Protein 7JJN (pdb70)

Solvent-accessible surface area: 38138 Å² total; per-residue (Å²): 139,174,54,5,47,2,40,119,41,7,84,120,22,121,106,77,68,58,104,46,26,56,10,2,0,0,2,0,0,0,16,0,1,3,8,44,109,68,87,10,24,0,10,0,85,0,1,20,100,40,0,95,22,0,74,42,1,18,2,16,1,1,2,1,2,1,2,1,26,14,78,27,39,39,3,25,11,0,29,53,10,67,59,8,8,193,69,2,21,76,37,111,34,0,49,32,1,11,67,46,0,71,148,64,89,1,27,1,0,1,2,1,2,4,1,9,0,0,53,83,9,78,29,9,119,41,0,18,104,30,2,142,75,34,98,143,72,25,126,43,64,59,99,121,11,61,67,15,68,11,3,46,29,32,104,84,89,86,50,36,41,55,94,13,109,82,24,117,22,40,9,8,3,53,111,72,74,38,19,0,3,3,23,3,68,8,127,51,0,22,35,30,5,51,116,5,0,38,47,0,20,126,67,28,0,16,0,0,3,0,6,8,0,19,77,4,26,35,125,70,82,109,61,0,27,65,3,0,19,36,0,0,0,11,0,7,5,56,66,53,90,0,2,0,0,0,18,0,96,38,75,18,149,59,1,0,51,4,2,93,0,10,3,21,0,1,2,3,7,31,1,1,54,93,108,6,45,0,0,59,8,6,58,65,64,17,139,102,16,1,8,16,1,0,37,2,3,45,64,2,36,74,22,2,137,142,52,2,78,54,55,18,11,0,0,3,0,2,4,2,36,6,10,1,3,0,27,18,0,94,65,131,48,12,60,35,28,2,4,0,0,2,0,0,1,0,0,0,18,2,0,0,3,0,2,0,0,3,0,0,1,0,38,6,86,70,41,66,39,0,25,11,30,17,1,58,17,26,61,92,97,188,32,158,11,46,8,114,3,10,162,99,31,95,137,41,136,49,77,33,69,11,6,62,95,7,78,119,57,26,77,3,1,9,9,0,0,78,15,0,0,43,2,12,26,11,18,14,4,0,5,34,9,100,27,67,20,35,118,147,45,16,70,88,46,0,0,0,0,6,0,72,67,130,55,94,48,0,0,0,0,0,0,6,16,152,64,114,12,56,15,87,0,61,93,34,33,106,14,65,32,19,0,11,0,1,8,57,83,52,40,11,61,46,159,139,10,47,0,101,0,21,32,8,0,0,2,0,0,33,11,48,99,243,130,174,57,4,45,2,39,110,37,10,83,133,26,122,110,78,66,60,101,46,28,53,8,2,0,0,2,0,0,1,14,0,0,25,7,36,109,67,82,12,33,0,9,0,99,0,1,27,101,46,0,96,22,0,79,42,1,18,3,17,0,2,3,0,1,0,3,3,12,13,77,23,47,38,3,26,9,0,29,56,12,66,58,4,5,151,72,1,22,73,36,112,31,0,47,53,1,11,69,50,0,71,149,69,86,1,29,1,0,1,2,3,2,4,2,8,0,0,54,90,9,80,28,8,119,38,0,10,97,27,5,112,81,109,178,44,64,62,103,130,9,62,67,15,67,9,3,41,32,26,119,103,72,75,56,33,47,51,102,6,100,87,27,106,26,42,8,19,3,46,109,66,72,41,20,0,5,3,23,5,68,8,133,50,0,26,32,33,4,52,115,6,0,38,44,0,20,126,68,27,1,16,0,0,4,1,5,8,0,28,71,5,33,67,144,62,71,110,60,1,20,68,4,0,56,59,0,7,100,18,1,49,88,80,66,90,90,0,1,0,0,0,16,0,91,38,78,18,140,62,1,0,46,13,2,112,7,42,2,22,0,0,4,4,6,32,1,2,65,44,40,7,37,0,0,26,9,6,2,55,2,8,24,45,14,1,9,12,1,0,31,4,4,43,66,2,25,83,22,1,114,140,57,26,148,84,46,20,13,0,0,3,1,3,5,1,40,7,9,2,2,2,23,11,1,52,62,139,49,16,58,32,7,1,4,0,0,2,0,0,1,0,0,1,18,2,0,0,3,1,3,0,0,3,0,0,2,0,42,3,85,66,44,62,40,0,25,10,32,19,0,58,23,24,69,96,110,30,195,14,40,10,115,2,8,164,111,27,93,176,35,130,48,74,36,82,17,5,68,134,7,66,122,60,23,82,3,2,10,9,0,0,79,14,0,0,44,2,12,27,11,16,14,5,0,5,34,11,95,22,62,21,34,124,148,40,16,74,52,42,1,0,0,0,6,1,76,68,127,48,99,47,0,0,0,0,0,0,4,19,141,68,110,14,63,17,84,0,61,93,37,36,102,15,67,33,23,0,10,0,2,7,53,83,51,37,10,61,47,170,143,8,44,0,112,0,20,29,7,0,0,2,0,0,34,12,48,98,237

Secondary structure (DSSP, 8-state):
----HHHHHHTTSPP---SSS--EEEEE-GGGS--SSSSSS--HHHHHHTHHHHHHHT--EEEESP-S--SSSS--S-S-TTS--TTT--HHHHHHHHHHHHHTT-EEEEEE--SB--TTSHHHHHHHHHHHHS-SS----TTT-GGGGTB-EESS--TTEEE-TTSS-EEE-SS-TTSPBB-TT-HHHHHHHHHHHHHHHHTT--EEEETTGGGTTTT-HHHHHHHHHHHHHHHHHH-TT-EEEE---S-HHHHGGGGGG--SEEB-GGG-STTSHHHHHHTT-STTTHHHHHHHHHHHHHHHHTT-SS---B--S--TTS--GGGG--STTHHHHHHHHHHHHHTSSSSEEEETTGGGT----SSTGGGGPPP---S-TT-TT-----TTPPP----S--HHHHHT-TTSHHHHHHHHHHHHHH-HHHHHSEEEE-GGG--SS-EEEEEEETTEEEEEEEE-SSS-EEEE-GGG-EEEEEEEEESSS---EEETTEEEE-SSEEEEEEEE--/----HHHHHHTTSPP---SSS--EEEEE-HHHH--SSSSSS--HHHHHTTHHHHHHHT--EEEESP-S--SSSS--S-S-TTS--GGG--HHHHHHHHHHHHHTT-EEEEEE--SB--TTSHHHHHHHHHHHT----TTT-GGGGTB-EESS--TTEEE-TTSS-EEE-SS-TTSPBB-TT-HHHHHHHHHHHHHHHTTT--EEEETTGGGSSTT-HHHHHHHHHHHHHHHHTT-TT-EEEE---S-HHHHGGGGGGT-SEEB-GGG-STTSHHHHHHTT--TTTHHHHHHHHHHHHHHHTTT-SS---B--S--TTS--GGGG--STTHHHHHHHHHHHHHTSSS-EEEETTGGGT----SSGGGGGPPP-------TT-----TTPPP----S--HHHHHT-TTSHHHHHHHHHHHHHH-THHHHSEEEE-GGG--SS-EEEEEEETTEEEEEEEE-SSS-EEEE-GGG--EEEEEEEESSS---EEETTEEEE-SSEEEEEEE---

Nearest PDB structures (foldseek):
  7jjn-assembly1_A  TM=1.002E+00  e=0.000E+00  Agathobacter rectalis DSM 17629
  7jjn-assembly2_B  TM=1.000E+00  e=0.000E+00  Agathobacter rectalis DSM 17629
  6bs6-assembly2_B  TM=8.488E-01  e=4.162E-40  Bacteroides thetaiotaomicron VPI-5482
  3k8l-assembly2_B  TM=8.358E-01  e=2.243E-39  Bacteroides thetaiotaomicron
  5m99-assembly1_B  TM=8.024E-01  e=2.003E-38  Thermotoga petrophila RKU-1

Sequence (1023 aa):
YKPSAMEQMNAKNDPNVIQDNYRTCYEVFVYSFFDSDGDGIGDLKGLTEKLDYIEGLGCNEIWMMPIMPSPSYHKYDITDYMNIDKQYGTLDDFDALITECHKRNINVIIDFVINHTSNEHPWFKAAADYIKSLPDGAEPDSSECPYVDYYNFSKTNTGGYNQLPGTNWYYESQFVDSMPDLNLQSEAVRGEIDKVTSFWLDRGVDGFRLAAVIYYNNNNQTETIDDLTWLVNNVKSKKADAYMVGEGWTTYREYAKYYKSGIDSMFNFDFSQQDGYIGKVLNGAANHGASTYGNALVDVENEIKKYTDSYIDAPFYTNHDMGRSAGYYNGDNAEEKTKMAQAMNLLMPGNAFLYYGEEIGMRGTANDETKRLAMRWSGDSKAKGMCVGPQNAEETEQTYDTLDKQMEDPYSIYNFVKQTISIRNAFPEIARGTNTFEKDLSNDNVCIFTREYNGEKAVLIFNPSKDEASVDVSSLGVNDAVAMLQTTAAAPSYKDGTAKLPAYSVLVLKENLYYKPSAMEQMNAKNDPNVIQDNYRTCYEVFVYSFFDSDGDGIGDLKGLTEKLDYIEGLGCNEIWMMPIMPSPSYHKYDITDYMNIDKQYGTLDDFDALITECHKRNINVIIDFVINHTSNEHPWFKAAADYIKSLEPDSSECPYVDYYNFSKTNTGGYNQLPGTNWYYESQFVDSMPDLNLQSEAVRGEIDKVTSFWLDRGVDGFRLAAVIYYNNNNQTETIDDLTWLVNNVKSKKADAYMVGEGWTTYREYAKYYKSGIDSMFNFDFSQQDGYIGKVLNGAANHGASTYGNALVDVENEIKKYTDSYIDAPFYTNHDMGRSAGYYNGDNAEEKTKMAQAMNLLMPGNAFLYYGEEIGMRGTANDETKRLAMRWSGDKAKGMCVGPQNAEETEQTYDTLDKQMEDPYSIYNFVKQTISIRNAFPEIARGTNTFEKDLSNDNVCIFTREYNGEKAVLIFNPSKDEASVDVSSLGVNDAVAMLQTTAAAPSYKDGTAKLPAYSVLVLKENLY

B-factor: mean 35.84, std 9.63, range [19.42, 82.48]

Structure (mmCIF, N/CA/C/O backbone):
data_7JJN
#
_entry.id   7JJN
#
_cell.length_a   84.180
_cell.length_b   82.760
_cell.length_c   85.860
_cell.angle_alpha   90.000
_cell.angle_beta   92.860
_cell.angle_gamma   90.000
#
_symmetry.space_group_name_H-M   'P 1 21 1'
#
loop_
_entity.id
_entity.type
_entity.pdbx_description
1 polymer Glycosidases
2 branched alpha-D-glucopyranose-(1-4)-alpha-D-glucopyranose-(1-4)-beta-D-glucopyranose
3 non-polymer 1,2-ETHANEDIOL
4 non-polymer GLYCEROL
5 non-polymer 'CALCIUM ION'
6 non-polymer 'SULFATE ION'
7 water water
#
loop_
_atom_site.group_PDB
_atom_site.id
_atom_site.type_symbol
_atom_site.label_atom_id
_atom_site.label_alt_id
_atom_site.label_comp_id
_atom_site.label_asym_id
_atom_site.label_entity_id
_atom_site.label_seq_id
_atom_site.pdbx_PDB_ins_code
_atom_site.Cartn_x
_atom_site.Cartn_y
_atom_site.Cartn_z
_atom_site.occupancy
_atom_site.B_iso_or_equiv
_atom_site.auth_seq_id
_atom_site.auth_comp_id
_atom_site.auth_asym_id
_atom_site.auth_atom_id
_atom_site.pdbx_PDB_model_num
ATOM 1 N N . TYR A 1 13 ? -11.142 66.862 21.013 1.00 49.42 55 TYR A N 1
ATOM 2 C CA . TYR A 1 13 ? -11.289 65.382 20.829 1.00 48.00 55 TYR A CA 1
ATOM 3 C C . TYR A 1 13 ? -12.315 64.841 21.832 1.00 48.68 55 TYR A C 1
ATOM 4 O O . TYR A 1 13 ? -12.124 64.963 23.041 1.00 48.17 55 TYR A O 1
ATOM 13 N N . LYS A 1 14 ? -13.395 64.252 21.300 1.00 49.92 56 LYS A N 1
ATOM 14 C CA . LYS A 1 14 ? -14.483 63.671 22.088 1.00 50.68 56 LYS A CA 1
ATOM 15 C C . LYS A 1 14 ? -14.411 62.149 21.967 1.00 48.02 56 LYS A C 1
ATOM 16 O O . LYS A 1 14 ? -14.716 61.593 20.911 1.00 47.53 56 LYS A O 1
ATOM 22 N N . PRO A 1 15 ? -13.995 61.423 23.033 1.00 45.77 57 PRO A N 1
ATOM 23 C CA . PRO A 1 15 ? -13.849 59.970 22.953 1.00 43.23 57 PRO A CA 1
ATOM 24 C C . PRO A 1 15 ? -15.186 59.243 22.724 1.00 41.06 57 PRO A C 1
ATOM 25 O O . PRO A 1 15 ? -16.193 59.582 23.323 1.00 41.08 57 PRO A O 1
ATOM 29 N N . SER A 1 16 ? -15.161 58.244 21.841 1.00 38.33 58 SER A N 1
ATOM 30 C CA . SER A 1 16 ? -16.254 57.326 21.661 1.00 36.79 58 SER A CA 1
ATOM 31 C C . SER A 1 16 ? -16.541 56.594 22.979 1.00 35.75 58 SER A C 1
ATOM 32 O O . SER A 1 16 ? -15.693 56.532 23.866 1.00 35.67 58 SER A O 1
ATOM 35 N N . ALA A 1 17 ? -17.743 56.019 23.059 1.00 35.11 59 ALA A N 1
ATOM 36 C CA . ALA A 1 17 ? -18.187 55.180 24.166 1.00 34.59 59 ALA A CA 1
ATOM 37 C C . ALA A 1 17 ? -17.204 54.017 24.387 1.00 33.31 59 ALA A C 1
ATOM 38 O O . ALA A 1 17 ? -16.892 53.682 25.517 1.00 32.62 59 ALA A O 1
ATOM 40 N N . MET A 1 18 ? -16.706 53.401 23.309 1.00 32.76 60 MET A N 1
ATOM 41 C CA . MET A 1 18 ? -15.806 52.248 23.470 1.00 32.71 60 MET A CA 1
ATOM 42 C C . MET A 1 18 ? -14.513 52.697 24.169 1.00 32.99 60 MET A C 1
ATOM 43 O O . MET A 1 18 ? -13.982 51.983 25.029 1.00 32.55 60 MET A O 1
ATOM 48 N N . GLU A 1 19 ? -14.053 53.907 23.846 1.00 34.08 61 GLU A N 1
ATOM 49 C CA . GLU A 1 19 ? -12.809 54.443 24.397 1.00 35.11 61 GLU A CA 1
ATOM 50 C C . GLU A 1 19 ? -12.935 54.613 25.913 1.00 35.10 61 GLU A C 1
ATOM 51 O O . GLU A 1 19 ? -12.006 54.294 26.668 1.00 34.25 61 GLU A O 1
ATOM 57 N N . GLN A 1 20 ? -14.089 55.129 26.344 1.00 35.47 62 GLN A N 1
ATOM 58 C CA . GLN A 1 20 ? -14.330 55.403 27.745 1.00 36.36 62 GLN A CA 1
ATOM 59 C C . GLN A 1 20 ? -14.474 54.084 28.515 1.00 34.88 62 GLN A C 1
ATOM 60 O O . GLN A 1 20 ? -13.981 53.974 29.624 1.00 35.11 62 GLN A O 1
ATOM 66 N N . MET A 1 21 ? -15.138 53.098 27.908 1.00 33.45 63 MET A N 1
ATOM 67 C CA . MET A 1 21 ? -15.406 51.820 28.540 1.00 33.26 63 MET A CA 1
ATOM 68 C C . MET A 1 21 ? -14.100 51.036 28.712 1.00 31.87 63 MET A C 1
ATOM 69 O O . MET A 1 21 ? -13.820 50.511 29.772 1.00 32.08 63 MET A O 1
ATOM 74 N N . ASN A 1 22 ? -13.291 50.991 27.654 1.00 30.78 64 ASN A N 1
ATOM 75 C CA . ASN A 1 22 ? -12.114 50.146 27.608 1.00 29.69 64 ASN A CA 1
ATOM 76 C C . ASN A 1 22 ? -11.028 50.653 28.560 1.00 29.86 64 ASN A C 1
ATOM 77 O O . ASN A 1 22 ? -10.290 49.852 29.115 1.00 29.60 64 ASN A O 1
ATOM 82 N N . ALA A 1 23 ? -10.953 51.976 28.739 1.00 30.68 65 ALA A N 1
ATOM 83 C CA . ALA A 1 23 ? -9.929 52.660 29.546 1.00 31.62 65 ALA A CA 1
ATOM 84 C C . ALA A 1 23 ? -10.030 52.309 31.043 1.00 32.71 65 ALA A C 1
ATOM 85 O O . ALA A 1 23 ? -9.056 52.449 31.778 1.00 33.63 65 ALA A O 1
ATOM 87 N N . LYS A 1 24 ? -11.211 51.880 31.497 1.00 33.14 66 LYS A N 1
ATOM 88 C CA . LYS A 1 24 ? -11.472 51.588 32.916 1.00 34.44 66 LYS A CA 1
ATOM 89 C C . LYS A 1 24 ? -10.896 50.208 33.305 1.00 32.79 66 LYS A C 1
ATOM 90 O O . LYS A 1 24 ? -11.011 49.776 34.455 1.00 33.05 66 LYS A O 1
ATOM 96 N N . ASN A 1 25 ? -10.326 49.495 32.328 1.00 30.77 67 ASN A N 1
ATOM 97 C CA . ASN A 1 25 ? -9.685 48.211 32.527 1.00 30.24 67 ASN A CA 1
ATOM 98 C C . ASN A 1 25 ? -8.168 48.416 32.554 1.00 30.11 67 ASN A C 1
ATOM 99 O O . ASN A 1 25 ? -7.616 48.905 31.563 1.00 29.73 67 ASN A O 1
ATOM 104 N N . ASP A 1 26 ? -7.521 48.024 33.662 1.00 29.79 68 ASP A N 1
ATOM 105 C CA . ASP A 1 26 ? -6.080 48.176 33.816 1.00 30.22 68 ASP A CA 1
ATOM 106 C C . ASP A 1 26 ? -5.340 47.322 32.797 1.00 29.42 68 ASP A C 1
ATOM 107 O O . ASP A 1 26 ? -5.688 46.157 32.584 1.00 28.49 68 ASP A O 1
ATOM 112 N N . PRO A 1 27 ? -4.260 47.867 32.191 1.00 29.58 69 PRO A N 1
ATOM 113 C CA . PRO A 1 27 ? -3.377 47.074 31.343 1.00 29.39 69 PRO A CA 1
ATOM 114 C C . PRO A 1 27 ? -2.767 45.933 32.166 1.00 29.57 69 PRO A C 1
ATOM 115 O O . PRO A 1 27 ? -2.405 46.118 33.332 1.00 30.77 69 PRO A O 1
ATOM 119 N N . ASN A 1 28 ? -2.670 44.764 31.535 1.00 29.52 70 ASN A N 1
ATOM 120 C CA . ASN A 1 28 ? -2.092 43.575 32.127 1.00 30.48 70 ASN A CA 1
ATOM 121 C C . ASN A 1 28 ? -1.176 42.945 31.075 1.00 30.08 70 ASN A C 1
ATOM 122 O O . ASN A 1 28 ? -1.537 41.967 30.424 1.00 29.68 70 ASN A O 1
ATOM 127 N N . VAL A 1 29 ? -0.021 43.574 30.870 1.00 30.62 71 VAL A N 1
ATOM 128 C CA . VAL A 1 29 ? 0.924 43.144 29.861 1.00 30.86 71 VAL A CA 1
ATOM 129 C C . VAL A 1 29 ? 1.930 42.218 30.545 1.00 31.95 71 VAL A C 1
ATOM 130 O O . VAL A 1 29 ? 2.651 42.647 31.432 1.00 33.49 71 VAL A O 1
ATOM 134 N N . ILE A 1 30 ? 1.953 40.949 30.128 1.00 31.84 72 ILE A N 1
ATOM 135 C CA . ILE A 1 30 ? 2.825 39.944 30.718 1.00 32.06 72 ILE A CA 1
ATOM 136 C C . ILE A 1 30 ? 4.090 39.833 29.860 1.00 32.18 72 ILE A C 1
ATOM 137 O O . ILE A 1 30 ? 4.010 39.830 28.639 1.00 31.49 72 ILE A O 1
ATOM 142 N N . GLN A 1 31 ? 5.258 39.776 30.515 1.00 33.18 73 GLN A N 1
ATOM 143 C CA . GLN A 1 31 ? 6.567 39.791 29.819 1.00 32.94 73 GLN A CA 1
ATOM 144 C C . GLN A 1 31 ? 6.947 38.373 29.392 1.00 32.42 73 GLN A C 1
ATOM 145 O O . GLN A 1 31 ? 7.818 37.755 29.971 1.00 33.69 73 GLN A O 1
ATOM 151 N N . ASP A 1 32 ? 6.257 37.865 28.372 1.00 31.56 74 ASP A N 1
ATOM 152 C CA . ASP A 1 32 ? 6.499 36.528 27.832 1.00 30.77 74 ASP A CA 1
ATOM 153 C C . ASP A 1 32 ? 6.424 36.658 26.311 1.00 29.54 74 ASP A C 1
ATOM 154 O O . ASP A 1 32 ? 6.530 37.761 25.817 1.00 30.26 74 ASP A O 1
ATOM 159 N N . ASN A 1 33 ? 6.205 35.555 25.593 1.00 29.09 75 ASN A N 1
ATOM 160 C CA . ASN A 1 33 ? 6.267 35.566 24.137 1.00 28.56 75 ASN A CA 1
ATOM 161 C C . ASN A 1 33 ? 4.867 35.645 23.503 1.00 27.59 75 ASN A C 1
ATOM 162 O O . ASN A 1 33 ? 4.752 35.540 22.284 1.00 27.04 75 ASN A O 1
ATOM 167 N N . TYR A 1 34 ? 3.813 35.862 24.298 1.00 27.31 76 TYR A N 1
ATOM 168 C CA . TYR A 1 34 ? 2.522 36.271 23.738 1.00 27.03 76 TYR A CA 1
ATOM 169 C C . TYR A 1 34 ? 2.479 37.800 23.738 1.00 27.45 76 TYR A C 1
ATOM 170 O O . TYR A 1 34 ? 2.244 38.428 24.765 1.00 27.93 76 TYR A O 1
ATOM 179 N N . ARG A 1 35 ? 2.740 38.393 22.577 1.00 27.09 77 ARG A N 1
ATOM 180 C CA . ARG A 1 35 ? 2.841 39.813 22.469 1.00 27.60 77 ARG A CA 1
ATOM 181 C C . ARG A 1 35 ? 1.928 40.292 21.336 1.00 27.20 77 ARG A C 1
ATOM 182 O O . ARG A 1 35 ? 1.168 39.510 20.755 1.00 27.71 77 ARG A O 1
ATOM 190 N N . THR A 1 36 ? 1.981 41.598 21.078 1.00 27.29 78 THR A N 1
ATOM 191 C CA . THR A 1 36 ? 1.416 42.203 19.878 1.00 27.54 78 THR A CA 1
ATOM 192 C C . THR A 1 36 ? 2.577 42.798 19.063 1.00 27.22 78 THR A C 1
ATOM 193 O O . THR A 1 36 ? 3.251 43.742 19.505 1.00 27.34 78 THR A O 1
ATOM 197 N N . CYS A 1 37 ? 2.812 42.210 17.885 1.00 27.23 79 CYS A N 1
ATOM 198 C CA . CYS A 1 37 ? 3.964 42.487 17.058 1.00 26.71 79 CYS A CA 1
ATOM 199 C C . CYS A 1 37 ? 3.588 43.366 15.860 1.00 26.18 79 CYS A C 1
ATOM 200 O O . CYS A 1 37 ? 2.687 43.043 15.106 1.00 26.57 79 CYS A O 1
ATOM 203 N N . TYR A 1 38 ? 4.330 44.462 15.695 1.00 26.20 80 TYR A N 1
ATOM 204 C CA . TYR A 1 38 ? 4.244 45.385 14.563 1.00 25.96 80 TYR A CA 1
ATOM 205 C C . TYR A 1 38 ? 5.317 45.001 13.536 1.00 25.38 80 TYR A C 1
ATOM 206 O O . TYR A 1 38 ? 6.516 45.035 13.845 1.00 25.11 80 TYR A O 1
ATOM 215 N N . GLU A 1 39 ? 4.891 44.618 12.330 1.00 24.68 81 GLU A N 1
ATOM 216 C CA . GLU A 1 39 ? 5.823 44.253 11.275 1.00 25.16 81 GLU A CA 1
ATOM 217 C C . GLU A 1 39 ? 6.169 45.510 10.468 1.00 25.80 81 GLU A C 1
ATOM 218 O O . GLU A 1 39 ? 5.290 46.063 9.803 1.00 24.81 81 GLU A O 1
ATOM 224 N N . VAL A 1 40 ? 7.449 45.913 10.514 1.00 26.25 82 VAL A N 1
ATOM 225 C CA . VAL A 1 40 ? 7.941 47.119 9.849 1.00 27.30 82 VAL A CA 1
ATOM 226 C C . VAL A 1 40 ? 8.786 46.755 8.625 1.00 26.70 82 VAL A C 1
ATOM 227 O O . VAL A 1 40 ? 9.719 45.953 8.731 1.00 26.21 82 VAL A O 1
ATOM 231 N N . PHE A 1 41 ? 8.503 47.449 7.511 1.00 26.57 83 PHE A N 1
ATOM 232 C CA . PHE A 1 41 ? 9.407 47.566 6.379 1.00 25.79 83 PHE A CA 1
ATOM 233 C C . PHE A 1 41 ? 10.213 48.854 6.570 1.00 26.15 83 PHE A C 1
ATOM 234 O O . PHE A 1 41 ? 9.707 49.953 6.316 1.00 26.07 83 PHE A O 1
ATOM 242 N N . VAL A 1 42 ? 11.454 48.695 7.045 1.00 25.61 84 VAL A N 1
ATOM 243 C CA . VAL A 1 42 ? 12.317 49.800 7.415 1.00 26.10 84 VAL A CA 1
ATOM 244 C C . VAL A 1 42 ? 12.420 50.784 6.240 1.00 26.68 84 VAL A C 1
ATOM 245 O O . VAL A 1 42 ? 12.351 51.999 6.451 1.00 27.56 84 VAL A O 1
ATOM 249 N N . TYR A 1 43 ? 12.530 50.249 5.019 1.00 25.98 85 TYR A N 1
ATOM 250 C CA . TYR A 1 43 ? 12.670 51.022 3.795 1.00 26.73 85 TYR A CA 1
ATOM 251 C C . TYR A 1 43 ? 11.581 52.098 3.683 1.00 27.34 85 TYR A C 1
ATOM 252 O O . TYR A 1 43 ? 11.861 53.199 3.205 1.00 28.26 85 TYR A O 1
ATOM 261 N N . SER A 1 44 ? 10.346 51.775 4.092 1.00 26.88 86 SER A N 1
ATOM 262 C CA . SER A 1 44 ? 9.174 52.621 3.796 1.00 27.43 86 SER A CA 1
ATOM 263 C C . SER A 1 44 ? 8.591 53.281 5.047 1.00 27.46 86 SER A C 1
ATOM 264 O O . SER A 1 44 ? 7.537 53.902 4.975 1.00 27.90 86 SER A O 1
ATOM 267 N N . PHE A 1 45 ? 9.290 53.190 6.178 1.00 27.83 87 PHE A N 1
ATOM 268 C CA . PHE A 1 45 ? 8.699 53.594 7.449 1.00 28.05 87 PHE A CA 1
ATOM 269 C C . PHE A 1 45 ? 9.035 55.058 7.743 1.00 29.06 87 PHE A C 1
ATOM 270 O O . PHE A 1 45 ? 8.219 55.933 7.469 1.00 29.64 87 PHE A O 1
ATOM 278 N N . PHE A 1 46 ? 10.229 55.319 8.283 1.00 29.47 88 PHE A N 1
ATOM 279 C CA . PHE A 1 46 ? 10.569 56.669 8.704 1.00 30.72 88 PHE A CA 1
ATOM 280 C C . PHE A 1 46 ? 12.050 56.950 8.426 1.00 31.45 88 PHE A C 1
ATOM 281 O O . PHE A 1 46 ? 12.926 56.194 8.840 1.00 29.77 88 PHE A O 1
ATOM 289 N N . ASP A 1 47 ? 12.278 58.053 7.701 1.00 33.42 89 ASP A N 1
ATOM 290 C CA . ASP A 1 47 ? 13.580 58.498 7.201 1.00 35.12 89 ASP A CA 1
ATOM 291 C C . ASP A 1 47 ? 14.140 59.556 8.160 1.00 37.00 89 ASP A C 1
ATOM 292 O O . ASP A 1 47 ? 13.529 60.590 8.354 1.00 38.53 89 ASP A O 1
ATOM 297 N N . SER A 1 48 ? 15.324 59.301 8.726 1.00 37.95 90 SER A N 1
ATOM 298 C CA . SER A 1 48 ? 15.931 60.194 9.720 1.00 39.01 90 SER A CA 1
ATOM 299 C C . SER A 1 48 ? 16.899 61.200 9.080 1.00 40.24 90 SER A C 1
ATOM 300 O O . SER A 1 48 ? 17.147 62.230 9.680 1.00 41.29 90 SER A O 1
ATOM 303 N N . ASP A 1 49 ? 17.456 60.907 7.896 1.00 40.71 91 ASP A N 1
ATOM 304 C CA . ASP A 1 49 ? 18.547 61.748 7.348 1.00 43.17 91 ASP A CA 1
ATOM 305 C C . ASP A 1 49 ? 18.156 62.448 6.030 1.00 43.48 91 ASP A C 1
ATOM 306 O O . ASP A 1 49 ? 18.978 63.142 5.440 1.00 44.82 91 ASP A O 1
ATOM 311 N N . GLY A 1 50 ? 16.916 62.276 5.564 1.00 42.29 92 GLY A N 1
ATOM 312 C CA . GLY A 1 50 ? 16.344 63.120 4.508 1.00 43.00 92 GLY A CA 1
ATOM 313 C C . GLY A 1 50 ? 16.634 62.663 3.079 1.00 43.02 92 GLY A C 1
ATOM 314 O O . GLY A 1 50 ? 16.447 63.462 2.157 1.00 43.56 92 GLY A O 1
ATOM 315 N N . ASP A 1 51 ? 17.040 61.397 2.879 1.00 41.27 93 ASP A N 1
ATOM 316 C CA . ASP A 1 51 ? 17.316 60.842 1.538 1.00 41.19 93 ASP A CA 1
ATOM 317 C C . ASP A 1 51 ? 16.065 60.161 0.963 1.00 39.97 93 ASP A C 1
ATOM 318 O O . ASP A 1 51 ? 16.111 59.638 -0.144 1.00 39.81 93 ASP A O 1
ATOM 323 N N . GLY A 1 52 ? 14.971 60.127 1.735 1.00 39.26 94 GLY A N 1
ATOM 324 C CA . GLY A 1 52 ? 13.701 59.527 1.307 1.00 38.40 94 GLY A CA 1
ATOM 325 C C . GLY A 1 52 ? 13.613 58.026 1.564 1.00 36.79 94 GLY A C 1
ATOM 326 O O . GLY A 1 52 ? 12.561 57.421 1.349 1.00 35.96 94 GLY A O 1
ATOM 327 N N . ILE A 1 53 ? 14.708 57.410 2.017 1.00 36.27 95 ILE A N 1
ATOM 328 C CA . ILE A 1 53 ? 14.703 55.992 2.358 1.00 35.67 95 ILE A CA 1
ATOM 329 C C . ILE A 1 53 ? 14.621 55.884 3.882 1.00 34.79 95 ILE A C 1
ATOM 330 O O . ILE A 1 53 ? 15.353 56.547 4.571 1.00 36.40 95 ILE A O 1
ATOM 335 N N . GLY A 1 54 ? 13.711 55.050 4.384 1.00 34.27 96 GLY A N 1
ATOM 336 C CA . GLY A 1 54 ? 13.585 54.775 5.808 1.00 33.30 96 GLY A CA 1
ATOM 337 C C . GLY A 1 54 ? 14.784 54.001 6.327 1.00 33.04 96 GLY A C 1
ATOM 338 O O . GLY A 1 54 ? 15.455 53.279 5.568 1.00 33.07 96 GLY A O 1
ATOM 339 N N . ASP A 1 55 ? 15.043 54.149 7.629 1.00 32.51 97 ASP A N 1
ATOM 340 C CA . ASP A 1 55 ? 16.279 53.680 8.238 1.00 32.72 97 ASP A CA 1
ATOM 341 C C . ASP A 1 55 ? 16.017 53.309 9.704 1.00 32.27 97 ASP A C 1
ATOM 342 O O . ASP A 1 55 ? 14.921 53.541 10.234 1.00 31.31 97 ASP A O 1
ATOM 347 N N . LEU A 1 56 ? 17.032 52.720 10.344 1.00 32.67 98 LEU A N 1
ATOM 348 C CA . LEU A 1 56 ? 16.936 52.267 11.743 1.00 33.27 98 LEU A CA 1
ATOM 349 C C . LEU A 1 56 ? 16.760 53.459 12.697 1.00 34.84 98 LEU A C 1
ATOM 350 O O . LEU A 1 56 ? 16.009 53.372 13.667 1.00 33.13 98 LEU A O 1
ATOM 355 N N . LYS A 1 57 ? 17.491 54.549 12.439 1.00 37.66 99 LYS A N 1
ATOM 356 C CA . LYS A 1 57 ? 17.405 55.747 13.270 1.00 40.46 99 LYS A CA 1
ATOM 357 C C . LYS A 1 57 ? 15.959 56.252 13.233 1.00 38.35 99 LYS A C 1
ATOM 358 O O . LYS A 1 57 ? 15.413 56.622 14.254 1.00 37.62 99 LYS A O 1
ATOM 364 N N . GLY A 1 58 ? 15.355 56.213 12.040 1.00 36.97 100 GLY A N 1
ATOM 365 C CA . GLY A 1 58 ? 13.976 56.610 11.813 1.00 35.98 100 GLY A CA 1
ATOM 366 C C . GLY A 1 58 ? 13.003 55.763 12.614 1.00 34.10 100 GLY A C 1
ATOM 367 O O . GLY A 1 58 ? 12.117 56.289 13.266 1.00 34.32 100 GLY A O 1
ATOM 368 N N . LEU A 1 59 ? 13.186 54.445 12.570 1.00 32.48 101 LEU A N 1
ATOM 369 C CA . LEU A 1 59 ? 12.364 53.517 13.349 1.00 32.04 101 LEU A CA 1
ATOM 370 C C . LEU A 1 59 ? 12.481 53.843 14.846 1.00 32.50 101 LEU A C 1
ATOM 371 O O . LEU A 1 59 ? 11.466 53.878 15.562 1.00 32.53 101 LEU A O 1
ATOM 376 N N . THR A 1 60 ? 13.715 54.086 15.301 1.00 32.67 102 THR A N 1
ATOM 377 C CA . THR A 1 60 ? 14.006 54.420 16.687 1.00 33.70 102 THR A CA 1
ATOM 378 C C . THR A 1 60 ? 13.226 55.678 17.097 1.00 34.69 102 THR A C 1
ATOM 379 O O . THR A 1 60 ? 12.642 55.721 18.187 1.00 35.08 102 THR A O 1
ATOM 383 N N . GLU A 1 61 ? 13.184 56.675 16.206 1.00 35.20 103 GLU A N 1
ATOM 384 C CA . GLU A 1 61 ? 12.527 57.948 16.487 1.00 36.38 103 GLU A CA 1
ATOM 385 C C . GLU A 1 61 ? 11.007 57.758 16.603 1.00 35.17 103 GLU A C 1
ATOM 386 O O . GLU A 1 61 ? 10.340 58.591 17.198 1.00 35.01 103 GLU A O 1
ATOM 392 N N . LYS A 1 62 ? 10.469 56.669 16.047 1.00 34.15 104 LYS A N 1
ATOM 393 C CA . LYS A 1 62 ? 9.019 56.446 16.024 1.00 34.21 104 LYS A CA 1
ATOM 394 C C . LYS A 1 62 ? 8.589 55.347 17.005 1.00 32.82 104 LYS A C 1
ATOM 395 O O . LYS A 1 62 ? 7.479 54.823 16.886 1.00 32.47 104 LYS A O 1
ATOM 401 N N . LEU A 1 63 ? 9.434 55.014 17.984 1.00 33.05 105 LEU A N 1
ATOM 402 C CA . LEU A 1 63 ? 9.101 53.947 18.953 1.00 33.54 105 LEU A CA 1
ATOM 403 C C . LEU A 1 63 ? 7.982 54.390 19.906 1.00 33.68 105 LEU A C 1
ATOM 404 O O . LEU A 1 63 ? 7.262 53.550 20.407 1.00 33.60 105 LEU A O 1
ATOM 409 N N . ASP A 1 64 ? 7.867 55.699 20.167 1.00 34.97 106 ASP A N 1
ATOM 410 C CA . ASP A 1 64 ? 6.776 56.255 20.972 1.00 35.78 106 ASP A CA 1
ATOM 411 C C . ASP A 1 64 ? 5.439 56.012 20.265 1.00 34.76 106 ASP A C 1
ATOM 412 O O . ASP A 1 64 ? 4.437 55.705 20.928 1.00 34.74 106 ASP A O 1
ATOM 417 N N . TYR A 1 65 ? 5.427 56.145 18.932 1.00 33.25 107 TYR A N 1
ATOM 418 C CA . TYR A 1 65 ? 4.229 55.887 18.170 1.00 32.35 107 TYR A CA 1
ATOM 419 C C . TYR A 1 65 ? 3.804 54.419 18.343 1.00 31.70 107 TYR A C 1
ATOM 420 O O . TYR A 1 65 ? 2.638 54.134 18.685 1.00 31.30 107 TYR A O 1
ATOM 429 N N . ILE A 1 66 ? 4.749 53.501 18.102 1.00 30.77 108 ILE A N 1
ATOM 430 C CA . ILE A 1 66 ? 4.470 52.066 18.102 1.00 30.52 108 ILE A CA 1
ATOM 431 C C . ILE A 1 66 ? 4.024 51.625 19.505 1.00 31.13 108 ILE A C 1
ATOM 432 O O . ILE A 1 66 ? 3.092 50.855 19.637 1.00 30.45 108 ILE A O 1
ATOM 437 N N . GLU A 1 67 ? 4.698 52.127 20.543 1.00 32.44 109 GLU A N 1
ATOM 438 C CA . GLU A 1 67 ? 4.382 51.797 21.920 1.00 33.59 109 GLU A CA 1
ATOM 439 C C . GLU A 1 67 ? 2.996 52.359 22.295 1.00 33.37 109 GLU A C 1
ATOM 440 O O . GLU A 1 67 ? 2.227 51.723 23.027 1.00 31.99 109 GLU A O 1
ATOM 446 N N . GLY A 1 68 ? 2.678 53.551 21.779 1.00 33.65 110 GLY A N 1
ATOM 447 C CA . GLY A 1 68 ? 1.390 54.219 22.032 1.00 33.48 110 GLY A CA 1
ATOM 448 C C . GLY A 1 68 ? 0.238 53.510 21.343 1.00 32.50 110 GLY A C 1
ATOM 449 O O . GLY A 1 68 ? -0.901 53.578 21.802 1.00 32.45 110 GLY A O 1
ATOM 450 N N . LEU A 1 69 ? 0.541 52.836 20.226 1.00 31.58 111 LEU A N 1
ATOM 451 C CA . LEU A 1 69 ? -0.419 51.986 19.523 1.00 30.86 111 LEU A CA 1
ATOM 452 C C . LEU A 1 69 ? -0.765 50.762 20.393 1.00 30.27 111 LEU A C 1
ATOM 453 O O . LEU A 1 69 ? -1.883 50.258 20.320 1.00 29.03 111 LEU A O 1
ATOM 458 N N . GLY A 1 70 ? 0.186 50.329 21.245 1.00 30.13 112 GLY A N 1
ATOM 459 C CA . GLY A 1 70 ? 0.000 49.234 22.217 1.00 28.97 112 GLY A CA 1
ATOM 460 C C . GLY A 1 70 ? 0.802 47.984 21.863 1.00 28.36 112 GLY A C 1
ATOM 461 O O . GLY A 1 70 ? 0.713 46.984 22.562 1.00 27.24 112 GLY A O 1
ATOM 462 N N . CYS A 1 71 ? 1.584 48.030 20.776 1.00 28.37 113 CYS A N 1
ATOM 463 C CA . CYS A 1 71 ? 2.454 46.907 20.379 1.00 28.69 113 CYS A CA 1
ATOM 464 C C . CYS A 1 71 ? 3.682 46.843 21.295 1.00 28.33 113 CYS A C 1
ATOM 465 O O . CYS A 1 71 ? 4.281 47.866 21.587 1.00 29.31 113 CYS A O 1
ATOM 468 N N . ASN A 1 72 ? 4.052 45.631 21.719 1.00 27.26 114 ASN A N 1
ATOM 469 C CA . ASN A 1 72 ? 5.207 45.427 22.589 1.00 27.58 114 ASN A CA 1
ATOM 470 C C . ASN A 1 72 ? 6.164 44.400 21.964 1.00 27.28 114 ASN A C 1
ATOM 471 O O . ASN A 1 72 ? 6.922 43.745 22.672 1.00 27.33 114 ASN A O 1
ATOM 476 N N . GLU A 1 73 ? 6.149 44.320 20.630 1.00 27.67 115 GLU A N 1
ATOM 477 C CA . GLU A 1 73 ? 7.133 43.586 19.842 1.00 27.80 115 GLU A CA 1
ATOM 478 C C . GLU A 1 73 ? 7.233 44.240 18.460 1.00 27.30 115 GLU A C 1
ATOM 479 O O . GLU A 1 73 ? 6.233 44.741 17.930 1.00 26.22 115 GLU A O 1
ATOM 485 N N . ILE A 1 74 ? 8.448 44.254 17.897 1.00 27.18 116 ILE A N 1
ATOM 486 C CA . ILE A 1 74 ? 8.662 44.664 16.514 1.00 27.15 116 ILE A CA 1
ATOM 487 C C . ILE A 1 74 ? 9.388 43.547 15.756 1.00 27.12 116 ILE A C 1
ATOM 488 O O . ILE A 1 74 ? 10.408 43.039 16.222 1.00 28.17 116 ILE A O 1
ATOM 493 N N . TRP A 1 75 ? 8.851 43.205 14.579 1.00 26.46 117 TRP A N 1
ATOM 494 C CA . TRP A 1 75 ? 9.529 42.403 13.562 1.00 26.46 117 TRP A CA 1
ATOM 495 C C . TRP A 1 75 ? 9.875 43.299 12.356 1.00 27.25 117 TRP A C 1
ATOM 496 O O . TRP A 1 75 ? 8.994 43.879 11.706 1.00 27.41 117 TRP A O 1
ATOM 507 N N . MET A 1 76 ? 11.178 43.437 12.084 1.00 27.40 118 MET A N 1
ATOM 508 C CA . MET A 1 76 ? 11.659 44.157 10.926 1.00 27.80 118 MET A CA 1
ATOM 509 C C . MET A 1 76 ? 11.907 43.169 9.783 1.00 27.39 118 MET A C 1
ATOM 510 O O . MET A 1 76 ? 12.482 42.084 9.976 1.00 27.21 118 MET A O 1
ATOM 515 N N . MET A 1 77 ? 11.449 43.550 8.593 1.00 26.75 119 MET A N 1
ATOM 516 C CA . MET A 1 77 ? 11.831 42.878 7.391 1.00 27.01 119 MET A CA 1
ATOM 517 C C . MET A 1 77 ? 13.354 42.983 7.263 1.00 26.89 119 MET A C 1
ATOM 518 O O . MET A 1 77 ? 13.984 43.725 8.008 1.00 26.69 119 MET A O 1
ATOM 523 N N . PRO A 1 78 ? 14.012 42.192 6.389 1.00 26.42 120 PRO A N 1
ATOM 524 C CA . PRO A 1 78 ? 15.468 42.015 6.463 1.00 26.43 120 PRO A CA 1
ATOM 525 C C . PRO A 1 78 ? 16.277 43.327 6.471 1.00 26.73 120 PRO A C 1
ATOM 526 O O . PRO A 1 78 ? 16.002 44.249 5.704 1.00 27.04 120 PRO A O 1
ATOM 530 N N . ILE A 1 79 ? 17.282 43.396 7.346 1.00 27.17 121 ILE A N 1
ATOM 531 C CA . ILE A 1 79 ? 18.038 44.626 7.575 1.00 27.88 121 ILE A CA 1
ATOM 532 C C . ILE A 1 79 ? 19.506 44.471 7.146 1.00 28.26 121 ILE A C 1
ATOM 533 O O . ILE A 1 79 ? 20.263 45.421 7.253 1.00 28.27 121 ILE A O 1
ATOM 538 N N . MET A 1 80 ? 19.894 43.305 6.623 1.00 28.59 122 MET A N 1
ATOM 539 C CA . MET A 1 80 ? 21.299 43.032 6.287 1.00 29.72 122 MET A CA 1
ATOM 540 C C . MET A 1 80 ? 21.595 43.431 4.847 1.00 29.62 122 MET A C 1
ATOM 541 O O . MET A 1 80 ? 20.681 43.584 4.047 1.00 29.88 122 MET A O 1
ATOM 546 N N . PRO A 1 81 ? 22.878 43.620 4.464 1.00 29.90 123 PRO A N 1
ATOM 547 C CA . PRO A 1 81 ? 23.229 44.021 3.100 1.00 30.48 123 PRO A CA 1
ATOM 548 C C . PRO A 1 81 ? 22.601 43.158 1.993 1.00 29.87 123 PRO A C 1
ATOM 549 O O . PRO A 1 81 ? 22.608 41.932 2.074 1.00 29.03 123 PRO A O 1
ATOM 553 N N . SER A 1 82 ? 22.085 43.842 0.965 1.00 30.15 124 SER A N 1
ATOM 554 C CA . SER A 1 82 ? 21.343 43.249 -0.141 1.00 30.20 124 SER A CA 1
ATOM 555 C C . SER A 1 82 ? 21.311 44.223 -1.313 1.00 30.99 124 SER A C 1
ATOM 556 O O . SER A 1 82 ? 21.179 45.430 -1.118 1.00 32.09 124 SER A O 1
ATOM 559 N N . PRO A 1 83 ? 21.395 43.734 -2.570 1.00 31.44 125 PRO A N 1
ATOM 560 C CA . PRO A 1 83 ? 21.286 44.615 -3.731 1.00 31.76 125 PRO A CA 1
ATOM 561 C C . PRO A 1 83 ? 19.846 45.068 -4.053 1.00 31.50 125 PRO A C 1
ATOM 562 O O . PRO A 1 83 ? 19.665 45.955 -4.868 1.00 32.30 125 PRO A O 1
ATOM 566 N N . SER A 1 84 ? 18.835 44.459 -3.425 1.00 30.15 126 SER A N 1
ATOM 567 C CA . SER A 1 84 ? 17.429 44.782 -3.695 1.00 30.09 126 SER A CA 1
ATOM 568 C C . SER A 1 84 ? 16.877 45.747 -2.632 1.00 29.47 126 SER A C 1
ATOM 569 O O . SER A 1 84 ? 17.476 45.929 -1.585 1.00 29.20 126 SER A O 1
ATOM 572 N N . TYR A 1 85 ? 15.711 46.339 -2.921 1.00 29.78 127 TYR A N 1
ATOM 573 C CA . TYR A 1 85 ? 15.016 47.254 -2.005 1.00 30.30 127 TYR A CA 1
ATOM 574 C C . TYR A 1 85 ? 14.409 46.473 -0.831 1.00 29.45 127 TYR A C 1
ATOM 575 O O . TYR A 1 85 ? 14.269 47.013 0.268 1.00 30.33 127 TYR A O 1
ATOM 584 N N . HIS A 1 86 ? 14.032 45.214 -1.064 1.00 28.91 128 HIS A N 1
ATOM 585 C CA . HIS A 1 86 ? 13.252 44.447 -0.086 1.00 28.09 128 HIS A CA 1
ATOM 586 C C . HIS A 1 86 ? 14.187 43.700 0.869 1.00 29.06 128 HIS A C 1
ATOM 587 O O . HIS A 1 86 ? 13.845 43.518 2.045 1.00 27.77 128 HIS A O 1
ATOM 594 N N . LYS A 1 87 ? 15.338 43.256 0.335 1.00 30.61 129 LYS A N 1
ATOM 595 C CA . LYS A 1 87 ? 16.530 42.816 1.090 1.00 30.92 129 LYS A CA 1
ATOM 596 C C . LYS A 1 87 ? 16.423 41.358 1.582 1.00 30.36 129 LYS A C 1
ATOM 597 O O . LYS A 1 87 ? 17.183 40.942 2.468 1.00 30.49 129 LYS A O 1
ATOM 603 N N . TYR A 1 88 ? 15.562 40.561 0.941 1.00 29.47 130 TYR A N 1
ATOM 604 C CA . TYR A 1 88 ? 15.448 39.118 1.195 1.00 28.56 130 TYR A CA 1
ATOM 605 C C . TYR A 1 88 ? 16.587 38.315 0.544 1.00 28.55 130 TYR A C 1
ATOM 606 O O . TYR A 1 88 ? 16.772 37.160 0.888 1.00 29.41 130 TYR A O 1
ATOM 615 N N . ASP A 1 89 ? 17.358 38.926 -0.358 1.00 28.55 131 ASP A N 1
ATOM 616 C CA . ASP A 1 89 ? 18.541 38.302 -0.980 1.00 29.22 131 ASP A CA 1
ATOM 617 C C . ASP A 1 89 ? 19.806 38.912 -0.358 1.00 29.14 131 ASP A C 1
ATOM 618 O O . ASP A 1 89 ? 20.181 40.028 -0.706 1.00 29.74 131 ASP A O 1
ATOM 623 N N . ILE A 1 90 ? 20.479 38.150 0.513 1.00 28.49 132 ILE A N 1
ATOM 624 C CA . ILE A 1 90 ? 21.457 38.671 1.461 1.00 28.24 132 ILE A CA 1
ATOM 625 C C . ILE A 1 90 ? 22.882 38.391 0.962 1.00 28.73 132 ILE A C 1
ATOM 626 O O . ILE A 1 90 ? 23.163 37.309 0.431 1.00 28.53 132 ILE A O 1
ATOM 631 N N . THR A 1 91 ? 23.776 39.379 1.149 1.00 29.13 133 THR A N 1
ATOM 632 C CA . THR A 1 91 ? 25.216 39.300 0.767 1.00 29.88 133 THR A CA 1
ATOM 633 C C . THR A 1 91 ? 26.144 39.334 1.990 1.00 30.31 133 THR A C 1
ATOM 634 O O . THR A 1 91 ? 27.360 39.184 1.845 1.00 30.39 133 THR A O 1
ATOM 638 N N . ASP A 1 92 ? 25.589 39.601 3.175 1.00 30.70 134 ASP A N 1
ATOM 639 C CA . ASP A 1 92 ? 26.368 39.692 4.404 1.00 31.91 134 ASP A CA 1
ATOM 640 C C . ASP A 1 92 ? 25.430 39.499 5.599 1.00 31.33 134 ASP A C 1
ATOM 641 O O . ASP A 1 92 ? 24.601 40.353 5.857 1.00 31.21 134 ASP A O 1
ATOM 646 N N . TYR A 1 93 ? 25.616 38.404 6.342 1.00 31.53 135 TYR A N 1
ATOM 647 C CA . TYR A 1 93 ? 24.721 38.034 7.437 1.00 31.75 135 TYR A CA 1
ATOM 648 C C . TYR A 1 93 ? 25.120 38.697 8.768 1.00 33.07 135 TYR A C 1
ATOM 649 O O . TYR A 1 93 ? 24.430 38.480 9.766 1.00 33.84 135 TYR A O 1
ATOM 658 N N . MET A 1 94 ? 26.209 39.478 8.815 1.00 34.11 136 MET A N 1
ATOM 659 C CA . MET A 1 94 ? 26.660 40.063 10.102 1.00 35.09 136 MET A CA 1
ATOM 660 C C . MET A 1 94 ? 26.922 41.568 9.975 1.00 34.40 136 MET A C 1
ATOM 661 O O . MET A 1 94 ? 27.887 42.071 10.521 1.00 35.96 136 MET A O 1
ATOM 666 N N . ASN A 1 95 ? 26.031 42.280 9.279 1.00 32.86 137 ASN A N 1
ATOM 667 C CA . ASN A 1 95 ? 26.076 43.736 9.199 1.00 32.70 137 ASN A CA 1
ATOM 668 C C . ASN A 1 95 ? 24.668 44.258 8.871 1.00 31.85 137 ASN A C 1
ATOM 669 O O . ASN A 1 95 ? 23.725 43.480 8.725 1.00 31.34 137 ASN A O 1
ATOM 674 N N . ILE A 1 96 ? 24.558 45.585 8.768 1.00 31.25 138 ILE A N 1
ATOM 675 C CA . ILE A 1 96 ? 23.360 46.286 8.402 1.00 30.64 138 ILE A CA 1
ATOM 676 C C . ILE A 1 96 ? 23.554 46.832 6.982 1.00 31.03 138 ILE A C 1
ATOM 677 O O . ILE A 1 96 ? 24.651 47.239 6.640 1.00 31.51 138 ILE A O 1
ATOM 682 N N . ASP A 1 97 ? 22.486 46.850 6.174 1.00 30.69 139 ASP A N 1
ATOM 683 C CA . ASP A 1 97 ? 22.528 47.449 4.844 1.00 31.40 139 ASP A CA 1
ATOM 684 C C . ASP A 1 97 ? 22.727 48.954 5.011 1.00 32.68 139 ASP A C 1
ATOM 685 O O . ASP A 1 97 ? 22.082 49.565 5.862 1.00 31.48 139 ASP A O 1
ATOM 690 N N . LYS A 1 98 ? 23.606 49.534 4.180 1.00 34.84 140 LYS A N 1
ATOM 691 C CA . LYS A 1 98 ? 24.031 50.939 4.327 1.00 36.83 140 LYS A CA 1
ATOM 692 C C . LYS A 1 98 ? 22.827 51.893 4.208 1.00 35.44 140 LYS A C 1
ATOM 693 O O . LYS A 1 98 ? 22.836 52.954 4.806 1.00 35.43 140 LYS A O 1
ATOM 699 N N . GLN A 1 99 ? 21.788 51.517 3.454 1.00 34.53 141 GLN A N 1
ATOM 700 C CA . GLN A 1 99 ? 20.564 52.334 3.326 1.00 34.76 141 GLN A CA 1
ATOM 701 C C . GLN A 1 99 ? 19.829 52.456 4.675 1.00 33.56 141 GLN A C 1
ATOM 702 O O . GLN A 1 99 ? 19.075 53.408 4.874 1.00 33.53 141 GLN A O 1
ATOM 708 N N . TYR A 1 100 ? 20.033 51.490 5.581 1.00 32.19 142 TYR A N 1
ATOM 709 C CA . TYR A 1 100 ? 19.328 51.445 6.873 1.00 31.96 142 TYR A CA 1
ATOM 710 C C . TYR A 1 100 ? 20.167 52.045 8.014 1.00 32.12 142 TYR A C 1
ATOM 711 O O . TYR A 1 100 ? 19.613 52.374 9.065 1.00 30.70 142 TYR A O 1
ATOM 720 N N . GLY A 1 101 ? 21.482 52.185 7.800 1.00 32.32 143 GLY A N 1
ATOM 721 C CA . GLY A 1 101 ? 22.396 52.705 8.799 1.00 33.19 143 GLY A CA 1
ATOM 722 C C . GLY A 1 101 ? 23.509 51.718 9.101 1.00 33.41 143 GLY A C 1
ATOM 723 O O . GLY A 1 101 ? 23.990 51.014 8.196 1.00 33.35 143 GLY A O 1
ATOM 724 N N . THR A 1 102 ? 23.905 51.656 10.378 1.00 33.45 144 THR A N 1
ATOM 725 C CA . THR A 1 102 ? 25.089 50.914 10.820 1.00 33.81 144 THR A CA 1
ATOM 726 C C . THR A 1 102 ? 24.711 49.973 11.968 1.00 33.42 144 THR A C 1
ATOM 727 O O . THR A 1 102 ? 23.574 50.005 12.461 1.00 32.34 144 THR A O 1
ATOM 731 N N . LEU A 1 103 ? 25.685 49.163 12.398 1.00 33.77 145 LEU A N 1
ATOM 732 C CA . LEU A 1 103 ? 25.516 48.287 13.551 1.00 34.55 145 LEU A CA 1
ATOM 733 C C . LEU A 1 103 ? 25.294 49.112 14.828 1.00 35.72 145 LEU A C 1
ATOM 734 O O . LEU A 1 103 ? 24.553 48.673 15.705 1.00 34.79 145 LEU A O 1
ATOM 739 N N . ASP A 1 104 ? 25.912 50.299 14.909 1.00 37.35 146 ASP A N 1
ATOM 740 C CA . ASP A 1 104 ? 25.735 51.221 16.048 1.00 38.57 146 ASP A CA 1
ATOM 741 C C . ASP A 1 104 ? 24.277 51.718 16.127 1.00 36.97 146 ASP A C 1
ATOM 742 O O . ASP A 1 104 ? 23.732 51.875 17.229 1.00 36.12 146 ASP A O 1
ATOM 747 N N . ASP A 1 105 ? 23.649 51.965 14.970 1.00 35.82 147 ASP A N 1
ATOM 748 C CA . ASP A 1 105 ? 22.244 52.389 14.919 1.00 35.54 147 ASP A CA 1
ATOM 749 C C . ASP A 1 105 ? 21.338 51.237 15.374 1.00 34.21 147 ASP A C 1
ATOM 750 O O . ASP A 1 105 ? 20.309 51.483 16.002 1.00 34.11 147 ASP A O 1
ATOM 755 N N . PHE A 1 106 ? 21.718 49.998 15.027 1.00 33.16 148 PHE A N 1
ATOM 756 C CA . PHE A 1 106 ? 20.981 48.798 15.429 1.00 32.45 148 PHE A CA 1
ATOM 757 C C . PHE A 1 106 ? 21.051 48.636 16.950 1.00 33.23 148 PHE A C 1
ATOM 758 O O . PHE A 1 106 ? 20.041 48.324 17.581 1.00 32.78 148 PHE A O 1
ATOM 766 N N . ASP A 1 107 ? 22.246 48.845 17.518 1.00 34.11 149 ASP A N 1
ATOM 767 C CA . ASP A 1 107 ? 22.467 48.729 18.960 1.00 35.42 149 ASP A CA 1
ATOM 768 C C . ASP A 1 107 ? 21.593 49.740 19.724 1.00 35.79 149 ASP A C 1
ATOM 769 O O . ASP A 1 107 ? 21.007 49.405 20.754 1.00 35.81 149 ASP A O 1
ATOM 774 N N . ALA A 1 108 ? 21.498 50.969 19.207 1.00 35.70 150 ALA A N 1
ATOM 775 C CA . ALA A 1 108 ? 20.716 52.034 19.822 1.00 35.64 150 ALA A CA 1
ATOM 776 C C . ALA A 1 108 ? 19.214 51.712 19.764 1.00 34.27 150 ALA A C 1
ATOM 777 O O . ALA A 1 108 ? 18.480 52.015 20.699 1.00 34.16 150 ALA A O 1
ATOM 779 N N . LEU A 1 109 ? 18.768 51.127 18.648 1.00 33.02 151 LEU A N 1
ATOM 780 C CA . LEU A 1 109 ? 17.387 50.700 18.462 1.00 32.46 151 LEU A CA 1
ATOM 781 C C . LEU A 1 109 ? 17.006 49.644 19.516 1.00 32.57 151 LEU A C 1
ATOM 782 O O . LEU A 1 109 ? 15.928 49.713 20.102 1.00 32.54 151 LEU A O 1
ATOM 787 N N . ILE A 1 110 ? 17.881 48.655 19.723 1.00 32.95 152 ILE A N 1
ATOM 788 C CA . ILE A 1 110 ? 17.664 47.565 20.685 1.00 33.24 152 ILE A CA 1
ATOM 789 C C . ILE A 1 110 ? 17.512 48.146 22.102 1.00 33.62 152 ILE A C 1
ATOM 790 O O . ILE A 1 110 ? 16.626 47.737 22.860 1.00 33.08 152 ILE A O 1
ATOM 795 N N . THR A 1 111 ? 18.413 49.070 22.453 1.00 34.27 153 THR A N 1
ATOM 796 C CA . THR A 1 111 ? 18.460 49.698 23.774 1.00 35.80 153 THR A CA 1
ATOM 797 C C . THR A 1 111 ? 17.132 50.413 24.046 1.00 35.57 153 THR A C 1
ATOM 798 O O . THR A 1 111 ? 16.576 50.290 25.124 1.00 35.20 153 THR A O 1
ATOM 802 N N . GLU A 1 112 ? 16.653 51.150 23.039 1.00 36.04 154 GLU A N 1
ATOM 803 C CA . GLU A 1 112 ? 15.454 51.965 23.128 1.00 36.41 154 GLU A CA 1
ATOM 804 C C . GLU A 1 112 ? 14.215 51.066 23.147 1.00 35.12 154 GLU A C 1
ATOM 805 O O . GLU A 1 112 ? 13.250 51.367 23.851 1.00 34.42 154 GLU A O 1
ATOM 811 N N . CYS A 1 113 ? 14.270 49.958 22.400 1.00 33.78 155 CYS A N 1
ATOM 812 C CA . CYS A 1 113 ? 13.204 48.981 22.409 1.00 33.04 155 CYS A CA 1
ATOM 813 C C . CYS A 1 113 ? 13.069 48.358 23.806 1.00 33.18 155 CYS A C 1
ATOM 814 O O . CYS A 1 113 ? 11.979 48.351 24.360 1.00 32.91 155 CYS A O 1
ATOM 817 N N . HIS A 1 114 ? 14.178 47.877 24.376 1.00 33.82 156 HIS A N 1
ATOM 818 C CA . HIS A 1 114 ? 14.162 47.174 25.667 1.00 34.38 156 HIS A CA 1
ATOM 819 C C . HIS A 1 114 ? 13.759 48.117 26.812 1.00 35.66 156 HIS A C 1
ATOM 820 O O . HIS A 1 114 ? 13.064 47.670 27.728 1.00 35.34 156 HIS A O 1
ATOM 827 N N . LYS A 1 115 ? 14.181 49.391 26.750 1.00 35.91 157 LYS A N 1
ATOM 828 C CA . LYS A 1 115 ? 13.780 50.420 27.720 1.00 37.72 157 LYS A CA 1
ATOM 829 C C . LYS A 1 115 ? 12.257 50.566 27.760 1.00 36.26 157 LYS A C 1
ATOM 830 O O . LYS A 1 115 ? 11.724 50.970 28.781 1.00 35.96 157 LYS A O 1
ATOM 836 N N . ARG A 1 116 ? 11.593 50.276 26.632 1.00 35.23 158 ARG A N 1
ATOM 837 C CA . ARG A 1 116 ? 10.141 50.383 26.478 1.00 34.41 158 ARG A CA 1
ATOM 838 C C . ARG A 1 116 ? 9.478 49.007 26.611 1.00 33.18 158 ARG A C 1
ATOM 839 O O . ARG A 1 116 ? 8.281 48.881 26.350 1.00 32.57 158 ARG A O 1
ATOM 847 N N . ASN A 1 117 ? 10.249 47.989 27.013 1.00 33.09 159 ASN A N 1
ATOM 848 C CA . ASN A 1 117 ? 9.774 46.595 27.093 1.00 32.73 159 ASN A CA 1
ATOM 849 C C . ASN A 1 117 ? 9.178 46.147 25.756 1.00 31.62 159 ASN A C 1
ATOM 850 O O . ASN A 1 117 ? 8.149 45.467 25.721 1.00 31.25 159 ASN A O 1
ATOM 855 N N . ILE A 1 118 ? 9.838 46.530 24.659 1.00 31.57 160 ILE A N 1
ATOM 856 C CA . ILE A 1 118 ? 9.499 46.052 23.331 1.00 31.23 160 ILE A CA 1
ATOM 857 C C . ILE A 1 118 ? 10.584 45.060 22.922 1.00 30.98 160 ILE A C 1
ATOM 858 O O . ILE A 1 118 ? 11.772 45.373 23.036 1.00 31.68 160 ILE A O 1
ATOM 863 N N . ASN A 1 119 ? 10.161 43.876 22.466 1.00 30.07 161 ASN A N 1
ATOM 864 C CA . ASN A 1 119 ? 11.075 42.842 21.993 1.00 29.66 161 ASN A CA 1
ATOM 865 C C . ASN A 1 119 ? 11.312 43.023 20.490 1.00 29.03 161 ASN A C 1
ATOM 866 O O . ASN A 1 119 ? 10.434 43.502 19.770 1.00 28.70 161 ASN A O 1
ATOM 871 N N . VAL A 1 120 ? 12.492 42.612 20.023 1.00 28.78 162 VAL A N 1
ATOM 872 C CA . VAL A 1 120 ? 12.869 42.809 18.631 1.00 28.90 162 VAL A CA 1
ATOM 873 C C . VAL A 1 120 ? 13.097 41.450 17.961 1.00 28.08 162 VAL A C 1
ATOM 874 O O . VAL A 1 120 ? 13.892 40.646 18.410 1.00 27.57 162 VAL A O 1
ATOM 878 N N . ILE A 1 121 ? 12.382 41.249 16.854 1.00 28.30 163 ILE A N 1
ATOM 879 C CA . ILE A 1 121 ? 12.420 40.056 16.031 1.00 29.05 163 ILE A CA 1
ATOM 880 C C . ILE A 1 121 ? 13.047 40.430 14.680 1.00 29.27 163 ILE A C 1
ATOM 881 O O . ILE A 1 121 ? 12.582 41.370 14.032 1.00 29.47 163 ILE A O 1
ATOM 886 N N . ILE A 1 122 ? 14.093 39.711 14.259 1.00 29.11 164 ILE A N 1
ATOM 887 C CA . ILE A 1 122 ? 14.698 39.989 12.963 1.00 29.93 164 ILE A CA 1
ATOM 888 C C . ILE A 1 122 ? 14.287 38.897 11.973 1.00 29.23 164 ILE A C 1
ATOM 889 O O . ILE A 1 122 ? 14.119 37.746 12.339 1.00 28.13 164 ILE A O 1
ATOM 894 N N . ASP A 1 123 ? 14.118 39.301 10.711 1.00 29.82 165 ASP A N 1
ATOM 895 C CA . ASP A 1 123 ? 13.846 38.386 9.612 1.00 30.99 165 ASP A CA 1
ATOM 896 C C . ASP A 1 123 ? 15.127 37.588 9.344 1.00 31.18 165 ASP A C 1
ATOM 897 O O . ASP A 1 123 ? 16.173 38.162 9.098 1.00 33.36 165 ASP A O 1
ATOM 902 N N . PHE A 1 124 ? 15.023 36.266 9.443 1.00 31.41 166 PHE A N 1
ATOM 903 C CA . PHE A 1 124 ? 16.142 35.337 9.355 1.00 31.82 166 PHE A CA 1
ATOM 904 C C . PHE A 1 124 ? 15.953 34.475 8.097 1.00 30.39 166 PHE A C 1
ATOM 905 O O . PHE A 1 124 ? 15.094 33.593 8.059 1.00 29.12 166 PHE A O 1
ATOM 913 N N . VAL A 1 125 ? 16.742 34.786 7.062 1.00 29.05 167 VAL A N 1
ATOM 914 C CA . VAL A 1 125 ? 16.555 34.266 5.729 1.00 28.96 167 VAL A CA 1
ATOM 915 C C . VAL A 1 125 ? 17.732 33.348 5.407 1.00 29.72 167 VAL A C 1
ATOM 916 O O . VAL A 1 125 ? 18.776 33.839 4.955 1.00 29.22 167 VAL A O 1
ATOM 920 N N . ILE A 1 126 ? 17.561 32.040 5.666 1.00 30.13 168 ILE A N 1
ATOM 921 C CA . ILE A 1 126 ? 18.637 31.060 5.491 1.00 31.08 168 ILE A CA 1
ATOM 922 C C . ILE A 1 126 ? 18.252 29.980 4.476 1.00 31.42 168 ILE A C 1
ATOM 923 O O . ILE A 1 126 ? 19.063 29.093 4.225 1.00 33.64 168 ILE A O 1
ATOM 928 N N . ASN A 1 127 ? 17.075 30.061 3.851 1.00 30.46 169 ASN A N 1
ATOM 929 C CA . ASN A 1 127 ? 16.748 29.101 2.786 1.00 31.17 169 ASN A CA 1
ATOM 930 C C . ASN A 1 127 ? 17.576 29.398 1.523 1.00 31.51 169 ASN A C 1
ATOM 931 O O . ASN A 1 127 ? 17.821 28.485 0.709 1.00 31.99 169 ASN A O 1
ATOM 936 N N . HIS A 1 128 ? 17.967 30.670 1.345 1.00 30.97 170 HIS A N 1
ATOM 937 C CA . HIS A 1 128 ? 18.802 31.095 0.222 1.00 30.82 170 HIS A CA 1
ATOM 938 C C . HIS A 1 128 ? 19.651 32.304 0.616 1.00 29.46 170 HIS A C 1
ATOM 939 O O . HIS A 1 128 ? 19.428 32.924 1.647 1.00 28.87 170 HIS A O 1
ATOM 946 N N . THR A 1 129 ? 20.658 32.586 -0.218 1.00 29.03 171 THR A N 1
ATOM 947 C CA . THR A 1 129 ? 21.422 33.825 -0.197 1.00 27.95 171 THR A CA 1
ATOM 948 C C . THR A 1 129 ? 21.219 34.513 -1.544 1.00 27.96 171 THR A C 1
ATOM 949 O O . THR A 1 129 ? 20.648 33.923 -2.454 1.00 27.27 171 THR A O 1
ATOM 953 N N . SER A 1 130 ? 21.713 35.752 -1.643 1.00 27.74 172 SER A N 1
ATOM 954 C CA . SER A 1 130 ? 21.950 36.404 -2.916 1.00 28.01 172 SER A CA 1
ATOM 955 C C . SER A 1 130 ? 22.983 35.605 -3.722 1.00 28.49 172 SER A C 1
ATOM 956 O O . SER A 1 130 ? 23.840 34.971 -3.148 1.00 29.03 172 SER A O 1
ATOM 959 N N . ASN A 1 131 ? 22.912 35.684 -5.053 1.00 29.10 173 ASN A N 1
ATOM 960 C CA . ASN A 1 131 ? 23.971 35.174 -5.937 1.00 30.11 173 ASN A CA 1
ATOM 961 C C . ASN A 1 131 ? 25.222 36.068 -5.856 1.00 31.12 173 ASN A C 1
ATOM 962 O O . ASN A 1 131 ? 26.260 35.721 -6.418 1.00 31.50 173 ASN A O 1
ATOM 967 N N . GLU A 1 132 ? 25.109 37.220 -5.184 1.00 31.79 174 GLU A N 1
ATOM 968 C CA . GLU A 1 132 ? 26.227 38.121 -4.938 1.00 33.66 174 GLU A CA 1
ATOM 969 C C . GLU A 1 132 ? 26.869 37.884 -3.556 1.00 32.20 174 GLU A C 1
ATOM 970 O O . GLU A 1 132 ? 27.875 38.531 -3.224 1.00 32.23 174 GLU A O 1
ATOM 976 N N . HIS A 1 133 ? 26.320 36.962 -2.754 1.00 30.55 175 HIS A N 1
ATOM 977 C CA . HIS A 1 133 ? 26.962 36.568 -1.506 1.00 29.61 175 HIS A CA 1
ATOM 978 C C . HIS A 1 133 ? 28.323 35.945 -1.824 1.00 29.62 175 HIS A C 1
ATOM 979 O O . HIS A 1 133 ? 28.432 35.119 -2.735 1.00 28.79 175 HIS A O 1
ATOM 986 N N . PRO A 1 134 ? 29.396 36.325 -1.089 1.00 29.47 176 PRO A N 1
ATOM 987 C CA . PRO A 1 134 ? 30.734 35.784 -1.339 1.00 30.08 176 PRO A CA 1
ATOM 988 C C . PRO A 1 134 ? 30.813 34.246 -1.404 1.00 30.17 176 PRO A C 1
ATOM 989 O O . PRO A 1 134 ? 31.583 33.730 -2.201 1.00 30.83 176 PRO A O 1
ATOM 993 N N . TRP A 1 135 ? 30.022 33.531 -0.586 1.00 29.70 177 TRP A N 1
ATOM 994 C CA . TRP A 1 135 ? 29.975 32.050 -0.637 1.00 30.02 177 TRP A CA 1
ATOM 995 C C . TRP A 1 135 ? 29.651 31.572 -2.057 1.00 29.95 177 TRP A C 1
ATOM 996 O O . TRP A 1 135 ? 30.311 30.660 -2.558 1.00 30.48 177 TRP A O 1
ATOM 1007 N N . PHE A 1 136 ? 28.620 32.170 -2.673 1.00 29.23 178 PHE A N 1
ATOM 1008 C CA . PHE A 1 136 ? 28.159 31.755 -3.996 1.00 29.40 178 PHE A CA 1
ATOM 1009 C C . PHE A 1 136 ? 29.142 32.226 -5.069 1.00 30.22 178 PHE A C 1
ATOM 1010 O O . PHE A 1 136 ? 29.410 31.496 -6.012 1.00 30.31 178 PHE A O 1
ATOM 1018 N N . LYS A 1 137 ? 29.664 33.447 -4.935 1.00 31.07 179 LYS A N 1
ATOM 1019 C CA . LYS A 1 137 ? 30.605 33.949 -5.925 1.00 32.66 179 LYS A CA 1
ATOM 1020 C C . LYS A 1 137 ? 31.786 32.972 -6.025 1.00 32.20 179 LYS A C 1
ATOM 1021 O O . LYS A 1 137 ? 32.197 32.580 -7.118 1.00 32.33 179 LYS A O 1
ATOM 1027 N N . ALA A 1 138 ? 32.299 32.565 -4.860 1.00 31.18 180 ALA A N 1
ATOM 1028 C CA . ALA A 1 138 ? 33.446 31.685 -4.765 1.00 31.58 180 ALA A CA 1
ATOM 1029 C C . ALA A 1 138 ? 33.102 30.292 -5.319 1.00 31.46 180 ALA A C 1
ATOM 1030 O O . ALA A 1 138 ? 33.884 29.732 -6.100 1.00 31.92 180 ALA A O 1
ATOM 1032 N N . ALA A 1 139 ? 31.956 29.727 -4.908 1.00 29.98 181 ALA A N 1
ATOM 1033 C CA . ALA A 1 139 ? 31.530 28.422 -5.422 1.00 30.14 181 ALA A CA 1
ATOM 1034 C C . ALA A 1 139 ? 31.416 28.470 -6.947 1.00 30.45 181 ALA A C 1
ATOM 1035 O O . ALA A 1 139 ? 31.875 27.554 -7.637 1.00 30.86 181 ALA A O 1
ATOM 1037 N N . ALA A 1 140 ? 30.81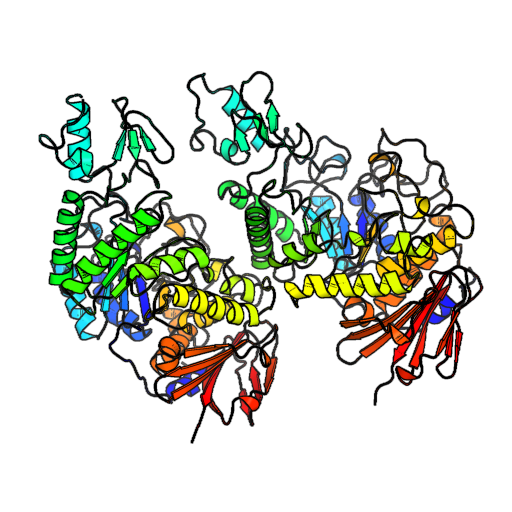3 29.552 -7.455 1.00 30.14 182 ALA A N 1
ATOM 1038 C CA . ALA A 1 140 ? 30.520 29.711 -8.897 1.00 30.81 182 ALA A CA 1
ATOM 1039 C C . ALA A 1 140 ? 31.826 29.797 -9.695 1.00 31.52 182 ALA A C 1
ATOM 1040 O O . ALA A 1 140 ? 31.973 29.154 -10.714 1.00 31.90 182 ALA A O 1
ATOM 1042 N N . ASP A 1 141 ? 32.769 30.598 -9.197 1.00 31.76 183 ASP A N 1
ATOM 1043 C CA . ASP A 1 141 ? 34.070 30.761 -9.825 1.00 32.61 183 ASP A CA 1
ATOM 1044 C C . ASP A 1 141 ? 34.788 29.406 -9.848 1.00 32.80 183 ASP A C 1
ATOM 1045 O O . ASP A 1 141 ? 35.402 29.066 -10.842 1.00 33.05 183 ASP A O 1
ATOM 1050 N N . TYR A 1 142 ? 34.673 28.640 -8.756 1.00 32.41 184 TYR A N 1
ATOM 1051 C CA . TYR A 1 142 ? 35.353 27.353 -8.614 1.00 33.49 184 TYR A CA 1
ATOM 1052 C C . TYR A 1 142 ? 34.779 26.341 -9.617 1.00 34.29 184 TYR A C 1
ATOM 1053 O O . TYR A 1 142 ? 35.524 25.651 -10.314 1.00 34.85 184 TYR A O 1
ATOM 1062 N N . ILE A 1 143 ? 33.449 26.266 -9.666 1.00 34.62 185 ILE A N 1
ATOM 1063 C CA . ILE A 1 143 ? 32.707 25.379 -10.553 1.00 36.15 185 ILE A CA 1
ATOM 1064 C C . ILE A 1 143 ? 33.097 25.675 -12.004 1.00 37.81 185 ILE A C 1
ATOM 1065 O O . ILE A 1 143 ? 33.382 24.769 -12.775 1.00 38.72 185 ILE A O 1
ATOM 1070 N N . LYS A 1 144 ? 33.090 26.957 -12.361 1.00 38.74 186 LYS A N 1
ATOM 1071 C CA . LYS A 1 144 ? 33.444 27.396 -13.695 1.00 41.41 186 LYS A CA 1
ATOM 1072 C C . LYS A 1 144 ? 34.905 27.028 -14.014 1.00 42.07 186 LYS A C 1
ATOM 1073 O O . LYS A 1 144 ? 35.226 26.749 -15.169 1.00 43.23 186 LYS A O 1
ATOM 1079 N N . SER A 1 145 ? 35.777 26.992 -12.998 1.00 41.71 187 SER A N 1
ATOM 1080 C CA . SER A 1 145 ? 37.221 26.718 -13.195 1.00 43.28 187 SER A CA 1
ATOM 1081 C C . SER A 1 145 ? 37.488 25.253 -13.566 1.00 44.60 187 SER A C 1
ATOM 1082 O O . SER A 1 145 ? 38.528 24.962 -14.118 1.00 45.64 187 SER A O 1
ATOM 1085 N N . LEU A 1 146 ? 36.576 24.339 -13.216 1.00 45.57 188 LEU A N 1
ATOM 1086 C CA . LEU A 1 146 ? 36.805 22.896 -13.374 1.00 48.08 188 LEU A CA 1
ATOM 1087 C C . LEU A 1 146 ? 36.887 22.538 -14.854 1.00 51.17 188 LEU A C 1
ATOM 1088 O O . LEU A 1 146 ? 36.063 22.995 -15.640 1.00 51.29 188 LEU A O 1
ATOM 1093 N N . PRO A 1 147 ? 37.849 21.685 -15.278 1.00 54.67 189 PRO A N 1
ATOM 1094 C CA . PRO A 1 147 ? 37.834 21.136 -16.633 1.00 57.97 189 PRO A CA 1
ATOM 1095 C C . PRO A 1 147 ? 36.686 20.132 -16.843 1.00 61.31 189 PRO A C 1
ATOM 1096 O O . PRO A 1 147 ? 35.963 19.804 -15.905 1.00 59.88 189 PRO A O 1
ATOM 1100 N N . ASP A 1 148 ? 36.551 19.650 -18.084 1.00 67.65 190 ASP A N 1
ATOM 1101 C CA . ASP A 1 148 ? 35.467 18.753 -18.522 1.00 71.35 190 ASP A CA 1
ATOM 1102 C C . ASP A 1 148 ? 35.353 17.555 -17.568 1.00 71.53 190 ASP A C 1
ATOM 1103 O O . ASP A 1 148 ? 34.256 17.248 -17.090 1.00 71.14 190 ASP A O 1
ATOM 1108 N N . GLY A 1 149 ? 36.489 16.891 -17.303 1.00 72.47 191 GLY A N 1
ATOM 1109 C CA . GLY A 1 149 ? 36.612 15.852 -16.263 1.00 73.00 191 GLY A CA 1
ATOM 1110 C C . GLY A 1 149 ? 35.743 16.155 -15.048 1.00 72.40 191 GLY A C 1
ATOM 1111 O O . GLY A 1 149 ? 34.819 15.408 -14.742 1.00 73.28 191 GLY A O 1
ATOM 1112 N N . ALA A 1 150 ? 36.058 17.256 -14.351 1.00 70.99 192 ALA A N 1
ATOM 1113 C CA . ALA A 1 150 ? 35.173 17.883 -13.355 1.00 70.10 192 ALA A CA 1
ATOM 1114 C C . ALA A 1 150 ? 35.093 17.032 -12.079 1.00 68.69 192 ALA A C 1
ATOM 1115 O O . ALA A 1 150 ? 36.097 16.488 -11.634 1.00 71.04 192 ALA A O 1
ATOM 1117 N N . GLU A 1 151 ? 33.882 16.926 -11.520 1.00 67.06 193 GLU A N 1
ATOM 1118 C CA . GLU A 1 151 ? 33.590 16.485 -10.151 1.00 65.35 193 GLU A CA 1
ATOM 1119 C C . GLU A 1 151 ? 34.286 17.421 -9.165 1.00 61.66 193 GLU A C 1
ATOM 1120 O O . GLU A 1 151 ? 35.500 17.364 -8.978 1.00 61.53 193 GLU A O 1
ATOM 1126 N N . PRO A 1 152 ? 33.507 18.346 -8.560 1.00 57.10 194 PRO A N 1
ATOM 1127 C CA . PRO A 1 152 ? 33.984 19.221 -7.489 1.00 55.45 194 PRO A CA 1
ATOM 1128 C C . PRO A 1 152 ? 34.575 18.506 -6.267 1.00 54.13 194 PRO A C 1
ATOM 1129 O O . PRO A 1 152 ? 34.202 17.377 -5.975 1.00 53.75 194 PRO A O 1
ATOM 1133 N N . ASP A 1 153 ? 35.454 19.217 -5.555 1.00 52.39 195 ASP A N 1
ATOM 1134 C CA . ASP A 1 153 ? 36.146 18.733 -4.369 1.00 51.70 195 ASP A CA 1
ATOM 1135 C C . ASP A 1 153 ? 35.992 19.792 -3.270 1.00 49.41 195 ASP A C 1
ATOM 1136 O O . ASP A 1 153 ? 36.619 20.851 -3.340 1.00 48.26 195 ASP A O 1
ATOM 1141 N N . SER A 1 154 ? 35.176 19.482 -2.251 1.00 47.59 196 SER A N 1
ATOM 1142 C CA . SER A 1 154 ? 34.819 20.436 -1.199 1.00 46.08 196 SER A CA 1
ATOM 1143 C C . SER A 1 154 ? 36.021 20.764 -0.296 1.00 45.69 196 SER A C 1
ATOM 1144 O O . SER A 1 154 ? 35.978 21.733 0.458 1.00 44.28 196 SER A O 1
ATOM 1147 N N . SER A 1 155 ? 37.098 19.980 -0.386 1.00 46.77 197 SER A N 1
ATOM 1148 C CA . SER A 1 155 ? 38.356 20.330 0.270 1.00 48.04 197 SER A CA 1
ATOM 1149 C C . SER A 1 155 ? 39.090 21.444 -0.506 1.00 47.97 197 SER A C 1
ATOM 1150 O O . SER A 1 155 ? 39.833 22.230 0.086 1.00 48.17 197 SER A O 1
ATOM 1153 N N . GLU A 1 156 ? 38.912 21.502 -1.833 1.00 47.67 198 GLU A N 1
ATOM 1154 C CA . GLU A 1 156 ? 39.454 22.614 -2.641 1.00 46.93 198 GLU A CA 1
ATOM 1155 C C . GLU A 1 156 ? 38.578 23.859 -2.429 1.00 45.00 198 GLU A C 1
ATOM 1156 O O . GLU A 1 156 ? 39.092 24.954 -2.223 1.00 45.22 198 GLU A O 1
ATOM 1162 N N . CYS A 1 157 ? 37.251 23.682 -2.483 1.00 42.95 199 CYS A N 1
ATOM 1163 C CA . CYS A 1 157 ? 36.298 24.786 -2.288 1.00 40.99 199 CYS A CA 1
ATOM 1164 C C . CYS A 1 157 ? 35.112 24.304 -1.453 1.00 39.86 199 CYS A C 1
ATOM 1165 O O . CYS A 1 157 ? 34.159 23.756 -1.991 1.00 38.97 199 CYS A O 1
ATOM 1168 N N . PRO A 1 158 ? 35.113 24.504 -0.118 1.00 40.04 200 PRO A N 1
ATOM 1169 C CA . PRO A 1 158 ? 34.004 24.044 0.725 1.00 39.87 200 PRO A CA 1
ATOM 1170 C C . PRO A 1 158 ? 32.640 24.664 0.379 1.00 39.02 200 PRO A C 1
ATOM 1171 O O . PRO A 1 158 ? 31.604 24.098 0.724 1.00 38.95 200 PRO A O 1
ATOM 1175 N N . TYR A 1 159 ? 32.661 25.815 -0.300 1.00 38.91 201 TYR A N 1
ATOM 1176 C CA . TYR A 1 159 ? 31.463 26.566 -0.623 1.00 38.54 201 TYR A CA 1
ATOM 1177 C C . TYR A 1 159 ? 30.650 25.824 -1.685 1.00 38.54 201 TYR A C 1
ATOM 1178 O O . TYR A 1 159 ? 29.446 26.047 -1.812 1.00 37.10 201 TYR A O 1
ATOM 1187 N N . VAL A 1 160 ? 31.300 24.914 -2.413 1.00 40.14 202 VAL A N 1
ATOM 1188 C CA . VAL A 1 160 ? 30.618 24.133 -3.436 1.00 41.69 202 VAL A CA 1
ATOM 1189 C C . VAL A 1 160 ? 29.495 23.305 -2.790 1.00 41.68 202 VAL A C 1
ATOM 119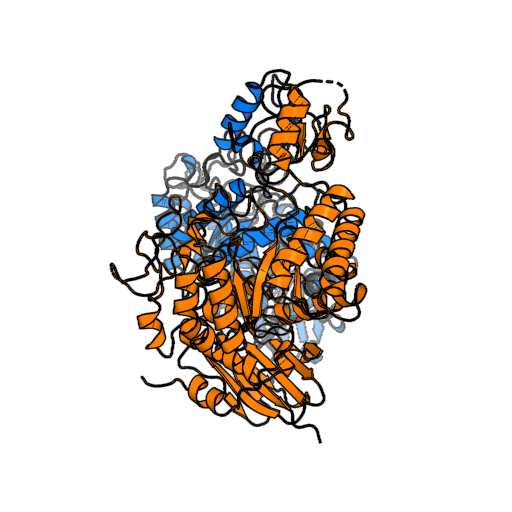0 O O . VAL A 1 160 ? 28.510 22.996 -3.454 1.00 42.92 202 VAL A O 1
ATOM 1194 N N . ASP A 1 161 ? 29.646 22.945 -1.507 1.00 41.62 203 ASP A N 1
ATOM 1195 C CA . ASP A 1 161 ? 28.658 22.130 -0.813 1.00 41.82 203 ASP A CA 1
ATOM 1196 C C . ASP A 1 161 ? 27.735 23.015 0.042 1.00 38.74 203 ASP A C 1
ATOM 1197 O O . ASP A 1 161 ? 26.841 22.484 0.667 1.00 38.41 203 ASP A O 1
ATOM 1202 N N . TYR A 1 162 ? 27.930 24.342 0.041 1.00 35.96 204 TYR A N 1
ATOM 1203 C CA . TYR A 1 162 ? 27.014 25.281 0.703 1.00 34.06 204 TYR A CA 1
ATOM 1204 C C . TYR A 1 162 ? 25.734 25.446 -0.128 1.00 32.50 204 TYR A C 1
ATOM 1205 O O . TYR A 1 162 ? 24.686 25.823 0.393 1.00 31.06 204 TYR A O 1
ATOM 1214 N N . TYR A 1 163 ? 25.853 25.209 -1.436 1.00 32.12 205 TYR A N 1
ATOM 1215 C CA . TYR A 1 163 ? 24.744 25.289 -2.386 1.00 31.22 205 TYR A CA 1
ATOM 1216 C C . TYR A 1 163 ? 24.589 23.931 -3.067 1.00 31.44 205 TYR A C 1
ATOM 1217 O O . TYR A 1 163 ? 25.431 23.061 -2.867 1.00 32.61 205 TYR A O 1
ATOM 1226 N N . ASN A 1 164 ? 23.534 23.772 -3.874 1.00 30.75 206 ASN A N 1
ATOM 1227 C CA . ASN A 1 164 ? 23.292 22.514 -4.575 1.00 31.30 206 ASN A CA 1
ATOM 1228 C C . ASN A 1 164 ? 23.557 22.721 -6.071 1.00 31.54 206 ASN A C 1
ATOM 1229 O O . ASN A 1 164 ? 22.718 23.282 -6.790 1.00 30.39 206 ASN A O 1
ATOM 1234 N N . PHE A 1 165 ? 24.746 22.273 -6.506 1.00 31.86 207 PHE A N 1
ATOM 1235 C CA . PHE A 1 165 ? 25.182 22.314 -7.895 1.00 32.50 207 PHE A CA 1
ATOM 1236 C C . PHE A 1 165 ? 25.033 20.927 -8.525 1.00 33.31 207 PHE A C 1
ATOM 1237 O O . PHE A 1 165 ? 25.316 19.935 -7.884 1.00 33.08 207 PHE A O 1
ATOM 1245 N N . SER A 1 166 ? 24.625 20.886 -9.796 1.00 34.46 208 SER A N 1
ATOM 1246 C CA . SER A 1 166 ? 24.389 19.629 -10.512 1.00 36.51 208 SER A CA 1
ATOM 1247 C C . SER A 1 166 ? 24.526 19.844 -12.024 1.00 38.54 208 SER A C 1
ATOM 1248 O O . SER A 1 166 ? 24.320 20.941 -12.524 1.00 38.00 208 SER A O 1
ATOM 1251 N N . LYS A 1 167 ? 24.840 18.765 -12.745 1.00 41.71 209 LYS A N 1
ATOM 1252 C CA . LYS A 1 167 ? 24.803 18.763 -14.208 1.00 44.60 209 LYS A CA 1
ATOM 1253 C C . LYS A 1 167 ? 23.369 18.474 -14.698 1.00 45.17 209 LYS A C 1
ATOM 1254 O O . LYS A 1 167 ? 23.106 18.512 -15.885 1.00 46.17 209 LYS A O 1
ATOM 1260 N N . THR A 1 168 ? 22.436 18.235 -13.768 1.00 45.54 210 THR A N 1
ATOM 1261 C CA . THR A 1 168 ? 21.036 17.898 -14.063 1.00 46.65 210 THR A CA 1
ATOM 1262 C C . THR A 1 168 ? 20.100 19.041 -13.632 1.00 46.88 210 THR A C 1
ATOM 1263 O O . THR A 1 168 ? 20.145 19.460 -12.482 1.00 45.48 210 THR A O 1
ATOM 1267 N N . ASN A 1 169 ? 19.233 19.505 -14.548 1.00 50.26 211 ASN A N 1
ATOM 1268 C CA . ASN A 1 169 ? 18.163 20.502 -14.245 1.00 51.78 211 ASN A CA 1
ATOM 1269 C C . ASN A 1 169 ? 16.970 19.884 -13.517 1.00 52.44 211 ASN A C 1
ATOM 1270 O O . ASN A 1 169 ? 15.907 19.781 -14.135 1.00 54.38 211 ASN A O 1
ATOM 1275 N N . THR A 1 170 ? 17.099 19.506 -12.240 1.00 52.80 212 THR A N 1
ATOM 1276 C CA . THR A 1 170 ? 15.909 19.018 -11.510 1.00 54.82 212 THR A CA 1
ATOM 1277 C C . THR A 1 170 ? 14.916 20.185 -11.371 1.00 54.67 212 THR A C 1
ATOM 1278 O O . THR A 1 170 ? 14.965 21.164 -12.146 1.00 55.46 212 THR A O 1
ATOM 1282 N N . GLY A 1 171 ? 13.969 20.047 -10.434 1.00 54.10 213 GLY A N 1
ATOM 1283 C CA . GLY A 1 171 ? 12.984 21.073 -10.129 1.00 51.42 213 GLY A CA 1
ATOM 1284 C C . GLY A 1 171 ? 13.604 22.249 -9.395 1.00 49.33 213 GLY A C 1
ATOM 1285 O O . GLY A 1 171 ? 14.117 22.091 -8.271 1.00 48.59 213 GLY A O 1
ATOM 1286 N N . GLY A 1 172 ? 13.557 23.425 -10.041 1.00 47.54 214 GLY A N 1
ATOM 1287 C CA . GLY A 1 172 ? 13.930 24.710 -9.430 1.00 44.36 214 GLY A CA 1
ATOM 1288 C C . GLY A 1 172 ? 15.420 25.007 -9.535 1.00 43.06 214 GLY A C 1
ATOM 1289 O O . GLY A 1 172 ? 15.976 25.690 -8.675 1.00 41.51 214 GLY A O 1
ATOM 1290 N N . TYR A 1 173 ? 16.062 24.488 -10.589 1.00 42.34 215 TYR A N 1
ATOM 1291 C CA . TYR A 1 173 ? 17.472 24.714 -10.864 1.00 42.09 215 TYR A CA 1
ATOM 1292 C C . TYR A 1 173 ? 17.589 25.688 -12.042 1.00 42.75 215 TYR A C 1
ATOM 1293 O O . TYR A 1 173 ? 16.767 25.664 -12.944 1.00 43.37 215 TYR A O 1
ATOM 1302 N N . ASN A 1 174 ? 18.631 26.531 -12.005 1.00 43.01 216 ASN A N 1
ATOM 1303 C CA . ASN A 1 174 ? 18.949 27.509 -13.048 1.00 42.91 216 ASN A CA 1
ATOM 1304 C C . ASN A 1 174 ? 20.405 27.31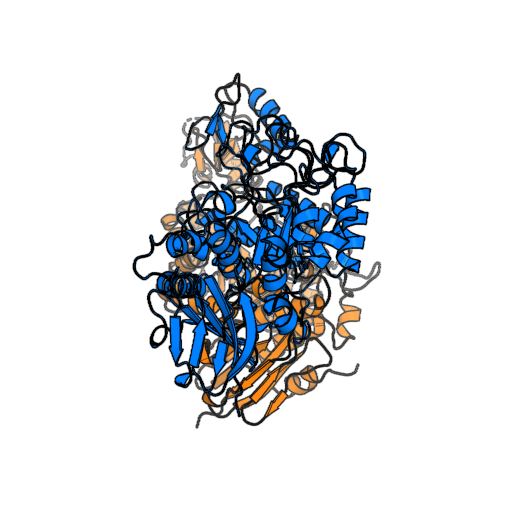4 -13.481 1.00 42.95 216 ASN A C 1
ATOM 1305 O O . ASN A 1 174 ? 21.237 26.861 -12.704 1.00 41.65 216 ASN A O 1
ATOM 1310 N N . GLN A 1 175 ? 20.684 27.662 -14.739 1.00 44.18 217 GLN A N 1
ATOM 1311 C CA . GLN A 1 175 ? 21.984 27.476 -15.333 1.00 45.22 217 GLN A CA 1
ATOM 1312 C C . GLN A 1 175 ? 22.964 28.512 -14.764 1.00 44.82 217 GLN A C 1
ATOM 1313 O O . GLN A 1 175 ? 22.628 29.679 -14.602 1.00 44.07 217 GLN A O 1
ATOM 1319 N N . LEU A 1 176 ? 24.174 28.046 -14.442 1.00 45.23 218 LEU A N 1
ATOM 1320 C CA . LEU A 1 176 ? 25.312 28.902 -14.141 1.00 45.62 218 LEU A CA 1
ATOM 1321 C C . LEU A 1 176 ? 25.894 29.397 -15.464 1.00 46.75 218 LEU A C 1
ATOM 1322 O O . LEU A 1 176 ? 26.505 28.622 -16.195 1.00 47.03 218 LEU A O 1
ATOM 1327 N N . PRO A 1 177 ? 25.688 30.686 -15.830 1.00 48.01 219 PRO A N 1
ATOM 1328 C CA . PRO A 1 177 ? 26.024 31.178 -17.170 1.00 49.25 219 PRO A CA 1
ATOM 1329 C C . PRO A 1 177 ? 27.441 30.813 -17.633 1.00 50.65 219 PRO A C 1
ATOM 1330 O O . PRO A 1 177 ? 28.390 30.899 -16.849 1.00 50.53 219 PRO A O 1
ATOM 1334 N N . GLY A 1 178 ? 27.544 30.386 -18.899 1.00 51.95 220 GLY A N 1
ATOM 1335 C CA . GLY A 1 178 ? 28.795 30.020 -19.541 1.00 52.05 220 GLY A CA 1
ATOM 1336 C C . GLY A 1 178 ? 29.294 28.631 -19.163 1.00 52.42 220 GLY A C 1
ATOM 1337 O O . GLY A 1 178 ? 30.454 28.310 -19.441 1.00 53.77 220 GLY A O 1
ATOM 1338 N N . THR A 1 179 ? 28.446 27.796 -18.540 1.00 51.22 221 THR A N 1
ATOM 1339 C CA . THR A 1 179 ? 28.855 26.437 -18.120 1.00 50.52 221 THR A CA 1
ATOM 1340 C C . THR A 1 179 ? 27.739 25.424 -18.425 1.00 49.68 221 THR A C 1
ATOM 1341 O O . THR A 1 179 ? 26.650 25.792 -18.875 1.00 49.42 221 THR A O 1
ATOM 1345 N N . ASN A 1 180 ? 28.039 24.148 -18.145 1.00 49.71 222 ASN A N 1
ATOM 1346 C CA . ASN A 1 180 ? 27.079 23.035 -18.199 1.00 50.14 222 ASN A CA 1
ATOM 1347 C C . ASN A 1 180 ? 26.454 22.759 -16.817 1.00 47.70 222 ASN A C 1
ATOM 1348 O O . ASN A 1 180 ? 25.653 21.825 -16.677 1.00 48.18 222 ASN A O 1
ATOM 1353 N N . TRP A 1 181 ? 26.801 23.567 -15.808 1.00 44.31 223 TRP A N 1
ATOM 1354 C CA . TRP A 1 181 ? 26.356 23.341 -14.448 1.00 41.96 223 TRP A CA 1
ATOM 1355 C C . TRP A 1 181 ? 25.049 24.092 -14.190 1.00 40.99 223 TRP A C 1
ATOM 1356 O O . TRP A 1 181 ? 24.733 25.045 -14.881 1.00 41.51 223 TRP A O 1
ATOM 1367 N N . TYR A 1 182 ? 24.305 23.619 -13.185 1.00 39.99 224 TYR A N 1
ATOM 1368 C CA . TYR A 1 182 ? 23.085 24.223 -12.701 1.00 38.87 224 TYR A CA 1
ATOM 1369 C C . TYR A 1 182 ? 23.127 24.280 -11.172 1.00 37.39 224 TYR A C 1
ATOM 1370 O O . TYR A 1 182 ? 23.816 23.500 -10.520 1.00 37.19 224 TYR A O 1
ATOM 1379 N N . TYR A 1 183 ? 22.365 25.214 -10.609 1.00 35.87 225 TYR A N 1
ATOM 1380 C CA . TYR A 1 183 ? 22.297 25.362 -9.191 1.00 35.13 225 TYR A CA 1
ATOM 1381 C C . TYR A 1 183 ? 20.841 25.593 -8.780 1.00 34.85 225 TYR A C 1
ATOM 1382 O O . TYR A 1 183 ? 20.070 26.203 -9.496 1.00 34.79 225 TYR A O 1
ATOM 1391 N N . GLU A 1 184 ? 20.495 25.103 -7.595 1.00 35.82 226 GLU A N 1
ATOM 1392 C CA . GLU A 1 184 ? 19.149 25.196 -7.072 1.00 36.66 226 GLU A CA 1
ATOM 1393 C C . GLU A 1 184 ? 18.863 26.645 -6.648 1.00 35.96 226 GLU A C 1
ATOM 1394 O O . GLU A 1 184 ? 19.619 27.254 -5.889 1.00 35.03 226 GLU A O 1
ATOM 1400 N N . SER A 1 185 ? 17.739 27.170 -7.142 1.00 36.62 227 SER A N 1
ATOM 1401 C CA . SER A 1 185 ? 17.320 28.549 -6.936 1.00 36.21 227 SER A CA 1
ATOM 1402 C C . SER A 1 185 ? 15.805 28.654 -7.153 1.00 36.78 227 SER A C 1
ATOM 1403 O O . SER A 1 185 ? 15.350 29.263 -8.097 1.00 37.82 227 SER A O 1
ATOM 1406 N N . GLN A 1 186 ? 15.053 28.028 -6.242 1.00 38.36 228 GLN A N 1
ATOM 1407 C CA . GLN A 1 186 ? 13.573 27.902 -6.258 1.00 39.87 228 GLN A CA 1
ATOM 1408 C C . GLN A 1 186 ? 12.866 29.221 -6.603 1.00 38.48 228 GLN A C 1
ATOM 1409 O O . GLN A 1 186 ? 11.960 29.234 -7.408 1.00 38.11 228 GLN A O 1
ATOM 1415 N N . PHE A 1 187 ? 13.255 30.317 -5.946 1.00 38.47 229 PHE A N 1
ATOM 1416 C CA . PHE A 1 187 ? 12.535 31.596 -6.044 1.00 38.37 229 PHE A CA 1
ATOM 1417 C C . PHE A 1 187 ? 12.888 32.337 -7.341 1.00 38.33 229 PHE A C 1
ATOM 1418 O O . PHE A 1 187 ? 12.004 32.862 -8.006 1.00 38.59 229 PHE A O 1
ATOM 1426 N N . VAL A 1 188 ? 14.181 32.385 -7.684 1.00 38.24 230 VAL A N 1
ATOM 1427 C CA . VAL A 1 188 ? 14.679 33.101 -8.868 1.00 37.99 230 VAL A CA 1
ATOM 1428 C C . VAL A 1 188 ? 16.195 32.866 -8.935 1.00 37.88 230 VAL A C 1
ATOM 1429 O O . VAL A 1 188 ? 16.802 32.495 -7.931 1.00 36.86 230 VAL A O 1
ATOM 1433 N N . ASP A 1 189 ? 16.792 33.073 -10.114 1.00 38.45 231 ASP A N 1
ATOM 1434 C CA . ASP A 1 189 ? 18.207 32.720 -10.382 1.00 38.89 231 ASP A CA 1
ATOM 1435 C C . ASP A 1 189 ? 19.157 33.503 -9.457 1.00 37.19 231 ASP A C 1
ATOM 1436 O O . ASP A 1 189 ? 20.237 33.022 -9.140 1.00 37.14 231 ASP A O 1
ATOM 1441 N N . SER A 1 190 ? 18.742 34.697 -9.020 1.00 36.53 232 SER A N 1
ATOM 1442 C CA . SER A 1 190 ? 19.551 35.586 -8.171 1.00 35.94 232 SER A CA 1
ATOM 1443 C C . SER A 1 190 ? 19.412 35.232 -6.678 1.00 34.67 232 SER A C 1
ATOM 1444 O O . SER A 1 190 ? 19.910 35.970 -5.819 1.00 33.53 232 SER A O 1
ATOM 1447 N N . MET A 1 191 ? 18.763 34.097 -6.374 1.00 34.16 233 MET A N 1
ATOM 1448 C CA . MET A 1 191 ? 18.594 33.615 -4.999 1.00 33.91 233 MET A CA 1
ATOM 1449 C C . MET A 1 191 ? 18.949 32.121 -4.920 1.00 33.19 233 MET A C 1
ATOM 1450 O O . MET A 1 191 ? 18.071 31.259 -4.824 1.00 32.81 233 MET A O 1
ATOM 1455 N N . PRO A 1 192 ? 20.250 31.747 -4.981 1.00 32.41 234 PRO A N 1
ATOM 1456 C CA . PRO A 1 192 ? 20.667 30.353 -4.801 1.00 32.55 234 PRO A CA 1
ATOM 1457 C C . PRO A 1 192 ? 20.361 29.779 -3.405 1.00 31.89 234 PRO A C 1
ATOM 1458 O O . PRO A 1 192 ? 20.655 30.418 -2.391 1.00 30.32 234 PRO A O 1
ATOM 1462 N N . ASP A 1 193 ? 19.818 28.554 -3.391 1.00 32.47 235 ASP A N 1
ATOM 1463 C CA . ASP A 1 193 ? 19.354 27.868 -2.182 1.00 32.60 235 ASP A CA 1
ATOM 1464 C C . ASP A 1 193 ? 20.541 27.265 -1.414 1.00 32.34 235 ASP A C 1
ATOM 1465 O O . ASP A 1 193 ? 21.424 26.598 -1.991 1.00 32.21 235 ASP A O 1
ATOM 1470 N N . LEU A 1 194 ? 20.545 27.500 -0.098 1.00 31.55 236 LEU A N 1
ATOM 1471 C CA . LEU A 1 194 ? 21.539 26.925 0.802 1.00 31.89 236 LEU A CA 1
ATOM 1472 C C . LEU A 1 194 ? 21.209 25.452 1.058 1.00 32.12 236 LEU A C 1
ATOM 1473 O O . LEU A 1 194 ? 20.041 25.079 1.188 1.00 32.72 236 LEU A O 1
ATOM 1478 N N . ASN A 1 195 ? 22.258 24.635 1.146 1.00 32.62 237 ASN A N 1
ATOM 1479 C CA . ASN A 1 195 ? 22.171 23.242 1.554 1.00 33.13 237 ASN A CA 1
ATOM 1480 C C . ASN A 1 195 ? 22.216 23.203 3.086 1.00 33.17 237 ASN A C 1
ATOM 1481 O O . ASN A 1 195 ? 23.287 23.214 3.675 1.00 34.35 237 ASN A O 1
ATOM 1486 N N . LEU A 1 196 ? 21.043 23.160 3.724 1.00 33.05 238 LEU A N 1
ATOM 1487 C CA . LEU A 1 196 ? 20.935 23.217 5.195 1.00 33.11 238 LEU A CA 1
ATOM 1488 C C . LEU A 1 196 ? 21.210 21.847 5.835 1.00 33.66 238 LEU A C 1
ATOM 1489 O O . LEU A 1 196 ? 21.204 21.742 7.052 1.00 34.06 238 LEU A O 1
ATOM 1494 N N . GLN A 1 197 ? 21.485 20.823 5.020 1.00 34.19 239 GLN A N 1
ATOM 1495 C CA . GLN A 1 197 ? 21.989 19.533 5.504 1.00 35.45 239 GLN A CA 1
ATOM 1496 C C . GLN A 1 197 ? 23.513 19.586 5.709 1.00 35.48 239 GLN A C 1
ATOM 1497 O O . GLN A 1 197 ? 24.058 18.729 6.385 1.00 36.14 239 GLN A O 1
ATOM 1503 N N . SER A 1 198 ? 24.190 20.572 5.110 1.00 34.68 240 SER A N 1
ATOM 1504 C CA . SER A 1 198 ? 25.649 20.725 5.248 1.00 35.44 240 SER A CA 1
ATOM 1505 C C . SER A 1 198 ? 26.004 21.152 6.679 1.00 35.36 240 SER A C 1
ATOM 1506 O O . SER A 1 198 ? 25.520 22.164 7.176 1.00 34.68 240 SER A O 1
ATOM 1509 N N . GLU A 1 199 ? 26.890 20.392 7.325 1.00 37.06 241 GLU A N 1
ATOM 1510 C CA . GLU A 1 199 ? 27.402 20.751 8.652 1.00 38.20 241 GLU A CA 1
ATOM 1511 C C . GLU A 1 199 ? 28.214 22.052 8.575 1.00 36.32 241 GLU A C 1
ATOM 1512 O O . GLU A 1 199 ? 28.207 22.839 9.514 1.00 35.89 241 GLU A O 1
ATOM 1518 N N . ALA A 1 200 ? 28.903 22.282 7.455 1.00 35.38 242 ALA A N 1
ATOM 1519 C CA . ALA A 1 200 ? 29.636 23.530 7.253 1.00 34.50 242 ALA A CA 1
ATOM 1520 C C . ALA A 1 200 ? 28.642 24.701 7.250 1.00 32.92 242 ALA A C 1
ATOM 1521 O O . ALA A 1 200 ? 28.857 25.707 7.948 1.00 32.09 242 ALA A O 1
ATOM 1523 N N . VAL A 1 201 ? 27.547 24.549 6.489 1.00 31.94 243 VAL A N 1
ATOM 1524 C CA . VAL A 1 201 ? 26.513 25.578 6.398 1.00 30.86 243 VAL A CA 1
ATOM 1525 C C . VAL A 1 201 ? 25.915 25.824 7.790 1.00 30.00 243 VAL A C 1
ATOM 1526 O O . VAL A 1 201 ? 25.661 26.968 8.147 1.00 29.26 243 VAL A O 1
ATOM 1530 N N . ARG A 1 202 ? 25.700 24.749 8.557 1.00 30.28 244 ARG A N 1
ATOM 1531 C CA . ARG A 1 202 ? 25.095 24.838 9.902 1.00 30.43 244 ARG A CA 1
ATOM 1532 C C . ARG A 1 202 ? 26.067 25.530 10.869 1.00 30.81 244 ARG A C 1
ATOM 1533 O O . ARG A 1 202 ? 25.634 26.282 11.748 1.00 30.12 244 ARG A O 1
ATOM 1541 N N . GLY A 1 203 ? 27.368 25.282 10.673 1.00 31.52 245 GLY A N 1
ATOM 1542 C CA . GLY A 1 203 ? 28.453 25.987 11.352 1.00 32.23 245 GLY A CA 1
ATOM 1543 C C . GLY A 1 203 ? 28.409 27.492 11.129 1.00 32.21 245 GLY A C 1
ATOM 1544 O O . GLY A 1 203 ? 28.619 28.253 12.076 1.00 32.49 245 GLY A O 1
ATOM 1545 N N . GLU A 1 204 ? 28.140 27.912 9.882 1.00 31.86 246 GLU A N 1
ATOM 1546 C CA . GLU A 1 204 ? 28.043 29.319 9.510 1.00 31.62 246 GLU A CA 1
ATOM 1547 C C . GLU A 1 204 ? 26.817 29.965 10.169 1.00 30.55 246 GLU A C 1
ATOM 1548 O O . GLU A 1 204 ? 26.903 31.079 10.682 1.00 29.71 246 GLU A O 1
ATOM 1554 N N . ILE A 1 205 ? 25.670 29.276 10.127 1.00 30.55 247 ILE A N 1
ATOM 1555 C CA . ILE A 1 205 ? 24.412 29.806 10.674 1.00 29.91 247 ILE A CA 1
ATOM 1556 C C . ILE A 1 205 ? 24.521 29.907 12.201 1.00 30.29 247 ILE A C 1
ATOM 1557 O O . ILE A 1 205 ? 23.962 30.817 12.817 1.00 29.99 247 ILE A O 1
ATOM 1562 N N . ASP A 1 206 ? 25.270 28.976 12.798 1.00 30.91 248 ASP A N 1
ATOM 1563 C CA . ASP A 1 206 ? 25.587 28.982 14.227 1.00 31.35 248 ASP A CA 1
ATOM 1564 C C . ASP A 1 206 ? 26.259 30.303 14.625 1.00 31.32 248 ASP A C 1
ATOM 1565 O O . ASP A 1 206 ? 25.871 30.927 15.633 1.00 31.24 248 ASP A O 1
ATOM 1570 N N . LYS A 1 207 ? 27.274 30.707 13.846 1.00 31.01 249 LYS A N 1
ATOM 1571 C CA . LYS A 1 207 ? 28.003 31.951 14.077 1.00 31.28 249 LYS A CA 1
ATOM 1572 C C . LYS A 1 207 ? 27.043 33.132 13.901 1.00 29.79 249 LYS A C 1
ATOM 1573 O O . LYS A 1 207 ? 27.119 34.112 14.630 1.00 29.77 249 LYS A O 1
ATOM 1579 N N . VAL A 1 208 ? 26.123 33.021 12.942 1.00 28.72 250 VAL A N 1
ATOM 1580 C CA . VAL A 1 208 ? 25.206 34.110 12.644 1.00 28.05 250 VAL A CA 1
ATOM 1581 C C . VAL A 1 208 ? 24.195 34.264 13.790 1.00 27.74 250 VAL A C 1
ATOM 1582 O O . VAL A 1 208 ? 23.939 35.386 14.208 1.00 27.17 250 VAL A O 1
ATOM 1586 N N . THR A 1 209 ? 23.652 33.158 14.319 1.00 27.81 251 THR A N 1
ATOM 1587 C CA . THR A 1 209 ? 22.671 33.259 15.429 1.00 27.87 251 THR A CA 1
ATOM 1588 C C . THR A 1 209 ? 23.362 33.801 16.690 1.00 28.79 251 THR A C 1
ATOM 1589 O O . THR A 1 209 ? 22.755 34.535 17.467 1.00 28.59 251 THR A O 1
ATOM 1593 N N . SER A 1 210 ? 24.638 33.446 16.874 1.00 29.77 252 SER A N 1
ATOM 1594 C CA . SER A 1 210 ? 25.433 33.936 17.995 1.00 30.76 252 SER A CA 1
ATOM 1595 C C . SER A 1 210 ? 25.640 35.450 17.883 1.00 31.03 252 SER A C 1
ATOM 1596 O O . SER A 1 210 ? 25.544 36.169 18.886 1.00 31.01 252 SER A O 1
ATOM 1599 N N . PHE A 1 211 ? 25.944 35.906 16.662 1.00 30.55 253 PHE A N 1
ATOM 1600 C CA . PHE A 1 211 ? 26.142 37.318 16.366 1.00 30.46 253 PHE A CA 1
ATOM 1601 C C . PHE A 1 211 ? 24.894 38.129 16.770 1.00 29.96 253 PHE A C 1
ATOM 1602 O O . PHE A 1 211 ? 24.988 39.098 17.531 1.00 30.66 253 PHE A O 1
ATOM 1610 N N . TRP A 1 212 ? 23.718 37.740 16.283 1.00 28.53 254 TRP A N 1
ATOM 1611 C CA . TRP A 1 212 ? 22.535 38.561 16.510 1.00 28.40 254 TRP A CA 1
ATOM 1612 C C . TRP A 1 212 ? 22.026 38.440 17.948 1.00 28.97 254 TRP A C 1
ATOM 1613 O O . TRP A 1 212 ? 21.613 39.437 18.510 1.00 29.17 254 TRP A O 1
ATOM 1624 N N . LEU A 1 213 ? 22.080 37.238 18.531 1.00 29.87 255 LEU A N 1
ATOM 1625 C CA . LEU A 1 213 ? 21.662 37.038 19.908 1.00 31.09 255 LEU A CA 1
ATOM 1626 C C . LEU A 1 213 ? 22.535 37.863 20.865 1.00 32.27 255 LEU A C 1
ATOM 1627 O O . LEU A 1 213 ? 22.009 38.428 21.827 1.00 31.12 255 LEU A O 1
ATOM 1632 N N . ASP A 1 214 ? 23.845 37.943 20.577 1.00 33.29 256 ASP A N 1
ATOM 1633 C CA . ASP A 1 214 ? 24.820 38.666 21.402 1.00 35.49 256 ASP A CA 1
ATOM 1634 C C . ASP A 1 214 ? 24.559 40.183 21.398 1.00 35.77 256 ASP A C 1
ATOM 1635 O O . ASP A 1 214 ? 25.056 40.875 22.280 1.00 36.55 256 ASP A O 1
ATOM 1640 N N . ARG A 1 215 ? 23.796 40.685 20.416 1.00 35.08 257 ARG A N 1
ATOM 1641 C CA . ARG A 1 215 ? 23.401 42.088 20.346 1.00 35.47 257 ARG A CA 1
ATOM 1642 C C . ARG A 1 215 ? 21.967 42.285 20.860 1.00 34.58 257 ARG A C 1
ATOM 1643 O O . ARG A 1 215 ? 21.363 43.322 20.609 1.00 33.87 257 ARG A O 1
ATOM 1651 N N . GLY A 1 216 ? 21.421 41.286 21.559 1.00 34.33 258 GLY A N 1
ATOM 1652 C CA . GLY A 1 216 ? 20.180 41.439 22.326 1.00 34.09 258 GLY A CA 1
ATOM 1653 C C . GLY A 1 216 ? 18.917 41.191 21.511 1.00 33.13 258 GLY A C 1
ATOM 1654 O O . GLY A 1 216 ? 17.844 41.621 21.911 1.00 33.76 258 GLY A O 1
ATOM 1655 N N . VAL A 1 217 ? 19.024 40.479 20.383 1.00 32.51 259 VAL A N 1
ATOM 1656 C CA . VAL A 1 217 ? 17.842 40.098 19.600 1.00 32.31 259 VAL A CA 1
ATOM 1657 C C . VAL A 1 217 ? 17.011 39.087 20.408 1.00 32.00 259 VAL A C 1
ATOM 1658 O O . VAL A 1 217 ? 17.557 38.192 21.049 1.00 32.26 259 VAL A O 1
ATOM 1662 N N . ASP A 1 218 ? 15.684 39.238 20.357 1.00 30.86 260 ASP A N 1
ATOM 1663 C CA . ASP A 1 218 ? 14.763 38.492 21.211 1.00 30.30 260 ASP A CA 1
ATOM 1664 C C . ASP A 1 218 ? 14.197 37.261 20.494 1.00 29.49 260 ASP A C 1
ATOM 1665 O O . ASP A 1 218 ? 13.675 36.354 21.142 1.00 29.00 260 ASP A O 1
ATOM 1670 N N . GLY A 1 219 ? 14.278 37.249 19.165 1.00 29.07 261 GLY A N 1
ATOM 1671 C CA . GLY A 1 219 ? 13.748 36.163 18.380 1.00 28.72 261 GLY A CA 1
ATOM 1672 C C . GLY A 1 219 ? 13.963 36.364 16.890 1.00 28.20 261 GLY A C 1
ATOM 1673 O O . GLY A 1 219 ? 14.572 37.356 16.461 1.00 28.21 261 GLY A O 1
ATOM 1674 N N . PHE A 1 220 ? 13.459 35.401 16.114 1.00 27.55 262 PHE A N 1
ATOM 1675 C CA . PHE A 1 220 ? 13.632 35.350 14.672 1.00 28.08 262 PHE A CA 1
ATOM 1676 C C . PHE A 1 220 ? 12.310 34.996 13.980 1.00 27.67 262 PHE A C 1
ATOM 1677 O O . PHE A 1 220 ? 11.581 34.081 14.416 1.00 27.45 262 PHE A O 1
ATOM 1685 N N . ARG A 1 221 ? 12.013 35.726 12.898 1.00 27.33 263 ARG A N 1
ATOM 1686 C CA . ARG A 1 221 ? 11.049 35.297 11.896 1.00 27.66 263 ARG A CA 1
ATOM 1687 C C . ARG A 1 221 ? 11.812 34.490 10.836 1.00 28.66 263 ARG A C 1
ATOM 1688 O O . ARG A 1 221 ? 12.748 35.012 10.201 1.00 29.22 263 ARG A O 1
ATOM 1696 N N . LEU A 1 222 ? 11.450 33.211 10.682 1.00 28.76 264 LEU A N 1
ATOM 1697 C CA . LEU A 1 222 ? 12.147 32.294 9.778 1.00 29.15 264 LEU A CA 1
ATOM 1698 C C . LEU A 1 222 ? 11.437 32.273 8.422 1.00 28.57 264 LEU A C 1
ATOM 1699 O O . LEU A 1 222 ? 10.345 31.739 8.296 1.00 27.97 264 LEU A O 1
ATOM 1704 N N . ALA A 1 223 ? 12.084 32.867 7.417 1.00 28.13 265 ALA A N 1
ATOM 1705 C CA . ALA A 1 223 ? 11.545 32.958 6.084 1.00 28.65 265 ALA A CA 1
ATOM 1706 C C . ALA A 1 223 ? 11.586 31.577 5.428 1.00 29.75 265 ALA A C 1
ATOM 1707 O O . ALA A 1 223 ? 12.569 30.864 5.563 1.00 29.84 265 ALA A O 1
ATOM 1709 N N . ALA A 1 224 ? 10.477 31.228 4.754 1.00 30.86 266 ALA A N 1
ATOM 1710 C CA . ALA A 1 224 ? 10.390 30.156 3.775 1.00 31.17 266 ALA A CA 1
ATOM 1711 C C . ALA A 1 224 ? 10.746 28.807 4.410 1.00 31.23 266 ALA A C 1
ATOM 1712 O O . ALA A 1 224 ? 11.466 28.009 3.805 1.00 31.91 266 ALA A O 1
ATOM 1714 N N . VAL A 1 225 ? 10.232 28.545 5.617 1.00 31.55 267 VAL A N 1
ATOM 1715 C CA . VAL A 1 225 ? 10.705 27.388 6.400 1.00 32.51 267 VAL A CA 1
ATOM 1716 C C . VAL A 1 225 ? 10.367 26.088 5.675 1.00 34.34 267 VAL A C 1
ATOM 1717 O O . VAL A 1 225 ? 11.090 25.109 5.839 1.00 34.96 267 VAL A O 1
ATOM 1721 N N . ILE A 1 226 ? 9.293 26.090 4.873 1.00 35.53 268 ILE A N 1
ATOM 1722 C CA . ILE A 1 226 ? 8.872 24.888 4.162 1.00 37.91 268 ILE A CA 1
ATOM 1723 C C . ILE A 1 226 ? 9.718 24.670 2.898 1.00 39.54 268 ILE A C 1
ATOM 1724 O O . ILE A 1 226 ? 9.494 23.689 2.192 1.00 40.15 268 ILE A O 1
ATOM 1729 N N . TYR A 1 227 ? 10.682 25.555 2.611 1.00 39.78 269 TYR A N 1
ATOM 1730 C CA . TYR A 1 227 ? 11.539 25.388 1.426 1.00 41.33 269 TYR A CA 1
ATOM 1731 C C . TYR A 1 227 ? 13.000 25.192 1.851 1.00 40.25 269 TYR A C 1
ATOM 1732 O O . TYR A 1 227 ? 13.923 25.367 1.053 1.00 40.49 269 TYR A O 1
ATOM 1741 N N . TYR A 1 228 ? 13.193 24.762 3.101 1.00 38.07 270 TYR A N 1
ATOM 1742 C CA . TYR A 1 228 ? 14.515 24.614 3.672 1.00 37.26 270 TYR A CA 1
ATOM 1743 C C . TYR A 1 228 ? 15.283 23.524 2.913 1.00 38.93 270 TYR A C 1
ATOM 1744 O O . TYR A 1 228 ? 16.481 23.670 2.649 1.00 38.62 270 TYR A O 1
ATOM 1753 N N . ASN A 1 229 ? 14.583 22.456 2.530 1.00 41.18 271 ASN A N 1
ATOM 1754 C CA . ASN A 1 229 ? 15.203 21.355 1.799 1.00 43.54 271 ASN A CA 1
ATOM 1755 C C . ASN A 1 229 ? 14.325 20.997 0.595 1.00 44.96 271 ASN A C 1
ATOM 1756 O O . ASN A 1 229 ? 14.084 19.827 0.310 1.00 43.94 271 ASN A O 1
ATOM 1761 N N . ASN A 1 230 ? 13.874 22.043 -0.107 1.00 46.69 272 ASN A N 1
ATOM 1762 C CA . ASN A 1 230 ? 13.223 21.929 -1.410 1.00 48.96 272 ASN A CA 1
ATOM 1763 C C . ASN A 1 230 ? 11.879 21.218 -1.199 1.00 46.86 272 ASN A C 1
ATOM 1764 O O . ASN A 1 230 ? 10.998 21.790 -0.585 1.00 47.60 272 ASN A O 1
ATOM 1769 N N . ASN A 1 231 ? 11.740 19.979 -1.679 1.00 45.99 273 ASN A N 1
ATOM 1770 C CA . ASN A 1 231 ? 10.453 19.272 -1.667 1.00 45.37 273 ASN A CA 1
ATOM 1771 C C . ASN A 1 231 ? 10.438 18.176 -0.592 1.00 43.64 273 ASN A C 1
ATOM 1772 O O . ASN A 1 231 ? 9.420 17.531 -0.393 1.00 43.30 273 ASN A O 1
ATOM 1777 N N . ASN A 1 232 ? 11.571 17.980 0.090 1.00 42.25 274 ASN A N 1
ATOM 1778 C CA . ASN A 1 232 ? 11.737 16.936 1.083 1.00 41.67 274 ASN A CA 1
ATOM 1779 C C . ASN A 1 232 ? 11.325 17.473 2.462 1.00 39.87 274 ASN A C 1
ATOM 1780 O O . ASN A 1 232 ? 12.113 18.081 3.195 1.00 38.72 274 ASN A O 1
ATOM 1785 N N . GLN A 1 233 ? 10.066 17.226 2.814 1.00 39.52 275 GLN A N 1
ATOM 1786 C CA . GLN A 1 233 ? 9.475 17.780 4.025 1.00 39.10 275 GLN A CA 1
ATOM 1787 C C . GLN A 1 233 ? 10.161 17.188 5.264 1.00 37.95 275 GLN A C 1
ATOM 1788 O O . GLN A 1 233 ? 10.239 17.843 6.282 1.00 37.21 275 GLN A O 1
ATOM 1794 N N . THR A 1 234 ? 10.654 15.953 5.156 1.00 38.84 276 THR A N 1
ATOM 1795 C CA . THR A 1 234 ? 11.383 15.294 6.227 1.00 39.46 276 THR A CA 1
ATOM 1796 C C . THR A 1 234 ? 12.669 16.068 6.546 1.00 38.30 276 THR A C 1
ATOM 1797 O O . THR A 1 234 ? 12.873 16.465 7.690 1.00 37.21 276 THR A O 1
ATOM 1801 N N . GLU A 1 235 ? 13.513 16.298 5.535 1.00 38.20 277 GLU A N 1
ATOM 1802 C CA . GLU A 1 235 ? 14.773 17.010 5.747 1.00 38.25 277 GLU A CA 1
ATOM 1803 C C . GLU A 1 235 ? 14.494 18.450 6.213 1.00 35.82 277 GLU A C 1
ATOM 1804 O O . GLU A 1 235 ? 15.262 18.996 6.983 1.00 35.21 277 GLU A O 1
ATOM 1810 N N . THR A 1 236 ? 13.392 19.045 5.736 1.00 34.53 278 THR A N 1
ATOM 1811 C CA . THR A 1 236 ? 12.968 20.401 6.098 1.00 33.03 278 THR A CA 1
ATOM 1812 C C . THR A 1 236 ? 12.705 20.508 7.603 1.00 32.38 278 THR A C 1
ATOM 1813 O O . THR A 1 236 ? 13.196 21.413 8.264 1.00 31.38 278 THR A O 1
ATOM 1817 N N . ILE A 1 237 ? 11.900 19.585 8.127 1.00 32.54 279 ILE A N 1
ATOM 1818 C CA . ILE A 1 237 ? 11.609 19.541 9.548 1.00 32.23 279 ILE A CA 1
ATOM 1819 C C . ILE A 1 237 ? 12.905 19.225 10.314 1.00 32.16 279 ILE A C 1
ATOM 1820 O O . ILE A 1 237 ? 13.125 19.783 11.369 1.00 31.26 279 ILE A O 1
ATOM 1825 N N . ASP A 1 238 ? 13.777 18.371 9.770 1.00 33.06 280 ASP A N 1
ATOM 1826 C CA . ASP A 1 238 ? 15.077 18.125 10.414 1.00 34.44 280 ASP A CA 1
ATOM 1827 C C . ASP A 1 238 ? 15.851 19.449 10.496 1.00 32.66 280 ASP A C 1
ATOM 1828 O O . ASP A 1 238 ? 16.441 19.747 11.523 1.00 32.50 280 ASP A O 1
ATOM 1833 N N . ASP A 1 239 ? 15.813 20.242 9.420 1.00 31.09 281 ASP A N 1
ATOM 1834 C CA . ASP A 1 239 ? 16.560 21.496 9.324 1.00 30.01 281 ASP A CA 1
ATOM 1835 C C . ASP A 1 239 ? 16.046 22.512 10.350 1.00 28.74 281 ASP A C 1
ATOM 1836 O O . ASP A 1 239 ? 16.827 23.187 11.027 1.00 28.00 281 ASP A O 1
ATOM 1841 N N . LEU A 1 240 ? 14.720 22.631 10.425 1.00 28.02 282 LEU A N 1
ATOM 1842 C CA . LEU A 1 240 ? 14.055 23.540 11.325 1.00 27.34 282 LEU A CA 1
ATOM 1843 C C . LEU A 1 240 ? 14.340 23.135 12.778 1.00 27.49 282 LEU A C 1
ATOM 1844 O O . LEU A 1 240 ? 14.677 23.985 13.591 1.00 27.04 282 LEU A O 1
ATOM 1849 N N . THR A 1 241 ? 14.228 21.831 13.068 1.00 28.02 283 THR A N 1
ATOM 1850 C CA . THR A 1 241 ? 14.528 21.270 14.373 1.00 28.73 283 THR A CA 1
ATOM 1851 C C . THR A 1 241 ? 15.946 21.685 14.767 1.00 28.77 283 THR A C 1
ATOM 1852 O O . THR A 1 241 ? 16.164 22.200 15.871 1.00 28.93 283 THR A O 1
ATOM 1856 N N . TRP A 1 242 ? 16.899 21.488 13.854 1.00 28.55 284 TRP A N 1
ATOM 1857 C CA . TRP A 1 242 ? 18.272 21.840 14.144 1.00 29.01 284 TRP A CA 1
ATOM 1858 C C . TRP A 1 242 ? 18.360 23.325 14.521 1.00 28.35 284 TRP A C 1
ATOM 1859 O O . TRP A 1 242 ? 19.027 23.680 15.484 1.00 28.45 284 TRP A O 1
ATOM 1870 N N . LEU A 1 243 ? 17.685 24.179 13.749 1.00 27.98 285 LEU A N 1
ATOM 1871 C CA . LEU A 1 243 ? 17.774 25.611 13.943 1.00 27.92 285 LEU A CA 1
ATOM 1872 C C . LEU A 1 243 ? 17.108 26.016 15.265 1.00 26.90 285 LEU A C 1
ATOM 1873 O O . LEU A 1 243 ? 17.672 26.787 16.021 1.00 27.04 285 LEU A O 1
ATOM 1878 N N . VAL A 1 244 ? 15.911 25.495 15.531 1.00 26.09 286 VAL A N 1
ATOM 1879 C CA . VAL A 1 244 ? 15.176 25.853 16.740 1.00 25.57 286 VAL A CA 1
ATOM 1880 C C . VAL A 1 244 ? 16.043 25.556 17.973 1.00 26.17 286 VAL A C 1
ATOM 1881 O O . VAL A 1 244 ? 16.153 26.383 18.891 1.00 25.96 286 VAL A O 1
ATOM 1885 N N . ASN A 1 245 ? 16.690 24.386 17.958 1.00 26.85 287 ASN A N 1
ATOM 1886 C CA . ASN A 1 245 ? 17.521 23.935 19.051 1.00 27.71 287 ASN A CA 1
ATOM 1887 C C . ASN A 1 245 ? 18.808 24.765 19.111 1.00 27.95 287 ASN A C 1
ATOM 1888 O O . ASN A 1 245 ? 19.234 25.108 20.188 1.00 29.06 287 ASN A O 1
ATOM 1893 N N . ASN A 1 246 ? 19.383 25.130 17.967 1.00 27.66 288 ASN A N 1
ATOM 1894 C CA . ASN A 1 246 ? 20.579 25.972 17.950 1.00 27.86 288 ASN A CA 1
ATOM 1895 C C . ASN A 1 246 ? 20.286 27.284 18.690 1.00 27.28 288 ASN A C 1
ATOM 1896 O O . ASN A 1 246 ? 21.094 27.764 19.471 1.00 27.48 288 ASN A O 1
ATOM 1901 N N . VAL A 1 247 ? 19.096 27.833 18.465 1.00 26.55 289 VAL A N 1
ATOM 1902 C CA . VAL A 1 247 ? 18.740 29.130 18.993 1.00 27.02 289 VAL A CA 1
ATOM 1903 C C . VAL A 1 247 ? 18.387 28.992 20.481 1.00 28.01 289 VAL A C 1
ATOM 1904 O O . VAL A 1 247 ? 18.992 29.664 21.327 1.00 28.19 289 VAL A O 1
ATOM 1908 N N . LYS A 1 248 ? 17.459 28.087 20.805 1.00 28.98 290 LYS A N 1
ATOM 1909 C CA . LYS A 1 248 ? 16.988 27.921 22.198 1.00 30.44 290 LYS A CA 1
ATOM 1910 C C . LYS A 1 248 ? 18.116 27.402 23.105 1.00 31.44 290 LYS A C 1
ATOM 1911 O O . LYS A 1 248 ? 18.130 27.670 24.289 1.00 31.65 290 LYS A O 1
ATOM 1917 N N . SER A 1 249 ? 19.069 26.671 22.530 1.00 32.12 291 SER A N 1
ATOM 1918 C CA . SER A 1 249 ? 20.286 26.262 23.220 1.00 33.54 291 SER A CA 1
ATOM 1919 C C . SER A 1 249 ? 20.999 27.472 23.853 1.00 33.83 291 SER A C 1
ATOM 1920 O O . SER A 1 249 ? 21.550 27.379 24.956 1.00 34.18 291 SER A O 1
ATOM 1923 N N . LYS A 1 250 ? 20.997 28.602 23.133 1.00 33.06 292 LYS A N 1
ATOM 1924 C CA . LYS A 1 250 ? 21.762 29.789 23.488 1.00 33.17 292 LYS A CA 1
ATOM 1925 C C . LYS A 1 250 ? 20.921 30.744 24.339 1.00 32.75 292 LYS A C 1
ATOM 1926 O O . LYS A 1 250 ? 21.437 31.392 25.218 1.00 33.00 292 LYS A O 1
ATOM 1932 N N . LYS A 1 251 ? 19.626 30.829 24.045 1.00 32.78 293 LYS A N 1
ATOM 1933 C CA . LYS A 1 251 ? 18.714 31.679 24.772 1.00 33.21 293 LYS A CA 1
ATOM 1934 C C . LYS A 1 251 ? 17.351 30.973 24.810 1.00 33.65 293 LYS A C 1
ATOM 1935 O O . LYS A 1 251 ? 16.650 30.905 23.805 1.00 33.00 293 LYS A O 1
ATOM 1941 N N . ALA A 1 252 ? 16.997 30.455 25.988 1.00 34.89 294 ALA A N 1
ATOM 1942 C CA . ALA A 1 252 ? 15.895 29.524 26.168 1.00 35.61 294 ALA A CA 1
ATOM 1943 C C . ALA A 1 252 ? 14.547 30.176 25.834 1.00 34.86 294 ALA A C 1
ATOM 1944 O O . ALA A 1 252 ? 13.649 29.512 25.351 1.00 35.01 294 ALA A O 1
ATOM 1946 N N . ASP A 1 253 ? 14.400 31.472 26.106 1.00 35.20 295 ASP A N 1
ATOM 1947 C CA . ASP A 1 253 ? 13.118 32.150 25.882 1.00 35.30 295 ASP A CA 1
ATOM 1948 C C . ASP A 1 253 ? 13.098 32.851 24.513 1.00 32.92 295 ASP A C 1
ATOM 1949 O O . ASP A 1 253 ? 12.209 33.649 24.266 1.00 32.47 295 ASP A O 1
ATOM 1954 N N . ALA A 1 254 ? 14.057 32.537 23.630 1.00 31.70 296 ALA A N 1
ATOM 1955 C CA . ALA A 1 254 ? 14.110 33.102 22.277 1.00 30.64 296 ALA A CA 1
ATOM 1956 C C . ALA A 1 254 ? 12.866 32.662 21.501 1.00 30.15 296 ALA A C 1
ATOM 1957 O O . ALA A 1 254 ? 12.484 31.495 21.549 1.00 30.52 296 ALA A O 1
ATOM 1959 N N . TYR A 1 255 ? 12.250 33.609 20.784 1.00 28.49 297 TYR A N 1
ATOM 1960 C CA . TYR A 1 255 ? 10.996 33.366 20.108 1.00 27.59 297 TYR A CA 1
ATOM 1961 C C . TYR A 1 255 ? 11.235 33.195 18.606 1.00 27.81 297 TYR A C 1
ATOM 1962 O O . TYR A 1 255 ? 11.953 33.989 17.989 1.00 27.32 297 TYR A O 1
ATOM 1971 N N . MET A 1 256 ? 10.597 32.176 18.021 1.00 27.95 298 MET A N 1
ATOM 1972 C CA . MET A 1 256 ? 10.774 31.889 16.615 1.00 28.37 298 MET A CA 1
ATOM 1973 C C . MET A 1 256 ? 9.422 31.586 15.971 1.00 27.30 298 MET A C 1
ATOM 1974 O O . MET A 1 256 ? 8.656 30.767 16.469 1.00 27.45 298 MET A O 1
ATOM 1979 N N . VAL A 1 257 ? 9.153 32.282 14.864 1.00 26.61 299 VAL A N 1
ATOM 1980 C CA . VAL A 1 257 ? 7.927 32.139 14.121 1.00 26.34 299 VAL A CA 1
ATOM 1981 C C . VAL A 1 257 ? 8.294 31.818 12.669 1.00 27.21 299 VAL A C 1
ATOM 1982 O O . VAL A 1 257 ? 9.082 32.512 12.044 1.00 27.55 299 VAL A O 1
ATOM 1986 N N . GLY A 1 258 ? 7.698 30.739 12.159 1.00 28.11 300 GLY A N 1
ATOM 1987 C CA . GLY A 1 258 ? 7.995 30.229 10.848 1.00 28.20 300 GLY A CA 1
ATOM 1988 C C . GLY A 1 258 ? 6.940 30.657 9.856 1.00 27.42 300 GLY A C 1
ATOM 1989 O O . GLY A 1 258 ? 5.753 30.651 10.175 1.00 26.84 300 GLY A O 1
ATOM 1990 N N . GLU A 1 259 ? 7.395 31.031 8.657 1.00 26.96 301 GLU A N 1
ATOM 1991 C CA . GLU A 1 259 ? 6.535 31.281 7.534 1.00 27.36 301 GLU A CA 1
ATOM 1992 C C . GLU A 1 259 ? 6.389 30.001 6.694 1.00 28.05 301 GLU A C 1
ATOM 1993 O O . GLU A 1 259 ? 7.295 29.616 5.927 1.00 28.00 301 GLU A O 1
ATOM 1999 N N . GLY A 1 260 ? 5.229 29.355 6.835 1.00 27.34 302 GLY A N 1
ATOM 2000 C CA . GLY A 1 260 ? 4.849 28.219 6.018 1.00 28.16 302 GLY A CA 1
ATOM 2001 C C . GLY A 1 260 ? 3.584 28.524 5.245 1.00 28.58 302 GLY A C 1
ATOM 2002 O O . GLY A 1 260 ? 2.457 28.293 5.736 1.00 28.33 302 GLY A O 1
ATOM 2003 N N . TRP A 1 261 ? 3.789 29.090 4.054 1.00 29.04 303 TRP A N 1
ATOM 2004 C CA . TRP A 1 261 ? 2.736 29.541 3.165 1.00 30.15 303 TRP A CA 1
ATOM 2005 C C . TRP A 1 261 ? 2.051 28.322 2.527 1.00 30.62 303 TRP A C 1
ATOM 2006 O O . TRP A 1 261 ? 2.454 27.855 1.470 1.00 30.63 303 TRP A O 1
ATOM 2017 N N . THR A 1 262 ? 1.009 27.818 3.191 1.00 30.51 304 THR A N 1
ATOM 2018 C CA . THR A 1 262 ? 0.307 26.608 2.778 1.00 30.79 304 THR A CA 1
ATOM 2019 C C . THR A 1 262 ? -0.975 26.527 3.615 1.00 30.55 304 THR A C 1
ATOM 2020 O O . THR A 1 262 ? -1.307 27.479 4.312 1.00 30.07 304 THR A O 1
ATOM 2024 N N . THR A 1 263 ? -1.695 25.409 3.508 1.00 31.27 305 THR A N 1
ATOM 2025 C CA . THR A 1 263 ? -2.909 25.142 4.282 1.00 31.85 305 THR A CA 1
ATOM 2026 C C . THR A 1 263 ? -2.522 24.667 5.691 1.00 30.75 305 THR A C 1
ATOM 2027 O O . THR A 1 263 ? -1.360 24.324 5.944 1.00 30.18 305 THR A O 1
ATOM 2031 N N . TYR A 1 264 ? -3.505 24.647 6.598 1.00 29.89 306 TYR A N 1
ATOM 2032 C CA . TYR A 1 264 ? -3.253 24.403 8.013 1.00 29.64 306 TYR A CA 1
ATOM 2033 C C . TYR A 1 264 ? -2.897 22.931 8.259 1.00 30.34 306 TYR A C 1
ATOM 2034 O O . TYR A 1 264 ? -2.102 22.650 9.142 1.00 29.56 306 TYR A O 1
ATOM 2043 N N . ARG A 1 265 ? -3.453 22.011 7.463 1.00 31.97 307 ARG A N 1
ATOM 2044 C CA . ARG A 1 265 ? -3.087 20.603 7.540 1.00 34.44 307 ARG A CA 1
ATOM 2045 C C . ARG A 1 265 ? -1.575 20.464 7.302 1.00 33.80 307 ARG A C 1
ATOM 2046 O O . ARG A 1 265 ? -0.946 19.577 7.869 1.00 33.55 307 ARG A O 1
ATOM 2054 N N . GLU A 1 266 ? -0.995 21.358 6.492 1.00 32.99 308 GLU A N 1
ATOM 2055 C CA . GLU A 1 266 ? 0.440 21.317 6.194 1.00 33.29 308 GLU A CA 1
ATOM 2056 C C . GLU A 1 266 ? 1.239 22.081 7.256 1.00 32.10 308 GLU A C 1
ATOM 2057 O O . GLU A 1 266 ? 2.204 21.545 7.791 1.00 32.81 308 GLU A O 1
ATOM 2063 N N . TYR A 1 267 ? 0.879 23.336 7.541 1.00 30.89 309 TYR A N 1
ATOM 2064 C CA . TYR A 1 267 ? 1.763 24.134 8.384 1.00 29.75 309 TYR A CA 1
ATOM 2065 C C . TYR A 1 267 ? 1.700 23.642 9.837 1.00 29.48 309 TYR A C 1
ATOM 2066 O O . TYR A 1 267 ? 2.668 23.816 10.556 1.00 29.66 309 TYR A O 1
ATOM 2075 N N . ALA A 1 268 ? 0.623 22.955 10.233 1.00 29.55 310 ALA A N 1
ATOM 2076 C CA . ALA A 1 268 ? 0.547 22.329 11.569 1.00 29.75 310 ALA A CA 1
ATOM 2077 C C . ALA A 1 268 ? 1.731 21.374 11.800 1.00 30.23 310 ALA A C 1
ATOM 2078 O O . ALA A 1 268 ? 2.313 21.360 12.874 1.00 29.41 310 ALA A O 1
ATOM 2080 N N . LYS A 1 269 ? 2.084 20.598 10.767 1.00 31.74 311 LYS A N 1
ATOM 2081 C CA . LYS A 1 269 ? 3.140 19.579 10.816 1.00 33.29 311 LYS A CA 1
ATOM 2082 C C . LYS A 1 269 ? 4.474 20.175 11.281 1.00 31.52 311 LYS A C 1
ATOM 2083 O O . LYS A 1 269 ? 5.236 19.498 11.944 1.00 31.93 311 LYS A O 1
ATOM 2089 N N . TYR A 1 270 ? 4.748 21.430 10.936 1.00 30.16 312 TYR A N 1
ATOM 2090 C CA . TYR A 1 270 ? 6.067 22.019 11.162 1.00 30.70 312 TYR A CA 1
ATOM 2091 C C . TYR A 1 270 ? 6.280 22.288 12.656 1.00 29.73 312 TYR A C 1
ATOM 2092 O O . TYR A 1 270 ? 7.428 22.439 13.088 1.00 28.54 312 TYR A O 1
ATOM 2101 N N . TYR A 1 271 ? 5.189 22.287 13.439 1.00 28.64 313 TYR A N 1
ATOM 2102 C CA . TYR A 1 271 ? 5.288 22.388 14.898 1.00 29.02 313 TYR A CA 1
ATOM 2103 C C . TYR A 1 271 ? 6.046 21.189 15.507 1.00 30.16 313 TYR A C 1
ATOM 2104 O O . TYR A 1 271 ? 6.466 21.250 16.650 1.00 29.97 313 TYR A O 1
ATOM 2113 N N . LYS A 1 272 ? 6.218 20.098 14.754 1.00 31.55 314 LYS A N 1
ATOM 2114 C CA . LYS A 1 272 ? 7.021 18.953 15.206 1.00 33.53 314 LYS A CA 1
ATOM 2115 C C . LYS A 1 272 ? 8.473 19.376 15.473 1.00 32.22 314 LYS A C 1
ATOM 2116 O O . LYS A 1 272 ? 9.177 18.708 16.206 1.00 33.57 314 LYS A O 1
ATOM 2122 N N . SER A 1 273 ? 8.906 20.473 14.857 1.00 29.90 315 SER A N 1
ATOM 2123 C CA . SER A 1 273 ? 10.251 20.973 15.018 1.00 29.59 315 SER A CA 1
ATOM 2124 C C . SER A 1 273 ? 10.485 21.536 16.428 1.00 29.38 315 SER A C 1
ATOM 2125 O O . SER A 1 273 ? 11.642 21.729 16.824 1.00 29.54 315 SER A O 1
ATOM 2128 N N . GLY A 1 274 ? 9.398 21.845 17.155 1.00 28.71 316 GLY A N 1
ATOM 2129 C CA . GLY A 1 274 ? 9.463 22.505 18.445 1.00 28.58 316 GLY A CA 1
ATOM 2130 C C . GLY A 1 274 ? 9.494 24.020 18.325 1.00 28.14 316 GLY A C 1
ATOM 2131 O O . GLY A 1 274 ? 9.677 24.712 19.322 1.00 28.64 316 GLY A O 1
ATOM 2132 N N . ILE A 1 275 ? 9.315 24.545 17.108 1.00 27.64 317 ILE A N 1
ATOM 2133 C CA . ILE A 1 275 ? 9.201 25.977 16.887 1.00 27.20 317 ILE A CA 1
ATOM 2134 C C . ILE A 1 275 ? 8.002 26.507 17.691 1.00 27.34 317 ILE A C 1
ATOM 2135 O O . ILE A 1 275 ? 7.031 25.787 17.901 1.00 27.38 317 ILE A O 1
ATOM 2140 N N . ASP A 1 276 ? 8.099 27.762 18.146 1.00 27.36 318 ASP A N 1
ATOM 2141 C CA . ASP A 1 276 ? 7.095 28.375 19.011 1.00 27.57 318 ASP A CA 1
ATOM 2142 C C . ASP A 1 276 ? 5.807 28.596 18.215 1.00 26.66 318 ASP A C 1
ATOM 2143 O O . ASP A 1 276 ? 4.727 28.308 18.722 1.00 26.16 318 ASP A O 1
ATOM 2148 N N . SER A 1 277 ? 5.961 29.109 16.986 1.00 25.66 319 SER A N 1
ATOM 2149 C CA . SER A 1 277 ? 4.873 29.624 16.165 1.00 25.23 319 SER A CA 1
ATOM 2150 C C . SER A 1 277 ? 5.062 29.274 14.685 1.00 24.59 319 SER A C 1
ATOM 2151 O O . SER A 1 277 ? 6.179 29.300 14.144 1.00 24.05 319 SER A O 1
ATOM 2154 N N . MET A 1 278 ? 3.936 28.980 14.035 1.00 24.40 320 MET A N 1
ATOM 2155 C CA . MET A 1 278 ? 3.803 29.053 12.591 1.00 24.68 320 MET A CA 1
ATOM 2156 C C . MET A 1 278 ? 2.726 30.095 12.285 1.00 24.37 320 MET A C 1
ATOM 2157 O O . MET A 1 278 ? 1.691 30.101 12.940 1.00 24.01 320 MET A O 1
ATOM 2162 N N . PHE A 1 279 ? 2.999 30.987 11.320 1.00 24.32 321 PHE A N 1
ATOM 2163 C CA . PHE A 1 279 ? 2.019 31.971 10.872 1.00 24.09 321 PHE A CA 1
ATOM 2164 C C . PHE A 1 279 ? 0.767 31.248 10.379 1.00 25.06 321 PHE A C 1
ATOM 2165 O O . PHE A 1 279 ? 0.863 30.256 9.615 1.00 25.16 321 PHE A O 1
ATOM 2173 N N . ASN A 1 280 ? -0.386 31.740 10.853 1.00 25.71 322 ASN A N 1
ATOM 2174 C CA . ASN A 1 280 ? -1.700 31.088 10.689 1.00 26.37 322 ASN A CA 1
ATOM 2175 C C . ASN A 1 280 ? -2.348 31.560 9.376 1.00 26.81 322 ASN A C 1
ATOM 2176 O O . ASN A 1 280 ? -3.252 32.426 9.358 1.00 26.27 322 ASN A O 1
ATOM 2181 N N . PHE A 1 281 ? -1.875 30.959 8.279 1.00 27.10 323 PHE A N 1
ATOM 2182 C CA . PHE A 1 281 ? -2.058 31.475 6.922 1.00 27.49 323 PHE A CA 1
ATOM 2183 C C . PHE A 1 281 ? -3.502 31.336 6.427 1.00 26.96 323 PHE A C 1
ATOM 2184 O O . PHE A 1 281 ? -3.923 32.107 5.588 1.00 26.64 323 PHE A O 1
ATOM 2192 N N . ASP A 1 282 ? -4.254 30.359 6.932 1.00 26.78 324 ASP A N 1
ATOM 2193 C CA . ASP A 1 282 ? -5.602 30.133 6.419 1.00 27.19 324 ASP A CA 1
ATOM 2194 C C . ASP A 1 282 ? -6.555 31.249 6.880 1.00 26.30 324 ASP A C 1
ATOM 2195 O O . ASP A 1 282 ? -7.669 31.360 6.339 1.00 25.91 324 ASP A O 1
ATOM 2200 N N . PHE A 1 283 ? -6.086 32.088 7.823 1.00 24.90 325 PHE A N 1
ATOM 2201 C CA . PHE A 1 283 ? -6.802 33.244 8.296 1.00 24.62 325 PHE A CA 1
ATOM 2202 C C . PHE A 1 283 ? -6.399 34.502 7.514 1.00 24.31 325 PHE A C 1
ATOM 2203 O O . PHE A 1 283 ? -7.001 35.543 7.702 1.00 23.96 325 PHE A O 1
ATOM 2211 N N . SER A 1 284 ? -5.443 34.372 6.591 1.00 24.47 326 SER A N 1
ATOM 2212 C CA . SER A 1 284 ? -4.876 35.486 5.854 1.00 24.67 326 SER A CA 1
ATOM 2213 C C . SER A 1 284 ? -5.538 35.641 4.477 1.00 26.40 326 SER A C 1
ATOM 2214 O O . SER A 1 284 ? -6.174 34.712 3.965 1.00 26.65 326 SER A O 1
ATOM 2217 N N . GLN A 1 285 ? -5.357 36.839 3.894 1.00 27.41 327 GLN A N 1
ATOM 2218 C CA . GLN A 1 285 ? -5.729 37.164 2.531 1.00 29.70 327 GLN A CA 1
ATOM 2219 C C . GLN A 1 285 ? -7.246 37.348 2.442 1.00 30.98 327 GLN A C 1
ATOM 2220 O O . GLN A 1 285 ? -7.975 37.108 3.416 1.00 30.97 327 GLN A O 1
ATOM 2226 N N . GLN A 1 286 ? -7.695 37.807 1.270 1.00 32.39 328 GLN A N 1
ATOM 2227 C CA . GLN A 1 286 ? -9.091 38.132 1.012 1.00 34.08 328 GLN A CA 1
ATOM 2228 C C . GLN A 1 286 ? -9.933 36.862 1.124 1.00 34.56 328 GLN A C 1
ATOM 2229 O O . GLN A 1 286 ? -11.046 36.905 1.629 1.00 34.82 328 GLN A O 1
ATOM 2235 N N . ASP A 1 287 ? -9.372 35.741 0.662 1.00 35.34 329 ASP A N 1
ATOM 2236 C CA . ASP A 1 287 ? -10.092 34.481 0.565 1.00 37.54 329 ASP A CA 1
ATOM 2237 C C . ASP A 1 287 ? -9.764 33.575 1.767 1.00 35.84 329 ASP A C 1
ATOM 2238 O O . ASP A 1 287 ? -10.100 32.391 1.744 1.00 35.74 329 ASP A O 1
ATOM 2243 N N . GLY A 1 288 ? -9.113 34.130 2.801 1.00 33.71 330 GLY A N 1
ATOM 2244 C CA . GLY A 1 288 ? -8.944 33.469 4.087 1.00 32.54 330 GLY A CA 1
ATOM 2245 C C . GLY A 1 288 ? -10.208 33.572 4.924 1.00 31.79 330 GLY A C 1
ATOM 2246 O O . GLY A 1 288 ? -11.167 34.227 4.532 1.00 31.30 330 GLY A O 1
ATOM 2247 N N . TYR A 1 289 ? -10.193 32.931 6.092 1.00 31.40 331 TYR A N 1
ATOM 2248 C CA . TYR A 1 289 ? -11.386 32.801 6.930 1.00 32.01 331 TYR A CA 1
ATOM 2249 C C . TYR A 1 289 ? -11.940 34.189 7.297 1.00 30.82 331 TYR A C 1
ATOM 2250 O O . TYR A 1 289 ? -13.139 34.410 7.212 1.00 31.59 331 TYR A O 1
ATOM 2259 N N . ILE A 1 290 ? -11.076 35.134 7.683 1.00 28.86 332 ILE A N 1
ATOM 2260 C CA . ILE A 1 290 ? -11.566 36.438 8.116 1.00 28.05 332 ILE A CA 1
ATOM 2261 C C . ILE A 1 290 ? -12.265 37.127 6.924 1.00 28.43 332 ILE A C 1
ATOM 2262 O O . ILE A 1 290 ? -13.433 37.529 7.019 1.00 27.29 332 ILE A O 1
ATOM 2267 N N . GLY A 1 291 ? -11.537 37.239 5.804 1.00 28.53 333 GLY A N 1
ATOM 2268 C CA . GLY A 1 291 ? -12.007 37.848 4.564 1.00 29.29 333 GLY A CA 1
ATOM 2269 C C . GLY A 1 291 ? -13.321 37.266 4.078 1.00 30.61 333 GLY A C 1
ATOM 2270 O O . GLY A 1 291 ? -14.241 38.025 3.756 1.00 31.80 333 GLY A O 1
ATOM 2271 N N . LYS A 1 292 ? -13.414 35.931 4.026 1.00 31.28 334 LYS A N 1
ATOM 2272 C CA . LYS A 1 292 ? -14.619 35.237 3.548 1.00 32.99 334 LYS A CA 1
ATOM 2273 C C . LYS A 1 292 ? -15.830 35.563 4.442 1.00 31.52 334 LYS A C 1
ATOM 2274 O O . LYS A 1 292 ? -16.935 35.747 3.949 1.00 31.41 334 LYS A O 1
ATOM 2280 N N . VAL A 1 293 ? -15.619 35.611 5.759 1.00 29.96 335 VAL A N 1
ATOM 2281 C CA . VAL A 1 293 ? -16.701 35.866 6.715 1.00 29.62 335 VAL A CA 1
ATOM 2282 C C . VAL A 1 293 ? -17.231 37.292 6.514 1.00 29.21 335 VAL A C 1
ATOM 2283 O O . VAL A 1 293 ? -18.434 37.492 6.400 1.00 29.86 335 VAL A O 1
ATOM 2287 N N . LEU A 1 294 ? -16.332 38.272 6.436 1.00 28.48 336 LEU A N 1
ATOM 2288 C CA . LEU A 1 294 ? -16.751 39.669 6.355 1.00 28.39 336 LEU A CA 1
ATOM 2289 C C . LEU A 1 294 ? -17.429 39.959 5.005 1.00 29.12 336 LEU A C 1
ATOM 2290 O O . LEU A 1 294 ? -18.355 40.776 4.963 1.00 29.97 336 LEU A O 1
ATOM 2295 N N . ASN A 1 295 ? -17.014 39.267 3.933 1.00 28.97 337 ASN A N 1
ATOM 2296 C CA . ASN A 1 295 ? -17.569 39.477 2.574 1.00 29.92 337 ASN A CA 1
ATOM 2297 C C . ASN A 1 295 ? -18.704 38.487 2.251 1.00 31.11 337 ASN A C 1
ATOM 2298 O O . ASN A 1 295 ? -19.196 38.454 1.121 1.00 31.33 337 ASN A O 1
ATOM 2303 N N . GLY A 1 296 ? -19.128 37.687 3.238 1.00 32.06 338 GLY A N 1
ATOM 2304 C CA . GLY A 1 296 ? -20.328 36.844 3.116 1.00 33.40 338 GLY A CA 1
ATOM 2305 C C . GLY A 1 296 ? -20.104 35.628 2.231 1.00 34.67 338 GLY A C 1
ATOM 2306 O O . GLY A 1 296 ? -21.044 35.110 1.660 1.00 36.72 338 GLY A O 1
ATOM 2307 N N . ALA A 1 297 ? -18.850 35.176 2.125 1.00 35.04 339 ALA A N 1
ATOM 2308 C CA . ALA A 1 297 ? -18.476 34.043 1.291 1.00 36.55 339 ALA A CA 1
ATOM 2309 C C . ALA A 1 297 ? -18.355 32.771 2.138 1.00 37.32 339 ALA A C 1
ATOM 2310 O O . ALA A 1 297 ? -18.006 31.725 1.604 1.00 39.46 339 ALA A O 1
ATOM 2312 N N . ALA A 1 298 ? -18.627 32.862 3.445 1.00 36.47 340 ALA A N 1
ATOM 2313 C CA . ALA A 1 298 ? -18.483 31.720 4.348 1.00 36.53 340 ALA A CA 1
ATOM 2314 C C . ALA A 1 298 ? -19.788 30.907 4.390 1.00 37.72 340 ALA A C 1
ATOM 2315 O O . ALA A 1 298 ? -20.882 31.467 4.418 1.00 38.98 340 ALA A O 1
ATOM 2317 N N . ASN A 1 299 ? -19.651 29.578 4.443 1.00 38.27 341 ASN A N 1
ATOM 2318 C CA . ASN A 1 299 ? -20.774 28.640 4.463 1.00 39.57 341 ASN A CA 1
ATOM 2319 C C . ASN A 1 299 ? -21.684 28.859 5.678 1.00 37.96 341 ASN A C 1
ATOM 2320 O O . ASN A 1 299 ? -22.851 28.520 5.613 1.00 38.51 341 ASN A O 1
ATOM 2325 N N . HIS A 1 300 ? -21.134 29.364 6.790 1.00 35.73 342 HIS A N 1
ATOM 2326 C CA . HIS A 1 300 ? -21.887 29.521 8.032 1.00 34.92 342 HIS A CA 1
ATOM 2327 C C . HIS A 1 300 ? -21.648 30.897 8.658 1.00 32.91 342 HIS A C 1
ATOM 2328 O O . HIS A 1 300 ? -21.736 31.031 9.866 1.00 32.53 342 HIS A O 1
ATOM 2335 N N . GLY A 1 301 ? -21.400 31.914 7.824 1.00 31.81 343 GLY A N 1
ATOM 2336 C CA . GLY A 1 301 ? -21.256 33.285 8.287 1.00 30.06 343 GLY A CA 1
ATOM 2337 C C . GLY A 1 301 ? -20.229 33.387 9.404 1.00 28.86 343 GLY A C 1
ATOM 2338 O O . GLY A 1 301 ? -19.126 32.843 9.298 1.00 28.86 343 GLY A O 1
ATOM 2339 N N . ALA A 1 302 ? -20.611 34.072 10.484 1.00 27.74 344 ALA A N 1
ATOM 2340 C CA . ALA A 1 302 ? -19.762 34.312 11.661 1.00 27.20 344 ALA A CA 1
ATOM 2341 C C . ALA A 1 302 ? -19.243 32.992 12.259 1.00 27.02 344 ALA A C 1
ATOM 2342 O O . ALA A 1 302 ? -18.097 32.923 12.724 1.00 26.39 344 ALA A O 1
ATOM 2344 N N . SER A 1 303 ? -20.081 31.951 12.244 1.00 27.51 345 SER A N 1
ATOM 2345 C CA . SER A 1 303 ? -19.752 30.673 12.866 1.00 28.00 345 SER A CA 1
ATOM 2346 C C . SER A 1 303 ? -18.623 29.951 12.120 1.00 28.28 345 SER A C 1
ATOM 2347 O O . SER A 1 303 ? -17.993 29.093 12.701 1.00 28.51 345 SER A O 1
ATOM 2350 N N . THR A 1 304 ? -18.387 30.295 10.845 1.00 28.65 346 THR A N 1
ATOM 2351 C CA . THR A 1 304 ? -17.267 29.749 10.075 1.00 28.61 346 THR A CA 1
ATOM 2352 C C . THR A 1 304 ? -15.941 30.162 10.723 1.00 27.70 346 THR A C 1
ATOM 2353 O O . THR A 1 304 ? -14.984 29.401 10.721 1.00 27.58 346 THR A O 1
ATOM 2357 N N . TYR A 1 305 ? -15.895 31.387 11.248 1.00 27.29 347 TYR A N 1
ATOM 2358 C CA . TYR A 1 305 ? -14.729 31.885 11.946 1.00 27.35 347 TYR A CA 1
ATOM 2359 C C . TYR A 1 305 ? -14.476 31.027 13.198 1.00 27.44 347 TYR A C 1
ATOM 2360 O O . TYR A 1 305 ? -13.347 30.671 13.476 1.00 26.70 347 TYR A O 1
ATOM 2369 N N . GLY A 1 306 ? -15.543 30.717 13.944 1.00 28.87 348 GLY A N 1
ATOM 2370 C CA . GLY A 1 306 ? -15.491 29.799 15.095 1.00 28.96 348 GLY A CA 1
ATOM 2371 C C . GLY A 1 306 ? -14.968 28.417 14.717 1.00 29.38 348 GLY A C 1
ATOM 2372 O O . GLY A 1 306 ? -14.009 27.925 15.331 1.00 30.19 348 GLY A O 1
ATOM 2373 N N . ASN A 1 307 ? -15.590 27.801 13.707 1.00 28.55 349 ASN A N 1
ATOM 2374 C CA . ASN A 1 307 ? -15.241 26.469 13.248 1.00 29.51 349 ASN A CA 1
ATOM 2375 C C . ASN A 1 307 ? -13.767 26.412 12.823 1.00 29.56 349 ASN A C 1
ATOM 2376 O O . ASN A 1 307 ? -13.085 25.441 13.119 1.00 31.14 349 ASN A O 1
ATOM 2381 N N . ALA A 1 308 ? -13.299 27.447 12.121 1.00 28.53 350 ALA A N 1
ATOM 2382 C CA . ALA A 1 308 ? -11.942 27.501 11.599 1.00 28.63 350 ALA A CA 1
ATOM 2383 C C . ALA A 1 308 ? -10.916 27.570 12.741 1.00 28.74 350 ALA A C 1
ATOM 2384 O O . ALA A 1 308 ? -9.893 26.887 12.697 1.00 28.75 350 ALA A O 1
ATOM 2386 N N . LEU A 1 309 ? -11.182 28.407 13.750 1.00 29.57 351 LEU A N 1
ATOM 2387 C CA . LEU A 1 309 ? -10.305 28.509 14.926 1.00 30.28 351 LEU A CA 1
ATOM 2388 C C . LEU A 1 309 ? -10.148 27.136 15.581 1.00 30.37 351 LEU A C 1
ATOM 2389 O O . LEU A 1 309 ? -9.050 26.726 15.900 1.00 30.23 351 LEU A O 1
ATOM 2394 N N . VAL A 1 310 ? -11.269 26.438 15.752 1.00 30.60 352 VAL A N 1
ATOM 2395 C CA . VAL A 1 310 ? -11.287 25.161 16.403 1.00 31.30 352 VAL A CA 1
ATOM 2396 C C . VAL A 1 310 ? -10.535 24.141 15.544 1.00 32.23 352 VAL A C 1
ATOM 2397 O O . VAL A 1 310 ? -9.726 23.378 16.074 1.00 33.53 352 VAL A O 1
ATOM 2401 N N . ASP A 1 311 ? -10.803 24.112 14.232 1.00 32.32 353 ASP A N 1
ATOM 2402 C CA . ASP A 1 311 ? -10.208 23.086 13.358 1.00 32.60 353 ASP A CA 1
ATOM 2403 C C . ASP A 1 311 ? -8.674 23.209 13.338 1.00 31.17 353 ASP A C 1
ATOM 2404 O O . ASP A 1 311 ? -7.981 22.188 13.328 1.00 30.96 353 ASP A O 1
ATOM 2409 N N . VAL A 1 312 ? -8.167 24.449 13.322 1.00 29.27 354 VAL A N 1
ATOM 2410 C CA . VAL A 1 312 ? -6.722 24.726 13.224 1.00 29.01 354 VAL A CA 1
ATOM 2411 C C . VAL A 1 312 ? -6.047 24.401 14.565 1.00 28.94 354 VAL A C 1
ATOM 2412 O O . VAL A 1 312 ? -4.999 23.764 14.576 1.00 28.94 354 VAL A O 1
ATOM 2416 N N . GLU A 1 313 ? -6.648 24.858 15.670 1.00 28.77 355 GLU A N 1
ATOM 2417 C CA . GLU A 1 313 ? -6.241 24.487 17.041 1.00 29.23 355 GLU A CA 1
ATOM 2418 C C . GLU A 1 313 ? -6.178 22.956 17.209 1.00 29.49 355 GLU A C 1
ATOM 2419 O O . GLU A 1 313 ? -5.197 22.430 17.743 1.00 29.65 355 GLU A O 1
ATOM 2425 N N . ASN A 1 314 ? -7.221 22.251 16.762 1.00 29.72 356 ASN A N 1
ATOM 2426 C CA . ASN A 1 314 ? -7.290 20.788 16.855 1.00 31.07 356 ASN A CA 1
ATOM 2427 C C . ASN A 1 314 ? -6.197 20.136 15.992 1.00 30.91 356 ASN A C 1
ATOM 2428 O O . ASN A 1 314 ? -5.664 19.105 16.364 1.00 32.37 356 ASN A O 1
ATOM 2433 N N . GLU A 1 315 ? -5.867 20.730 14.846 1.00 29.71 357 GLU A N 1
ATOM 2434 C CA . GLU A 1 315 ? -4.825 20.188 13.975 1.00 29.98 357 GLU A CA 1
ATOM 2435 C C . GLU A 1 315 ? -3.448 20.331 14.638 1.00 29.36 357 GLU A C 1
ATOM 2436 O O . GLU A 1 315 ? -2.675 19.391 14.663 1.00 29.40 357 GLU A O 1
ATOM 2442 N N . ILE A 1 316 ? -3.155 21.512 15.182 1.00 28.83 358 ILE A N 1
ATOM 2443 C CA . ILE A 1 316 ? -1.858 21.763 15.800 1.00 29.38 358 ILE A CA 1
ATOM 2444 C C . ILE A 1 316 ? -1.670 20.820 17.003 1.00 30.89 358 ILE A C 1
ATOM 2445 O O . ILE A 1 316 ? -0.567 20.330 17.230 1.00 29.87 358 ILE A O 1
ATOM 2450 N N . LYS A 1 317 ? -2.769 20.550 17.728 1.00 32.44 359 LYS A N 1
ATOM 2451 C CA . LYS A 1 317 ? -2.809 19.692 18.919 1.00 34.59 359 LYS A CA 1
ATOM 2452 C C . LYS A 1 317 ? -2.380 18.252 18.589 1.00 35.13 359 LYS A C 1
ATOM 2453 O O . LYS A 1 317 ? -1.929 17.518 19.456 1.00 34.90 359 LYS A O 1
ATOM 2459 N N . LYS A 1 318 ? -2.520 17.839 17.330 1.00 35.90 360 LYS A N 1
ATOM 2460 C CA . LYS A 1 318 ? -1.997 16.542 16.881 1.00 37.56 360 LYS A CA 1
ATOM 2461 C C . LYS A 1 318 ? -0.466 16.484 17.034 1.00 36.14 360 LYS A C 1
ATOM 2462 O O . LYS A 1 318 ? 0.086 15.401 17.101 1.00 36.89 360 LYS A O 1
ATOM 2468 N N . TYR A 1 319 ? 0.207 17.638 17.102 1.00 33.91 361 TYR A N 1
ATOM 2469 C CA . TYR A 1 319 ? 1.663 17.689 17.070 1.00 33.96 361 TYR A CA 1
ATOM 2470 C C . TYR A 1 319 ? 2.268 18.251 18.363 1.00 34.17 361 TYR A C 1
ATOM 2471 O O . TYR A 1 319 ? 3.383 17.867 18.719 1.00 35.41 361 TYR A O 1
ATOM 2480 N N . THR A 1 320 ? 1.568 19.165 19.043 1.00 33.16 362 THR A N 1
ATOM 2481 C CA . THR A 1 320 ? 2.132 19.862 20.206 1.00 33.17 362 THR A CA 1
ATOM 2482 C C . THR A 1 320 ? 1.001 20.375 21.105 1.00 33.03 362 THR A C 1
ATOM 2483 O O . THR A 1 320 ? -0.019 20.785 20.602 1.00 31.82 362 THR A O 1
ATOM 2487 N N . ASP A 1 321 ? 1.229 20.371 22.425 1.00 34.20 363 ASP A N 1
ATOM 2488 C CA . ASP A 1 321 ? 0.297 20.963 23.413 1.00 35.24 363 ASP A CA 1
ATOM 2489 C C . ASP A 1 321 ? 0.919 22.245 23.981 1.00 35.54 363 ASP A C 1
ATOM 2490 O O . ASP A 1 321 ? 0.423 22.802 24.949 1.00 36.04 363 ASP A O 1
ATOM 2495 N N . SER A 1 322 ? 1.994 22.701 23.330 1.00 36.71 364 SER A N 1
ATOM 2496 C CA . SER A 1 322 ? 2.957 23.651 23.858 1.00 37.22 364 SER A CA 1
ATOM 2497 C C . SER A 1 322 ? 3.464 24.543 22.718 1.00 35.01 364 SER A C 1
ATOM 2498 O O . SER A 1 322 ? 4.566 24.331 22.193 1.00 35.74 364 SER A O 1
ATOM 2501 N N . TYR A 1 323 ? 2.646 25.534 22.343 1.00 33.17 365 TYR A N 1
ATOM 2502 C CA . TYR A 1 323 ? 2.902 26.395 21.185 1.00 31.81 365 TYR A CA 1
ATOM 2503 C C . TYR A 1 323 ? 2.210 27.752 21.347 1.00 30.72 365 TYR A C 1
ATOM 2504 O O . TYR A 1 323 ? 1.327 27.937 22.209 1.00 30.65 365 TYR A O 1
ATOM 2513 N N . ILE A 1 324 ? 2.606 28.678 20.466 1.00 29.90 366 ILE A N 1
ATOM 2514 C CA . ILE A 1 324 ? 2.044 30.004 20.377 1.00 29.42 366 ILE A CA 1
ATOM 2515 C C . ILE A 1 324 ? 1.622 30.236 18.923 1.00 29.13 366 ILE A C 1
ATOM 2516 O O . ILE A 1 324 ? 2.478 30.327 18.037 1.00 29.44 366 ILE A O 1
ATOM 2521 N N . ASP A 1 325 ? 0.308 30.332 18.677 1.00 28.17 367 ASP A N 1
ATOM 2522 C CA . ASP A 1 325 ? -0.178 30.634 17.337 1.00 28.03 367 ASP A CA 1
ATOM 2523 C C . ASP A 1 325 ? 0.323 32.021 16.921 1.00 26.73 367 ASP A C 1
ATOM 2524 O O . ASP A 1 325 ? 0.495 32.895 17.754 1.00 26.24 367 ASP A O 1
ATOM 2529 N N . ALA A 1 326 ? 0.533 32.211 15.615 1.00 26.31 368 ALA A N 1
ATOM 2530 C CA . ALA A 1 326 ? 0.927 33.513 15.056 1.00 26.07 368 ALA A CA 1
ATOM 2531 C C . ALA A 1 326 ? -0.148 33.980 14.080 1.00 25.47 368 ALA A C 1
ATOM 2532 O O . ALA A 1 326 ? 0.011 33.845 12.870 1.00 25.34 368 ALA A O 1
ATOM 2534 N N . PRO A 1 327 ? -1.289 34.505 14.583 1.00 25.18 369 PRO A N 1
ATOM 2535 C CA . PRO A 1 327 ? -2.256 35.198 13.733 1.00 25.09 369 PRO A CA 1
ATOM 2536 C C . PRO A 1 327 ? -1.655 36.509 13.202 1.00 23.87 369 PRO A C 1
ATOM 2537 O O . PRO A 1 327 ? -1.023 37.254 13.954 1.00 23.74 369 PRO A O 1
ATOM 2541 N N . PHE A 1 328 ? -1.857 36.776 11.912 1.00 23.23 370 PHE A N 1
ATOM 2542 C CA . PHE A 1 328 ? -1.257 37.953 11.268 1.00 22.68 370 PHE A CA 1
ATOM 2543 C C . PHE A 1 328 ? -2.222 38.574 10.255 1.00 22.20 370 PHE A C 1
ATOM 2544 O O . PHE A 1 328 ? -2.218 39.776 10.101 1.00 22.69 370 PHE A O 1
ATOM 2552 N N . TYR A 1 329 ? -3.003 37.748 9.549 1.00 22.47 371 TYR A N 1
ATOM 2553 C CA . TYR A 1 329 ? -4.084 38.185 8.632 1.00 22.99 371 TYR A CA 1
ATOM 2554 C C . TYR A 1 329 ? -3.531 38.830 7.338 1.00 23.66 371 TYR A C 1
ATOM 2555 O O . TYR A 1 329 ? -3.939 38.437 6.241 1.00 23.82 371 TYR A O 1
ATOM 2564 N N . THR A 1 330 ? -2.649 39.837 7.431 1.00 23.83 372 THR A N 1
ATOM 2565 C CA . THR A 1 330 ? -1.973 40.369 6.225 1.00 24.45 372 THR A CA 1
ATOM 2566 C C . THR A 1 330 ? -0.498 40.645 6.524 1.00 23.84 372 THR A C 1
ATOM 2567 O O . THR A 1 330 ? -0.117 40.840 7.661 1.00 24.30 372 THR A O 1
ATOM 2571 N N . ASN A 1 331 ? 0.301 40.720 5.457 1.00 23.96 373 ASN A N 1
ATOM 2572 C CA . ASN A 1 331 ? 1.735 41.015 5.549 1.00 23.68 373 ASN A CA 1
ATOM 2573 C C . ASN A 1 331 ? 2.236 41.617 4.227 1.00 23.48 373 ASN A C 1
ATOM 2574 O O . ASN A 1 331 ? 1.459 41.872 3.309 1.00 23.68 373 ASN A O 1
ATOM 2579 N N . HIS A 1 332 ? 3.554 41.816 4.155 1.00 23.47 374 HIS A N 1
ATOM 2580 C CA . HIS A 1 332 ? 4.248 42.498 3.051 1.00 24.22 374 HIS A CA 1
ATOM 2581 C C . HIS A 1 332 ? 4.173 41.733 1.724 1.00 24.95 374 HIS A C 1
ATOM 2582 O O . HIS A 1 332 ? 4.611 42.269 0.706 1.00 26.46 374 HIS A O 1
ATOM 2589 N N . ASP A 1 333 ? 3.669 40.492 1.742 1.00 24.88 375 ASP A N 1
ATOM 2590 C CA . ASP A 1 333 ? 3.541 39.655 0.549 1.00 25.94 375 ASP A CA 1
ATOM 2591 C C . ASP A 1 333 ? 2.100 39.645 0.012 1.00 26.33 375 ASP A C 1
ATOM 2592 O O . ASP A 1 333 ? 1.852 39.057 -1.036 1.00 25.86 375 ASP A O 1
ATOM 2597 N N . MET A 1 334 ? 1.156 40.294 0.706 1.00 26.67 376 MET A N 1
ATOM 2598 C CA . MET A 1 334 ? -0.248 40.244 0.277 1.00 27.64 376 MET A CA 1
ATOM 2599 C C . MET A 1 334 ? -0.833 41.651 0.130 1.00 27.50 376 MET A C 1
ATOM 2600 O O . MET A 1 334 ? -0.368 42.626 0.714 1.00 28.19 376 MET A O 1
ATOM 2605 N N . GLY A 1 335 ? -1.891 41.726 -0.667 1.00 27.57 377 GLY A N 1
ATOM 2606 C CA . GLY A 1 335 ? -2.716 42.904 -0.737 1.00 27.98 377 GLY A CA 1
ATOM 2607 C C . GLY A 1 335 ? -3.175 43.331 0.644 1.00 26.59 377 GLY A C 1
ATOM 2608 O O . GLY A 1 335 ? -3.529 42.507 1.484 1.00 24.96 377 GLY A O 1
ATOM 2609 N N . ARG A 1 336 ? -3.131 44.644 0.866 1.00 26.59 378 ARG A N 1
ATOM 2610 C CA . ARG A 1 336 ? -3.488 45.243 2.128 1.00 26.16 378 ARG A CA 1
ATOM 2611 C C . ARG A 1 336 ? -4.988 45.022 2.381 1.00 25.75 378 ARG A C 1
ATOM 2612 O O . ARG A 1 336 ? -5.799 45.028 1.445 1.00 25.43 378 ARG A O 1
ATOM 2620 N N . SER A 1 337 ? -5.332 44.828 3.660 1.00 25.47 379 SER A N 1
ATOM 2621 C CA . SER A 1 337 ? -6.696 44.509 4.129 1.00 25.35 379 SER A CA 1
ATOM 2622 C C . SER A 1 337 ? -7.748 45.468 3.547 1.00 26.01 379 SER A C 1
ATOM 2623 O O . SER A 1 337 ? -8.816 45.035 3.123 1.00 26.61 379 SER A O 1
ATOM 2626 N N . ALA A 1 338 ? -7.439 46.765 3.526 1.00 26.17 380 ALA A N 1
ATOM 2627 C CA . ALA A 1 338 ? -8.400 47.807 3.121 1.00 27.30 380 ALA A CA 1
ATOM 2628 C C . ALA A 1 338 ? -8.916 47.567 1.692 1.00 28.46 380 ALA A C 1
ATOM 2629 O O . ALA A 1 338 ? -10.074 47.890 1.381 1.00 29.48 380 ALA A O 1
ATOM 2631 N N . GLY A 1 339 ? -8.068 46.976 0.836 1.00 27.97 381 GLY A N 1
ATOM 2632 C CA . GLY A 1 339 ? -8.415 46.650 -0.534 1.00 28.51 381 GLY A CA 1
ATOM 2633 C C . GLY A 1 339 ? -9.346 45.452 -0.678 1.00 28.39 381 GLY A C 1
ATOM 2634 O O . GLY A 1 339 ? -9.867 45.211 -1.763 1.00 29.37 381 GLY A O 1
ATOM 2635 N N . TYR A 1 340 ? -9.563 44.698 0.403 1.00 27.85 382 TYR A N 1
ATOM 2636 C CA . TYR A 1 340 ? -10.438 43.516 0.379 1.00 28.11 382 TYR A CA 1
ATOM 2637 C C . TYR A 1 340 ? -11.922 43.906 0.433 1.00 28.91 382 TYR A C 1
ATOM 2638 O O . TYR A 1 340 ? -12.776 43.102 0.102 1.00 29.09 382 TYR A O 1
ATOM 2647 N N . TYR A 1 341 ? -12.218 45.118 0.907 1.00 29.58 383 TYR A N 1
ATOM 2648 C CA . TYR A 1 341 ? -13.580 45.522 1.224 1.00 30.64 383 TYR A CA 1
ATOM 2649 C C . TYR A 1 341 ? -13.897 46.789 0.425 1.00 32.71 383 TYR A C 1
ATOM 2650 O O . TYR A 1 341 ? -13.187 47.788 0.535 1.00 32.40 383 TYR A O 1
ATOM 2659 N N . ASN A 1 342 ? -14.936 46.710 -0.415 1.00 34.95 384 ASN A N 1
ATOM 2660 C CA . ASN A 1 342 ? -15.336 47.818 -1.254 1.00 37.64 384 ASN A CA 1
ATOM 2661 C C . ASN A 1 342 ? -16.851 47.982 -1.146 1.00 39.77 384 ASN A C 1
ATOM 2662 O O . ASN A 1 342 ? -17.578 47.042 -0.809 1.00 40.47 384 ASN A O 1
ATOM 2667 N N . GLY A 1 343 ? -17.308 49.211 -1.384 1.00 41.43 385 GLY A N 1
ATOM 2668 C CA . GLY A 1 343 ? -18.712 49.524 -1.324 1.00 43.03 385 GLY A CA 1
ATOM 2669 C C . GLY A 1 343 ? -19.178 49.721 0.104 1.00 43.45 385 GLY A C 1
ATOM 2670 O O . GLY A 1 343 ? -18.440 50.262 0.943 1.00 41.11 385 GLY A O 1
ATOM 2671 N N . ASP A 1 344 ? -20.424 49.297 0.353 1.00 45.96 386 ASP A N 1
ATOM 2672 C CA . ASP A 1 344 ? -21.125 49.499 1.614 1.00 46.60 386 ASP A CA 1
ATOM 2673 C C . ASP A 1 344 ? -20.331 48.858 2.761 1.00 44.22 386 ASP A C 1
ATOM 2674 O O . ASP A 1 344 ? -19.901 47.691 2.669 1.00 42.32 386 ASP A O 1
ATOM 2679 N N . ASN A 1 345 ? -20.190 49.674 3.818 1.00 41.78 387 ASN A N 1
ATOM 2680 C CA . ASN A 1 345 ? -19.480 49.476 5.084 1.00 40.19 387 ASN A CA 1
ATOM 2681 C C . ASN A 1 345 ? -18.139 48.749 4.894 1.00 37.37 387 ASN A C 1
ATOM 2682 O O . ASN A 1 345 ? -17.783 47.871 5.662 1.00 35.04 387 ASN A O 1
ATOM 2687 N N . ALA A 1 346 ? -17.356 49.231 3.920 1.00 35.67 388 ALA A N 1
ATOM 2688 C CA . ALA A 1 346 ? -15.990 48.774 3.688 1.00 34.39 388 ALA A CA 1
ATOM 2689 C C . ALA A 1 346 ? -15.124 49.116 4.903 1.00 32.57 388 ALA A C 1
ATOM 2690 O O . ALA A 1 346 ? -14.302 48.314 5.319 1.00 30.97 388 ALA A O 1
ATOM 2692 N N . GLU A 1 347 ? -15.332 50.313 5.462 1.00 32.59 389 GLU A N 1
ATOM 2693 C CA . GLU A 1 347 ? -14.568 50.772 6.612 1.00 32.07 389 GLU A CA 1
ATOM 2694 C C . GLU A 1 347 ? -14.884 49.896 7.831 1.00 30.43 389 GLU A C 1
ATOM 2695 O O . GLU A 1 347 ? -13.980 49.521 8.560 1.00 29.04 389 GLU A O 1
ATOM 2701 N N . GLU A 1 348 ? -16.169 49.602 8.053 1.00 30.32 390 GLU A N 1
ATOM 2702 C CA . GLU A 1 348 ? -16.605 48.730 9.152 1.00 30.14 390 GLU A CA 1
ATOM 2703 C C . GLU A 1 348 ? -15.892 47.372 9.056 1.00 28.71 390 GLU A C 1
ATOM 2704 O O . GLU A 1 348 ? -15.355 46.893 10.048 1.00 28.19 390 GLU A O 1
ATOM 2710 N N . LYS A 1 349 ? -15.886 46.784 7.854 1.00 27.65 391 LYS A N 1
ATOM 2711 C CA . LYS A 1 349 ? -15.243 45.511 7.598 1.00 27.05 391 LYS A CA 1
ATOM 2712 C C . LYS A 1 349 ? -13.736 45.605 7.845 1.00 25.88 391 LYS A C 1
ATOM 2713 O O . LYS A 1 349 ? -13.159 44.695 8.416 1.00 24.94 391 LYS A O 1
ATOM 2719 N N . THR A 1 350 ? -13.116 46.695 7.387 1.00 26.21 392 THR A N 1
ATOM 2720 C CA . THR A 1 350 ? -11.664 46.889 7.499 1.00 25.94 392 THR A CA 1
ATOM 2721 C C . THR A 1 350 ? -11.259 46.876 8.980 1.00 25.30 392 THR A C 1
ATOM 2722 O O . THR A 1 350 ? -10.227 46.318 9.351 1.00 24.51 392 THR A O 1
ATOM 2726 N N . LYS A 1 351 ? -12.091 47.500 9.816 1.00 25.49 393 LYS A N 1
ATOM 2727 C CA . LYS A 1 351 ? -11.863 47.562 11.248 1.00 25.44 393 LYS A CA 1
ATOM 2728 C C . LYS A 1 351 ? -12.033 46.165 11.864 1.00 25.08 393 LYS A C 1
ATOM 2729 O O . LYS A 1 351 ? -11.162 45.669 12.563 1.00 25.36 393 LYS A O 1
ATOM 2735 N N . MET A 1 352 ? -13.163 45.524 11.572 1.00 25.56 394 MET A N 1
ATOM 2736 C CA . MET A 1 352 ? -13.527 44.270 12.207 1.00 25.57 394 MET A CA 1
ATOM 2737 C C . MET A 1 352 ? -12.532 43.175 11.814 1.00 24.66 394 MET A C 1
ATOM 2738 O O . MET A 1 352 ? -12.258 42.316 12.625 1.00 24.01 394 MET A O 1
ATOM 2743 N N . ALA A 1 353 ? -11.989 43.228 10.590 1.00 24.78 395 ALA A N 1
ATOM 2744 C CA . ALA A 1 353 ? -10.950 42.273 10.155 1.00 24.55 395 ALA A CA 1
ATOM 2745 C C . ALA A 1 353 ? -9.791 42.262 11.158 1.00 24.36 395 ALA A C 1
ATOM 2746 O O . ALA A 1 353 ? -9.298 41.194 11.508 1.00 23.89 395 ALA A O 1
ATOM 2748 N N . GLN A 1 354 ? -9.390 43.444 11.651 1.00 24.84 396 GLN A N 1
ATOM 2749 C CA . GLN A 1 354 ? -8.265 43.526 12.588 1.00 24.84 396 GLN A CA 1
ATOM 2750 C C . GLN A 1 354 ? -8.683 43.097 14.004 1.00 24.79 396 GLN A C 1
ATOM 2751 O O . GLN A 1 354 ? -7.830 42.704 14.783 1.00 24.30 396 GLN A O 1
ATOM 2757 N N . ALA A 1 355 ? -9.971 43.232 14.355 1.00 24.97 397 ALA A N 1
ATOM 2758 C CA . ALA A 1 355 ? -10.471 42.690 15.609 1.00 25.30 397 ALA A CA 1
ATOM 2759 C C . ALA A 1 355 ? -10.359 41.171 15.546 1.00 25.13 397 ALA A C 1
ATOM 2760 O O . ALA A 1 355 ? -9.928 40.529 16.474 1.00 25.31 397 ALA A O 1
ATOM 2762 N N . MET A 1 356 ? -10.720 40.621 14.391 1.00 25.41 398 MET A N 1
ATOM 2763 C CA . MET A 1 356 ? -10.739 39.193 14.193 1.00 25.38 398 MET A CA 1
ATOM 2764 C C . MET A 1 356 ? -9.313 38.630 14.082 1.00 25.09 398 MET A C 1
ATOM 2765 O O . MET A 1 356 ? -9.094 37.479 14.435 1.00 25.72 398 MET A O 1
ATOM 2770 N N . ASN A 1 357 ? -8.351 39.464 13.672 1.00 24.81 399 ASN A N 1
ATOM 2771 C CA . ASN A 1 357 ? -6.939 39.107 13.644 1.00 23.99 399 ASN A CA 1
ATOM 2772 C C . ASN A 1 357 ? -6.368 39.175 15.066 1.00 23.42 399 ASN A C 1
ATOM 2773 O O . ASN A 1 357 ? -5.896 38.165 15.583 1.00 22.57 399 ASN A O 1
ATOM 2778 N N . LEU A 1 358 ? -6.455 40.357 15.699 1.00 22.99 400 LEU A N 1
ATOM 2779 C CA . LEU A 1 358 ? -5.654 40.672 16.874 1.00 22.81 400 LEU A CA 1
ATOM 2780 C C . LEU A 1 358 ? -6.229 40.069 18.167 1.00 23.22 400 LEU A C 1
ATOM 2781 O O . LEU A 1 358 ? -5.480 39.940 19.164 1.00 22.49 400 LEU A O 1
ATOM 2786 N N . LEU A 1 359 ? -7.512 39.684 18.163 1.00 23.03 401 LEU A N 1
ATOM 2787 C CA . LEU A 1 359 ? -8.141 39.060 19.345 1.00 23.96 401 LEU A CA 1
ATOM 2788 C C . LEU A 1 359 ? -8.124 37.525 19.255 1.00 24.46 401 LEU A C 1
ATOM 2789 O O . LEU A 1 359 ? -8.825 36.844 20.029 1.00 24.96 401 LEU A O 1
ATOM 2794 N N . MET A 1 360 ? -7.306 36.983 18.342 1.00 24.57 402 MET A N 1
ATOM 2795 C CA . MET A 1 360 ? -7.069 35.546 18.232 1.00 25.01 402 MET A CA 1
ATOM 2796 C C . MET A 1 360 ? -6.014 35.126 19.254 1.00 24.59 402 MET A C 1
ATOM 2797 O O . MET A 1 360 ? -5.197 35.935 19.678 1.00 24.03 402 MET A O 1
ATOM 2802 N N . PRO A 1 361 ? -6.015 33.853 19.711 1.00 25.12 403 PRO A N 1
ATOM 2803 C CA . PRO A 1 361 ? -4.977 33.356 20.622 1.00 25.22 403 PRO A CA 1
ATOM 2804 C C . PRO A 1 361 ? -3.553 33.500 20.071 1.00 25.20 403 PRO A C 1
ATOM 2805 O O . PRO A 1 361 ? -3.376 33.518 18.870 1.00 24.76 403 PRO A O 1
ATOM 2809 N N . GLY A 1 362 ? -2.569 33.585 20.974 1.00 25.75 404 GLY A N 1
ATOM 2810 C CA . GLY A 1 362 ? -1.151 33.517 20.641 1.00 25.82 404 GLY A CA 1
ATOM 2811 C C . GLY A 1 362 ? -0.509 34.892 20.561 1.00 26.00 404 GLY A C 1
ATOM 2812 O O . GLY A 1 362 ? -0.889 35.806 21.298 1.00 25.74 404 GLY A O 1
ATOM 2813 N N . ASN A 1 363 ? 0.474 35.007 19.660 1.00 26.14 405 ASN A N 1
ATOM 2814 C CA . ASN A 1 363 ? 1.290 36.198 19.427 1.00 26.29 405 ASN A CA 1
ATOM 2815 C C . ASN A 1 363 ? 0.783 36.852 18.139 1.00 25.13 405 ASN A C 1
ATOM 2816 O O . ASN A 1 363 ? 1.004 36.319 17.064 1.00 24.44 405 ASN A O 1
ATOM 2821 N N . ALA A 1 364 ? 0.087 37.989 18.268 1.00 23.94 406 ALA A N 1
ATOM 2822 C CA . ALA A 1 364 ? -0.636 38.589 17.151 1.00 23.64 406 ALA A CA 1
ATOM 2823 C C . ALA A 1 364 ? 0.255 39.591 16.397 1.00 22.67 406 ALA A C 1
ATOM 2824 O O . ALA A 1 364 ? 1.041 40.329 17.003 1.00 21.86 406 ALA A O 1
ATOM 2826 N N . PHE A 1 365 ? 0.083 39.641 15.072 1.00 22.47 407 PHE A N 1
ATOM 2827 C CA . PHE A 1 365 ? 0.931 40.472 14.206 1.00 23.20 407 PHE A CA 1
ATOM 2828 C C . PHE A 1 365 ? 0.077 41.495 13.450 1.00 23.09 407 PHE A C 1
ATOM 2829 O O . PHE A 1 365 ? -0.997 41.180 12.951 1.00 23.62 407 PHE A O 1
ATOM 2837 N N . LEU A 1 366 ? 0.605 42.720 13.365 1.00 23.48 408 LEU A N 1
ATOM 2838 C CA . LEU A 1 366 ? 0.011 43.860 12.655 1.00 23.55 408 LEU A CA 1
ATOM 2839 C C . LEU A 1 366 ? 1.045 44.421 11.680 1.00 23.20 408 LEU A C 1
ATOM 2840 O O . LEU A 1 366 ? 2.106 44.829 12.093 1.00 23.21 408 LEU A O 1
ATOM 2845 N N . TYR A 1 367 ? 0.701 44.451 10.394 1.00 23.60 409 TYR A N 1
ATOM 2846 C CA . TYR A 1 367 ? 1.600 44.928 9.344 1.00 23.46 409 TYR A CA 1
ATOM 2847 C C . TYR A 1 367 ? 1.474 46.457 9.281 1.00 23.70 409 TYR A C 1
ATOM 2848 O O . TYR A 1 367 ? 0.358 47.002 9.254 1.00 23.79 409 TYR A O 1
ATOM 2857 N N . TYR A 1 368 ? 2.619 47.146 9.301 1.00 23.35 410 TYR A N 1
ATOM 2858 C CA . TYR A 1 368 ? 2.647 48.604 9.383 1.00 23.67 410 TYR A CA 1
ATOM 2859 C C . TYR A 1 368 ? 1.727 49.165 8.288 1.00 24.25 410 TYR A C 1
ATOM 2860 O O . TYR A 1 368 ? 1.711 48.665 7.149 1.00 24.05 410 TYR A O 1
ATOM 2869 N N . GLY A 1 369 ? 0.947 50.187 8.643 1.00 24.99 411 GLY A N 1
ATOM 2870 C CA . GLY A 1 369 ? 0.046 50.834 7.700 1.00 26.45 411 GLY A CA 1
ATOM 2871 C C . GLY A 1 369 ? -1.367 50.260 7.733 1.00 26.17 411 GLY A C 1
ATOM 2872 O O . GLY A 1 369 ? -2.309 50.943 7.368 1.00 26.13 411 GLY A O 1
ATOM 2873 N N . GLU A 1 370 ? -1.519 49.014 8.182 1.00 25.67 412 GLU A N 1
ATOM 2874 C CA . GLU A 1 370 ? -2.840 48.402 8.291 1.00 26.80 412 GLU A CA 1
ATOM 2875 C C . GLU A 1 370 ? -3.704 49.160 9.303 1.00 26.44 412 GLU A C 1
ATOM 2876 O O . GLU A 1 370 ? -4.933 49.154 9.175 1.00 26.75 412 GLU A O 1
ATOM 2882 N N . GLU A 1 371 ? -3.069 49.835 10.269 1.00 26.62 413 GLU A N 1
ATOM 2883 C CA . GLU A 1 371 ? -3.792 50.537 11.356 1.00 26.92 413 GLU A CA 1
ATOM 2884 C C . GLU A 1 371 ? -4.411 51.834 10.828 1.00 27.75 413 GLU A C 1
ATOM 2885 O O . GLU A 1 371 ? -5.225 52.435 11.530 1.00 28.82 413 GLU A O 1
ATOM 2891 N N . ILE A 1 372 ? -4.045 52.251 9.607 1.00 27.52 414 ILE A N 1
ATOM 2892 C CA . ILE A 1 372 ? -4.656 53.422 8.970 1.00 28.06 414 ILE A CA 1
ATOM 2893 C C . ILE A 1 372 ? -5.308 53.027 7.638 1.00 27.63 414 ILE A C 1
ATOM 2894 O O . ILE A 1 372 ? -5.698 53.893 6.866 1.00 28.08 414 ILE A O 1
ATOM 2899 N N . GLY A 1 373 ? -5.464 51.721 7.401 1.00 27.06 415 GLY A N 1
ATOM 2900 C CA . GLY A 1 373 ? -6.135 51.204 6.220 1.00 27.47 415 GLY A CA 1
ATOM 2901 C C . GLY A 1 373 ? -5.465 51.642 4.927 1.00 28.34 415 GLY A C 1
ATOM 2902 O O . GLY A 1 373 ? -6.134 52.068 3.983 1.00 28.50 415 GLY A O 1
ATOM 2903 N N . MET A 1 374 ? -4.136 51.536 4.873 1.00 28.27 416 MET A N 1
ATOM 2904 C CA . MET A 1 374 ? -3.425 51.809 3.627 1.00 29.75 416 MET A CA 1
ATOM 2905 C C . MET A 1 374 ? -3.857 50.758 2.594 1.00 30.06 416 MET A C 1
ATOM 2906 O O . MET A 1 374 ? -4.110 49.593 2.951 1.00 29.57 416 MET A O 1
ATOM 2911 N N . ARG A 1 375 ? -3.981 51.187 1.336 1.00 30.30 417 ARG A N 1
ATOM 2912 C CA . ARG A 1 375 ? -4.293 50.301 0.236 1.00 31.06 417 ARG A CA 1
ATOM 2913 C C . ARG A 1 375 ? -3.039 50.067 -0.618 1.00 31.79 417 ARG A C 1
ATOM 2914 O O . ARG A 1 375 ? -2.081 50.843 -0.562 1.00 32.48 417 ARG A O 1
ATOM 2922 N N . GLY A 1 376 ? -3.075 48.994 -1.412 1.00 31.81 418 GLY A N 1
ATOM 2923 C CA . GLY A 1 376 ? -2.007 48.643 -2.342 1.00 32.74 418 GLY A CA 1
ATOM 2924 C C . GLY A 1 376 ? -1.883 47.140 -2.518 1.00 32.44 418 GLY A C 1
ATOM 2925 O O . GLY A 1 376 ? -1.669 46.426 -1.527 1.00 31.75 418 GLY A O 1
ATOM 2926 N N . THR A 1 377 ? -1.988 46.672 -3.774 1.00 33.78 419 THR A N 1
ATOM 2927 C CA . THR A 1 377 ? -1.992 45.223 -4.084 1.00 33.97 419 THR A CA 1
ATOM 2928 C C . THR A 1 377 ? -1.412 44.862 -5.469 1.00 34.41 419 THR A C 1
ATOM 2929 O O . THR A 1 377 ? -1.055 43.697 -5.673 1.00 33.98 419 THR A O 1
ATOM 2933 N N . ALA A 1 378 ? -1.334 45.815 -6.409 1.00 34.29 420 ALA A N 1
ATOM 2934 C CA . ALA A 1 378 ? -1.075 45.529 -7.844 1.00 35.51 420 ALA A CA 1
ATOM 2935 C C . ALA A 1 378 ? 0.207 44.696 -8.043 1.00 34.77 420 ALA A C 1
ATOM 2936 O O . ALA A 1 378 ? 0.240 43.831 -8.915 1.00 34.57 420 ALA A O 1
ATOM 2938 N N . ASN A 1 379 ? 1.245 44.961 -7.240 1.00 33.24 421 ASN A N 1
ATOM 2939 C CA . ASN A 1 379 ? 2.462 44.144 -7.222 1.00 33.02 421 ASN A CA 1
ATOM 2940 C C . ASN A 1 379 ? 3.077 44.231 -5.821 1.00 31.62 421 ASN A C 1
ATOM 2941 O O . ASN A 1 379 ? 2.560 44.933 -4.969 1.00 31.73 421 ASN A O 1
ATOM 2946 N N . ASP A 1 380 ? 4.179 43.516 -5.593 1.00 31.05 422 ASP A N 1
ATOM 2947 C CA . ASP A 1 380 ? 4.777 43.411 -4.258 1.00 30.09 422 ASP A CA 1
ATOM 2948 C C . ASP A 1 380 ? 5.214 44.801 -3.778 1.00 30.28 422 ASP A C 1
ATOM 2949 O O . ASP A 1 380 ? 4.910 45.176 -2.661 1.00 29.93 422 ASP A O 1
ATOM 2954 N N . GLU A 1 381 ? 5.881 45.573 -4.645 1.00 30.85 423 GLU A N 1
ATOM 2955 C CA . GLU A 1 381 ? 6.325 46.939 -4.334 1.00 31.23 423 GLU A CA 1
ATOM 2956 C C . GLU A 1 381 ? 5.155 47.773 -3.784 1.00 30.89 423 GLU A C 1
ATOM 2957 O O . GLU A 1 381 ? 5.312 48.547 -2.844 1.00 29.89 423 GLU A O 1
ATOM 2963 N N . THR A 1 382 ? 3.974 47.596 -4.385 1.00 31.07 424 THR A N 1
ATOM 2964 C CA . THR A 1 382 ? 2.801 48.408 -4.111 1.00 31.36 424 THR A CA 1
ATOM 2965 C C . THR A 1 382 ? 2.173 48.018 -2.764 1.00 29.94 424 THR A C 1
ATOM 2966 O O . THR A 1 382 ? 1.368 48.761 -2.217 1.00 29.83 424 THR A O 1
ATOM 2970 N N . LYS A 1 383 ? 2.549 46.850 -2.230 1.00 29.29 425 LYS A N 1
ATOM 2971 C CA . LYS A 1 383 ? 2.103 46.395 -0.920 1.00 28.17 425 LYS A CA 1
ATOM 2972 C C . LYS A 1 383 ? 2.955 47.018 0.196 1.00 27.65 425 LYS A C 1
ATOM 2973 O O . LYS A 1 383 ? 2.635 46.862 1.389 1.00 26.80 425 LYS A O 1
ATOM 2979 N N . ARG A 1 384 ? 4.042 47.703 -0.194 1.00 27.54 426 ARG A N 1
ATOM 2980 C CA . ARG A 1 384 ? 5.086 48.171 0.716 1.00 27.11 426 ARG A CA 1
ATOM 2981 C C . ARG A 1 384 ? 5.324 49.682 0.545 1.00 27.78 426 ARG A C 1
ATOM 2982 O O . ARG A 1 384 ? 6.458 50.164 0.620 1.00 28.73 426 ARG A O 1
ATOM 2990 N N . LEU A 1 385 ? 4.246 50.435 0.317 1.00 27.67 427 LEU A N 1
ATOM 2991 C CA . LEU A 1 385 ? 4.331 51.869 0.121 1.00 28.63 427 LEU A CA 1
ATOM 2992 C C . LEU A 1 385 ? 4.705 52.566 1.438 1.00 28.37 427 LEU A C 1
ATOM 2993 O O . LEU A 1 385 ? 4.672 51.973 2.528 1.00 27.49 427 LEU A O 1
ATOM 2998 N N . ALA A 1 386 ? 5.085 53.836 1.299 1.00 28.82 428 ALA A N 1
ATOM 2999 C CA . ALA A 1 386 ? 5.502 54.685 2.391 1.00 29.66 428 ALA A CA 1
ATOM 3000 C C . ALA A 1 386 ? 4.371 54.819 3.419 1.00 29.83 428 ALA A C 1
ATOM 3001 O O . ALA A 1 386 ? 3.222 55.124 3.076 1.00 30.11 428 ALA A O 1
ATOM 3003 N N . MET A 1 387 ? 4.715 54.600 4.690 1.00 29.80 429 MET A N 1
ATOM 3004 C CA . MET A 1 387 ? 3.833 54.930 5.799 1.00 29.95 429 MET A CA 1
ATOM 3005 C C . MET A 1 387 ? 3.297 56.368 5.632 1.00 30.84 429 MET A C 1
ATOM 3006 O O . MET A 1 387 ? 4.045 57.336 5.373 1.00 30.73 429 MET A O 1
ATOM 3011 N N . ARG A 1 388 ? 1.973 56.502 5.748 1.00 30.76 430 ARG A N 1
ATOM 3012 C CA . ARG A 1 388 ? 1.281 57.753 5.481 1.00 31.98 430 ARG A CA 1
ATOM 3013 C C . ARG A 1 388 ? 1.118 58.546 6.786 1.00 32.17 430 ARG A C 1
ATOM 3014 O O . ARG A 1 388 ? 0.022 58.684 7.299 1.00 31.14 430 ARG A O 1
ATOM 3022 N N . TRP A 1 389 ? 2.239 59.078 7.289 1.00 33.45 431 TRP A N 1
ATOM 3023 C CA . TRP A 1 389 ? 2.317 59.847 8.544 1.00 34.37 431 TRP A CA 1
ATOM 3024 C C . TRP A 1 389 ? 1.385 61.061 8.492 1.00 36.58 431 TRP A C 1
ATOM 3025 O O . TRP A 1 389 ? 0.674 61.343 9.467 1.00 35.94 431 TRP A O 1
ATOM 3036 N N . SER A 1 390 ? 1.409 61.757 7.350 1.00 38.48 432 SER A N 1
ATOM 3037 C CA . SER A 1 390 ? 0.883 63.097 7.227 1.00 42.39 432 SER A CA 1
ATOM 3038 C C . SER A 1 390 ? 0.536 63.400 5.762 1.00 45.12 432 SER A C 1
ATOM 3039 O O . SER A 1 390 ? 1.123 62.831 4.859 1.00 46.09 432 SER A O 1
ATOM 3042 N N . GLY A 1 391 ? -0.417 64.310 5.545 1.00 48.86 433 GLY A N 1
ATOM 3043 C CA . GLY A 1 391 ? -0.785 64.791 4.208 1.00 53.25 433 GLY A CA 1
ATOM 3044 C C . GLY A 1 391 ? 0.181 65.843 3.669 1.00 58.30 433 GLY A C 1
ATO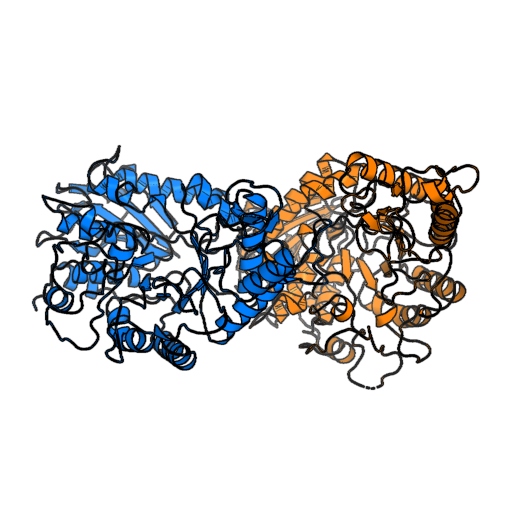M 3045 O O . GLY A 1 391 ? 0.325 65.975 2.452 1.00 60.02 433 GLY A O 1
ATOM 3046 N N . ASP A 1 392 ? 0.823 66.600 4.574 1.00 62.74 434 ASP A N 1
ATOM 3047 C CA . ASP A 1 392 ? 1.858 67.609 4.253 1.00 66.11 434 ASP A CA 1
ATOM 3048 C C . ASP A 1 392 ? 2.871 67.028 3.256 1.00 68.45 434 ASP A C 1
ATOM 3049 O O . ASP A 1 392 ? 3.416 65.936 3.470 1.00 67.66 434 ASP A O 1
ATOM 3054 N N . SER A 1 393 ? 3.114 67.790 2.178 1.00 72.80 435 SER A N 1
ATOM 3055 C CA . SER A 1 393 ? 4.093 67.477 1.128 1.00 74.61 435 SER A CA 1
ATOM 3056 C C . SER A 1 393 ? 5.450 67.114 1.757 1.00 75.44 435 SER A C 1
ATOM 3057 O O . SER A 1 393 ? 5.941 65.982 1.590 1.00 73.49 435 SER A O 1
ATOM 3060 N N . LYS A 1 394 ? 6.025 68.079 2.496 1.00 76.65 436 LYS A N 1
ATOM 3061 C CA . LYS A 1 394 ? 7.440 68.072 2.915 1.00 76.44 436 LYS A CA 1
ATOM 3062 C C . LYS A 1 394 ? 7.585 67.828 4.424 1.00 74.59 436 LYS A C 1
ATOM 3063 O O . LYS A 1 394 ? 8.456 68.426 5.053 1.00 78.47 436 LYS A O 1
ATOM 3069 N N . ALA A 1 395 ? 6.752 66.957 5.004 1.00 71.25 437 ALA A N 1
ATOM 3070 C CA . ALA A 1 395 ? 6.885 66.594 6.417 1.00 68.02 437 ALA A CA 1
ATOM 3071 C C . ALA A 1 395 ? 8.213 65.851 6.613 1.00 65.53 437 ALA A C 1
ATOM 3072 O O . ALA A 1 395 ? 8.591 65.036 5.773 1.00 65.02 437 ALA A O 1
ATOM 3074 N N . LYS A 1 396 ? 8.923 66.165 7.703 1.00 64.20 438 LYS A N 1
ATOM 3075 C CA . LYS A 1 396 ? 10.195 65.501 8.043 1.00 62.89 438 LYS A CA 1
ATOM 3076 C C . LYS A 1 396 ? 9.971 63.988 8.144 1.00 56.76 438 LYS A C 1
ATOM 3077 O O . LYS A 1 396 ? 9.141 63.534 8.906 1.00 53.73 438 LYS A O 1
ATOM 3083 N N . GLY A 1 397 ? 10.710 63.231 7.327 1.00 53.46 439 GLY A N 1
ATOM 3084 C CA . GLY A 1 397 ? 10.897 61.802 7.514 1.00 50.17 439 GLY A CA 1
ATOM 3085 C C . GLY A 1 397 ? 9.994 60.952 6.641 1.00 47.59 439 GLY A C 1
ATOM 3086 O O . GLY A 1 397 ? 10.076 59.721 6.686 1.00 46.44 439 GLY A O 1
ATOM 3087 N N . MET A 1 398 ? 9.142 61.597 5.841 1.00 46.25 440 MET A N 1
ATOM 3088 C CA . MET A 1 398 ? 8.304 60.882 4.909 1.00 44.78 440 MET A CA 1
ATOM 3089 C C . MET A 1 398 ? 9.219 60.165 3.911 1.00 42.69 440 MET A C 1
ATOM 3090 O O . MET A 1 398 ? 10.224 60.728 3.473 1.00 44.47 440 MET A O 1
ATOM 3095 N N . CYS A 1 399 ? 8.861 58.919 3.589 1.00 39.60 441 CYS A N 1
ATOM 3096 C CA . CYS A 1 399 ? 9.607 58.054 2.686 1.00 37.99 441 CYS A CA 1
ATOM 3097 C C . CYS A 1 399 ? 8.968 58.118 1.291 1.00 37.39 441 CYS A C 1
ATOM 3098 O O . CYS A 1 399 ? 7.783 58.377 1.163 1.00 36.51 441 CYS A O 1
ATOM 3101 N N . VAL A 1 400 ? 9.777 57.911 0.251 1.00 37.61 442 VAL A N 1
ATOM 3102 C CA . VAL A 1 400 ? 9.303 57.922 -1.146 1.00 38.59 442 VAL A CA 1
ATOM 3103 C C . VAL A 1 400 ? 8.703 56.551 -1.495 1.00 37.39 442 VAL A C 1
ATOM 3104 O O . VAL A 1 400 ? 7.827 56.448 -2.350 1.00 36.98 442 VAL A O 1
ATOM 3108 N N . GLY A 1 401 ? 9.203 55.498 -0.844 1.00 36.74 443 GLY A N 1
ATOM 3109 C CA . GLY A 1 401 ? 8.715 54.143 -1.056 1.00 36.42 443 GLY A CA 1
ATOM 3110 C C . GLY A 1 401 ? 9.402 53.487 -2.252 1.00 36.96 443 GLY A C 1
ATOM 3111 O O . GLY A 1 401 ? 10.224 54.114 -2.915 1.00 37.02 443 GLY A O 1
ATOM 3112 N N . PRO A 1 402 ? 9.107 52.201 -2.544 1.00 37.36 444 PRO A N 1
ATOM 3113 C CA . PRO A 1 402 ? 9.692 51.510 -3.696 1.00 38.31 444 PRO A CA 1
ATOM 3114 C C . PRO A 1 402 ? 9.443 52.224 -5.035 1.00 39.61 444 PRO A C 1
ATOM 3115 O O . PRO A 1 402 ? 8.352 52.753 -5.276 1.00 38.69 444 PRO A O 1
ATOM 3119 N N . GLN A 1 403 ? 10.457 52.192 -5.899 1.00 41.44 445 GLN A N 1
ATOM 3120 C CA . GLN A 1 403 ? 10.470 52.965 -7.140 1.00 45.59 445 GLN A CA 1
ATOM 3121 C C . GLN A 1 403 ? 9.571 52.320 -8.218 1.00 45.68 445 GLN A C 1
ATOM 3122 O O . GLN A 1 403 ? 9.110 53.017 -9.125 1.00 48.40 445 GLN A O 1
ATOM 3128 N N . ASN A 1 404 ? 9.317 51.008 -8.143 1.00 44.65 446 ASN A N 1
ATOM 3129 C CA . ASN A 1 404 ? 8.560 50.305 -9.196 1.00 45.67 446 ASN A CA 1
ATOM 3130 C C . ASN A 1 404 ? 7.130 49.987 -8.731 1.00 46.05 446 ASN A C 1
ATOM 3131 O O . ASN A 1 404 ? 6.517 49.047 -9.231 1.00 45.44 446 ASN A O 1
ATOM 3136 N N . ALA A 1 405 ? 6.601 50.767 -7.780 1.00 46.85 447 ALA A N 1
ATOM 3137 C CA . ALA A 1 405 ? 5.248 50.564 -7.266 1.00 47.82 447 ALA A CA 1
ATOM 3138 C C . ALA A 1 405 ? 4.249 51.139 -8.272 1.00 49.72 447 ALA A C 1
ATOM 3139 O O . ALA A 1 405 ? 4.547 52.127 -8.917 1.00 50.25 447 ALA A O 1
ATOM 3141 N N . GLU A 1 406 ? 3.084 50.492 -8.402 1.00 51.80 448 GLU A N 1
ATOM 3142 C CA . GLU A 1 406 ? 2.022 50.949 -9.299 1.00 55.36 448 GLU A CA 1
ATOM 3143 C C . GLU A 1 406 ? 1.254 52.087 -8.620 1.00 55.89 448 GLU A C 1
ATOM 3144 O O . GLU A 1 406 ? 1.437 52.356 -7.430 1.00 54.10 448 GLU A O 1
ATOM 3150 N N . GLU A 1 407 ? 0.416 52.761 -9.417 1.00 58.38 449 GLU A N 1
ATOM 3151 C CA . GLU A 1 407 ? -0.490 53.801 -8.951 1.00 58.90 449 GLU A CA 1
ATOM 3152 C C . GLU A 1 407 ? -1.517 53.152 -8.017 1.00 56.03 449 GLU A C 1
ATOM 3153 O O . GLU A 1 407 ? -1.974 52.041 -8.305 1.00 54.35 449 GLU A O 1
ATOM 3159 N N . THR A 1 408 ? -1.846 53.840 -6.908 1.00 53.11 450 THR A N 1
ATOM 3160 C CA . THR A 1 408 ? -2.826 53.348 -5.935 1.00 51.14 450 THR A CA 1
ATOM 3161 C C . THR A 1 408 ? -3.633 54.486 -5.311 1.00 48.49 450 THR A C 1
ATOM 3162 O O . THR A 1 408 ? -3.088 55.342 -4.621 1.00 50.05 450 THR A O 1
ATOM 3166 N N . GLU A 1 409 ? -4.950 54.406 -5.479 1.00 45.54 451 GLU A N 1
ATOM 3167 C CA . GLU A 1 409 ? -5.885 55.323 -4.877 1.00 44.09 451 GLU A CA 1
ATOM 3168 C C . GLU A 1 409 ? -6.139 54.874 -3.429 1.00 40.15 451 GLU A C 1
ATOM 3169 O O . GLU A 1 409 ? -6.606 53.759 -3.181 1.00 38.79 451 GLU A O 1
ATOM 3175 N N . GLN A 1 410 ? -5.781 55.739 -2.473 1.00 37.42 452 GLN A N 1
ATOM 3176 C CA . GLN A 1 410 ? -6.053 55.504 -1.061 1.00 35.06 452 GLN A CA 1
ATOM 3177 C C . GLN A 1 410 ? -7.523 55.865 -0.805 1.00 34.83 452 GLN A C 1
ATOM 3178 O O . GLN A 1 410 ? -8.116 56.603 -1.597 1.00 35.57 452 GLN A O 1
ATOM 3184 N N . THR A 1 411 ? -8.111 55.297 0.259 1.00 33.65 453 THR A N 1
ATOM 3185 C CA . THR A 1 411 ? -9.518 55.550 0.613 1.00 34.02 453 THR A CA 1
ATOM 3186 C C . THR A 1 411 ? -9.674 56.054 2.050 1.00 33.07 453 THR A C 1
ATOM 3187 O O . THR A 1 411 ? -10.775 56.448 2.438 1.00 33.38 453 THR A O 1
ATOM 3191 N N . TYR A 1 412 ? -8.593 56.049 2.832 1.00 32.23 454 TYR A N 1
ATOM 3192 C CA . TYR A 1 412 ? -8.646 56.535 4.209 1.00 31.54 454 TYR A CA 1
ATOM 3193 C C . TYR A 1 412 ? -7.612 57.653 4.368 1.00 31.59 454 TYR A C 1
ATOM 3194 O O . TYR A 1 412 ? -6.785 57.882 3.479 1.00 32.10 454 TYR A O 1
ATOM 3203 N N . ASP A 1 413 ? -7.708 58.371 5.486 1.00 31.22 455 ASP A N 1
ATOM 3204 C CA . ASP A 1 413 ? -6.914 59.570 5.736 1.00 32.01 455 ASP A CA 1
ATOM 3205 C C . ASP A 1 413 ? -5.532 59.174 6.273 1.00 30.73 455 ASP A C 1
ATOM 3206 O O . ASP A 1 413 ? -5.311 58.037 6.661 1.00 29.00 455 ASP A O 1
ATOM 3211 N N . THR A 1 414 ? -4.614 60.148 6.313 1.00 31.88 456 THR A N 1
ATOM 3212 C CA . THR A 1 414 ? -3.276 59.951 6.886 1.00 31.60 456 THR A CA 1
ATOM 3213 C C . THR A 1 414 ? -3.383 59.843 8.408 1.00 31.41 456 THR A C 1
ATOM 3214 O O . THR A 1 414 ? -4.407 60.189 8.991 1.00 30.81 456 THR A O 1
ATOM 3218 N N . LEU A 1 415 ? -2.304 59.351 9.027 1.00 31.66 457 LEU A N 1
ATOM 3219 C CA . LEU A 1 415 ? -2.293 58.970 10.441 1.00 31.60 457 LEU A CA 1
ATOM 3220 C C . LEU A 1 415 ? -2.576 60.177 11.350 1.00 33.16 457 LEU A C 1
ATOM 3221 O O . LEU A 1 415 ? -3.286 60.046 12.336 1.00 33.11 457 LEU A O 1
ATOM 3226 N N . ASP A 1 416 ? -1.985 61.336 11.051 1.00 34.74 458 ASP A N 1
ATOM 3227 C CA . ASP A 1 416 ? -2.149 62.499 11.917 1.00 36.24 458 ASP A CA 1
ATOM 3228 C C . ASP A 1 416 ? -3.648 62.820 12.043 1.00 36.79 458 ASP A C 1
ATOM 3229 O O . ASP A 1 416 ? -4.126 63.140 13.124 1.00 37.00 458 ASP A O 1
ATOM 3234 N N . LYS A 1 417 ? -4.378 62.696 10.931 1.00 37.20 459 LYS A N 1
ATOM 3235 C CA . LYS A 1 417 ? -5.805 62.992 10.858 1.00 38.20 459 LYS A CA 1
ATOM 3236 C C . LYS A 1 417 ? -6.612 61.895 11.570 1.00 36.21 459 LYS A C 1
ATOM 3237 O O . LYS A 1 417 ? -7.580 62.198 12.258 1.00 36.24 459 LYS A O 1
ATOM 3243 N N . GLN A 1 418 ? -6.200 60.630 11.419 1.00 34.07 460 GLN A N 1
ATOM 3244 C CA . GLN A 1 418 ? -6.915 59.505 12.019 1.00 33.19 460 GLN A CA 1
ATOM 3245 C C . GLN A 1 418 ? -6.832 59.557 13.552 1.00 33.26 460 GLN A C 1
ATOM 3246 O O . GLN A 1 418 ? -7.789 59.168 14.220 1.00 32.41 460 GLN A O 1
ATOM 3252 N N . MET A 1 419 ? -5.712 60.046 14.098 1.00 34.23 461 MET A N 1
ATOM 3253 C CA . MET A 1 419 ? -5.530 60.185 15.551 1.00 34.84 461 MET A CA 1
ATOM 3254 C C . MET A 1 419 ? -6.598 61.107 16.136 1.00 35.29 461 MET A C 1
ATOM 3255 O O . MET A 1 419 ? -7.067 60.865 17.237 1.00 34.39 461 MET A O 1
ATOM 3260 N N . GLU A 1 420 ? -6.968 62.137 15.365 1.00 36.89 462 GLU A N 1
ATOM 3261 C CA . GLU A 1 420 ? -7.912 63.180 15.762 1.00 38.61 462 GLU A CA 1
ATOM 3262 C C . GLU A 1 420 ? -9.363 62.727 15.551 1.00 37.07 462 GLU A C 1
ATOM 3263 O O . GLU A 1 420 ? -10.276 63.410 15.996 1.00 38.11 462 GLU A O 1
ATOM 3269 N N . ASP A 1 421 ? -9.559 61.603 14.856 1.00 34.87 463 ASP A N 1
ATOM 3270 C CA . ASP A 1 421 ? -10.870 61.071 14.522 1.00 33.84 463 ASP A CA 1
ATOM 3271 C C . ASP A 1 421 ? -11.169 59.885 15.438 1.00 32.00 463 ASP A C 1
ATOM 3272 O O . ASP A 1 421 ? -10.554 58.827 15.329 1.00 29.72 463 ASP A O 1
ATOM 3277 N N . PRO A 1 422 ? -12.132 60.030 16.378 1.00 32.13 464 PRO A N 1
ATOM 3278 C CA . PRO A 1 422 ? -12.431 58.966 17.336 1.00 31.12 464 PRO A CA 1
ATOM 3279 C C . PRO A 1 422 ? -12.959 57.677 16.689 1.00 30.10 464 PRO A C 1
ATOM 3280 O O . PRO A 1 422 ? -12.841 56.609 17.301 1.00 29.66 464 PRO A O 1
ATOM 3284 N N . TYR A 1 423 ? -13.501 57.783 15.467 1.00 30.16 465 TYR A N 1
ATOM 3285 C CA . TYR A 1 423 ? -14.027 56.639 14.713 1.00 29.62 465 TYR A CA 1
ATOM 3286 C C . TYR A 1 423 ? -13.119 56.264 13.523 1.00 28.98 465 TYR A C 1
ATOM 3287 O O . TYR A 1 423 ? -13.592 55.671 12.537 1.00 27.47 465 TYR A O 1
ATOM 3296 N N . SER A 1 424 ? -11.814 56.550 13.626 1.00 28.64 466 SER A N 1
ATOM 3297 C CA . SER A 1 424 ? -10.850 56.142 12.570 1.00 28.68 466 SER A CA 1
ATOM 3298 C C . SER A 1 424 ? -10.433 54.681 12.770 1.00 27.49 466 SER A C 1
ATOM 3299 O O . SER A 1 424 ? -10.611 54.103 13.841 1.00 27.00 466 SER A O 1
ATOM 3302 N N . ILE A 1 425 ? -9.890 54.086 11.706 1.00 27.65 467 ILE A N 1
ATOM 3303 C CA . ILE A 1 425 ? -9.362 52.736 11.752 1.00 26.76 467 ILE A CA 1
ATOM 3304 C C . ILE A 1 425 ? -8.258 52.686 12.810 1.00 26.51 467 ILE A C 1
ATOM 3305 O O . ILE A 1 425 ? -8.196 51.725 13.581 1.00 26.51 467 ILE A O 1
ATOM 3310 N N . TYR A 1 426 ? -7.418 53.729 12.856 1.00 26.58 468 TYR A N 1
ATOM 3311 C CA . TYR A 1 426 ? -6.319 53.805 13.822 1.00 26.30 468 TYR A CA 1
ATOM 3312 C C . TYR A 1 426 ? -6.845 53.698 15.260 1.00 26.05 468 TYR A C 1
ATOM 3313 O O . TYR A 1 426 ? -6.292 52.943 16.066 1.00 25.09 468 TYR A O 1
ATOM 3322 N N . ASN A 1 427 ? -7.877 54.483 15.594 1.00 26.48 469 ASN A N 1
ATOM 3323 C CA . ASN A 1 427 ? -8.376 54.497 16.963 1.00 26.44 469 ASN A CA 1
ATOM 3324 C C . ASN A 1 427 ? -9.098 53.170 17.273 1.00 25.92 469 ASN A C 1
ATOM 3325 O O . ASN A 1 427 ? -9.055 52.705 18.391 1.00 25.32 469 ASN A O 1
ATOM 3330 N N . PHE A 1 428 ? -9.700 52.531 16.265 1.00 25.68 470 PHE A N 1
ATOM 3331 C CA . PHE A 1 428 ? -10.320 51.216 16.437 1.00 25.10 470 PHE A CA 1
ATOM 3332 C C . PHE A 1 428 ? -9.267 50.145 16.765 1.00 24.58 470 PHE A C 1
ATOM 3333 O O . PHE A 1 428 ? -9.463 49.315 17.667 1.00 23.80 470 PHE A O 1
ATOM 3341 N N . VAL A 1 429 ? -8.178 50.127 15.988 1.00 24.38 471 VAL A N 1
ATOM 3342 C CA . VAL A 1 429 ? -7.114 49.148 16.156 1.00 23.91 471 VAL A CA 1
ATOM 3343 C C . VAL A 1 429 ? -6.459 49.372 17.516 1.00 24.14 471 VAL A C 1
ATOM 3344 O O . VAL A 1 429 ? -6.161 48.433 18.224 1.00 23.92 471 VAL A O 1
ATOM 3348 N N . LYS A 1 430 ? -6.238 50.641 17.856 1.00 24.96 472 LYS A N 1
ATOM 3349 C CA . LYS A 1 430 ? -5.677 51.019 19.122 1.00 25.67 472 LYS A CA 1
ATOM 3350 C C . LYS A 1 430 ? -6.548 50.498 20.269 1.00 25.67 472 LYS A C 1
ATOM 3351 O O . LYS A 1 430 ? -6.021 50.006 21.280 1.00 25.79 472 LYS A O 1
ATOM 3357 N N . GLN A 1 431 ? -7.871 50.628 20.113 1.00 25.33 473 GLN A N 1
ATOM 3358 C CA . GLN A 1 431 ? -8.819 50.120 21.095 1.00 25.67 473 GLN A CA 1
ATOM 3359 C C . GLN A 1 431 ? -8.749 48.584 21.139 1.00 25.07 473 GLN A C 1
ATOM 3360 O O . GLN A 1 431 ? -8.724 47.985 22.226 1.00 24.93 473 GLN A O 1
ATOM 3366 N N . THR A 1 432 ? -8.661 47.953 19.964 1.00 24.93 474 THR A N 1
ATOM 3367 C CA . THR A 1 432 ? -8.539 46.509 19.895 1.00 24.85 474 THR A CA 1
ATOM 3368 C C . THR A 1 432 ? -7.326 46.061 20.720 1.00 24.53 474 THR A C 1
ATOM 3369 O O . THR A 1 432 ? -7.414 45.151 21.535 1.00 24.59 474 THR A O 1
ATOM 3373 N N . ILE A 1 433 ? -6.184 46.714 20.522 1.00 25.23 475 ILE A N 1
ATOM 3374 C CA . ILE A 1 433 ? -4.956 46.241 21.145 1.00 25.13 475 ILE A CA 1
ATOM 3375 C C . ILE A 1 433 ? -5.040 46.471 22.653 1.00 25.50 475 ILE A C 1
ATOM 3376 O O . ILE A 1 433 ? -4.501 45.668 23.398 1.00 25.60 475 ILE A O 1
ATOM 3381 N N . SER A 1 434 ? -5.727 47.538 23.089 1.00 26.47 476 SER A N 1
ATOM 3382 C CA . SER A 1 434 ? -5.881 47.811 24.523 1.00 27.51 476 SER A CA 1
ATOM 3383 C C . SER A 1 434 ? -6.659 46.683 25.225 1.00 27.64 476 SER A C 1
ATOM 3384 O O . SER A 1 434 ? -6.339 46.318 26.371 1.00 28.16 476 SER A O 1
ATOM 3387 N N . ILE A 1 435 ? -7.694 46.157 24.559 1.00 27.56 477 ILE A N 1
ATOM 3388 C CA . ILE A 1 435 ? -8.515 45.057 25.098 1.00 27.52 477 ILE A CA 1
ATOM 3389 C C . ILE A 1 435 ? -7.610 43.840 25.287 1.00 26.84 477 ILE A C 1
ATOM 3390 O O . ILE A 1 435 ? -7.645 43.177 26.313 1.00 26.83 477 ILE A O 1
ATOM 3395 N N . ARG A 1 436 ? -6.788 43.576 24.273 1.00 26.01 478 ARG A N 1
ATOM 3396 C CA . ARG A 1 436 ? -5.870 42.458 24.290 1.00 25.90 478 ARG A CA 1
ATOM 3397 C C . ARG A 1 436 ? -4.880 42.648 25.448 1.00 25.70 478 ARG A C 1
ATOM 3398 O O . ARG A 1 436 ? -4.620 41.713 26.189 1.00 26.54 478 ARG A O 1
ATOM 3406 N N . ASN A 1 437 ? -4.360 43.864 25.627 1.00 25.40 479 ASN A N 1
ATOM 3407 C CA . ASN A 1 437 ? -3.374 44.131 26.695 1.00 26.32 479 ASN A CA 1
ATOM 3408 C C . ASN A 1 437 ? -4.027 44.110 28.087 1.00 26.44 479 ASN A C 1
ATOM 3409 O O . ASN A 1 437 ? -3.327 44.022 29.069 1.00 27.15 479 ASN A O 1
ATOM 3414 N N . ALA A 1 438 ? -5.357 44.191 28.172 1.00 26.29 480 ALA A N 1
ATOM 3415 C CA . ALA A 1 438 ? -6.054 44.215 29.453 1.00 27.54 480 ALA A CA 1
ATOM 3416 C C . ALA A 1 438 ? -6.433 42.803 29.931 1.00 27.92 480 ALA A C 1
ATOM 3417 O O . ALA A 1 438 ? -6.646 42.613 31.123 1.00 28.96 480 ALA A O 1
ATOM 3419 N N . PHE A 1 439 ? -6.552 41.838 29.012 1.00 27.77 481 PHE A N 1
ATOM 3420 C CA . PHE A 1 439 ? -7.116 40.517 29.318 1.00 28.49 481 PHE A CA 1
ATOM 3421 C C . PHE A 1 439 ? -6.204 39.423 28.767 1.00 28.43 481 PHE A C 1
ATOM 3422 O O . PHE A 1 439 ? -6.389 38.945 27.649 1.00 27.12 481 PHE A O 1
ATOM 3430 N N . PRO A 1 440 ? -5.204 38.988 29.566 1.00 29.38 482 PRO A N 1
ATOM 3431 C CA . PRO A 1 440 ? -4.211 38.003 29.128 1.00 29.60 482 PRO A CA 1
ATOM 3432 C C . PRO A 1 440 ? -4.784 36.664 28.635 1.00 29.52 482 PRO A C 1
ATOM 3433 O O . PRO A 1 440 ? -4.110 35.960 27.883 1.00 29.29 482 PRO A O 1
ATOM 3437 N N . GLU A 1 441 ? -6.011 36.339 29.059 1.00 29.33 483 GLU A N 1
ATOM 3438 C CA . GLU A 1 441 ? -6.701 35.127 28.633 1.00 29.16 483 GLU A CA 1
ATOM 3439 C C . GLU A 1 441 ? -7.043 35.163 27.137 1.00 27.57 483 GLU A C 1
ATOM 3440 O O . GLU A 1 441 ? -7.201 34.121 26.517 1.00 26.64 483 GLU A O 1
ATOM 3446 N N . ILE A 1 442 ? -7.194 36.350 26.555 1.00 27.32 484 ILE A N 1
ATOM 3447 C CA . ILE A 1 442 ? -7.517 36.414 25.136 1.00 27.54 484 ILE A CA 1
ATOM 3448 C C . ILE A 1 442 ? -6.395 35.745 24.320 1.00 27.02 484 ILE A C 1
ATOM 3449 O O . ILE A 1 442 ? -6.679 34.922 23.450 1.00 26.63 484 ILE A O 1
ATOM 3454 N N . ALA A 1 443 ? -5.132 36.069 24.631 1.00 26.30 485 ALA A N 1
ATOM 3455 C CA . ALA A 1 443 ? -3.986 35.537 23.898 1.00 25.57 485 ALA A CA 1
ATOM 3456 C C . ALA A 1 443 ? -3.584 34.155 24.432 1.00 26.51 485 ALA A C 1
ATOM 3457 O O . ALA A 1 443 ? -3.175 33.305 23.646 1.00 25.70 485 ALA A O 1
ATOM 3459 N N . ARG A 1 444 ? -3.726 33.923 25.746 1.00 26.96 486 ARG A N 1
ATOM 3460 C CA . ARG A 1 444 ? -3.103 32.762 26.401 1.00 27.64 486 ARG A CA 1
ATOM 3461 C C . ARG A 1 444 ? -4.119 31.689 26.823 1.00 27.93 486 ARG A C 1
ATOM 3462 O O . ARG A 1 444 ? -3.715 30.587 27.198 1.00 28.22 486 ARG A O 1
ATOM 3470 N N . GLY A 1 445 ? -5.420 31.988 26.791 1.00 27.83 487 GLY A N 1
ATOM 3471 C CA . GLY A 1 445 ? -6.417 31.063 27.350 1.00 28.66 487 GLY A CA 1
ATOM 3472 C C . GLY A 1 445 ? -6.675 29.894 26.417 1.00 29.18 487 GLY A C 1
ATOM 3473 O O . GLY A 1 445 ? -6.383 29.985 25.224 1.00 28.69 487 GLY A O 1
ATOM 3474 N N . THR A 1 446 ? -7.210 28.792 26.950 1.00 30.22 488 THR A N 1
ATOM 3475 C CA . THR A 1 446 ? -7.798 27.772 26.082 1.00 31.42 488 THR A CA 1
ATOM 3476 C C . THR A 1 446 ? -9.045 28.380 25.425 1.00 30.54 488 THR A C 1
ATOM 3477 O O . THR A 1 446 ? -9.774 29.134 26.054 1.00 30.96 488 THR A O 1
ATOM 3481 N N . ASN A 1 447 ? -9.246 28.056 24.147 1.00 29.51 489 ASN A N 1
ATOM 3482 C CA . ASN A 1 447 ? -10.285 28.614 23.312 1.00 28.83 489 ASN A CA 1
ATOM 3483 C C . ASN A 1 447 ? -11.412 27.576 23.175 1.00 29.35 489 ASN A C 1
ATOM 3484 O O . ASN A 1 447 ? -11.154 26.403 22.891 1.00 28.84 489 ASN A O 1
ATOM 3489 N N . THR A 1 448 ? -12.649 28.026 23.419 1.00 29.27 490 THR A N 1
ATOM 3490 C CA . THR A 1 448 ? -13.867 27.231 23.274 1.00 29.87 490 THR A CA 1
ATOM 3491 C C . THR A 1 448 ? -14.832 28.035 22.404 1.00 29.64 490 THR A C 1
ATOM 3492 O O . THR A 1 448 ? -15.235 29.128 22.776 1.00 29.19 490 THR A O 1
ATOM 3496 N N . PHE A 1 449 ? -15.168 27.486 21.238 1.00 29.76 491 PHE A N 1
ATOM 3497 C CA . PHE A 1 449 ? -16.173 28.058 20.373 1.00 29.61 491 PHE A CA 1
ATOM 3498 C C . PHE A 1 449 ? -17.550 27.642 20.887 1.00 30.22 491 PHE A C 1
ATOM 3499 O O . PHE A 1 449 ? -17.866 26.464 20.864 1.00 30.99 491 PHE A O 1
ATOM 3507 N N . GLU A 1 450 ? -18.347 28.607 21.350 1.00 30.42 492 GLU A N 1
ATOM 3508 C CA . GLU A 1 450 ? -19.654 28.298 21.929 1.00 32.39 492 GLU A CA 1
ATOM 3509 C C . GLU A 1 450 ? -20.660 28.165 20.781 1.00 32.73 492 GLU A C 1
ATOM 3510 O O . GLU A 1 450 ? -21.451 29.071 20.524 1.00 32.12 492 GLU A O 1
ATOM 3516 N N . LYS A 1 451 ? -20.599 27.016 20.104 1.00 33.31 493 LYS A N 1
ATOM 3517 C CA . LYS A 1 451 ? -21.242 26.800 18.831 1.00 34.43 493 LYS A CA 1
ATOM 3518 C C . LYS A 1 451 ? -22.772 26.855 18.965 1.00 35.34 493 LYS A C 1
ATOM 3519 O O . LYS A 1 451 ? -23.449 27.370 18.087 1.00 35.11 493 LYS A O 1
ATOM 3525 N N . ASP A 1 452 ? -23.310 26.340 20.072 1.00 36.45 494 ASP A N 1
ATOM 3526 C CA . ASP A 1 452 ? -24.753 26.286 20.291 1.00 37.99 494 ASP A CA 1
ATOM 3527 C C . ASP A 1 452 ? -25.343 27.705 20.396 1.00 36.34 494 ASP A C 1
ATOM 3528 O O . ASP A 1 452 ? -26.523 27.887 20.128 1.00 36.67 494 ASP A O 1
ATOM 3533 N N . LEU A 1 453 ? -24.534 28.708 20.769 1.00 34.05 495 LEU A N 1
ATOM 3534 C CA . LEU A 1 453 ? -25.024 30.091 20.970 1.00 33.12 495 LEU A CA 1
ATOM 3535 C C . LEU A 1 453 ? -24.689 30.997 19.776 1.00 31.96 495 LEU A C 1
ATOM 3536 O O . LEU A 1 453 ? -25.144 32.134 19.733 1.00 31.87 495 LEU A O 1
ATOM 3541 N N . SER A 1 454 ? -23.899 30.483 18.831 1.00 31.03 496 SER A N 1
ATOM 3542 C CA . SER A 1 454 ? -23.427 31.215 17.659 1.00 30.48 496 SER A CA 1
ATOM 3543 C C . SER A 1 454 ? -24.332 30.905 16.461 1.00 31.54 496 SER A C 1
ATOM 3544 O O . SER A 1 454 ? -25.009 29.890 16.441 1.00 32.18 496 SER A O 1
ATOM 3547 N N . ASN A 1 455 ? -24.350 31.807 15.478 1.00 32.22 497 ASN A N 1
ATOM 3548 C CA . ASN A 1 455 ? -25.129 31.623 14.252 1.00 33.40 497 ASN A CA 1
ATOM 3549 C C . ASN A 1 455 ? -24.357 32.287 13.099 1.00 34.39 497 ASN A C 1
ATOM 3550 O O . ASN A 1 455 ? -23.112 32.450 13.182 1.00 33.67 497 ASN A O 1
ATOM 3555 N N . ASP A 1 456 ? -25.072 32.686 12.039 1.00 35.86 498 ASP A N 1
ATOM 3556 C CA . ASP A 1 456 ? -24.459 33.289 10.859 1.00 37.02 498 ASP A CA 1
ATOM 3557 C C . ASP A 1 456 ? -24.047 34.741 11.139 1.00 36.33 498 ASP A C 1
ATOM 3558 O O . ASP A 1 456 ? -23.198 35.284 10.417 1.00 35.70 498 ASP A O 1
ATOM 3563 N N . ASN A 1 457 ? -24.611 35.348 12.190 1.00 36.45 499 ASN A N 1
ATOM 3564 C CA . ASN A 1 457 ? -24.422 36.782 12.495 1.00 36.64 499 ASN A CA 1
ATOM 3565 C C . ASN A 1 457 ? -23.429 36.991 13.645 1.00 35.10 499 ASN A C 1
ATOM 3566 O O . ASN A 1 457 ? -22.660 37.943 13.595 1.00 34.31 499 ASN A O 1
ATOM 3571 N N . VAL A 1 458 ? -23.481 36.147 14.688 1.00 34.79 500 VAL A N 1
ATOM 3572 C CA . VAL A 1 458 ? -22.610 36.304 15.864 1.00 34.33 500 VAL A CA 1
ATOM 3573 C C . VAL A 1 458 ? -21.824 35.020 16.123 1.00 33.94 500 VAL A C 1
ATOM 3574 O O . VAL A 1 458 ? -22.307 33.906 15.950 1.00 33.77 500 VAL A O 1
ATOM 3578 N N . CYS A 1 459 ? -20.615 35.251 16.625 1.00 34.15 501 CYS A N 1
ATOM 3579 C CA . CYS A 1 459 ? -19.635 34.260 16.934 1.00 35.45 501 CYS A CA 1
ATOM 3580 C C . CYS A 1 459 ? -19.170 34.475 18.382 1.00 31.82 501 CYS A C 1
ATOM 3581 O O . CYS A 1 459 ? -18.756 35.563 18.702 1.00 29.47 501 CYS A O 1
ATOM 3584 N N . ILE A 1 460 ? -19.243 33.431 19.219 1.00 31.09 502 ILE A N 1
ATOM 3585 C CA . ILE A 1 460 ? -18.975 33.510 20.674 1.00 30.91 502 ILE A CA 1
ATOM 3586 C C . ILE A 1 460 ? -17.870 32.521 21.071 1.00 30.22 502 ILE A C 1
ATOM 3587 O O . ILE A 1 460 ? -17.924 31.350 20.719 1.00 29.97 502 ILE A O 1
ATOM 3592 N N . PHE A 1 461 ? -16.887 33.019 21.826 1.00 29.83 503 PHE A N 1
ATOM 3593 C CA . PHE A 1 461 ? -15.809 32.207 22.392 1.00 30.92 503 PHE A CA 1
ATOM 3594 C C . PHE A 1 461 ? -15.662 32.471 23.887 1.00 31.01 503 PHE A C 1
ATOM 3595 O O . PHE A 1 461 ? -15.881 33.583 24.354 1.00 30.73 503 PHE A O 1
ATOM 3603 N N . THR A 1 462 ? -15.249 31.435 24.619 1.00 31.97 504 THR A N 1
ATOM 3604 C CA . THR A 1 462 ? -14.771 31.619 25.971 1.00 32.37 504 THR A CA 1
ATOM 3605 C C . THR A 1 462 ? -13.263 31.355 25.949 1.00 31.68 504 THR A C 1
ATOM 3606 O O . THR A 1 462 ? -12.803 30.434 25.269 1.00 31.62 504 THR A O 1
ATOM 3610 N N . ARG A 1 463 ? -12.527 32.207 26.667 1.00 30.55 505 ARG A N 1
ATOM 3611 C CA . ARG A 1 463 ? -11.092 32.132 26.825 1.00 30.26 505 ARG A CA 1
ATOM 3612 C C . ARG A 1 463 ? -10.803 31.957 28.314 1.00 31.19 505 ARG A C 1
ATOM 3613 O O . ARG A 1 463 ? -11.219 32.798 29.104 1.00 31.37 505 ARG A O 1
ATOM 3621 N N . GLU A 1 464 ? -10.113 30.871 28.680 1.00 32.02 506 GLU A N 1
ATOM 3622 C CA . GLU A 1 464 ? -9.839 30.550 30.078 1.00 33.96 506 GLU A CA 1
ATOM 3623 C C . GLU A 1 464 ? -8.326 30.416 30.301 1.00 33.23 506 GLU A C 1
ATOM 3624 O O . GLU A 1 464 ? -7.682 29.549 29.729 1.00 32.25 506 GLU A O 1
ATOM 3630 N N . TYR A 1 465 ? -7.784 31.268 31.172 1.00 33.42 507 TYR A N 1
ATOM 3631 C CA . TYR A 1 465 ? -6.373 31.230 31.537 1.00 34.53 507 TYR A CA 1
ATOM 3632 C C . TYR A 1 465 ? -6.226 31.374 33.055 1.00 35.73 507 TYR A C 1
ATOM 3633 O O . TYR A 1 465 ? -6.601 32.404 33.621 1.00 35.31 507 TYR A O 1
ATOM 3642 N N . ASN A 1 466 ? -5.680 30.326 33.685 1.00 37.73 508 ASN A N 1
ATOM 3643 C CA . ASN A 1 466 ? -5.337 30.302 35.113 1.00 40.23 508 ASN A CA 1
ATOM 3644 C C . ASN A 1 466 ? -6.534 30.751 35.968 1.00 41.14 508 ASN A C 1
ATOM 3645 O O . ASN A 1 466 ? -6.378 31.561 36.890 1.00 41.58 508 ASN A O 1
ATOM 3650 N N . GLY A 1 467 ? -7.726 30.232 35.655 1.00 41.50 509 GLY A N 1
ATOM 3651 C CA . GLY A 1 467 ? -8.925 30.480 36.471 1.00 43.05 509 GLY A CA 1
ATOM 3652 C C . GLY A 1 467 ? -9.646 31.790 36.156 1.00 42.82 509 GLY A C 1
ATOM 3653 O O . GLY A 1 467 ? -10.663 32.088 36.783 1.00 43.91 509 GLY A O 1
ATOM 3654 N N . GLU A 1 468 ? -9.138 32.573 35.194 1.00 42.02 510 GLU A N 1
ATOM 3655 C CA . GLU A 1 468 ? -9.855 33.740 34.650 1.00 41.84 510 GLU A CA 1
ATOM 3656 C C . GLU A 1 468 ? -10.503 33.354 33.310 1.00 39.75 510 GLU A C 1
ATOM 3657 O O . GLU A 1 468 ? -9.843 32.768 32.453 1.00 38.48 510 GLU A O 1
ATOM 3663 N N . LYS A 1 469 ? -11.793 33.682 33.151 1.00 38.91 511 LYS A N 1
ATOM 3664 C CA . LYS A 1 469 ? -12.553 33.427 31.918 1.00 38.09 511 LYS A CA 1
ATOM 3665 C C . LYS A 1 469 ? -13.163 34.726 31.377 1.00 35.12 511 LYS A C 1
ATOM 3666 O O . LYS A 1 469 ? -13.753 35.502 32.125 1.00 34.98 511 LYS A O 1
ATOM 3672 N N . ALA A 1 470 ? -13.012 34.928 30.062 1.00 32.11 512 ALA A N 1
ATOM 3673 C CA . ALA A 1 470 ? -13.649 35.999 29.304 1.00 30.65 512 ALA A CA 1
ATOM 3674 C C . ALA A 1 470 ? -14.522 35.395 28.200 1.00 29.66 512 ALA A C 1
ATOM 3675 O O . ALA A 1 470 ? -14.303 34.285 27.773 1.00 30.14 512 ALA A O 1
ATOM 3677 N N . VAL A 1 471 ? -15.522 36.153 27.759 1.00 28.96 513 VAL A N 1
ATOM 3678 C CA . VAL A 1 471 ? -16.348 35.785 26.627 1.00 28.77 513 VAL A CA 1
ATOM 3679 C C . VAL A 1 471 ? -16.121 36.846 25.552 1.00 28.11 513 VAL A C 1
ATOM 3680 O O . VAL A 1 471 ? -16.226 38.043 25.832 1.00 28.10 513 VAL A O 1
ATOM 3684 N N . LEU A 1 472 ? -15.784 36.400 24.343 1.00 27.85 514 LEU A N 1
ATOM 3685 C CA . LEU A 1 472 ? -15.671 37.276 23.210 1.00 27.69 514 LEU A CA 1
ATOM 3686 C C . LEU A 1 472 ? -16.870 37.024 22.302 1.00 27.18 514 LEU A C 1
ATOM 3687 O O . LEU A 1 472 ? -17.087 35.893 21.882 1.00 28.00 514 LEU A O 1
ATOM 3692 N N . ILE A 1 473 ? -17.617 38.095 22.016 1.00 26.25 515 ILE A N 1
ATOM 3693 C CA . ILE A 1 473 ? -18.742 38.073 21.098 1.00 26.52 515 ILE A CA 1
ATOM 3694 C C . ILE A 1 473 ? -18.426 39.001 19.917 1.00 25.76 515 ILE A C 1
ATOM 3695 O O . ILE A 1 473 ? -18.315 40.205 20.069 1.00 25.46 515 ILE A O 1
ATOM 3700 N N . PHE A 1 474 ? -18.308 38.420 18.729 1.00 25.77 516 PHE A N 1
ATOM 3701 C CA . PHE A 1 474 ? -18.122 39.190 17.497 1.00 25.60 516 PHE A CA 1
ATOM 3702 C C . PHE A 1 474 ? -19.428 39.212 16.706 1.00 25.40 516 PHE A C 1
ATOM 3703 O O . PHE A 1 474 ? -20.097 38.183 16.591 1.00 24.55 516 PHE A O 1
ATOM 3711 N N . ASN A 1 475 ? -19.748 40.388 16.151 1.00 25.52 517 ASN A N 1
ATOM 3712 C CA . ASN A 1 475 ? -20.770 40.535 15.146 1.00 26.20 517 ASN A CA 1
ATOM 3713 C C . ASN A 1 475 ? -20.116 41.040 13.863 1.00 26.76 517 ASN A C 1
ATOM 3714 O O . ASN A 1 475 ? -19.981 42.244 13.670 1.00 27.22 517 ASN A O 1
ATOM 3719 N N . PRO A 1 476 ? -19.665 40.143 12.956 1.00 27.11 518 PRO A N 1
ATOM 3720 C CA . PRO A 1 476 ? -19.082 40.553 11.679 1.00 27.19 518 PRO A CA 1
ATOM 3721 C C . PRO A 1 476 ? -20.114 40.615 10.544 1.00 28.11 518 PRO A C 1
ATOM 3722 O O . PRO A 1 476 ? -19.754 40.483 9.384 1.00 28.60 518 PRO A O 1
ATOM 3726 N N . SER A 1 477 ? -21.385 40.835 10.896 1.00 29.00 519 SER A N 1
ATOM 3727 C CA . SER A 1 477 ? -22.459 40.896 9.934 1.00 30.24 519 SER A CA 1
ATOM 3728 C C . SER A 1 477 ? -22.915 42.351 9.785 1.00 31.70 519 SER A C 1
ATOM 3729 O O . SER A 1 477 ? -22.564 43.211 10.602 1.00 30.89 519 SER A O 1
ATOM 3732 N N . LYS A 1 478 ? -23.719 42.598 8.748 1.00 34.50 520 LYS A N 1
ATOM 3733 C CA . LYS A 1 478 ? -24.369 43.889 8.524 1.00 37.09 520 LYS A CA 1
ATOM 3734 C C . LYS A 1 478 ? -25.656 44.002 9.358 1.00 38.10 520 LYS A C 1
ATOM 3735 O O . LYS A 1 478 ? -26.314 45.031 9.324 1.00 38.51 520 LYS A O 1
ATOM 3741 N N . ASP A 1 479 ? -25.995 42.963 10.131 1.00 39.37 521 ASP A N 1
ATOM 3742 C CA . ASP A 1 479 ? -27.215 42.952 10.935 1.00 40.93 521 ASP A CA 1
ATOM 3743 C C . ASP A 1 479 ? -26.900 43.060 12.427 1.00 39.97 521 ASP A C 1
ATOM 3744 O O . ASP A 1 479 ? -25.952 42.445 12.924 1.00 39.11 521 ASP A O 1
ATOM 3749 N N . GLU A 1 480 ? -27.728 43.856 13.116 1.00 41.40 522 GLU A N 1
ATOM 3750 C CA . GLU A 1 480 ? -27.872 43.841 14.569 1.00 42.06 522 GLU A CA 1
ATOM 3751 C C . GLU A 1 480 ? -28.207 42.405 14.983 1.00 39.92 522 GLU A C 1
ATOM 3752 O O . GLU A 1 480 ? -28.902 41.710 14.261 1.00 40.17 522 GLU A O 1
ATOM 3758 N N . ALA A 1 481 ? -27.681 41.965 16.125 1.00 38.09 523 ALA A N 1
ATOM 3759 C CA . ALA A 1 481 ? -27.941 40.626 16.636 1.00 37.50 523 ALA A CA 1
ATOM 3760 C C . ALA A 1 481 ? -27.968 40.641 18.166 1.00 37.35 523 ALA A C 1
ATOM 3761 O O . ALA A 1 481 ? -27.217 41.374 18.795 1.00 38.04 523 ALA A O 1
ATOM 3763 N N . SER A 1 482 ? -28.854 39.818 18.733 1.00 37.16 524 SER A N 1
ATOM 3764 C CA . SER A 1 482 ? -28.975 39.592 20.150 1.00 36.93 524 SER A CA 1
ATOM 3765 C C . SER A 1 482 ? -28.657 38.129 20.452 1.00 36.61 524 SER A C 1
ATOM 3766 O O . SER A 1 482 ? -28.950 37.259 19.650 1.00 37.19 524 SER A O 1
ATOM 3769 N N . VAL A 1 483 ? -28.052 37.879 21.615 1.00 36.40 525 VAL A N 1
ATOM 3770 C CA . VAL A 1 483 ? -27.740 36.528 22.050 1.00 36.50 525 VAL A CA 1
ATOM 3771 C C . VAL A 1 483 ? -27.877 36.450 23.569 1.00 36.10 525 VAL A C 1
ATOM 3772 O O . VAL A 1 483 ? -27.370 37.293 24.286 1.00 35.83 525 VAL A O 1
ATOM 3776 N N . ASP A 1 484 ? -28.562 35.401 24.017 1.00 36.27 526 ASP A N 1
ATOM 3777 C CA . ASP A 1 484 ? -28.690 35.025 25.403 1.00 36.50 526 ASP A CA 1
ATOM 3778 C C . ASP A 1 484 ? -27.461 34.185 25.779 1.00 35.36 526 ASP A C 1
ATOM 3779 O O . ASP A 1 484 ? -27.316 33.068 25.310 1.00 36.04 526 ASP A O 1
ATOM 3784 N N . VAL A 1 485 ? -26.566 34.740 26.602 1.00 33.35 527 VAL A N 1
ATOM 3785 C CA . VAL A 1 485 ? -25.357 34.033 27.003 1.00 32.34 527 VAL A CA 1
ATOM 3786 C C . VAL A 1 485 ? -25.455 33.625 28.481 1.00 32.36 527 VAL A C 1
ATOM 3787 O O . VAL A 1 485 ? -24.454 33.296 29.078 1.00 31.47 527 VAL A O 1
ATOM 3791 N N . SER A 1 486 ? -26.670 33.573 29.042 1.00 33.11 528 SER A N 1
ATOM 3792 C CA . SER A 1 486 ? -26.841 33.312 30.470 1.00 34.14 528 SER A CA 1
ATOM 3793 C C . SER A 1 486 ? -26.408 31.878 30.825 1.00 34.97 528 SER A C 1
ATOM 3794 O O . SER A 1 486 ? -25.967 31.630 31.959 1.00 36.11 528 SER A O 1
ATOM 3797 N N . SER A 1 487 ? -26.490 30.955 29.857 1.00 34.82 529 SER A N 1
ATOM 3798 C CA . SER A 1 487 ? -26.053 29.562 30.040 1.00 35.55 529 SER A CA 1
ATOM 3799 C C . SER A 1 487 ? -24.546 29.470 30.336 1.00 35.57 529 SER A C 1
ATOM 3800 O O . SER A 1 487 ? -24.083 28.462 30.874 1.00 36.32 529 SER A O 1
ATOM 3803 N N . LEU A 1 488 ? -23.777 30.504 29.969 1.00 34.99 530 LEU A N 1
ATOM 3804 C CA . LEU A 1 488 ? -22.335 30.530 30.213 1.00 35.07 530 LEU A CA 1
ATOM 3805 C C . LEU A 1 488 ? -22.037 30.914 31.669 1.00 36.05 530 LEU A C 1
ATOM 3806 O O . LEU A 1 488 ? -20.934 30.662 32.153 1.00 37.38 530 LEU A O 1
ATOM 3811 N N . GLY A 1 489 ? -23.005 31.540 32.344 1.00 36.46 531 GLY A N 1
ATOM 3812 C CA . GLY A 1 489 ? -22.885 31.902 33.754 1.00 37.13 531 GLY A CA 1
ATOM 3813 C C . GLY A 1 489 ? -23.214 33.366 33.986 1.00 36.76 531 GLY A C 1
ATOM 3814 O O . GLY A 1 489 ? -23.891 34.002 33.172 1.00 37.78 531 GLY A O 1
ATOM 3815 N N . VAL A 1 490 ? -22.739 33.898 35.112 1.00 36.30 532 VAL A N 1
ATOM 3816 C CA . VAL A 1 490 ? -22.943 35.284 35.460 1.00 35.96 532 VAL A CA 1
ATOM 3817 C C . VAL A 1 490 ? -21.772 36.098 34.900 1.00 34.30 532 VAL A C 1
ATOM 3818 O O . VAL A 1 490 ? -20.607 35.816 35.206 1.00 34.42 532 VAL A O 1
ATOM 3822 N N . ASN A 1 491 ? -22.095 37.098 34.069 1.00 33.21 533 ASN A N 1
ATOM 3823 C CA . ASN A 1 491 ? -21.082 37.868 33.339 1.00 32.62 533 ASN A CA 1
ATOM 3824 C C . ASN A 1 491 ? -21.226 39.368 33.624 1.00 32.20 533 ASN A C 1
ATOM 3825 O O . ASN A 1 491 ? -22.322 39.869 33.924 1.00 32.56 533 ASN A O 1
ATOM 3830 N N . ASP A 1 492 ? -20.091 40.062 33.492 1.00 30.70 534 ASP A N 1
ATOM 3831 C CA . ASP A 1 492 ? -19.993 41.502 33.525 1.00 30.34 534 ASP A CA 1
ATOM 3832 C C . ASP A 1 492 ? -19.347 41.984 32.222 1.00 29.21 534 ASP A C 1
ATOM 3833 O O . ASP A 1 492 ? -18.295 41.482 31.811 1.00 28.67 534 ASP A O 1
ATOM 3838 N N . ALA A 1 493 ? -19.972 42.961 31.568 1.00 29.25 535 ALA A N 1
ATOM 3839 C CA . ALA A 1 493 ? -19.395 43.533 30.339 1.00 28.98 535 ALA A CA 1
ATOM 3840 C C . ALA A 1 493 ? -18.289 44.525 30.736 1.00 28.89 535 ALA A C 1
ATOM 3841 O O . ALA A 1 493 ? -18.515 45.420 31.566 1.00 28.88 535 ALA A O 1
ATOM 3843 N N . VAL A 1 494 ? -17.098 44.330 30.158 1.00 27.84 536 VAL A N 1
ATOM 3844 C CA . VAL A 1 494 ? -15.903 45.056 30.548 1.00 27.78 536 VAL A CA 1
ATOM 3845 C C . VAL A 1 494 ? -15.327 45.844 29.365 1.00 27.21 536 VAL A C 1
ATOM 3846 O O . VAL A 1 494 ? -14.723 46.877 29.593 1.00 26.90 536 VAL A O 1
ATOM 3850 N N . ALA A 1 495 ? -15.472 45.354 28.123 1.00 26.48 537 ALA A N 1
ATOM 3851 C CA . ALA A 1 495 ? -14.913 46.045 26.957 1.00 26.18 537 ALA A CA 1
ATOM 3852 C C . ALA A 1 495 ? -15.815 45.869 25.724 1.00 26.46 537 ALA A C 1
ATOM 3853 O O . ALA A 1 495 ? -16.626 44.937 25.657 1.00 27.12 537 ALA A O 1
ATOM 3855 N N . MET A 1 496 ? -15.669 46.784 24.755 1.00 26.17 538 MET A N 1
ATOM 3856 C CA . MET A 1 496 ? -16.345 46.653 23.481 1.00 26.71 538 MET A CA 1
ATOM 3857 C C . MET A 1 496 ? -15.537 47.341 22.377 1.00 25.73 538 MET A C 1
ATOM 3858 O O . MET A 1 496 ? -14.616 48.092 22.632 1.00 25.55 538 MET A O 1
ATOM 3863 N N . LEU A 1 497 ? -15.885 47.000 21.142 1.00 25.12 539 LEU A N 1
ATOM 3864 C CA . LEU A 1 497 ? -15.417 47.687 19.968 1.00 25.54 539 LEU A CA 1
ATOM 3865 C C . LEU A 1 497 ? -16.636 48.034 19.112 1.00 25.89 539 LEU A C 1
ATOM 3866 O O . LEU A 1 497 ? -17.494 47.187 18.888 1.00 25.73 539 LEU A O 1
ATOM 3871 N N . GLN A 1 498 ? -16.705 49.296 18.675 1.00 26.81 540 GLN A N 1
ATOM 3872 C CA . GLN A 1 498 ? -17.785 49.775 17.814 1.00 27.51 540 GLN A CA 1
ATOM 3873 C C . GLN A 1 498 ? -17.149 50.362 16.558 1.00 27.27 540 GLN A C 1
ATOM 3874 O O . GLN A 1 498 ? -16.089 50.959 16.631 1.00 26.93 540 GLN A O 1
ATOM 3880 N N . THR A 1 499 ? -17.821 50.177 15.424 1.00 27.73 541 THR A N 1
ATOM 3881 C CA . THR A 1 499 ? -17.357 50.696 14.148 1.00 28.48 541 THR A CA 1
ATOM 3882 C C . THR A 1 499 ? -18.113 51.972 13.771 1.00 29.58 541 THR A C 1
ATOM 3883 O O . THR A 1 499 ? -17.697 52.644 12.850 1.00 30.52 541 THR A O 1
ATOM 3887 N N . THR A 1 500 ? -19.223 52.265 14.460 1.00 30.07 542 THR A N 1
ATOM 3888 C CA . THR A 1 500 ? -20.011 53.491 14.273 1.00 31.52 542 THR A CA 1
ATOM 3889 C C . THR A 1 500 ? -20.459 53.963 15.661 1.00 31.54 542 THR A C 1
ATOM 3890 O O . THR A 1 500 ? -20.021 53.412 16.642 1.00 31.18 542 THR A O 1
ATOM 3894 N N . ALA A 1 501 ? -21.340 54.969 15.726 1.00 32.62 543 ALA A N 1
ATOM 3895 C CA . ALA A 1 501 ? -21.877 55.464 16.993 1.00 33.06 543 ALA A CA 1
ATOM 3896 C C . ALA A 1 501 ? -22.689 54.376 17.702 1.00 32.96 543 ALA A C 1
ATOM 3897 O O . ALA A 1 501 ? -22.854 54.440 18.922 1.00 32.94 543 ALA A O 1
ATOM 3899 N N . ALA A 1 502 ? -23.221 53.410 16.940 1.00 33.23 544 ALA A N 1
ATOM 3900 C CA . ALA A 1 502 ? -24.023 52.318 17.522 1.00 33.40 544 ALA A CA 1
ATOM 3901 C C . ALA A 1 502 ? -23.093 51.409 18.335 1.00 32.63 544 ALA A C 1
ATOM 3902 O O . ALA A 1 502 ? -22.098 50.896 17.805 1.00 32.74 544 ALA A O 1
ATOM 3904 N N . ALA A 1 503 ? -23.410 51.240 19.623 1.00 31.95 545 ALA A N 1
ATOM 3905 C CA . ALA A 1 503 ? -22.539 50.533 20.556 1.00 31.17 545 ALA A CA 1
ATOM 3906 C C . ALA A 1 503 ? -23.215 49.258 21.064 1.00 30.61 545 ALA A C 1
ATOM 3907 O O . ALA A 1 503 ? -24.416 49.225 21.323 1.00 30.51 545 ALA A O 1
ATOM 3909 N N . PRO A 1 504 ? -22.457 48.156 21.225 1.00 29.79 546 PRO A N 1
ATOM 3910 C CA . PRO A 1 504 ? -22.956 46.992 21.952 1.00 29.74 546 PRO A CA 1
ATOM 3911 C C . PRO A 1 504 ? -23.513 47.352 23.338 1.00 30.31 546 PRO A C 1
ATOM 3912 O O . PRO A 1 504 ? -23.016 48.280 23.968 1.00 30.97 546 PRO A O 1
ATOM 3916 N N . SER A 1 505 ? -24.540 46.609 23.768 1.00 30.10 547 SER A N 1
ATOM 3917 C CA . SER A 1 505 ? -25.094 46.684 25.108 1.00 30.80 547 SER A CA 1
ATOM 3918 C C . SER A 1 505 ? -25.178 45.275 25.716 1.00 30.63 547 SER A C 1
ATOM 3919 O O . SER A 1 505 ? -25.179 44.265 25.001 1.00 29.88 547 SER A O 1
ATOM 3922 N N . TYR A 1 506 ? -25.262 45.218 27.046 1.00 31.23 548 TYR A N 1
ATOM 3923 C CA . TYR A 1 506 ? -25.378 43.964 27.769 1.00 31.70 548 TYR A CA 1
ATOM 3924 C C . TYR A 1 506 ? -26.241 44.164 29.016 1.00 33.57 548 TYR A C 1
ATOM 3925 O O . TYR A 1 506 ? -25.960 45.056 29.800 1.00 34.00 548 TYR A O 1
ATOM 3934 N N . LYS A 1 507 ? -27.280 43.334 29.180 1.00 35.48 549 LYS A N 1
ATOM 3935 C CA . LYS A 1 507 ? -28.101 43.348 30.385 1.00 37.70 549 LYS A CA 1
ATOM 3936 C C . LYS A 1 507 ? -28.704 41.960 30.652 1.00 37.24 549 LYS A C 1
ATOM 3937 O O . LYS A 1 507 ? -29.245 41.327 29.749 1.00 36.08 549 LYS A O 1
ATOM 3943 N N . ASP A 1 508 ? -28.633 41.530 31.921 1.00 37.44 550 ASP A N 1
ATOM 3944 C CA . ASP A 1 508 ? -29.278 40.302 32.452 1.00 37.91 550 ASP A CA 1
ATOM 3945 C C . ASP A 1 508 ? -29.090 39.120 31.490 1.00 35.94 550 ASP A C 1
ATOM 3946 O O . ASP A 1 508 ? -30.034 38.434 31.154 1.00 35.89 550 ASP A O 1
ATOM 3951 N N . GLY A 1 509 ? -27.847 38.908 31.060 1.00 34.66 551 GLY A N 1
ATOM 3952 C CA . GLY A 1 509 ? -27.457 37.750 30.292 1.00 34.15 551 GLY A CA 1
ATOM 3953 C C . GLY A 1 509 ? -27.681 37.910 28.799 1.00 33.37 551 GLY A C 1
ATOM 3954 O O . GLY A 1 509 ? -27.361 36.999 28.052 1.00 34.03 551 GLY A O 1
ATOM 3955 N N . THR A 1 510 ? -28.240 39.046 28.364 1.00 33.01 552 THR A N 1
ATOM 3956 C CA . THR A 1 510 ? -28.554 39.287 26.950 1.00 32.70 552 THR A CA 1
ATOM 3957 C C . THR A 1 510 ? -27.602 40.355 26.397 1.00 31.87 552 THR A C 1
ATOM 3958 O O . THR A 1 510 ? -27.541 41.458 26.913 1.00 31.65 552 THR A O 1
ATOM 3962 N N . ALA A 1 511 ? -26.876 39.992 25.336 1.00 31.55 553 ALA A N 1
ATOM 3963 C CA . ALA A 1 511 ? -25.984 40.871 24.616 1.00 31.22 553 ALA A CA 1
ATOM 3964 C C . ALA A 1 511 ? -26.668 41.341 23.331 1.00 32.03 553 ALA A C 1
ATOM 3965 O O . ALA A 1 511 ? -27.245 40.533 22.600 1.00 31.92 553 ALA A O 1
ATOM 3967 N N . LYS A 1 512 ? -26.587 42.649 23.063 1.00 33.06 554 LYS A N 1
ATOM 3968 C CA . LYS A 1 512 ? -27.068 43.236 21.809 1.00 34.00 554 LYS A CA 1
ATOM 3969 C C . LYS A 1 512 ? -25.896 43.914 21.101 1.00 32.04 554 LYS A C 1
ATOM 3970 O O . LYS A 1 512 ? -25.352 44.889 21.595 1.00 31.45 554 LYS A O 1
ATOM 3976 N N . LEU A 1 513 ? -25.529 43.380 19.940 1.00 31.02 555 LEU A N 1
ATOM 3977 C CA . LEU A 1 513 ? -24.435 43.924 19.163 1.00 30.41 555 LEU A CA 1
ATOM 3978 C C . LEU A 1 513 ? -24.982 44.497 17.860 1.00 30.51 555 LEU A C 1
ATOM 3979 O O . LEU A 1 513 ? -25.584 43.781 17.064 1.00 29.55 555 LEU A O 1
ATOM 3984 N N . PRO A 1 514 ? -24.756 45.799 17.588 1.00 31.20 556 PRO A N 1
ATOM 3985 C CA . PRO A 1 514 ? -25.014 46.345 16.261 1.00 31.58 556 PRO A CA 1
ATOM 3986 C C . PRO A 1 514 ? -24.061 45.682 15.259 1.00 30.45 556 PRO A C 1
ATOM 3987 O O . PRO A 1 514 ? -23.132 44.973 15.661 1.00 29.35 556 PRO A O 1
ATOM 3991 N N . ALA A 1 515 ? -24.362 45.878 13.971 1.00 30.66 557 ALA A N 1
ATOM 3992 C CA . ALA A 1 515 ? -23.496 45.511 12.851 1.00 30.11 557 ALA A CA 1
ATOM 3993 C C . ALA A 1 515 ? -22.041 45.878 13.173 1.00 28.20 557 ALA A C 1
ATOM 3994 O O . ALA A 1 515 ? -21.776 46.965 13.640 1.00 27.35 557 ALA A O 1
ATOM 3996 N N . TYR A 1 516 ? -21.122 44.940 12.936 1.00 27.47 558 TYR A N 1
ATOM 3997 C CA . TYR A 1 516 ? -19.684 45.223 12.939 1.00 27.13 558 TYR A CA 1
ATOM 3998 C C . TYR A 1 516 ? -19.259 45.812 14.294 1.00 27.00 558 TYR A C 1
ATOM 3999 O O . TYR A 1 516 ? -18.908 46.993 14.402 1.00 26.97 558 TYR A O 1
ATOM 4008 N N . SER A 1 517 ? -19.296 44.961 15.327 1.00 26.55 559 SER A N 1
ATOM 4009 C CA . SER A 1 517 ? -18.978 45.349 16.673 1.00 26.14 559 SER A CA 1
ATOM 4010 C C . SER A 1 517 ? -18.512 44.116 17.435 1.00 25.84 559 SER A C 1
ATOM 4011 O O . SER A 1 517 ? -18.702 43.017 16.972 1.00 26.56 559 SER A O 1
ATOM 4014 N N . VAL A 1 518 ? -17.883 44.346 18.590 1.00 25.88 560 VAL A N 1
ATOM 4015 C CA . VAL A 1 518 ? -17.391 43.297 19.460 1.00 25.32 560 VAL A CA 1
ATOM 4016 C C . VAL A 1 518 ? -17.748 43.661 20.904 1.00 25.46 560 VAL A C 1
ATOM 4017 O O . VAL A 1 518 ? -17.746 44.844 21.269 1.00 25.28 560 VAL A O 1
ATOM 4021 N N . LEU A 1 519 ? -18.052 42.632 21.704 1.00 25.26 561 LEU A N 1
ATOM 4022 C CA . LEU A 1 519 ? -18.338 42.786 23.118 1.00 25.85 561 LEU A CA 1
ATOM 4023 C C . LEU A 1 519 ? -17.530 41.745 23.896 1.00 26.02 561 LEU A C 1
ATOM 4024 O O . LEU A 1 519 ? -17.498 40.581 23.509 1.00 26.85 561 LEU A O 1
ATOM 4029 N N . VAL A 1 520 ? -16.893 42.184 24.985 1.00 26.11 562 VAL A N 1
ATOM 4030 C CA . VAL A 1 520 ? -16.088 41.331 25.860 1.00 26.57 562 VAL A CA 1
ATOM 4031 C C . VAL A 1 520 ? -16.721 41.308 27.253 1.00 27.27 562 VAL A C 1
ATOM 4032 O O . VAL A 1 520 ? -16.991 42.364 27.829 1.00 27.24 562 VAL A O 1
ATOM 4036 N N . LEU A 1 521 ? -16.923 40.102 27.790 1.00 28.10 563 LEU A N 1
ATOM 4037 C CA . LEU A 1 521 ? -17.419 39.933 29.160 1.00 29.80 563 LEU A CA 1
ATOM 4038 C C . LEU A 1 521 ? -16.370 39.196 30.000 1.00 30.54 563 LEU A C 1
ATOM 4039 O O . LEU A 1 521 ? -15.590 38.419 29.472 1.00 30.01 563 LEU A O 1
ATOM 4044 N N . LYS A 1 522 ? -16.387 39.444 31.314 1.00 32.65 564 LYS A N 1
ATOM 4045 C CA . LYS A 1 522 ? -15.727 38.586 32.296 1.00 34.83 564 LYS A CA 1
ATOM 4046 C C . LYS A 1 522 ? -16.784 37.704 32.958 1.00 35.64 564 LYS A C 1
ATOM 4047 O O . LYS A 1 522 ? -17.843 38.191 33.299 1.00 36.96 564 LYS A O 1
ATOM 4053 N N . GLU A 1 523 ? -16.483 36.413 33.108 1.00 37.54 565 GLU A N 1
ATOM 4054 C CA . GLU A 1 523 ? -17.319 35.495 33.873 1.00 40.59 565 GLU A CA 1
ATOM 4055 C C . GLU A 1 523 ? -16.914 35.598 35.345 1.00 41.72 565 GLU A C 1
ATOM 4056 O O . GLU A 1 523 ? -15.728 35.731 35.645 1.00 40.78 565 GLU A O 1
ATOM 4062 N N . ASN A 1 524 ? -17.907 35.544 36.239 1.00 43.57 566 ASN A N 1
ATOM 4063 C CA . ASN A 1 524 ? -17.674 35.472 37.688 1.00 46.65 566 ASN A CA 1
ATOM 4064 C C . ASN A 1 524 ? -17.977 34.048 38.179 1.00 48.59 566 ASN A C 1
ATOM 4065 O O . ASN A 1 524 ? -19.122 33.605 38.134 1.00 47.74 566 ASN A O 1
ATOM 4070 N N . LEU A 1 525 ? -16.943 33.356 38.672 1.00 51.47 567 LEU A N 1
ATOM 4071 C CA . LEU A 1 525 ? -17.036 31.945 39.074 1.00 54.08 567 LEU A CA 1
ATOM 4072 C C . LEU A 1 525 ? -16.772 31.819 40.580 1.00 55.85 567 LEU A C 1
ATOM 4073 O O . LEU A 1 525 ? -15.702 32.201 41.059 1.00 56.72 567 LEU A O 1
ATOM 4078 N N . TYR A 1 526 ? -17.753 31.266 41.304 1.00 58.01 568 TYR A N 1
ATOM 4079 C CA . TYR A 1 526 ? -17.709 31.127 42.772 1.00 59.18 568 TYR A CA 1
ATOM 4080 C C . TYR A 1 526 ? -17.816 29.646 43.159 1.00 60.55 568 TYR A C 1
ATOM 4081 O O . TYR A 1 526 ? -16.797 28.978 43.373 1.00 61.40 568 TYR A O 1
ATOM 4090 N N . TYR B 1 13 ? 32.857 18.349 54.889 1.00 56.40 55 TYR B N 1
ATOM 4091 C CA . TYR B 1 13 ? 31.928 17.968 53.781 1.00 54.92 55 TYR B CA 1
ATOM 4092 C C . TYR B 1 13 ? 30.507 17.740 54.325 1.00 55.84 55 TYR B C 1
ATOM 4093 O O . TYR B 1 13 ? 30.246 16.715 54.955 1.00 55.42 55 TYR B O 1
ATOM 4102 N N . LYS B 1 14 ? 29.597 18.687 54.046 1.00 56.85 56 LYS B N 1
ATOM 4103 C CA . LYS B 1 14 ? 28.173 18.594 54.417 1.00 56.57 56 LYS B CA 1
ATOM 4104 C C . LYS B 1 14 ? 27.383 17.895 53.310 1.00 52.53 56 LYS B C 1
ATOM 4105 O O . LYS B 1 14 ? 27.142 18.477 52.254 1.00 51.01 56 LYS B O 1
ATOM 4111 N N . PRO B 1 15 ? 26.911 16.645 53.513 1.00 49.75 57 PRO B N 1
ATOM 4112 C CA . PRO B 1 15 ? 26.122 15.963 52.488 1.00 47.12 57 PRO B CA 1
ATOM 4113 C C . PRO B 1 15 ? 24.748 16.624 52.277 1.00 44.93 57 PRO B C 1
ATOM 4114 O O . PRO B 1 15 ? 24.101 17.066 53.236 1.00 44.70 57 PRO B O 1
ATOM 4118 N N . SER B 1 16 ? 24.327 16.678 51.009 1.00 41.80 58 SER B N 1
ATOM 4119 C CA . SER B 1 16 ? 23.024 17.174 50.605 1.00 39.30 58 SER B CA 1
ATOM 4120 C C . SER B 1 16 ? 21.924 16.236 51.115 1.00 37.26 58 SER B C 1
ATOM 4121 O O . SER B 1 16 ? 22.183 15.083 51.439 1.00 35.69 58 SER B O 1
ATOM 4124 N N . ALA B 1 17 ? 20.693 16.754 51.140 1.00 36.16 59 ALA B N 1
ATOM 4125 C CA . ALA B 1 17 ? 19.500 15.980 51.461 1.00 35.29 59 ALA B CA 1
ATOM 4126 C C . ALA B 1 17 ? 19.426 14.725 50.574 1.00 33.99 59 ALA B C 1
ATOM 4127 O O . ALA B 1 17 ? 19.122 13.645 51.067 1.00 33.39 59 ALA B O 1
ATOM 4129 N N . MET B 1 18 ? 19.714 14.857 49.271 1.00 33.12 60 MET B N 1
ATOM 4130 C CA . MET B 1 18 ? 19.572 13.710 48.372 1.00 32.63 60 MET B CA 1
ATOM 4131 C C . MET B 1 18 ? 20.554 12.603 48.782 1.00 32.78 60 MET B C 1
ATOM 4132 O O . MET B 1 18 ? 20.195 11.439 48.818 1.00 32.14 60 MET B O 1
ATOM 4137 N N . GLU B 1 19 ? 21.778 12.979 49.141 1.00 34.24 61 GLU B N 1
ATOM 4138 C CA . GLU B 1 19 ? 22.803 12.030 49.547 1.00 35.42 61 GLU B CA 1
ATOM 4139 C C . GLU B 1 19 ? 22.376 11.300 50.829 1.00 36.13 61 GLU B C 1
ATOM 4140 O O . GLU B 1 19 ? 22.630 10.116 50.988 1.00 35.57 61 GLU B O 1
ATOM 4146 N N . GLN B 1 20 ? 21.740 12.019 51.755 1.00 37.46 62 GLN B N 1
ATOM 4147 C CA . GLN B 1 20 ? 21.319 11.426 53.023 1.00 38.77 62 GLN B CA 1
ATOM 4148 C C . GLN B 1 20 ? 20.186 10.425 52.767 1.00 37.18 62 GLN B C 1
ATOM 4149 O O . GLN B 1 20 ? 20.126 9.375 53.404 1.00 36.56 62 GLN B O 1
ATOM 4155 N N . MET B 1 21 ? 19.305 10.767 51.820 1.00 35.50 63 MET B N 1
ATOM 4156 C CA . MET B 1 21 ? 18.104 10.007 51.535 1.00 34.47 63 MET B CA 1
ATOM 4157 C C . MET B 1 21 ? 18.478 8.755 50.722 1.00 32.25 63 MET B C 1
ATOM 4158 O O . MET B 1 21 ? 18.000 7.646 50.986 1.00 31.63 63 MET B O 1
ATOM 4163 N N . ASN B 1 22 ? 19.372 8.939 49.752 1.00 29.99 64 ASN B N 1
ATOM 4164 C CA . ASN B 1 22 ? 19.743 7.899 48.806 1.00 28.95 64 ASN B CA 1
ATOM 4165 C C . ASN B 1 22 ? 20.535 6.784 49.514 1.00 29.21 64 ASN B C 1
ATOM 4166 O O . ASN B 1 22 ? 20.424 5.613 49.150 1.00 28.39 64 ASN B O 1
ATOM 4171 N N . ALA B 1 23 ? 21.310 7.150 50.544 1.00 30.31 65 ALA B N 1
ATOM 4172 C CA . ALA B 1 23 ? 22.275 6.246 51.181 1.00 30.93 65 ALA B CA 1
ATOM 4173 C C . ALA B 1 23 ? 21.579 5.164 52.028 1.00 32.03 65 ALA B C 1
ATOM 4174 O O . ALA B 1 23 ? 22.189 4.121 52.308 1.00 32.72 65 ALA B O 1
ATOM 4176 N N . LYS B 1 24 ? 20.311 5.377 52.417 1.00 32.00 66 LYS B N 1
ATOM 4177 C CA . LYS B 1 24 ? 19.593 4.397 53.257 1.00 33.18 66 LYS B CA 1
ATOM 4178 C C . LYS B 1 24 ? 18.985 3.273 52.391 1.00 31.90 66 LYS B C 1
ATOM 4179 O O . LYS B 1 24 ? 18.278 2.399 52.915 1.00 32.26 66 LYS B O 1
ATOM 4185 N N . ASN B 1 25 ? 19.288 3.273 51.085 1.00 30.35 67 ASN B N 1
ATOM 4186 C CA . ASN B 1 25 ? 18.903 2.209 50.139 1.00 29.77 67 ASN B CA 1
ATOM 4187 C C . ASN B 1 25 ? 20.119 1.321 49.831 1.00 29.33 67 ASN B C 1
ATOM 4188 O O . ASN B 1 25 ? 21.091 1.766 49.234 1.00 28.35 67 ASN B O 1
ATOM 4193 N N . ASP B 1 26 ? 20.025 0.045 50.206 1.00 29.64 68 ASP B N 1
ATOM 4194 C CA . ASP B 1 26 ? 21.096 -0.923 49.976 1.00 30.35 68 ASP B CA 1
ATOM 4195 C C . ASP B 1 26 ? 21.386 -1.054 48.487 1.00 29.46 68 ASP B C 1
ATOM 4196 O O . ASP B 1 26 ? 20.473 -1.111 47.665 1.00 28.35 68 ASP B O 1
ATOM 4201 N N . PRO B 1 27 ? 22.679 -1.112 48.100 1.00 30.40 69 PRO B N 1
ATOM 4202 C CA . PRO B 1 27 ? 23.053 -1.440 46.724 1.00 29.84 69 PRO B CA 1
ATOM 4203 C C . PRO B 1 27 ? 22.579 -2.855 46.373 1.00 29.98 69 PRO B C 1
ATOM 4204 O O . PRO B 1 27 ? 22.585 -3.767 47.219 1.00 30.17 69 PRO B O 1
ATOM 4208 N N . ASN B 1 28 ? 22.181 -3.010 45.114 1.00 29.98 70 ASN B N 1
ATOM 4209 C CA . ASN B 1 28 ? 21.616 -4.235 44.614 1.00 30.67 70 ASN B CA 1
ATOM 4210 C C . ASN B 1 28 ? 22.114 -4.435 43.183 1.00 30.01 70 ASN B C 1
ATOM 4211 O O . ASN B 1 28 ? 21.347 -4.334 42.244 1.00 30.46 70 ASN B O 1
ATOM 4216 N N . VAL B 1 29 ? 23.422 -4.661 43.042 1.00 30.33 71 VAL B N 1
ATOM 4217 C CA . VAL B 1 29 ? 24.071 -4.744 41.739 1.00 29.79 71 VAL B CA 1
ATOM 4218 C C . VAL B 1 29 ? 23.981 -6.196 41.261 1.00 30.25 71 VAL B C 1
ATOM 4219 O O . VAL B 1 29 ? 24.504 -7.081 41.898 1.00 31.30 71 VAL B O 1
ATOM 4223 N N . ILE B 1 30 ? 23.302 -6.425 40.138 1.00 30.27 72 ILE B N 1
ATOM 4224 C CA . ILE B 1 30 ? 23.179 -7.767 39.579 1.00 31.63 72 ILE B CA 1
ATOM 4225 C C . ILE B 1 30 ? 24.246 -7.945 38.488 1.00 31.14 72 ILE B C 1
ATOM 4226 O O . ILE B 1 30 ? 24.412 -7.077 37.640 1.00 29.83 72 ILE B O 1
ATOM 4231 N N . GLN B 1 31 ? 24.971 -9.071 38.542 1.00 32.30 73 GLN B N 1
ATOM 4232 C CA . GLN B 1 31 ? 26.031 -9.400 37.578 1.00 32.81 73 GLN B CA 1
ATOM 4233 C C . GLN B 1 31 ? 25.400 -10.021 36.327 1.00 32.34 73 GLN B C 1
ATOM 4234 O O . GLN B 1 31 ? 25.421 -11.244 36.133 1.00 33.78 73 GLN B O 1
ATOM 4240 N N . ASP B 1 32 ? 24.837 -9.156 35.482 1.00 31.28 74 ASP B N 1
ATOM 4241 C CA . ASP B 1 32 ? 24.286 -9.517 34.185 1.00 30.35 74 ASP B CA 1
ATOM 4242 C C . ASP B 1 32 ? 24.750 -8.446 33.188 1.00 28.97 74 ASP B C 1
ATOM 4243 O O . ASP B 1 32 ? 25.661 -7.687 33.487 1.00 28.71 74 ASP B O 1
ATOM 4248 N N . ASN B 1 33 ? 24.109 -8.355 32.019 1.00 28.54 75 ASN B N 1
ATOM 4249 C CA . ASN B 1 33 ? 24.556 -7.434 30.978 1.00 27.47 75 ASN B CA 1
ATOM 4250 C C . ASN B 1 33 ? 23.810 -6.092 31.041 1.00 27.00 75 ASN B C 1
ATOM 4251 O O . ASN B 1 33 ? 23.995 -5.269 30.168 1.00 27.81 75 ASN B O 1
ATOM 4256 N N . TYR B 1 34 ? 23.002 -5.861 32.083 1.00 27.06 76 TYR B N 1
ATOM 4257 C CA . TYR B 1 34 ? 22.497 -4.533 32.427 1.00 26.59 76 TYR B CA 1
ATOM 4258 C C . TYR B 1 34 ? 23.459 -3.905 33.443 1.00 27.03 76 TYR B C 1
ATOM 4259 O O . TYR B 1 34 ? 23.501 -4.295 34.615 1.00 27.63 76 TYR B O 1
ATOM 4268 N N . ARG B 1 35 ? 24.250 -2.942 32.972 1.00 27.04 77 ARG B N 1
ATOM 4269 C CA . ARG B 1 35 ? 25.372 -2.392 33.720 1.00 27.46 77 ARG B CA 1
ATOM 4270 C C . ARG B 1 35 ? 25.390 -0.872 33.511 1.00 27.09 77 ARG B C 1
ATOM 4271 O O . ARG B 1 35 ? 24.538 -0.313 32.808 1.00 27.27 77 ARG B O 1
ATOM 4279 N N . THR B 1 36 ? 26.330 -0.200 34.173 1.00 27.17 78 THR B N 1
ATOM 4280 C CA . THR B 1 36 ? 26.578 1.207 33.947 1.00 26.70 78 THR B CA 1
ATOM 4281 C C . THR B 1 36 ? 28.004 1.306 33.411 1.00 26.70 78 THR B C 1
ATOM 4282 O O . THR B 1 36 ? 28.960 0.962 34.124 1.00 26.68 78 THR B O 1
ATOM 4286 N N . CYS B 1 37 ? 28.125 1.773 32.165 1.00 26.88 79 CYS B N 1
ATOM 4287 C CA . CYS B 1 37 ? 29.364 1.691 31.411 1.00 27.89 79 CYS B CA 1
ATOM 4288 C C . CYS B 1 37 ? 30.018 3.072 31.280 1.00 27.92 79 CYS B C 1
ATOM 4289 O O . CYS B 1 37 ? 29.394 4.033 30.815 1.00 29.09 79 CYS B O 1
ATOM 4292 N N . TYR B 1 38 ? 31.299 3.130 31.656 1.00 27.30 80 TYR B N 1
ATOM 4293 C CA . TYR B 1 38 ? 32.164 4.288 31.474 1.00 27.56 80 TYR B CA 1
ATOM 4294 C C . TYR B 1 38 ? 32.903 4.132 30.133 1.00 27.47 80 TYR B C 1
ATOM 4295 O O . TYR B 1 38 ? 33.648 3.166 29.940 1.00 27.45 80 TYR B O 1
ATOM 4304 N N . GLU B 1 39 ? 32.660 5.053 29.197 1.00 26.51 81 GLU B N 1
ATOM 4305 C CA . GLU B 1 39 ? 33.367 5.071 27.934 1.00 27.13 81 GLU B CA 1
ATOM 4306 C C . GLU B 1 39 ? 34.632 5.920 28.089 1.00 27.92 81 GLU B C 1
ATOM 4307 O O . GLU B 1 39 ? 34.533 7.106 28.400 1.00 28.91 81 GLU B O 1
ATOM 4313 N N . VAL B 1 40 ? 35.802 5.321 27.843 1.00 27.86 82 VAL B N 1
ATOM 4314 C CA . VAL B 1 40 ? 37.070 5.996 28.085 1.00 28.91 82 VAL B CA 1
ATOM 4315 C C . VAL B 1 40 ? 37.904 6.029 26.802 1.00 28.61 82 VAL B C 1
ATOM 4316 O O . VAL B 1 40 ? 38.106 5.012 26.133 1.00 28.10 82 VAL B O 1
ATOM 4320 N N . PHE B 1 41 ? 38.407 7.232 26.508 1.00 28.65 83 PHE B N 1
ATOM 4321 C CA . PHE B 1 41 ? 39.461 7.458 25.548 1.00 28.87 83 PHE B CA 1
ATOM 4322 C C . PHE B 1 41 ? 40.805 7.347 26.277 1.00 29.33 83 PHE B C 1
ATOM 4323 O O . PHE B 1 41 ? 41.224 8.249 26.966 1.00 29.96 83 PHE B O 1
ATOM 4331 N N . VAL B 1 42 ? 41.464 6.203 26.114 1.00 29.02 84 VAL B N 1
ATOM 4332 C CA . VAL B 1 42 ? 42.677 5.883 26.838 1.00 29.87 84 VAL B CA 1
ATOM 4333 C C . VAL B 1 42 ? 43.715 7.000 26.648 1.00 30.80 84 VAL B C 1
ATOM 4334 O O . VAL B 1 42 ? 44.382 7.383 27.600 1.00 31.01 84 VAL B O 1
ATOM 4338 N N . TYR B 1 43 ? 43.809 7.518 25.420 1.00 30.88 85 TYR B N 1
ATOM 4339 C CA . TYR B 1 43 ? 44.718 8.589 25.020 1.00 32.39 85 TYR B CA 1
ATOM 4340 C C . TYR B 1 43 ? 44.647 9.801 25.969 1.00 33.04 85 TYR B C 1
ATOM 4341 O O . TYR B 1 43 ? 45.689 10.417 26.290 1.00 33.53 85 TYR B O 1
ATOM 4350 N N . SER B 1 44 ? 43.433 10.147 26.414 1.00 32.41 86 SER B N 1
ATOM 4351 C CA . SER B 1 44 ? 43.185 11.404 27.133 1.00 33.43 86 SER B CA 1
ATOM 4352 C C . SER B 1 44 ? 42.883 11.187 28.626 1.00 33.40 86 SER B C 1
ATOM 4353 O O . SER B 1 44 ? 42.669 12.162 29.354 1.00 34.29 86 SER B O 1
ATOM 4356 N N . PHE B 1 45 ? 42.896 9.935 29.097 1.00 32.93 87 PHE B N 1
ATOM 4357 C CA . PHE B 1 45 ? 42.417 9.636 30.445 1.00 32.87 87 PHE B CA 1
ATOM 4358 C C . PHE B 1 45 ? 43.545 9.808 31.469 1.00 33.80 87 PHE B C 1
ATOM 4359 O O . PHE B 1 45 ? 43.559 10.814 32.168 1.00 35.12 87 PHE B O 1
ATOM 4367 N N . PHE B 1 46 ? 44.466 8.843 31.579 1.00 33.50 88 PHE B N 1
ATOM 4368 C CA . PHE B 1 46 ? 45.487 8.918 32.632 1.00 34.43 88 PHE B CA 1
ATOM 4369 C C . PHE B 1 46 ? 46.807 8.289 32.159 1.00 34.62 88 PHE B C 1
ATOM 4370 O O . PHE B 1 46 ? 46.851 7.160 31.702 1.00 33.52 88 PHE B O 1
ATOM 4378 N N . ASP B 1 47 ? 47.894 9.038 32.353 1.00 36.41 89 ASP B N 1
ATOM 4379 C CA . ASP B 1 47 ? 49.244 8.722 31.864 1.00 37.77 89 ASP B CA 1
ATOM 4380 C C . ASP B 1 47 ? 50.064 8.128 33.017 1.00 39.05 89 ASP B C 1
ATOM 4381 O O . ASP B 1 47 ? 50.198 8.752 34.039 1.00 40.60 89 ASP B O 1
ATOM 4386 N N . SER B 1 48 ? 50.621 6.928 32.835 1.00 39.98 90 SER B N 1
ATOM 4387 C CA . SER B 1 48 ? 51.331 6.211 33.904 1.00 41.70 90 SER B CA 1
ATOM 4388 C C . SER B 1 48 ? 52.860 6.384 33.819 1.00 44.06 90 SER B C 1
ATOM 4389 O O . SER B 1 48 ? 53.553 6.132 34.806 1.00 45.49 90 SER B O 1
ATOM 4392 N N . ASP B 1 49 ? 53.395 6.782 32.659 1.00 44.83 91 ASP B N 1
ATOM 4393 C CA . ASP B 1 49 ? 54.854 6.798 32.460 1.00 46.91 91 ASP B CA 1
ATOM 4394 C C . ASP B 1 49 ? 55.374 8.207 32.139 1.00 47.96 91 ASP B C 1
ATOM 4395 O O . ASP B 1 49 ? 56.566 8.393 32.050 1.00 49.88 91 ASP B O 1
ATOM 4400 N N . GLY B 1 50 ? 54.489 9.194 31.986 1.00 47.87 92 GLY B N 1
ATOM 4401 C CA . GLY B 1 50 ? 54.898 10.605 31.930 1.00 48.85 92 GLY B CA 1
ATOM 4402 C C . GLY B 1 50 ? 55.336 11.067 30.546 1.00 49.13 92 GLY B C 1
ATOM 4403 O O . GLY B 1 50 ? 56.228 11.886 30.444 1.00 50.58 92 GLY B O 1
ATOM 4404 N N . ASP B 1 51 ? 54.689 10.579 29.481 1.00 47.70 93 ASP B N 1
ATOM 4405 C CA . ASP B 1 51 ? 54.969 11.072 28.124 1.00 48.00 93 ASP B CA 1
ATOM 4406 C C . ASP B 1 51 ? 53.809 11.961 27.639 1.00 47.08 93 ASP B C 1
ATOM 4407 O O . ASP B 1 51 ? 53.823 12.446 26.501 1.00 47.55 93 ASP B O 1
ATOM 4412 N N . GLY B 1 52 ? 52.806 12.163 28.501 1.00 45.30 94 GLY B N 1
ATOM 4413 C CA . GLY B 1 52 ? 51.672 13.025 28.217 1.00 44.18 94 GLY B CA 1
ATOM 4414 C C . GLY B 1 52 ? 50.503 12.279 27.595 1.00 42.04 94 GLY B C 1
ATOM 4415 O O . GLY B 1 52 ? 49.415 12.828 27.523 1.00 41.52 94 GLY B O 1
ATOM 4416 N N . ILE B 1 53 ? 50.726 11.041 27.133 1.00 41.45 95 ILE B N 1
ATOM 4417 C CA . ILE B 1 53 ? 49.669 10.228 26.516 1.00 40.02 95 ILE B CA 1
ATOM 4418 C C . ILE B 1 53 ? 49.161 9.213 27.547 1.00 38.89 95 ILE B C 1
ATOM 4419 O O . ILE B 1 53 ? 49.948 8.554 28.233 1.00 39.43 95 ILE B O 1
ATOM 4424 N N . GLY B 1 54 ? 47.835 9.104 27.647 1.00 37.32 96 GLY B N 1
ATOM 4425 C CA . GLY B 1 54 ? 47.212 8.152 28.530 1.00 36.56 96 GLY B CA 1
ATOM 4426 C C . GLY B 1 54 ? 47.375 6.749 27.980 1.00 36.27 96 GLY B C 1
ATOM 4427 O O . GLY B 1 54 ? 47.505 6.574 26.763 1.00 36.09 96 GLY B O 1
ATOM 4428 N N . ASP B 1 55 ? 47.356 5.757 28.877 1.00 35.74 97 ASP B N 1
ATOM 4429 C CA . ASP B 1 55 ? 47.746 4.396 28.545 1.00 35.87 97 ASP B CA 1
ATOM 4430 C C . ASP B 1 55 ? 46.986 3.410 29.437 1.00 35.25 97 ASP B C 1
ATOM 4431 O O . ASP B 1 55 ? 46.297 3.820 30.374 1.00 34.91 97 ASP B O 1
ATOM 4436 N N . LEU B 1 56 ? 47.127 2.115 29.121 1.00 35.28 98 LEU B N 1
ATOM 4437 C CA . LEU B 1 56 ? 46.343 1.032 29.736 1.00 35.14 98 LEU B CA 1
ATOM 4438 C C . LEU B 1 56 ? 46.673 0.902 31.226 1.00 36.68 98 LEU B C 1
ATOM 4439 O O . LEU B 1 56 ? 45.766 0.717 32.033 1.00 36.09 98 LEU B O 1
ATOM 4444 N N . LYS B 1 57 ? 47.963 0.998 31.572 1.00 38.85 99 LYS B N 1
ATOM 4445 C CA . LYS B 1 57 ? 48.407 0.913 32.961 1.00 40.94 99 LYS B CA 1
ATOM 4446 C C . LYS B 1 57 ? 47.794 2.066 33.766 1.00 39.85 99 LYS B C 1
ATOM 4447 O O . LYS B 1 57 ? 47.397 1.881 34.914 1.00 40.02 99 LYS B O 1
ATOM 4453 N N . GLY B 1 58 ? 47.727 3.251 33.151 1.00 38.57 100 GLY B N 1
ATOM 4454 C CA . GLY B 1 58 ? 47.158 4.434 33.775 1.00 38.08 100 GLY B CA 1
ATOM 4455 C C . GLY B 1 58 ? 45.661 4.290 34.031 1.00 36.57 100 GLY B C 1
ATOM 4456 O O . GLY B 1 58 ? 45.154 4.784 35.051 1.00 36.09 100 GLY B O 1
ATOM 4457 N N . LEU B 1 59 ? 44.953 3.631 33.102 1.00 34.92 101 LEU B N 1
ATOM 4458 C CA . LEU B 1 59 ? 43.534 3.349 33.265 1.00 33.83 101 LEU B CA 1
ATOM 4459 C C . LEU B 1 59 ? 43.372 2.402 34.455 1.00 34.22 101 LEU B C 1
ATOM 4460 O O . LEU B 1 59 ? 42.440 2.558 35.236 1.00 33.08 101 LEU B O 1
ATOM 4465 N N . THR B 1 60 ? 44.314 1.457 34.590 1.00 34.86 102 THR B N 1
ATOM 4466 C CA . THR B 1 60 ? 44.287 0.458 35.650 1.00 35.65 102 THR B CA 1
ATOM 4467 C C . THR B 1 60 ? 44.447 1.139 37.013 1.00 36.68 102 THR B C 1
ATOM 4468 O O . THR B 1 60 ? 43.842 0.714 37.995 1.00 37.78 102 THR B O 1
ATOM 4472 N N . GLU B 1 61 ? 45.256 2.203 37.053 1.00 37.49 103 GLU B N 1
ATOM 4473 C CA . GLU B 1 61 ? 45.529 2.957 38.276 1.00 38.27 103 GLU B CA 1
ATOM 4474 C C . GLU B 1 61 ? 44.301 3.766 38.710 1.00 36.86 103 GLU B C 1
ATOM 4475 O O . GLU B 1 61 ? 44.271 4.244 39.831 1.00 37.90 103 GLU B O 1
ATOM 4481 N N . LYS B 1 62 ? 43.315 3.921 37.819 1.00 35.54 104 LYS B N 1
ATOM 4482 C CA . LYS B 1 62 ? 42.136 4.765 38.035 1.00 35.18 104 LYS B CA 1
ATOM 4483 C C . LYS B 1 62 ? 40.853 3.930 38.111 1.00 33.82 104 LYS B C 1
ATOM 4484 O O . LYS B 1 62 ? 39.757 4.496 38.125 1.00 32.99 104 LYS B O 1
ATOM 4490 N N . LEU B 1 63 ? 40.985 2.605 38.224 1.00 34.21 105 LEU B N 1
ATOM 4491 C CA . LEU B 1 63 ? 39.813 1.726 38.386 1.00 34.11 105 LEU B CA 1
ATOM 4492 C C . LEU B 1 63 ? 39.059 2.034 39.688 1.00 33.93 105 LEU B C 1
ATOM 4493 O O . LEU B 1 63 ? 37.843 1.940 39.689 1.00 33.29 105 LEU B O 1
ATOM 4498 N N . ASP B 1 64 ? 39.770 2.383 40.774 1.00 35.01 106 ASP B N 1
ATOM 4499 C CA . ASP B 1 64 ? 39.130 2.775 42.053 1.00 36.22 106 ASP B CA 1
ATOM 4500 C C . ASP B 1 64 ? 38.215 3.988 41.845 1.00 34.84 106 ASP B C 1
ATOM 4501 O O . ASP B 1 64 ? 37.141 4.070 42.456 1.00 34.34 106 ASP B O 1
ATOM 4506 N N . TYR B 1 65 ? 38.647 4.934 41.004 1.00 33.63 107 TYR B N 1
ATOM 4507 C CA . TYR B 1 65 ? 37.828 6.095 40.708 1.00 32.76 107 TYR B CA 1
ATOM 4508 C C . TYR B 1 65 ? 36.551 5.668 39.962 1.00 31.23 107 TYR B C 1
ATOM 4509 O O . TYR B 1 65 ? 35.463 6.100 40.312 1.00 30.64 107 TYR B O 1
ATOM 4518 N N . ILE B 1 66 ? 36.691 4.833 38.927 1.00 31.12 108 ILE B N 1
ATOM 4519 C CA . ILE B 1 66 ? 35.553 4.411 38.090 1.00 30.43 108 ILE B CA 1
ATOM 4520 C C . ILE B 1 66 ? 34.573 3.550 38.909 1.00 30.41 108 ILE B C 1
ATOM 4521 O O . ILE B 1 66 ? 33.347 3.724 38.775 1.00 28.44 108 ILE B O 1
ATOM 4526 N N . GLU B 1 67 ? 35.115 2.641 39.737 1.00 31.12 109 GLU B N 1
ATOM 4527 C CA . GLU B 1 67 ? 34.342 1.855 40.710 1.00 32.40 109 GLU B CA 1
ATOM 4528 C C . GLU B 1 67 ? 33.627 2.798 41.694 1.00 32.88 109 GLU B C 1
ATOM 4529 O O . GLU B 1 67 ? 32.436 2.627 41.967 1.00 32.28 109 GLU B O 1
ATOM 4535 N N . GLY B 1 68 ? 34.354 3.807 42.196 1.00 33.72 110 GLY B N 1
ATOM 4536 C CA . GLY B 1 68 ? 33.846 4.781 43.181 1.00 34.51 110 GLY B CA 1
ATOM 4537 C C . GLY B 1 68 ? 32.692 5.626 42.652 1.00 34.01 110 GLY B C 1
ATOM 4538 O O . GLY B 1 68 ? 31.824 6.053 43.408 1.00 34.80 110 GLY B O 1
ATOM 4539 N N . LEU B 1 69 ? 32.685 5.869 41.342 1.00 33.15 111 LEU B N 1
ATOM 4540 C CA . LEU B 1 69 ? 31.645 6.619 40.694 1.00 32.59 111 LEU B CA 1
ATOM 4541 C C . LEU B 1 69 ? 30.378 5.765 40.586 1.00 31.89 111 LEU B C 1
ATOM 4542 O O . LEU B 1 69 ? 29.287 6.308 40.616 1.00 31.81 111 LEU B O 1
ATOM 4547 N N . GLY B 1 70 ? 30.545 4.442 40.455 1.00 31.82 112 GLY B N 1
ATOM 4548 C CA . GLY B 1 70 ? 29.431 3.472 40.467 1.00 31.08 112 GLY B CA 1
ATOM 4549 C C . GLY B 1 70 ? 29.355 2.590 39.222 1.00 30.63 112 GLY B C 1
ATOM 4550 O O . GLY B 1 70 ? 28.461 1.730 39.117 1.00 30.12 112 GLY B O 1
ATOM 4551 N N . CYS B 1 71 ? 30.276 2.792 38.272 1.00 30.07 113 CYS B N 1
ATOM 4552 C CA . CYS B 1 71 ? 30.270 2.059 37.018 1.00 29.90 113 CYS B CA 1
ATOM 4553 C C . CYS B 1 71 ? 30.828 0.648 37.235 1.00 29.16 113 CYS B C 1
ATOM 4554 O O . CYS B 1 71 ? 31.788 0.469 37.981 1.00 29.94 113 CYS B O 1
ATOM 4557 N N . ASN B 1 72 ? 30.216 -0.341 36.576 1.00 27.79 114 ASN B N 1
ATOM 4558 C CA . ASN B 1 72 ? 30.668 -1.720 36.655 1.00 28.28 114 ASN B CA 1
ATOM 4559 C C . ASN B 1 72 ? 30.891 -2.277 35.241 1.00 28.42 114 ASN B C 1
ATOM 4560 O O . ASN B 1 72 ? 30.882 -3.502 35.024 1.00 27.86 114 ASN B O 1
ATOM 4565 N N . GLU B 1 73 ? 31.121 -1.366 34.291 1.00 29.05 115 GLU B N 1
ATOM 4566 C CA . GLU B 1 73 ? 31.562 -1.704 32.951 1.00 30.06 115 GLU B CA 1
ATOM 4567 C C . GLU B 1 73 ? 32.426 -0.559 32.414 1.00 29.95 115 GLU B C 1
ATOM 4568 O O . GLU B 1 73 ? 32.230 0.593 32.787 1.00 29.93 115 GLU B O 1
ATOM 4574 N N . ILE B 1 74 ? 33.380 -0.903 31.544 1.00 30.39 116 ILE B N 1
ATOM 4575 C CA . ILE B 1 74 ? 34.225 0.054 30.838 1.00 30.74 116 ILE B CA 1
ATOM 4576 C C . ILE B 1 74 ? 34.221 -0.323 29.354 1.00 29.83 116 ILE B C 1
ATOM 4577 O O . ILE B 1 74 ? 34.405 -1.478 28.996 1.00 29.32 116 ILE B O 1
ATOM 4582 N N . TRP B 1 75 ? 33.963 0.673 28.505 1.00 29.97 117 TRP B N 1
ATOM 4583 C CA . TRP B 1 75 ? 34.166 0.575 27.068 1.00 29.80 117 TRP B CA 1
ATOM 4584 C C . TRP B 1 75 ? 35.313 1.518 26.685 1.00 29.83 117 TRP B C 1
ATOM 4585 O O . TRP B 1 75 ? 35.245 2.721 26.894 1.00 29.83 117 TRP B O 1
ATOM 4596 N N . MET B 1 76 ? 36.389 0.942 26.148 1.00 30.39 118 MET B N 1
ATOM 4597 C CA . MET B 1 76 ? 37.521 1.713 25.671 1.00 30.58 118 MET B CA 1
ATOM 4598 C C . MET B 1 76 ? 37.349 1.974 24.177 1.00 29.56 118 MET B C 1
ATOM 4599 O O . MET B 1 76 ? 36.959 1.093 23.433 1.00 29.42 118 MET B O 1
ATOM 4604 N N . MET B 1 77 ? 37.657 3.198 23.758 1.00 29.86 119 MET B N 1
ATOM 4605 C CA . MET B 1 77 ? 37.859 3.508 22.347 1.00 29.78 119 MET B CA 1
ATOM 4606 C C . MET B 1 77 ? 39.039 2.679 21.837 1.00 29.49 119 MET B C 1
ATOM 4607 O O . MET B 1 77 ? 39.810 2.156 22.641 1.00 29.20 119 MET B O 1
ATOM 4612 N N . PRO B 1 78 ? 39.174 2.471 20.506 1.00 29.53 120 PRO B N 1
ATOM 4613 C CA . PRO B 1 78 ? 40.079 1.450 19.963 1.00 29.69 120 PRO B CA 1
ATOM 4614 C C . PRO B 1 78 ? 41.498 1.500 20.550 1.00 30.14 120 PRO B C 1
ATOM 4615 O O . PRO B 1 78 ? 42.046 2.585 20.754 1.00 30.97 120 PRO B O 1
ATOM 4619 N N . ILE B 1 79 ? 42.050 0.317 20.848 1.00 29.85 121 ILE B N 1
ATOM 4620 C CA . ILE B 1 79 ? 43.312 0.181 21.572 1.00 30.69 121 ILE B CA 1
ATOM 4621 C C . ILE B 1 79 ? 44.365 -0.553 20.725 1.00 31.44 121 ILE B C 1
ATOM 4622 O O . ILE B 1 79 ? 45.469 -0.836 21.224 1.00 31.38 121 ILE B O 1
ATOM 4627 N N . MET B 1 80 ? 44.035 -0.832 19.458 1.00 31.62 122 MET B N 1
ATOM 4628 C CA . MET B 1 80 ? 44.911 -1.573 18.557 1.00 33.06 122 MET B CA 1
ATOM 4629 C C . MET B 1 80 ? 45.803 -0.608 17.779 1.00 32.27 122 MET B C 1
ATOM 4630 O O . MET B 1 80 ? 45.544 0.591 17.739 1.00 31.27 122 MET B O 1
ATOM 4635 N N . PRO B 1 81 ? 46.928 -1.093 17.211 1.00 32.71 123 PRO B N 1
ATOM 4636 C CA . PRO B 1 81 ? 47.827 -0.247 16.422 1.00 33.45 123 PRO B CA 1
ATOM 4637 C C . PRO B 1 81 ? 47.117 0.506 15.289 1.00 33.03 123 PRO B C 1
ATOM 4638 O O . PRO B 1 81 ? 46.320 -0.079 14.522 1.00 32.08 123 PRO B O 1
ATOM 4642 N N . SER B 1 82 ? 47.429 1.802 15.216 1.00 33.60 124 SER B N 1
ATOM 4643 C CA . SER B 1 82 ? 46.795 2.738 14.330 1.00 34.14 124 SER B CA 1
ATOM 4644 C C . SER B 1 82 ? 47.713 3.939 14.151 1.00 35.35 124 SER B C 1
ATOM 4645 O O . SER B 1 82 ? 48.328 4.383 15.114 1.00 36.28 124 SER B O 1
ATOM 4648 N N . PRO B 1 83 ? 47.832 4.502 12.925 1.00 36.15 125 PRO B N 1
ATOM 4649 C CA . PRO B 1 83 ? 48.609 5.723 12.719 1.00 36.70 125 PRO B CA 1
ATOM 4650 C C . PRO B 1 83 ? 47.947 6.977 13.318 1.00 36.37 125 PRO B C 1
ATOM 4651 O O . PRO B 1 83 ? 48.618 7.984 13.473 1.00 36.74 125 PRO B O 1
ATOM 4655 N N . SER B 1 84 ? 46.654 6.905 13.666 1.00 35.09 126 SER B N 1
ATOM 4656 C CA . SER B 1 84 ? 45.929 8.056 14.186 1.00 35.52 126 SER B CA 1
ATOM 4657 C C . SER B 1 84 ? 45.949 8.055 15.723 1.00 35.45 126 SER B C 1
ATOM 4658 O O . SER B 1 84 ? 46.228 7.034 16.343 1.00 35.28 126 SER B O 1
ATOM 4661 N N . TYR B 1 85 ? 45.678 9.229 16.312 1.00 35.92 127 TYR B N 1
ATOM 4662 C CA . TYR B 1 85 ? 45.503 9.418 17.768 1.00 35.93 127 TYR B CA 1
ATOM 4663 C C . TYR B 1 85 ? 44.190 8.777 18.265 1.00 34.43 127 TYR B C 1
ATOM 4664 O O . TYR B 1 85 ? 44.115 8.359 19.416 1.00 34.29 127 TYR B O 1
ATOM 4673 N N . HIS B 1 86 ? 43.155 8.721 17.410 1.00 33.56 128 HIS B N 1
ATOM 4674 C CA . HIS B 1 86 ? 41.818 8.209 17.802 1.00 32.73 128 HIS B CA 1
ATOM 4675 C C . HIS B 1 86 ? 41.753 6.679 17.679 1.00 31.89 128 HIS B C 1
ATOM 4676 O O . HIS B 1 86 ? 41.112 6.006 18.511 1.00 30.18 128 HIS B O 1
ATOM 4683 N N . LYS B 1 87 ? 42.397 6.168 16.621 1.00 32.51 129 LYS B N 1
ATOM 4684 C CA . LYS B 1 87 ? 42.796 4.770 16.439 1.00 32.65 129 LYS B CA 1
ATOM 4685 C C . LYS B 1 87 ? 41.654 3.916 15.863 1.00 32.51 129 LYS B C 1
ATOM 4686 O O . LYS B 1 87 ? 41.699 2.689 15.997 1.00 32.33 129 LYS B O 1
ATOM 4692 N N . TYR B 1 88 ? 40.678 4.541 15.183 1.00 32.00 130 TYR B N 1
ATOM 4693 C CA . TYR B 1 88 ? 39.625 3.808 14.471 1.00 31.69 130 TYR B CA 1
ATOM 4694 C C . TYR B 1 88 ? 40.117 3.253 13.125 1.00 32.62 130 TYR B C 1
ATOM 4695 O O . TYR B 1 88 ? 39.452 2.398 12.555 1.00 33.06 130 TYR B O 1
ATOM 4704 N N . ASP B 1 89 ? 41.260 3.733 12.614 1.00 33.88 131 ASP B N 1
ATOM 4705 C CA . ASP B 1 89 ? 41.892 3.145 11.417 1.00 34.61 131 ASP B CA 1
ATOM 4706 C C . ASP B 1 89 ? 43.017 2.181 11.846 1.00 34.00 131 ASP B C 1
ATOM 4707 O O . ASP B 1 89 ? 44.118 2.607 12.191 1.00 34.13 131 ASP B O 1
ATOM 4712 N N . ILE B 1 90 ? 42.728 0.872 11.774 1.00 32.72 132 ILE B N 1
ATOM 4713 C CA . ILE B 1 90 ? 43.521 -0.178 12.422 1.00 31.97 132 ILE B CA 1
ATOM 4714 C C . ILE B 1 90 ? 44.434 -0.883 11.399 1.00 32.69 132 ILE B C 1
ATOM 4715 O O . ILE B 1 90 ? 44.016 -1.187 10.276 1.00 31.63 132 ILE B O 1
ATOM 4720 N N . THR B 1 91 ? 45.674 -1.154 11.837 1.00 32.66 133 THR B N 1
ATOM 4721 C CA . THR B 1 91 ? 46.717 -1.817 11.044 1.00 33.78 133 THR B CA 1
ATOM 4722 C C . THR B 1 91 ? 47.029 -3.232 11.562 1.00 34.22 133 THR B C 1
ATOM 4723 O O . THR B 1 91 ? 47.751 -3.970 10.889 1.00 35.87 133 THR B O 1
ATOM 4727 N N . ASP B 1 92 ? 46.505 -3.598 12.741 1.00 33.66 134 ASP B N 1
ATOM 4728 C CA . ASP B 1 92 ? 46.788 -4.882 13.400 1.00 33.87 134 ASP B CA 1
ATOM 4729 C C . ASP B 1 92 ? 45.690 -5.156 14.441 1.00 33.62 134 ASP B C 1
ATOM 4730 O O . ASP B 1 92 ? 45.591 -4.454 15.449 1.00 32.62 134 ASP B O 1
ATOM 4735 N N . TYR B 1 93 ? 44.897 -6.209 14.203 1.00 33.55 135 TYR B N 1
ATOM 4736 C CA . TYR B 1 93 ? 43.721 -6.531 15.013 1.00 33.36 135 TYR B CA 1
ATOM 4737 C C . TYR B 1 93 ? 44.070 -7.410 16.222 1.00 33.37 135 TYR B C 1
ATOM 4738 O O . TYR B 1 93 ? 43.170 -7.785 16.969 1.00 31.84 135 TYR B O 1
ATOM 4747 N N . MET B 1 94 ? 45.354 -7.738 16.419 1.00 34.53 136 MET B N 1
ATOM 4748 C CA . MET B 1 94 ? 45.725 -8.691 17.460 1.00 35.53 136 MET B CA 1
ATOM 4749 C C . MET B 1 94 ? 46.928 -8.191 18.265 1.00 35.82 136 MET B C 1
ATOM 4750 O O . MET B 1 94 ? 47.829 -8.966 18.566 1.00 37.40 136 MET B O 1
ATOM 4755 N N . ASN B 1 95 ? 46.899 -6.912 18.656 1.00 35.18 137 ASN B N 1
ATOM 4756 C CA . ASN B 1 95 ? 47.903 -6.343 19.554 1.00 35.45 137 ASN B CA 1
ATOM 4757 C C . ASN B 1 95 ? 47.394 -5.011 20.122 1.00 34.86 137 ASN B C 1
ATOM 4758 O O . ASN B 1 95 ? 46.246 -4.636 19.917 1.00 33.41 137 ASN B O 1
ATOM 4763 N N . ILE B 1 96 ? 48.280 -4.313 20.840 1.00 35.83 138 ILE B N 1
ATOM 4764 C CA . ILE B 1 96 ? 48.015 -3.029 21.465 1.00 35.59 138 ILE B CA 1
ATOM 4765 C C . ILE B 1 96 ? 48.894 -1.967 20.793 1.00 36.49 138 ILE B C 1
ATOM 4766 O O . ILE B 1 96 ? 50.074 -2.190 20.546 1.00 36.86 138 ILE B O 1
ATOM 4771 N N . ASP B 1 97 ? 48.296 -0.812 20.491 1.00 36.49 139 ASP B N 1
ATOM 4772 C CA . ASP B 1 97 ? 49.057 0.339 20.042 1.00 37.34 139 ASP B CA 1
ATOM 4773 C C . ASP B 1 97 ? 50.131 0.672 21.085 1.00 37.81 139 ASP B C 1
ATOM 4774 O O . ASP B 1 97 ? 49.842 0.695 22.284 1.00 36.37 139 ASP B O 1
ATOM 4779 N N . LYS B 1 98 ? 51.338 0.991 20.594 1.00 39.82 140 LYS B N 1
ATOM 4780 C CA . LYS B 1 98 ? 52.546 1.232 21.393 1.00 41.56 140 LYS B CA 1
ATOM 4781 C C . LYS B 1 98 ? 52.299 2.361 22.395 1.00 40.50 140 LYS B C 1
ATOM 4782 O O . LYS B 1 98 ? 52.809 2.317 23.490 1.00 40.74 140 LYS B O 1
ATOM 4788 N N . GLN B 1 99 ? 51.552 3.387 21.982 1.00 39.80 141 GLN B N 1
ATOM 4789 C CA . GLN B 1 99 ? 51.285 4.555 22.843 1.00 40.12 141 GLN B CA 1
ATOM 4790 C C . GLN B 1 99 ? 50.539 4.113 24.112 1.00 38.22 141 GLN B C 1
ATOM 4791 O O . GLN B 1 99 ? 50.635 4.781 25.137 1.00 38.86 141 GLN B O 1
ATOM 4797 N N . TYR B 1 100 ? 49.823 2.984 24.033 1.00 36.43 142 TYR B N 1
ATOM 4798 C CA . TYR B 1 100 ? 48.920 2.526 25.100 1.00 35.70 142 TYR B CA 1
ATOM 4799 C C . TYR B 1 100 ? 49.573 1.462 25.990 1.00 35.92 142 TYR B C 1
ATOM 4800 O O . TYR B 1 100 ? 49.080 1.219 27.080 1.00 35.26 142 TYR B O 1
ATOM 4809 N N . GLY B 1 101 ? 50.657 0.834 25.512 1.00 37.10 143 GLY B N 1
ATOM 4810 C CA . GLY B 1 101 ? 51.348 -0.245 26.225 1.00 37.55 143 GLY B CA 1
ATOM 4811 C C . GLY B 1 101 ? 51.390 -1.544 25.422 1.00 37.35 143 GLY B C 1
ATOM 4812 O O . GLY B 1 101 ? 51.555 -1.522 24.207 1.00 37.51 143 GLY B O 1
ATOM 4813 N N . THR B 1 102 ? 51.246 -2.676 26.128 1.00 36.94 144 THR B N 1
ATOM 4814 C CA . THR B 1 102 ? 51.461 -4.026 25.611 1.00 36.93 144 THR B CA 1
ATOM 4815 C C . THR B 1 102 ? 50.269 -4.925 25.958 1.00 36.08 144 THR B C 1
ATOM 4816 O O . THR B 1 102 ? 49.437 -4.590 26.816 1.00 35.04 144 THR B O 1
ATOM 4820 N N . LEU B 1 103 ? 50.228 -6.104 25.331 1.00 36.31 145 LEU B N 1
ATOM 4821 C CA . LEU B 1 103 ? 49.211 -7.108 25.647 1.00 36.00 145 LEU B CA 1
ATOM 4822 C C . LEU B 1 103 ? 49.306 -7.510 27.128 1.00 36.91 145 LEU B C 1
ATOM 4823 O O . LEU B 1 103 ? 48.302 -7.873 27.717 1.00 35.98 145 LEU B O 1
ATOM 4828 N N . ASP B 1 104 ? 50.511 -7.433 27.714 1.00 38.92 146 ASP B N 1
ATOM 4829 C CA . ASP B 1 104 ? 50.727 -7.670 29.147 1.00 39.98 146 ASP B CA 1
ATOM 4830 C C . ASP B 1 104 ? 49.950 -6.655 29.996 1.00 38.60 146 ASP B C 1
ATOM 4831 O O . ASP B 1 104 ? 49.307 -7.042 30.960 1.00 38.30 146 ASP B O 1
ATOM 4836 N N . ASP B 1 105 ? 50.060 -5.367 29.653 1.00 38.12 147 ASP B N 1
ATOM 4837 C CA . ASP B 1 105 ? 49.329 -4.299 30.325 1.00 37.76 147 ASP B CA 1
ATOM 4838 C C . ASP B 1 105 ? 47.821 -4.545 30.183 1.00 36.04 147 ASP B C 1
ATOM 4839 O O . ASP B 1 105 ? 47.073 -4.338 31.133 1.00 35.96 147 ASP B O 1
ATOM 4844 N N . PHE B 1 106 ? 47.390 -4.978 28.993 1.00 34.80 148 PHE B N 1
ATOM 4845 C CA . PHE B 1 106 ? 45.978 -5.228 28.713 1.00 33.55 148 PHE B CA 1
ATOM 4846 C C . PHE B 1 106 ? 45.460 -6.364 29.612 1.00 33.64 148 PHE B C 1
ATOM 4847 O O . PHE B 1 106 ? 44.353 -6.274 30.155 1.00 31.79 148 PHE B O 1
ATOM 4855 N N . ASP B 1 107 ? 46.269 -7.421 29.764 1.00 34.37 149 ASP B N 1
ATOM 4856 C CA . ASP B 1 107 ? 45.902 -8.585 30.581 1.00 35.56 149 ASP B CA 1
ATOM 4857 C C . ASP B 1 107 ? 45.804 -8.176 32.062 1.00 35.17 149 ASP B C 1
ATOM 4858 O O . ASP B 1 107 ? 44.918 -8.635 32.775 1.00 34.02 149 ASP B O 1
ATOM 4863 N N . ALA B 1 108 ? 46.707 -7.303 32.515 1.00 35.61 150 ALA B N 1
ATOM 4864 C CA . ALA B 1 108 ? 46.680 -6.813 33.890 1.00 36.65 150 ALA B CA 1
ATOM 4865 C C . ALA B 1 108 ? 45.408 -5.977 34.116 1.00 35.78 150 ALA B C 1
ATOM 4866 O O . ALA B 1 108 ? 44.773 -6.088 35.150 1.00 36.56 150 ALA B O 1
ATOM 4868 N N . LEU B 1 109 ? 45.017 -5.179 33.118 1.00 35.48 151 LEU B N 1
ATOM 4869 C CA . LEU B 1 109 ? 43.786 -4.392 33.177 1.00 34.55 151 LEU B CA 1
ATOM 4870 C C . LEU B 1 109 ? 42.558 -5.307 33.321 1.00 34.32 151 LEU B C 1
ATOM 4871 O O . LEU B 1 109 ? 41.645 -4.982 34.074 1.00 35.47 151 LEU B O 1
ATOM 4876 N N . ILE B 1 110 ? 42.517 -6.413 32.571 1.00 33.89 152 ILE B N 1
ATOM 4877 C CA . ILE B 1 110 ? 41.373 -7.342 32.582 1.00 33.91 152 ILE B CA 1
ATOM 4878 C C . ILE B 1 110 ? 41.250 -7.981 33.968 1.00 34.52 152 ILE B C 1
ATOM 4879 O O . ILE B 1 110 ? 40.139 -8.114 34.492 1.00 33.26 152 ILE B O 1
ATOM 4884 N N . THR B 1 111 ? 42.403 -8.387 34.517 1.00 35.34 153 THR B N 1
ATOM 4885 C CA . THR B 1 111 ? 42.511 -9.010 35.831 1.00 36.43 153 THR B CA 1
ATOM 4886 C C . THR B 1 111 ? 41.949 -8.065 36.900 1.00 36.31 153 THR B C 1
ATOM 4887 O O . THR B 1 111 ? 41.099 -8.469 37.687 1.00 36.82 153 THR B O 1
ATOM 4891 N N . GLU B 1 112 ? 42.424 -6.815 36.906 1.00 36.28 154 GLU B N 1
ATOM 4892 C CA . GLU B 1 112 ? 42.032 -5.823 37.900 1.00 36.35 154 GLU B CA 1
ATOM 4893 C C . GLU B 1 112 ? 40.556 -5.447 37.735 1.00 35.35 154 GLU B C 1
ATOM 4894 O O . GLU B 1 112 ? 39.859 -5.249 38.716 1.00 35.25 154 GLU B O 1
ATOM 4900 N N . CYS B 1 113 ? 40.083 -5.346 36.492 1.00 34.98 155 CYS B N 1
ATOM 4901 C CA . CYS B 1 113 ? 38.668 -5.066 36.242 1.00 34.00 155 CYS B CA 1
ATOM 4902 C C . CYS B 1 113 ? 37.807 -6.182 36.855 1.00 34.37 155 CYS B C 1
ATOM 4903 O O . CYS B 1 113 ? 36.904 -5.905 37.655 1.00 33.49 155 CYS B O 1
ATOM 4906 N N . HIS B 1 114 ? 38.123 -7.438 36.517 1.00 34.80 156 HIS B N 1
ATOM 4907 C CA . HIS B 1 114 ? 37.314 -8.572 36.953 1.00 35.90 156 HIS B CA 1
ATOM 4908 C C . HIS B 1 114 ? 37.338 -8.708 38.484 1.00 37.24 156 HIS B C 1
ATOM 4909 O O . HIS B 1 114 ? 36.328 -9.076 39.066 1.00 38.50 156 HIS B O 1
ATOM 4916 N N . LYS B 1 115 ? 38.463 -8.367 39.126 1.00 38.14 157 LYS B N 1
ATOM 4917 C CA . LYS B 1 115 ? 38.577 -8.395 40.580 1.00 39.69 157 LYS B CA 1
ATOM 4918 C C . LYS B 1 115 ? 37.523 -7.484 41.218 1.00 38.35 157 LYS B C 1
ATOM 4919 O O . LYS B 1 115 ? 37.063 -7.753 42.314 1.00 38.51 157 LYS B O 1
ATOM 4925 N N . ARG B 1 116 ? 37.157 -6.411 40.513 1.00 37.31 158 ARG B N 1
ATOM 4926 C CA . ARG B 1 116 ? 36.212 -5.408 40.984 1.00 36.88 158 ARG B CA 1
ATOM 4927 C C . ARG B 1 116 ? 34.805 -5.629 40.404 1.00 35.52 158 ARG B C 1
ATOM 4928 O O . ARG B 1 116 ? 33.929 -4.761 40.558 1.00 34.62 158 ARG B O 1
ATOM 4936 N N . ASN B 1 117 ? 34.588 -6.765 39.722 1.00 35.14 159 ASN B N 1
ATOM 4937 C CA . ASN B 1 117 ? 33.316 -7.062 39.025 1.00 34.03 159 ASN B CA 1
ATOM 4938 C C . ASN B 1 117 ? 33.014 -5.968 37.982 1.00 32.25 159 ASN B C 1
ATOM 4939 O O . ASN B 1 117 ? 31.863 -5.542 37.833 1.00 31.05 159 ASN B O 1
ATOM 4944 N N . ILE B 1 118 ? 34.057 -5.513 37.273 1.00 31.92 160 ILE B N 1
ATOM 4945 C CA . ILE B 1 118 ? 33.918 -4.576 36.168 1.00 31.21 160 ILE B CA 1
ATOM 4946 C C . ILE B 1 118 ? 34.137 -5.359 34.877 1.00 31.30 160 ILE B C 1
ATOM 4947 O O . ILE B 1 118 ? 35.167 -6.014 34.737 1.00 32.18 160 ILE B O 1
ATOM 4952 N N . ASN B 1 119 ? 33.158 -5.282 33.967 1.00 30.79 161 ASN B N 1
ATOM 4953 C CA . ASN B 1 119 ? 33.212 -5.940 32.665 1.00 31.09 161 ASN B CA 1
ATOM 4954 C C . ASN B 1 119 ? 33.922 -5.004 31.669 1.00 30.75 161 ASN B C 1
ATOM 4955 O O . ASN B 1 119 ? 33.895 -3.771 31.829 1.00 30.17 161 ASN B O 1
ATOM 4960 N N . VAL B 1 120 ? 34.573 -5.597 30.659 1.00 30.34 162 VAL B N 1
ATOM 4961 C CA . VAL B 1 120 ? 35.378 -4.858 29.675 1.00 30.71 162 VAL B CA 1
ATOM 4962 C C . VAL B 1 120 ? 34.828 -5.113 28.267 1.00 30.38 162 VAL B C 1
ATOM 4963 O O . VAL B 1 120 ? 34.735 -6.250 27.821 1.00 30.56 162 VAL B O 1
ATOM 4967 N N . ILE B 1 121 ? 34.474 -4.014 27.599 1.00 30.36 163 ILE B N 1
ATOM 4968 C CA . ILE B 1 121 ? 34.012 -3.957 26.242 1.00 30.42 163 ILE B CA 1
ATOM 4969 C C . ILE B 1 121 ? 35.132 -3.322 25.413 1.00 31.20 163 ILE B C 1
ATOM 4970 O O . ILE B 1 121 ? 35.635 -2.253 25.780 1.00 30.11 163 ILE B O 1
ATOM 4975 N N . ILE B 1 122 ? 35.509 -3.959 24.299 1.00 31.49 164 ILE B N 1
ATOM 4976 C CA . ILE B 1 122 ? 36.473 -3.333 23.416 1.00 32.31 164 ILE B CA 1
ATOM 4977 C C . ILE B 1 122 ? 35.766 -2.881 22.132 1.00 31.69 164 ILE B C 1
ATOM 4978 O O . ILE B 1 122 ? 34.811 -3.509 21.663 1.00 30.41 164 ILE B O 1
ATOM 4983 N N . ASP B 1 123 ? 36.247 -1.751 21.599 1.00 32.06 165 ASP B N 1
ATOM 4984 C CA . ASP B 1 123 ? 35.779 -1.186 20.343 1.00 31.75 165 ASP B CA 1
ATOM 4985 C C . ASP B 1 123 ? 36.247 -2.116 19.217 1.00 31.50 165 ASP B C 1
ATOM 4986 O O . ASP B 1 123 ? 37.432 -2.448 19.129 1.00 31.70 165 ASP B O 1
ATOM 4991 N N . PHE B 1 124 ? 35.287 -2.552 18.400 1.00 31.07 166 PHE B N 1
ATOM 4992 C CA . PHE B 1 124 ? 35.461 -3.578 17.387 1.00 31.92 166 PHE B CA 1
ATOM 4993 C C . PHE B 1 124 ? 35.106 -2.970 16.019 1.00 30.98 166 PHE B C 1
ATOM 4994 O O . PHE B 1 124 ? 33.946 -2.674 15.729 1.00 30.33 166 PHE B O 1
ATOM 5002 N N . VAL B 1 125 ? 36.124 -2.765 15.184 1.00 30.14 167 VAL B N 1
ATOM 5003 C CA . VAL B 1 125 ? 35.994 -1.917 14.014 1.00 29.98 167 VAL B CA 1
ATOM 5004 C C . VAL B 1 125 ? 36.312 -2.740 12.760 1.00 30.59 167 VAL B C 1
ATOM 5005 O O . VAL B 1 125 ? 37.497 -2.931 12.406 1.00 30.73 167 VAL B O 1
ATOM 5009 N N . ILE B 1 126 ? 35.261 -3.221 12.090 1.00 29.50 168 ILE B N 1
ATOM 5010 C CA . ILE B 1 126 ? 35.440 -4.148 10.972 1.00 30.70 168 ILE B CA 1
ATOM 5011 C C . ILE B 1 126 ? 34.704 -3.673 9.711 1.00 30.92 168 ILE B C 1
ATOM 5012 O O . ILE B 1 126 ? 34.728 -4.376 8.716 1.00 32.18 168 ILE B O 1
ATOM 5017 N N . ASN B 1 127 ? 34.088 -2.484 9.751 1.00 30.78 169 ASN B N 1
ATOM 5018 C CA . ASN B 1 127 ? 33.530 -1.821 8.564 1.00 31.62 169 ASN B CA 1
ATOM 5019 C C . ASN B 1 127 ? 34.667 -1.398 7.614 1.00 31.83 169 ASN B C 1
ATOM 5020 O O . ASN B 1 127 ? 34.473 -1.411 6.411 1.00 32.29 169 ASN B O 1
ATOM 5025 N N . HIS B 1 128 ? 35.832 -1.027 8.169 1.00 31.57 170 HIS B N 1
ATOM 5026 C CA . HIS B 1 128 ? 37.026 -0.631 7.394 1.00 32.73 170 HIS B CA 1
ATOM 5027 C C . HIS B 1 128 ? 38.314 -0.958 8.166 1.00 31.50 170 HIS B C 1
ATOM 5028 O O . HIS B 1 128 ? 38.286 -1.248 9.352 1.00 30.59 170 HIS B O 1
ATOM 5035 N N . THR B 1 129 ? 39.452 -0.878 7.473 1.00 31.51 171 THR B N 1
ATOM 5036 C CA . THR B 1 129 ? 40.778 -0.928 8.093 1.00 30.94 171 THR B CA 1
ATOM 5037 C C . THR B 1 129 ? 41.515 0.369 7.767 1.00 31.09 171 THR B C 1
ATOM 5038 O O . THR B 1 129 ? 41.034 1.175 7.000 1.00 31.22 171 THR B O 1
ATOM 5042 N N . SER B 1 130 ? 42.709 0.528 8.327 1.00 31.27 172 SER B N 1
ATOM 5043 C CA . SER B 1 130 ? 43.665 1.489 7.792 1.00 32.58 172 SER B CA 1
ATOM 5044 C C . SER B 1 130 ? 44.041 1.108 6.356 1.00 33.71 172 SER B C 1
ATOM 5045 O O . SER B 1 130 ? 43.997 -0.069 5.983 1.00 33.51 172 SER B O 1
ATOM 5048 N N . ASN B 1 131 ? 44.431 2.116 5.566 1.00 35.20 173 ASN B N 1
ATOM 5049 C CA . ASN B 1 131 ? 45.056 1.906 4.261 1.00 36.78 173 ASN B CA 1
ATOM 5050 C C . ASN B 1 131 ? 46.492 1.404 4.452 1.00 37.93 173 ASN B C 1
ATOM 5051 O O . ASN B 1 131 ? 47.124 1.000 3.481 1.00 38.87 173 ASN B O 1
ATOM 5056 N N . GLU B 1 132 ? 46.992 1.456 5.695 1.00 38.25 174 GLU B N 1
ATOM 5057 C CA . GLU B 1 132 ? 48.307 0.943 6.062 1.00 39.63 174 GLU B CA 1
ATOM 5058 C C . GLU B 1 132 ? 48.196 -0.500 6.584 1.00 37.98 174 GLU B C 1
ATOM 5059 O O . GLU B 1 132 ? 49.205 -1.096 6.973 1.00 38.16 174 GLU B O 1
ATOM 5065 N N . HIS B 1 133 ? 46.983 -1.067 6.597 1.00 35.92 175 HIS B N 1
ATOM 5066 C CA . HIS B 1 133 ? 46.804 -2.461 7.006 1.00 34.79 175 HIS B CA 1
ATOM 5067 C C . HIS B 1 133 ? 47.412 -3.392 5.952 1.00 35.69 175 HIS B C 1
ATOM 5068 O O . HIS B 1 133 ? 47.283 -3.149 4.750 1.00 35.88 175 HIS B O 1
ATOM 5075 N N . PRO B 1 134 ? 48.151 -4.448 6.371 1.00 35.87 176 PRO B N 1
ATOM 5076 C CA . PRO B 1 134 ? 48.789 -5.373 5.429 1.00 36.64 176 PRO B CA 1
ATOM 5077 C C . PRO B 1 134 ? 47.877 -5.974 4.347 1.00 36.09 176 PRO B C 1
ATOM 5078 O O . PRO B 1 134 ? 48.325 -6.147 3.212 1.00 36.43 176 PRO B O 1
ATOM 5082 N N . TRP B 1 135 ? 46.619 -6.277 4.698 1.00 35.27 177 TRP B N 1
ATOM 5083 C CA . TRP B 1 135 ? 45.632 -6.763 3.722 1.00 35.37 177 TRP B CA 1
ATOM 5084 C C . TRP B 1 135 ? 45.494 -5.756 2.576 1.00 35.88 177 TRP B C 1
ATOM 5085 O O . TRP B 1 135 ? 45.565 -6.130 1.424 1.00 35.91 177 TRP B O 1
ATOM 5096 N N . PHE B 1 136 ? 45.270 -4.483 2.921 1.00 36.23 178 PHE B N 1
ATOM 5097 C CA . PHE B 1 136 ? 45.042 -3.442 1.926 1.00 37.79 178 PHE B CA 1
ATOM 5098 C C . PHE B 1 136 ? 46.333 -3.169 1.147 1.00 39.11 178 PHE B C 1
ATOM 5099 O O . PHE B 1 136 ? 46.304 -3.074 -0.083 1.00 39.75 178 PHE B O 1
ATOM 5107 N N . LYS B 1 137 ? 47.456 -3.055 1.866 1.00 39.46 179 LYS B N 1
ATOM 5108 C CA . LYS B 1 137 ? 48.754 -2.772 1.243 1.00 41.00 179 LYS B CA 1
ATOM 5109 C C . LYS B 1 137 ? 49.115 -3.877 0.238 1.00 40.95 179 LYS B C 1
ATOM 5110 O O . LYS B 1 137 ? 49.689 -3.580 -0.795 1.00 41.44 179 LYS B O 1
ATOM 5116 N N . ALA B 1 138 ? 48.770 -5.132 0.549 1.00 40.03 180 ALA B N 1
ATOM 5117 C CA . ALA B 1 138 ? 49.006 -6.270 -0.350 1.00 40.82 180 ALA B CA 1
ATOM 5118 C C . ALA B 1 138 ? 48.070 -6.195 -1.564 1.00 41.21 180 ALA B C 1
ATOM 5119 O O . ALA B 1 138 ? 48.480 -6.470 -2.698 1.00 41.63 180 ALA B O 1
ATOM 5121 N N . ALA B 1 139 ? 46.805 -5.848 -1.310 1.00 40.60 181 ALA B N 1
ATOM 5122 C CA . ALA B 1 139 ? 45.809 -5.738 -2.356 1.00 41.66 181 ALA B CA 1
ATOM 5123 C C . ALA B 1 139 ? 46.254 -4.659 -3.345 1.00 43.53 181 ALA B C 1
ATOM 5124 O O . ALA B 1 139 ? 46.337 -4.912 -4.535 1.00 44.92 181 ALA B O 1
ATOM 5126 N N . ALA B 1 140 ? 46.570 -3.472 -2.817 1.00 44.29 182 ALA B N 1
ATOM 5127 C CA . ALA B 1 140 ? 47.123 -2.346 -3.599 1.00 46.24 182 ALA B CA 1
ATOM 5128 C C . ALA B 1 140 ? 48.336 -2.781 -4.445 1.00 47.74 182 ALA B C 1
ATOM 5129 O O . ALA B 1 140 ? 48.326 -2.603 -5.653 1.00 49.16 182 ALA B O 1
ATOM 5131 N N . ASP B 1 141 ? 49.376 -3.353 -3.825 1.00 48.39 183 ASP B N 1
ATOM 5132 C CA . ASP B 1 141 ? 50.589 -3.770 -4.570 1.00 50.52 183 ASP B CA 1
ATOM 5133 C C . ASP B 1 141 ? 50.228 -4.759 -5.693 1.00 51.97 183 ASP B C 1
ATOM 5134 O O . ASP B 1 141 ? 50.849 -4.733 -6.771 1.00 52.79 183 ASP B O 1
ATOM 5139 N N . TYR B 1 142 ? 49.270 -5.654 -5.418 1.00 52.11 184 TYR B N 1
ATOM 5140 C CA . TYR B 1 142 ? 48.865 -6.678 -6.376 1.00 54.02 184 TYR B CA 1
ATOM 5141 C C . TYR B 1 142 ? 48.133 -6.024 -7.556 1.00 55.75 184 TYR B C 1
ATOM 5142 O O . TYR B 1 142 ? 48.415 -6.347 -8.720 1.00 57.52 184 TYR B O 1
ATOM 5151 N N . ILE B 1 143 ? 47.201 -5.116 -7.249 1.00 55.90 185 ILE B N 1
ATOM 5152 C CA . ILE B 1 143 ? 46.426 -4.421 -8.260 1.00 58.14 185 ILE B CA 1
ATOM 5153 C C . ILE B 1 143 ? 47.378 -3.719 -9.235 1.00 61.06 185 ILE B C 1
ATOM 5154 O O . ILE B 1 143 ? 47.200 -3.813 -10.451 1.00 63.84 185 ILE B O 1
ATOM 5159 N N . LYS B 1 144 ? 48.391 -3.037 -8.692 1.00 62.62 186 LYS B N 1
ATOM 5160 C CA . LYS B 1 144 ? 49.311 -2.221 -9.485 1.00 65.54 186 LYS B CA 1
ATOM 5161 C C . LYS B 1 144 ? 50.224 -3.097 -10.357 1.00 66.51 186 LYS B C 1
ATOM 5162 O O . LYS B 1 144 ? 50.698 -2.620 -11.378 1.00 68.02 186 LYS B O 1
ATOM 5168 N N . SER B 1 145 ? 50.436 -4.367 -9.974 1.00 65.83 187 SER B N 1
ATOM 5169 C CA . SER B 1 145 ? 51.460 -5.238 -10.591 1.00 67.58 187 SER B CA 1
ATOM 5170 C C . SER B 1 145 ? 50.939 -5.974 -11.838 1.00 68.64 187 SER B C 1
ATOM 5171 O O . SER B 1 145 ? 51.710 -6.662 -12.504 1.00 69.00 187 SER B O 1
ATOM 5174 N N . LEU B 1 146 ? 49.649 -5.826 -12.158 1.00 68.48 188 LEU B N 1
ATOM 5175 C CA . LEU B 1 146 ? 49.019 -6.571 -13.253 1.00 69.66 188 LEU B CA 1
ATOM 5176 C C . LEU B 1 146 ? 49.641 -6.168 -14.596 1.00 71.04 188 LEU B C 1
ATOM 5177 O O . LEU B 1 146 ? 49.011 -5.512 -15.416 1.00 72.43 188 LEU B O 1
ATOM 5182 N N . GLU B 1 151 ? 42.825 -8.507 -15.409 1.00 70.93 193 GLU B N 1
ATOM 5183 C CA . GLU B 1 151 ? 41.828 -8.587 -14.343 1.00 70.12 193 GLU B CA 1
ATOM 5184 C C . GLU B 1 151 ? 42.443 -9.238 -13.107 1.00 67.69 193 GLU B C 1
ATOM 5185 O O . GLU B 1 151 ? 43.242 -10.163 -13.229 1.00 68.54 193 GLU B O 1
ATOM 5191 N N . PRO B 1 152 ? 42.086 -8.784 -11.882 1.00 64.62 194 PRO B N 1
ATOM 5192 C CA . PRO B 1 152 ? 42.612 -9.383 -10.654 1.00 62.71 194 PRO B CA 1
ATOM 5193 C C . PRO B 1 152 ? 42.071 -10.799 -10.393 1.00 61.65 194 PRO B C 1
ATOM 5194 O O . PRO B 1 152 ? 40.913 -11.076 -10.681 1.00 62.03 194 PRO B O 1
ATOM 5198 N N . ASP B 1 153 ? 42.928 -11.659 -9.831 1.00 60.56 195 ASP B N 1
ATOM 5199 C CA . ASP B 1 153 ? 42.654 -13.070 -9.552 1.00 60.03 195 ASP B CA 1
ATOM 5200 C C . ASP B 1 153 ? 42.765 -13.291 -8.035 1.00 57.92 195 ASP B C 1
ATOM 5201 O O . ASP B 1 153 ? 43.834 -13.095 -7.459 1.00 57.37 195 ASP B O 1
ATOM 5206 N N . SER B 1 154 ? 41.658 -13.693 -7.395 1.00 56.55 196 SER B N 1
ATOM 5207 C CA . SER B 1 154 ? 41.599 -13.939 -5.946 1.00 55.06 196 SER B CA 1
ATOM 5208 C C . SER B 1 154 ? 42.523 -15.092 -5.550 1.00 54.92 196 SER B C 1
ATOM 5209 O O . SER B 1 154 ? 42.902 -15.207 -4.389 1.00 52.77 196 SER B O 1
ATOM 5212 N N . SER B 1 155 ? 42.830 -15.963 -6.516 1.00 56.44 197 SER B N 1
ATOM 5213 C CA . SER B 1 155 ? 43.674 -17.130 -6.301 1.00 57.44 197 SER B CA 1
ATOM 5214 C C . SER B 1 155 ? 45.135 -16.711 -6.063 1.00 57.23 197 SER B C 1
ATOM 5215 O O . SER B 1 155 ? 45.787 -17.239 -5.167 1.00 57.52 197 SER B O 1
ATOM 5218 N N . GLU B 1 156 ? 45.633 -15.754 -6.857 1.00 56.83 198 GLU B N 1
ATOM 5219 C CA . GLU B 1 156 ? 46.987 -15.198 -6.706 1.00 56.16 198 GLU B CA 1
ATOM 5220 C C . GLU B 1 156 ? 47.070 -14.250 -5.502 1.00 54.06 198 GLU B C 1
ATOM 5221 O O . GLU B 1 156 ? 48.093 -14.200 -4.815 1.00 53.73 198 GLU B O 1
ATOM 5227 N N . CYS B 1 157 ? 46.007 -13.467 -5.282 1.00 52.32 199 CYS B N 1
ATOM 5228 C CA . CYS B 1 157 ? 45.959 -12.492 -4.195 1.00 50.38 199 CYS B CA 1
ATOM 5229 C C . CYS B 1 157 ? 44.559 -12.461 -3.588 1.00 48.69 199 CYS B C 1
ATOM 5230 O O . CYS B 1 157 ? 43.678 -11.752 -4.069 1.00 48.18 199 CYS B O 1
ATOM 5233 N N . PRO B 1 158 ? 44.313 -13.217 -2.498 1.00 47.69 200 PRO B N 1
ATOM 5234 C CA . PRO B 1 158 ? 43.008 -13.208 -1.838 1.00 46.66 200 PRO B CA 1
ATOM 5235 C C . PRO B 1 158 ? 42.505 -11.804 -1.466 1.00 45.89 200 PRO B C 1
ATOM 5236 O O . PRO B 1 158 ? 41.290 -11.598 -1.360 1.00 45.17 200 PRO B O 1
ATOM 5240 N N . TYR B 1 159 ? 43.438 -10.861 -1.274 1.00 45.65 201 TYR B N 1
ATOM 5241 C CA . TYR B 1 159 ? 43.168 -9.617 -0.553 1.00 44.95 201 TYR B CA 1
ATOM 5242 C C . TYR B 1 159 ? 42.347 -8.641 -1.406 1.00 45.14 201 TYR B C 1
ATOM 5243 O O . TYR B 1 159 ? 41.693 -7.761 -0.851 1.00 43.76 201 TYR B O 1
ATOM 5252 N N . VAL B 1 160 ? 42.346 -8.826 -2.733 1.00 46.25 202 VAL B N 1
ATOM 5253 C CA . VAL B 1 160 ? 41.551 -7.979 -3.642 1.00 46.86 202 VAL B CA 1
ATOM 5254 C C . VAL B 1 160 ? 40.044 -8.156 -3.381 1.00 45.87 202 VAL B C 1
ATOM 5255 O O . VAL B 1 160 ? 39.266 -7.293 -3.754 1.00 46.31 202 VAL B O 1
ATOM 5259 N N . ASP B 1 161 ? 39.633 -9.270 -2.764 1.00 45.19 203 ASP B N 1
ATOM 5260 C CA . ASP B 1 161 ? 38.230 -9.501 -2.414 1.00 44.58 203 ASP B CA 1
ATOM 5261 C C . ASP B 1 161 ? 37.973 -9.143 -0.937 1.00 41.69 203 ASP B C 1
ATOM 5262 O O . ASP B 1 161 ? 36.828 -9.195 -0.480 1.00 40.75 203 ASP B O 1
ATOM 5267 N N . TYR B 1 162 ? 39.021 -8.769 -0.190 1.00 39.53 204 TYR B N 1
ATOM 5268 C CA . TYR B 1 162 ? 38.851 -8.265 1.178 1.00 37.65 204 TYR B CA 1
ATOM 5269 C C . TYR B 1 162 ? 38.270 -6.848 1.145 1.00 37.15 204 TYR B C 1
ATOM 5270 O O . TYR B 1 162 ? 37.641 -6.410 2.106 1.00 34.92 204 TYR B O 1
ATOM 5279 N N . TYR B 1 163 ? 38.541 -6.139 0.047 1.00 38.17 205 TYR B N 1
ATOM 5280 C CA . TYR B 1 163 ? 38.050 -4.796 -0.182 1.00 38.73 205 TYR B CA 1
ATOM 5281 C C . TYR B 1 163 ? 37.278 -4.783 -1.504 1.00 40.47 205 TYR B C 1
ATOM 5282 O O . TYR B 1 163 ? 37.334 -5.734 -2.275 1.00 42.24 205 TYR B O 1
ATOM 5291 N N . ASN B 1 164 ? 36.567 -3.687 -1.757 1.00 41.54 206 ASN B N 1
ATOM 5292 C CA . ASN B 1 164 ? 35.811 -3.525 -2.992 1.00 43.81 206 ASN B CA 1
ATOM 5293 C C . ASN B 1 164 ? 36.600 -2.611 -3.934 1.00 45.62 206 ASN B C 1
ATOM 5294 O O . ASN B 1 164 ? 36.623 -1.396 -3.747 1.00 45.44 206 ASN B O 1
ATOM 5299 N N . PHE B 1 165 ? 37.265 -3.220 -4.919 1.00 47.77 207 PHE B N 1
ATOM 5300 C CA . PHE B 1 165 ? 37.961 -2.486 -5.966 1.00 50.70 207 PHE B CA 1
ATOM 5301 C C . PHE B 1 165 ? 37.080 -2.450 -7.216 1.00 54.01 207 PHE B C 1
ATOM 5302 O O . PHE B 1 165 ? 36.332 -3.387 -7.475 1.00 54.75 207 PHE B O 1
ATOM 5310 N N . SER B 1 166 ? 37.203 -1.365 -7.986 1.00 57.25 208 SER B N 1
ATOM 5311 C CA . SER B 1 166 ? 36.446 -1.166 -9.203 1.00 59.69 208 SER B CA 1
ATOM 5312 C C . SER B 1 166 ? 37.199 -0.228 -10.154 1.00 63.00 208 SER B C 1
ATOM 5313 O O . SER B 1 166 ? 37.883 0.708 -9.727 1.00 62.15 208 SER B O 1
ATOM 5316 N N . LYS B 1 167 ? 37.035 -0.491 -11.454 1.00 67.13 209 LYS B N 1
ATOM 5317 C CA . LYS B 1 167 ? 37.485 0.394 -12.517 1.00 70.00 209 LYS B CA 1
ATOM 5318 C C . LYS B 1 167 ? 36.417 1.464 -12.783 1.00 72.04 209 LYS B C 1
ATOM 5319 O O . LYS B 1 167 ? 36.693 2.442 -13.472 1.00 73.33 209 LYS B O 1
ATOM 5325 N N . THR B 1 168 ? 35.210 1.270 -12.232 1.00 73.34 210 THR B N 1
ATOM 5326 C CA . THR B 1 168 ? 34.075 2.181 -12.443 1.00 76.20 210 THR B CA 1
ATOM 5327 C C . THR B 1 168 ? 34.408 3.549 -11.835 1.00 76.39 210 THR B C 1
ATOM 5328 O O . THR B 1 168 ? 34.653 4.512 -12.570 1.00 80.08 210 THR B O 1
ATOM 5332 N N . ASN B 1 169 ? 34.460 3.592 -10.498 1.00 73.30 211 ASN B N 1
ATOM 5333 C CA . ASN B 1 169 ? 34.375 4.815 -9.693 1.00 72.77 211 ASN B CA 1
ATOM 5334 C C . ASN B 1 169 ? 32.899 5.170 -9.508 1.00 73.41 211 ASN B C 1
ATOM 5335 O O . ASN B 1 169 ? 32.178 5.379 -10.478 1.00 76.75 211 ASN B O 1
ATOM 5340 N N . THR B 1 170 ? 32.482 5.245 -8.244 1.00 71.74 212 THR B N 1
ATOM 5341 C CA . THR B 1 170 ? 31.106 5.478 -7.864 1.00 71.83 212 THR B CA 1
ATOM 5342 C C . THR B 1 170 ? 31.125 6.230 -6.523 1.00 70.00 212 THR B C 1
ATOM 5343 O O . THR B 1 170 ? 32.187 6.681 -6.083 1.00 70.43 212 THR B O 1
ATOM 5347 N N . GLY B 1 171 ? 29.956 6.385 -5.894 1.00 68.29 213 GLY B N 1
ATOM 5348 C CA . GLY B 1 171 ? 29.820 7.154 -4.659 1.00 66.72 213 GLY B CA 1
ATOM 5349 C C . GLY B 1 171 ? 30.413 6.413 -3.472 1.00 65.85 213 GLY B C 1
ATOM 5350 O O . GLY B 1 171 ? 30.124 5.230 -3.262 1.00 66.17 213 GLY B O 1
ATOM 5351 N N . GLY B 1 172 ? 31.247 7.115 -2.696 1.00 64.06 214 GLY B N 1
ATOM 5352 C CA . GLY B 1 172 ? 31.923 6.552 -1.533 1.00 60.90 214 GLY B CA 1
ATOM 5353 C C . GLY B 1 172 ? 33.289 5.960 -1.872 1.00 59.80 214 GLY B C 1
ATOM 5354 O O . GLY B 1 172 ? 34.006 5.506 -0.975 1.00 59.15 214 GLY B O 1
ATOM 5355 N N . TYR B 1 173 ? 33.655 5.965 -3.159 1.00 58.19 215 TYR B N 1
ATOM 5356 C CA . TYR B 1 173 ? 34.916 5.391 -3.624 1.00 57.79 215 TYR B CA 1
ATOM 5357 C C . TYR B 1 173 ? 35.992 6.491 -3.643 1.00 58.01 215 TYR B C 1
ATOM 5358 O O . TYR B 1 173 ? 35.674 7.678 -3.562 1.00 59.24 215 TYR B O 1
ATOM 5367 N N . ASN B 1 174 ? 37.264 6.076 -3.704 1.00 56.35 216 ASN B N 1
ATOM 5368 C CA . ASN B 1 174 ? 38.415 6.974 -3.774 1.00 56.03 216 ASN B CA 1
ATOM 5369 C C . ASN B 1 174 ? 39.461 6.360 -4.705 1.00 57.41 216 ASN B C 1
ATOM 5370 O O . ASN B 1 174 ? 39.605 5.136 -4.772 1.00 57.02 216 ASN B O 1
ATOM 5375 N N . GLN B 1 175 ? 40.192 7.233 -5.405 1.00 58.19 217 GLN B N 1
ATOM 5376 C CA . GLN B 1 175 ? 41.175 6.819 -6.369 1.00 59.12 217 GLN B CA 1
ATOM 5377 C C . GLN B 1 175 ? 42.359 6.180 -5.636 1.00 57.50 217 GLN B C 1
ATOM 5378 O O . GLN B 1 175 ? 42.870 6.738 -4.671 1.00 56.48 217 GLN B O 1
ATOM 5384 N N . LEU B 1 176 ? 42.758 4.989 -6.093 1.00 57.17 218 LEU B N 1
ATOM 5385 C CA . LEU B 1 176 ? 44.014 4.374 -5.686 1.00 57.51 218 LEU B CA 1
ATOM 5386 C C . LEU B 1 176 ? 45.141 5.080 -6.432 1.00 59.49 218 LEU B C 1
ATOM 5387 O O . LEU B 1 176 ? 45.346 4.801 -7.611 1.00 60.25 218 LEU B O 1
ATOM 5392 N N . PRO B 1 177 ? 45.894 6.006 -5.787 1.00 60.66 219 PRO B N 1
ATOM 5393 C CA . PRO B 1 177 ? 46.842 6.859 -6.510 1.00 63.11 219 PRO B CA 1
ATOM 5394 C C . PRO B 1 177 ? 47.885 6.038 -7.293 1.00 64.11 219 PRO B C 1
ATOM 5395 O O . PRO B 1 177 ? 48.380 5.026 -6.794 1.00 62.72 219 PRO B O 1
ATOM 5399 N N . GLY B 1 178 ? 48.164 6.468 -8.532 1.00 66.79 220 GLY B N 1
ATOM 5400 C CA . GLY B 1 178 ? 49.120 5.806 -9.434 1.00 68.27 220 GLY B CA 1
ATOM 5401 C C . GLY B 1 178 ? 48.434 4.963 -10.501 1.00 68.79 220 GLY B C 1
ATOM 5402 O O . GLY B 1 178 ? 48.992 4.765 -11.568 1.00 70.79 220 GLY B O 1
ATOM 5403 N N . THR B 1 179 ? 47.229 4.455 -10.196 1.00 67.98 221 THR B N 1
ATOM 5404 C CA . THR B 1 179 ? 46.444 3.578 -11.090 1.00 68.07 221 THR B CA 1
ATOM 5405 C C . THR B 1 179 ? 45.158 4.288 -11.532 1.00 67.83 221 THR B C 1
ATOM 5406 O O . THR B 1 179 ? 44.870 5.410 -11.098 1.00 67.48 221 THR B O 1
ATOM 5410 N N . ASN B 1 180 ? 44.385 3.604 -12.385 1.00 67.69 222 ASN B N 1
ATOM 5411 C CA . ASN B 1 180 ? 43.033 4.019 -12.758 1.00 68.04 222 ASN B CA 1
ATOM 5412 C C . ASN B 1 180 ? 42.015 3.105 -12.051 1.00 65.11 222 ASN B C 1
ATOM 5413 O O . ASN B 1 180 ? 40.948 2.812 -12.597 1.00 65.63 222 ASN B O 1
ATOM 5418 N N . TRP B 1 181 ? 42.345 2.670 -10.827 1.00 61.80 223 TRP B N 1
ATOM 5419 C CA . TRP B 1 181 ? 41.455 1.850 -9.998 1.00 58.79 223 TRP B CA 1
ATOM 5420 C C . TRP B 1 181 ? 40.876 2.695 -8.860 1.00 56.96 223 TRP B C 1
ATOM 5421 O O . TRP B 1 181 ? 41.439 3.717 -8.478 1.00 56.70 223 TRP B O 1
ATOM 5432 N N . TYR B 1 182 ? 39.747 2.228 -8.321 1.00 55.92 224 TYR B N 1
ATOM 5433 C CA . TYR B 1 182 ? 39.048 2.868 -7.212 1.00 54.72 224 TYR B CA 1
ATOM 5434 C C . TYR B 1 182 ? 38.690 1.802 -6.171 1.00 52.24 224 TYR B C 1
ATOM 5435 O O . TYR B 1 182 ? 38.489 0.637 -6.497 1.00 51.76 224 TYR B O 1
ATOM 5444 N N . TYR B 1 183 ? 38.635 2.216 -4.906 1.00 50.46 225 TYR B N 1
ATOM 5445 C CA . TYR B 1 183 ? 38.286 1.335 -3.820 1.00 48.46 225 TYR B CA 1
ATOM 5446 C C . TYR B 1 183 ? 37.282 2.054 -2.926 1.00 46.96 225 TYR B C 1
ATOM 5447 O O . TYR B 1 183 ? 37.342 3.273 -2.800 1.00 46.45 225 TYR B O 1
ATOM 5456 N N . GLU B 1 184 ? 36.378 1.276 -2.321 1.00 46.35 226 GLU B N 1
ATOM 5457 C CA . GLU B 1 184 ? 35.334 1.808 -1.449 1.00 45.93 226 GLU B CA 1
ATOM 5458 C C . GLU B 1 184 ? 35.987 2.299 -0.151 1.00 44.54 226 GLU B C 1
ATOM 5459 O O . GLU B 1 184 ? 36.794 1.579 0.436 1.00 42.97 226 GLU B O 1
ATOM 5465 N N . SER B 1 185 ? 35.625 3.522 0.269 1.00 44.71 227 SER B N 1
ATOM 5466 C CA . SER B 1 185 ? 36.222 4.194 1.431 1.00 44.48 227 SER B CA 1
ATOM 5467 C C . SER B 1 185 ? 35.314 5.333 1.909 1.00 44.42 227 SER B C 1
ATOM 5468 O O . SER B 1 185 ? 35.661 6.495 1.799 1.00 46.01 227 SER B O 1
ATOM 5471 N N . GLN B 1 186 ? 34.169 4.958 2.479 1.00 44.78 228 GLN B N 1
ATOM 5472 C CA . GLN B 1 186 ? 33.031 5.846 2.752 1.00 46.23 228 GLN B CA 1
ATOM 5473 C C . GLN B 1 186 ? 33.382 7.002 3.698 1.00 45.30 228 GLN B C 1
ATOM 5474 O O . GLN B 1 186 ? 32.870 8.103 3.529 1.00 45.35 228 GLN B O 1
ATOM 5480 N N . PHE B 1 187 ? 34.187 6.735 4.731 1.00 44.53 229 PHE B N 1
ATOM 5481 C CA . PHE B 1 187 ? 34.512 7.749 5.733 1.00 43.91 229 PHE B CA 1
ATOM 5482 C C . PHE B 1 187 ? 35.640 8.654 5.225 1.00 44.43 229 PHE B C 1
ATOM 5483 O O . PHE B 1 187 ? 35.550 9.852 5.393 1.00 45.70 229 PHE B O 1
ATOM 5491 N N . VAL B 1 188 ? 36.692 8.069 4.631 1.00 43.97 230 VAL B N 1
ATOM 5492 C CA . VAL B 1 188 ? 37.895 8.813 4.168 1.00 44.50 230 VAL B CA 1
ATOM 5493 C C . VAL B 1 188 ? 38.793 7.855 3.365 1.00 44.24 230 VAL B C 1
ATOM 5494 O O . VAL B 1 188 ? 38.704 6.636 3.520 1.00 42.47 230 VAL B O 1
ATOM 5498 N N . ASP B 1 189 ? 39.653 8.412 2.504 1.00 45.18 231 ASP B N 1
ATOM 5499 C CA . ASP B 1 189 ? 40.561 7.621 1.639 1.00 46.28 231 ASP B CA 1
ATOM 5500 C C . ASP B 1 189 ? 41.499 6.731 2.479 1.00 45.54 231 ASP B C 1
ATOM 5501 O O . ASP B 1 189 ? 41.930 5.675 2.001 1.00 45.00 231 ASP B O 1
ATOM 5506 N N . SER B 1 190 ? 41.798 7.177 3.712 1.00 44.98 232 SER B N 1
ATOM 5507 C CA . SER B 1 190 ? 42.632 6.499 4.737 1.00 44.53 232 SER B CA 1
ATOM 5508 C C . SER B 1 190 ? 41.974 5.240 5.322 1.00 42.63 232 SER B C 1
ATOM 5509 O O . SER B 1 190 ? 42.623 4.552 6.123 1.00 41.66 232 SER B O 1
ATOM 5512 N N . MET B 1 191 ? 40.698 4.987 4.991 1.00 40.98 233 MET B N 1
ATOM 5513 C CA . MET B 1 191 ? 39.887 3.965 5.650 1.00 39.41 233 MET B CA 1
ATOM 5514 C C . MET B 1 191 ? 39.138 3.126 4.610 1.00 38.21 233 MET B C 1
ATOM 5515 O O . MET B 1 191 ? 37.916 3.234 4.463 1.00 38.02 233 MET B O 1
ATOM 5520 N N . PRO B 1 192 ? 39.832 2.239 3.864 1.00 37.28 234 PRO B N 1
ATOM 5521 C CA . PRO B 1 192 ? 39.166 1.350 2.909 1.00 37.07 234 PRO B CA 1
ATOM 5522 C C . PRO B 1 192 ? 38.201 0.370 3.589 1.00 35.67 234 PRO B C 1
ATOM 5523 O O . PRO B 1 192 ? 38.556 -0.238 4.603 1.00 34.23 234 PRO B O 1
ATOM 5527 N N . ASP B 1 193 ? 37.010 0.218 3.000 1.00 35.70 235 ASP B N 1
ATOM 5528 C CA . ASP B 1 193 ? 35.932 -0.594 3.550 1.00 35.29 235 ASP B CA 1
ATOM 5529 C C . ASP B 1 193 ? 36.216 -2.087 3.335 1.00 34.38 235 ASP B C 1
ATOM 5530 O O . ASP B 1 193 ? 36.655 -2.484 2.268 1.00 33.92 235 ASP B O 1
ATOM 5535 N N . LEU B 1 194 ? 35.935 -2.899 4.367 1.00 33.53 236 LEU B N 1
ATOM 5536 C CA . LEU B 1 194 ? 36.052 -4.360 4.278 1.00 33.79 236 LEU B CA 1
ATOM 5537 C C . LEU B 1 194 ? 34.794 -4.926 3.624 1.00 34.00 236 LEU B C 1
ATOM 5538 O O . LEU B 1 194 ? 33.679 -4.491 3.914 1.00 34.33 236 LEU B O 1
ATOM 5543 N N . ASN B 1 195 ? 35.008 -5.915 2.760 1.00 34.69 237 ASN B N 1
ATOM 5544 C CA . ASN B 1 195 ? 33.968 -6.693 2.146 1.00 35.36 237 ASN B CA 1
ATOM 5545 C C . ASN B 1 195 ? 33.567 -7.813 3.113 1.00 35.03 237 ASN B C 1
ATOM 5546 O O . ASN B 1 195 ? 34.107 -8.917 3.061 1.00 34.16 237 ASN B O 1
ATOM 5551 N N . LEU B 1 196 ? 32.578 -7.513 3.961 1.00 35.64 238 LEU B N 1
ATOM 5552 C CA . LEU B 1 196 ? 32.108 -8.412 5.006 1.00 36.90 238 LEU B CA 1
ATOM 5553 C C . LEU B 1 196 ? 31.281 -9.575 4.431 1.00 38.68 238 LEU B C 1
ATOM 5554 O O . LEU B 1 196 ? 30.947 -10.496 5.170 1.00 39.44 238 LEU B O 1
ATOM 5559 N N . GLN B 1 197 ? 30.968 -9.546 3.131 1.00 40.23 239 GLN B N 1
ATOM 5560 C CA . GLN B 1 197 ? 30.336 -10.690 2.447 1.00 42.20 239 GLN B CA 1
ATOM 5561 C C . GLN B 1 197 ? 31.383 -11.745 2.061 1.00 41.50 239 GLN B C 1
ATOM 5562 O O . GLN B 1 197 ? 31.015 -12.840 1.663 1.00 42.25 239 GLN B O 1
ATOM 5568 N N . SER B 1 198 ? 32.672 -11.417 2.188 1.00 40.36 240 SER B N 1
ATOM 5569 C CA . SER B 1 198 ? 33.772 -12.352 1.883 1.00 40.76 240 SER B CA 1
ATOM 5570 C C . SER B 1 198 ? 33.914 -13.419 2.986 1.00 40.23 240 SER B C 1
ATOM 5571 O O . SER B 1 198 ? 34.031 -13.091 4.180 1.00 39.32 240 SER B O 1
ATOM 5574 N N . GLU B 1 199 ? 33.948 -14.694 2.574 1.00 41.13 241 GLU B N 1
ATOM 5575 C CA . GLU B 1 199 ? 34.153 -15.822 3.497 1.00 41.69 241 GLU B CA 1
ATOM 5576 C C . GLU B 1 199 ? 35.572 -15.778 4.098 1.00 40.17 241 GLU B C 1
ATOM 5577 O O . GLU B 1 199 ? 35.780 -16.195 5.248 1.00 38.65 241 GLU B O 1
ATOM 5583 N N . ALA B 1 200 ? 36.543 -15.272 3.332 1.00 39.15 242 ALA B N 1
ATOM 5584 C CA . ALA B 1 200 ? 37.923 -15.172 3.805 1.00 38.59 242 ALA B CA 1
ATOM 5585 C C . ALA B 1 200 ? 38.009 -14.090 4.894 1.00 37.08 242 ALA B C 1
ATOM 5586 O O . ALA B 1 200 ? 38.643 -14.292 5.931 1.00 37.05 242 ALA B O 1
ATOM 5588 N N . VAL B 1 201 ? 37.350 -12.951 4.659 1.00 36.03 243 VAL B N 1
ATOM 5589 C CA . VAL B 1 201 ? 37.326 -11.862 5.629 1.00 34.64 243 VAL B CA 1
ATOM 5590 C C . VAL B 1 201 ? 36.646 -12.352 6.913 1.00 34.00 243 VAL B C 1
ATOM 5591 O O . VAL B 1 201 ? 37.106 -12.062 8.009 1.00 33.54 243 VAL B O 1
ATOM 5595 N N . ARG B 1 202 ? 35.547 -13.094 6.765 1.00 34.43 244 ARG B N 1
ATOM 5596 C CA . ARG B 1 202 ? 34.818 -13.629 7.914 1.00 34.25 244 ARG B CA 1
ATOM 5597 C C . ARG B 1 202 ? 35.741 -14.551 8.722 1.00 34.29 244 ARG B C 1
ATOM 5598 O O . ARG B 1 202 ? 35.720 -14.525 9.957 1.00 33.10 244 ARG B O 1
ATOM 5606 N N . GLY B 1 203 ? 36.548 -15.343 8.007 1.00 35.02 245 GLY B N 1
ATOM 5607 C CA . GLY B 1 203 ? 37.566 -16.207 8.609 1.00 35.62 245 GLY B CA 1
ATOM 5608 C C . GLY B 1 203 ? 38.590 -15.425 9.429 1.00 34.88 245 GLY B C 1
ATOM 5609 O O . GLY B 1 203 ? 39.030 -15.905 10.482 1.00 34.45 245 GLY B O 1
ATOM 5610 N N . GLU B 1 204 ? 38.995 -14.243 8.939 1.00 34.25 246 GLU B N 1
ATOM 5611 C CA . GLU B 1 204 ? 39.954 -13.399 9.655 1.00 34.15 246 GLU B CA 1
ATOM 5612 C C . GLU B 1 204 ? 39.308 -12.906 10.952 1.00 33.36 246 GLU B C 1
ATOM 5613 O O . GLU B 1 204 ? 39.881 -12.999 12.024 1.00 33.90 246 GLU B O 1
ATOM 5619 N N . ILE B 1 205 ? 38.091 -12.388 10.827 1.00 33.16 247 ILE B N 1
ATOM 5620 C CA . ILE B 1 205 ? 37.351 -11.839 11.949 1.00 32.57 247 ILE B CA 1
ATOM 5621 C C . ILE B 1 205 ? 37.079 -12.936 12.990 1.00 32.02 247 ILE B C 1
ATOM 5622 O O . ILE B 1 205 ? 37.162 -12.675 14.185 1.00 32.32 247 ILE B O 1
ATOM 5627 N N . ASP B 1 206 ? 36.764 -14.153 12.542 1.00 32.22 248 ASP B N 1
ATOM 5628 C CA . ASP B 1 206 ? 36.603 -15.304 13.446 1.00 32.74 248 ASP B CA 1
ATOM 5629 C C . ASP B 1 206 ? 37.832 -15.387 14.370 1.00 32.79 248 ASP B C 1
ATOM 5630 O O . ASP B 1 206 ? 37.686 -15.462 15.589 1.00 31.86 248 ASP B O 1
ATOM 5635 N N . LYS B 1 207 ? 39.040 -15.315 13.788 1.00 33.07 249 LYS B N 1
ATOM 5636 C CA . LYS B 1 207 ? 40.280 -15.429 14.561 1.00 33.65 249 LYS B CA 1
ATOM 5637 C C . LYS B 1 207 ? 40.437 -14.239 15.516 1.00 32.44 249 LYS B C 1
ATOM 5638 O O . LYS B 1 207 ? 40.991 -14.406 16.597 1.00 32.28 249 LYS B O 1
ATOM 5644 N N . VAL B 1 208 ? 39.954 -13.057 15.110 1.00 31.30 250 VAL B N 1
ATOM 5645 C CA . VAL B 1 208 ? 40.074 -11.849 15.916 1.00 30.67 250 VAL B CA 1
ATOM 5646 C C . VAL B 1 208 ? 39.150 -11.941 17.141 1.00 30.14 250 VAL B C 1
ATOM 5647 O O . VAL B 1 208 ? 39.535 -11.530 18.234 1.00 29.34 250 VAL B O 1
ATOM 5651 N N . THR B 1 209 ? 37.936 -12.472 16.963 1.00 30.08 251 THR B N 1
ATOM 5652 C CA . THR B 1 209 ? 37.012 -12.580 18.089 1.00 29.94 251 THR B CA 1
ATOM 5653 C C . THR B 1 209 ? 37.565 -13.619 19.077 1.00 30.32 251 THR B C 1
ATOM 5654 O O . THR B 1 209 ? 37.526 -13.416 20.296 1.00 29.80 251 THR B O 1
ATOM 5658 N N . SER B 1 210 ? 38.108 -14.714 18.537 1.00 30.88 252 SER B N 1
ATOM 5659 C CA . SER B 1 210 ? 38.716 -15.754 19.347 1.00 31.56 252 SER B CA 1
ATOM 5660 C C . SER B 1 210 ? 39.880 -15.168 20.162 1.00 31.64 252 SER B C 1
ATOM 5661 O O . SER B 1 210 ? 39.994 -15.455 21.366 1.00 31.35 252 SER B O 1
ATOM 5664 N N . PHE B 1 211 ? 40.713 -14.341 19.505 1.00 31.00 253 PHE B N 1
ATOM 5665 C CA . PHE B 1 211 ? 41.891 -13.737 20.122 1.00 31.00 253 PHE B CA 1
ATOM 5666 C C . PHE B 1 211 ? 41.497 -12.964 21.385 1.00 30.82 253 PHE B C 1
ATOM 5667 O O . PHE B 1 211 ? 42.102 -13.159 22.427 1.00 31.41 253 PHE B O 1
ATOM 5675 N N . TRP B 1 212 ? 40.496 -12.086 21.265 1.00 30.26 254 TRP B N 1
ATOM 5676 C CA . TRP B 1 212 ? 40.128 -11.166 22.335 1.00 30.59 254 TRP B CA 1
ATOM 5677 C C . TRP B 1 212 ? 39.236 -11.855 23.380 1.00 30.45 254 TRP B C 1
ATOM 5678 O O . TRP B 1 212 ? 39.378 -11.582 24.565 1.00 30.47 254 TRP B O 1
ATOM 5689 N N . LEU B 1 213 ? 38.338 -12.745 22.949 1.00 30.59 255 LEU B N 1
ATOM 5690 C CA . LEU B 1 213 ? 37.528 -13.514 23.882 1.00 31.67 255 LEU B CA 1
ATOM 5691 C C . LEU B 1 213 ? 38.450 -14.342 24.785 1.00 32.62 255 LEU B C 1
ATOM 5692 O O . LEU B 1 213 ? 38.239 -14.409 25.989 1.00 31.98 255 LEU B O 1
ATOM 5697 N N . ASP B 1 214 ? 39.508 -14.913 24.208 1.00 34.08 256 ASP B N 1
ATOM 5698 C CA . ASP B 1 214 ? 40.412 -15.775 24.961 1.00 36.20 256 ASP B CA 1
ATOM 5699 C C . ASP B 1 214 ? 41.197 -14.968 26.009 1.00 36.07 256 ASP B C 1
ATOM 5700 O O . ASP B 1 214 ? 41.721 -15.559 26.944 1.00 37.46 256 ASP B O 1
ATOM 5705 N N . ARG B 1 215 ? 41.270 -13.640 25.869 1.00 35.38 257 ARG B N 1
ATOM 5706 C CA . ARG B 1 215 ? 41.926 -12.778 26.867 1.00 36.07 257 ARG B CA 1
ATOM 5707 C C . ARG B 1 215 ? 40.926 -12.196 27.883 1.00 35.53 257 ARG B C 1
ATOM 5708 O O . ARG B 1 215 ? 41.278 -11.308 28.645 1.00 36.11 257 ARG B O 1
ATOM 5716 N N . GLY B 1 216 ? 39.686 -12.690 27.886 1.00 34.96 258 GLY B N 1
ATOM 5717 C CA . GLY B 1 216 ? 38.706 -12.407 28.938 1.00 34.47 258 GLY B CA 1
ATOM 5718 C C . GLY B 1 216 ? 37.873 -11.161 28.692 1.00 33.09 258 GLY B C 1
ATOM 5719 O O . GLY B 1 216 ? 37.285 -10.638 29.622 1.00 33.95 258 GLY B O 1
ATOM 5720 N N . VAL B 1 217 ? 37.794 -10.696 27.441 1.00 32.32 259 VAL B N 1
ATOM 5721 C CA . VAL B 1 217 ? 36.932 -9.581 27.076 1.00 31.02 259 VAL B CA 1
ATOM 5722 C C . VAL B 1 217 ? 35.471 -10.033 27.230 1.00 30.83 259 VAL B C 1
ATOM 5723 O O . VAL B 1 217 ? 35.134 -11.184 26.938 1.00 31.14 259 VAL B O 1
ATOM 5727 N N . ASP B 1 218 ? 34.613 -9.121 27.696 1.00 30.24 260 ASP B N 1
ATOM 5728 C CA . ASP B 1 218 ? 33.241 -9.448 28.106 1.00 30.44 260 ASP B CA 1
ATOM 5729 C C . ASP B 1 218 ? 32.240 -9.085 27.001 1.00 29.39 260 ASP B C 1
ATOM 5730 O O . ASP B 1 218 ? 31.078 -9.508 27.034 1.00 28.75 260 ASP B O 1
ATOM 5735 N N . GLY B 1 219 ? 32.696 -8.297 26.025 1.00 28.52 261 GLY B N 1
ATOM 5736 C CA . GLY B 1 219 ? 31.858 -7.879 24.942 1.00 27.88 261 GLY B CA 1
ATOM 5737 C C . GLY B 1 219 ? 32.560 -6.941 23.984 1.00 26.88 261 GLY B C 1
ATOM 5738 O O . GLY B 1 219 ? 33.732 -6.664 24.127 1.00 26.84 261 GLY B O 1
ATOM 5739 N N . PHE B 1 220 ? 31.799 -6.477 22.991 1.00 26.90 262 PHE B N 1
ATOM 5740 C CA . PHE B 1 220 ? 32.292 -5.677 21.889 1.00 27.04 262 PHE B CA 1
ATOM 5741 C C . PHE B 1 220 ? 31.305 -4.542 21.609 1.00 26.66 262 PHE B C 1
ATOM 5742 O O . PHE B 1 220 ? 30.087 -4.757 21.632 1.00 26.37 262 PHE B O 1
ATOM 5750 N N . ARG B 1 221 ? 31.843 -3.341 21.357 1.00 26.85 263 ARG B N 1
ATOM 5751 C CA . ARG B 1 221 ? 31.104 -2.247 20.731 1.00 26.64 263 ARG B CA 1
ATOM 5752 C C . ARG B 1 221 ? 31.424 -2.260 19.236 1.00 26.69 263 ARG B C 1
ATOM 5753 O O . ARG B 1 221 ? 32.564 -2.089 18.844 1.00 26.85 263 ARG B O 1
ATOM 5761 N N . LEU B 1 222 ? 30.392 -2.464 18.419 1.00 26.64 264 LEU B N 1
ATOM 5762 C CA . LEU B 1 222 ? 30.535 -2.614 16.984 1.00 26.99 264 LEU B CA 1
ATOM 5763 C C . LEU B 1 222 ? 30.419 -1.246 16.307 1.00 27.17 264 LEU B C 1
ATOM 5764 O O . LEU B 1 222 ? 29.320 -0.691 16.182 1.00 26.74 264 LEU B O 1
ATOM 5769 N N . ALA B 1 223 ? 31.564 -0.729 15.857 1.00 27.87 265 ALA B N 1
ATOM 5770 C CA . ALA B 1 223 ? 31.658 0.554 15.157 1.00 29.00 265 ALA B CA 1
ATOM 5771 C C . ALA B 1 223 ? 30.890 0.505 13.831 1.00 30.14 265 ALA B C 1
ATOM 5772 O O . ALA B 1 223 ? 31.068 -0.430 13.040 1.00 30.19 265 ALA B O 1
ATOM 5774 N N . ALA B 1 224 ? 30.031 1.513 13.627 1.00 31.05 266 ALA B N 1
ATOM 5775 C CA . ALA B 1 224 ? 29.535 1.934 12.312 1.00 32.74 266 ALA B CA 1
ATOM 5776 C C . ALA B 1 224 ? 28.794 0.807 11.585 1.00 33.32 266 ALA B C 1
ATOM 5777 O O . ALA B 1 224 ? 29.094 0.543 10.417 1.00 34.18 266 ALA B O 1
ATOM 5779 N N . VAL B 1 225 ? 27.828 0.155 12.242 1.00 33.97 267 VAL B N 1
ATOM 5780 C CA . VAL B 1 225 ? 27.266 -1.082 11.676 1.00 35.17 267 VAL B CA 1
ATOM 5781 C C . VAL B 1 225 ? 26.430 -0.777 10.425 1.00 36.48 267 VAL B C 1
ATOM 5782 O O . VAL B 1 225 ? 26.328 -1.632 9.558 1.00 36.72 267 VAL B O 1
ATOM 5786 N N . ILE B 1 226 ? 25.882 0.439 10.298 1.00 37.52 268 ILE B N 1
ATOM 5787 C CA . ILE B 1 226 ? 25.060 0.791 9.125 1.00 39.78 268 ILE B CA 1
ATOM 5788 C C . ILE B 1 226 ? 25.949 1.060 7.901 1.00 40.44 268 ILE B C 1
ATOM 5789 O O . ILE B 1 226 ? 25.432 1.312 6.817 1.00 40.82 268 ILE B O 1
ATOM 5794 N N . TYR B 1 227 ? 27.274 1.023 8.082 1.00 41.29 269 TYR B N 1
ATOM 5795 C CA . TYR B 1 227 ? 28.232 1.211 7.006 1.00 42.90 269 TYR B CA 1
ATOM 5796 C C . TYR B 1 227 ? 28.983 -0.099 6.732 1.00 42.92 269 TYR B C 1
ATOM 5797 O O . TYR B 1 227 ? 30.043 -0.083 6.091 1.00 43.70 269 TYR B O 1
ATOM 5806 N N . TYR B 1 228 ? 28.431 -1.230 7.199 1.00 42.27 270 TYR B N 1
ATOM 5807 C CA . TYR B 1 228 ? 28.962 -2.563 6.857 1.00 42.91 270 TYR B CA 1
ATOM 5808 C C . TYR B 1 228 ? 28.791 -2.793 5.351 1.00 45.92 270 TYR B C 1
ATOM 5809 O O . TYR B 1 228 ? 29.581 -3.497 4.719 1.00 46.52 270 TYR B O 1
ATOM 5818 N N . ASN B 1 229 ? 27.742 -2.177 4.801 1.00 49.53 271 ASN B N 1
ATOM 5819 C CA . ASN B 1 229 ? 27.472 -2.114 3.390 1.00 52.30 271 ASN B CA 1
ATOM 5820 C C . ASN B 1 229 ? 26.710 -0.810 3.128 1.00 54.77 271 ASN B C 1
ATOM 5821 O O . ASN B 1 229 ? 25.527 -0.730 3.441 1.00 59.31 271 ASN B O 1
ATOM 5826 N N . ASN B 1 230 ? 27.431 0.194 2.609 1.00 56.47 272 ASN B N 1
ATOM 5827 C CA . ASN B 1 230 ? 26.975 1.553 2.187 1.00 58.99 272 ASN B CA 1
ATOM 5828 C C . ASN B 1 230 ? 25.510 1.824 2.572 1.00 60.85 272 ASN B C 1
ATOM 5829 O O . ASN B 1 230 ? 25.240 2.423 3.639 1.00 61.22 272 ASN B O 1
ATOM 5834 N N . ASN B 1 231 ? 24.585 1.412 1.690 1.00 60.64 273 ASN B N 1
ATOM 5835 C CA . ASN B 1 231 ? 23.160 1.743 1.763 1.00 60.74 273 ASN B CA 1
ATOM 5836 C C . ASN B 1 231 ? 22.363 0.479 1.392 1.00 59.11 273 ASN B C 1
ATOM 5837 O O . ASN B 1 231 ? 21.414 0.531 0.598 1.00 60.27 273 ASN B O 1
ATOM 5842 N N . ASN B 1 232 ? 22.795 -0.661 1.955 1.00 54.47 274 ASN B N 1
ATOM 5843 C CA . ASN B 1 232 ? 22.226 -1.989 1.697 1.00 52.00 274 ASN B CA 1
ATOM 5844 C C . ASN B 1 232 ? 21.922 -2.644 3.050 1.00 49.76 274 ASN B C 1
ATOM 5845 O O . ASN B 1 232 ? 22.780 -3.287 3.664 1.00 49.79 274 ASN B O 1
ATOM 5850 N N . GLN B 1 233 ? 20.680 -2.448 3.490 1.00 47.80 275 GLN B N 1
ATOM 5851 C CA . GLN B 1 233 ? 20.198 -2.824 4.798 1.00 45.65 275 GLN B CA 1
ATOM 5852 C C . GLN B 1 233 ? 20.205 -4.350 4.951 1.00 43.74 275 GLN B C 1
ATOM 5853 O O . GLN B 1 233 ? 20.518 -4.848 6.027 1.00 42.84 275 GLN B O 1
ATOM 5859 N N . THR B 1 234 ? 19.855 -5.080 3.884 1.00 43.08 276 THR B N 1
ATOM 5860 C CA . THR B 1 234 ? 19.746 -6.540 3.936 1.00 42.46 276 THR B CA 1
ATOM 5861 C C . THR B 1 234 ? 21.132 -7.143 4.180 1.00 41.40 276 THR B C 1
ATOM 5862 O O . THR B 1 234 ? 21.295 -7.971 5.062 1.00 40.31 276 THR B O 1
ATOM 5866 N N . GLU B 1 235 ? 22.121 -6.716 3.391 1.00 41.86 277 GLU B N 1
ATOM 5867 C CA . GLU B 1 235 ? 23.483 -7.259 3.493 1.00 41.58 277 GLU B CA 1
ATOM 5868 C C . GLU B 1 235 ? 24.100 -6.877 4.846 1.00 38.90 277 GLU B C 1
ATOM 5869 O O . GLU B 1 235 ? 24.818 -7.674 5.457 1.00 37.57 277 GLU B O 1
ATOM 5875 N N . THR B 1 236 ? 23.808 -5.659 5.304 1.00 37.54 278 THR B N 1
ATOM 5876 C CA . THR B 1 236 ? 24.363 -5.159 6.548 1.00 36.59 278 THR B CA 1
ATOM 5877 C C . THR B 1 236 ? 23.863 -6.014 7.731 1.00 35.91 278 THR B C 1
ATOM 5878 O O . THR B 1 236 ? 24.632 -6.328 8.642 1.00 34.11 278 THR B O 1
ATOM 5882 N N . ILE B 1 237 ? 22.585 -6.412 7.697 1.00 35.83 279 ILE B N 1
ATOM 5883 C CA . ILE B 1 237 ? 21.989 -7.187 8.771 1.00 36.54 279 ILE B CA 1
ATOM 5884 C C . ILE B 1 237 ? 22.472 -8.649 8.709 1.00 37.00 279 ILE B C 1
ATOM 5885 O O . ILE B 1 237 ? 22.689 -9.246 9.755 1.00 36.14 279 ILE B O 1
ATOM 5890 N N . ASP B 1 238 ? 22.673 -9.210 7.508 1.00 38.07 280 ASP B N 1
ATOM 5891 C CA . ASP B 1 238 ? 23.260 -10.552 7.367 1.00 39.18 280 ASP B CA 1
ATOM 5892 C C . ASP B 1 238 ? 24.673 -10.565 7.970 1.00 37.55 280 ASP B C 1
ATOM 5893 O O . ASP B 1 238 ? 25.043 -11.523 8.636 1.00 37.22 280 ASP B O 1
ATOM 5898 N N . ASP B 1 239 ? 25.460 -9.510 7.704 1.00 35.96 281 ASP B N 1
ATOM 5899 C CA . ASP B 1 239 ? 26.825 -9.366 8.250 1.00 34.78 281 ASP B CA 1
ATOM 5900 C C . ASP B 1 239 ? 26.764 -9.347 9.786 1.00 33.40 281 ASP B C 1
ATOM 5901 O O . ASP B 1 239 ? 27.532 -10.035 10.461 1.00 32.17 281 ASP B O 1
ATOM 5906 N N . LEU B 1 240 ? 25.838 -8.544 10.321 1.00 32.30 282 LEU B N 1
ATOM 5907 C CA . LEU B 1 240 ? 25.685 -8.367 11.753 1.00 31.79 282 LEU B CA 1
ATOM 5908 C C . LEU B 1 240 ? 25.216 -9.682 12.398 1.00 31.65 282 LEU B C 1
ATOM 5909 O O . LEU B 1 240 ? 25.696 -10.064 13.453 1.00 31.77 282 LEU B O 1
ATOM 5914 N N . THR B 1 241 ? 24.299 -10.384 11.735 1.00 32.44 283 THR B N 1
ATOM 5915 C CA . THR B 1 241 ? 23.792 -11.669 12.208 1.00 32.61 283 THR B CA 1
ATOM 5916 C C . THR B 1 241 ? 24.937 -12.680 12.287 1.00 32.73 283 THR B C 1
ATOM 5917 O O . THR B 1 241 ? 25.043 -13.423 13.267 1.00 32.46 283 THR B O 1
ATOM 5921 N N . TRP B 1 242 ? 25.780 -12.693 11.247 1.00 32.74 284 TRP B N 1
ATOM 5922 C CA . TRP B 1 242 ? 26.923 -13.573 11.193 1.00 33.15 284 TRP B CA 1
ATOM 5923 C C . TRP B 1 242 ? 27.838 -13.316 12.395 1.00 31.61 284 TRP B C 1
ATOM 5924 O O . TRP B 1 242 ? 28.248 -14.244 13.077 1.00 31.14 284 TRP B O 1
ATOM 5935 N N . LEU B 1 243 ? 28.169 -12.044 12.623 1.00 30.98 285 LEU B N 1
ATOM 5936 C CA . LEU B 1 243 ? 29.149 -11.674 13.637 1.00 30.64 285 LEU B CA 1
ATOM 5937 C C . LEU B 1 243 ? 28.609 -11.961 15.046 1.00 30.43 285 LEU B C 1
ATOM 5938 O O . LEU B 1 243 ? 29.355 -12.467 15.906 1.00 30.17 285 LEU B O 1
ATOM 5943 N N . VAL B 1 244 ? 27.328 -11.649 15.272 1.00 30.38 286 VAL B N 1
ATOM 5944 C CA . VAL B 1 244 ? 26.671 -11.905 16.560 1.00 30.73 286 VAL B CA 1
ATOM 5945 C C . VAL B 1 244 ? 26.707 -13.409 16.859 1.00 31.81 286 VAL B C 1
ATOM 5946 O O . VAL B 1 244 ? 27.106 -13.811 17.948 1.00 31.70 286 VAL B O 1
ATOM 5950 N N . ASN B 1 245 ? 26.291 -14.222 15.884 1.00 33.70 287 ASN B N 1
ATOM 5951 C CA . ASN B 1 245 ? 26.319 -15.671 16.009 1.00 35.15 287 ASN B CA 1
ATOM 5952 C C . ASN B 1 245 ? 27.758 -16.137 16.271 1.00 34.88 287 ASN B C 1
ATOM 5953 O O . ASN B 1 245 ? 27.986 -16.981 17.140 1.00 35.02 287 ASN B O 1
ATOM 5958 N N . ASN B 1 246 ? 28.723 -15.576 15.530 1.00 33.90 288 ASN B N 1
ATOM 5959 C CA . ASN B 1 246 ? 30.117 -15.972 15.661 1.00 33.87 288 ASN B CA 1
ATOM 5960 C C . ASN B 1 246 ? 30.558 -15.820 17.126 1.00 33.39 288 ASN B C 1
ATOM 5961 O O . ASN B 1 246 ? 31.109 -16.755 17.711 1.00 33.64 288 ASN B O 1
ATOM 5966 N N . VAL B 1 247 ? 30.291 -14.643 17.706 1.00 32.35 289 VAL B N 1
ATOM 5967 C CA . VAL B 1 247 ? 30.734 -14.297 19.059 1.00 32.06 289 VAL B CA 1
ATOM 5968 C C . VAL B 1 247 ? 29.963 -15.127 20.102 1.00 32.71 289 VAL B C 1
ATOM 5969 O O . VAL B 1 247 ? 30.571 -15.722 20.994 1.00 33.02 289 VAL B O 1
ATOM 5973 N N . LYS B 1 248 ? 28.631 -15.161 20.005 1.00 32.79 290 LYS B N 1
ATOM 5974 C CA . LYS B 1 248 ? 27.795 -15.789 21.038 1.00 34.11 290 LYS B CA 1
ATOM 5975 C C . LYS B 1 248 ? 27.962 -17.320 21.046 1.00 35.18 290 LYS B C 1
ATOM 5976 O O . LYS B 1 248 ? 27.784 -17.942 22.089 1.00 35.35 290 LYS B O 1
ATOM 5982 N N . SER B 1 249 ? 28.326 -17.919 19.902 1.00 35.03 291 SER B N 1
ATOM 5983 C CA . SER B 1 249 ? 28.577 -19.357 19.828 1.00 36.36 291 SER B CA 1
ATOM 5984 C C . SER B 1 249 ? 29.870 -19.716 20.574 1.00 35.99 291 SER B C 1
ATOM 5985 O O . SER B 1 249 ? 30.077 -20.873 20.910 1.00 36.34 291 SER B O 1
ATOM 5988 N N . LYS B 1 250 ? 30.737 -18.724 20.809 1.00 34.63 292 LYS B N 1
ATOM 5989 C CA . LYS B 1 250 ? 31.957 -18.906 21.599 1.00 34.79 292 LYS B CA 1
ATOM 5990 C C . LYS B 1 250 ? 31.743 -18.511 23.071 1.00 34.44 292 LYS B C 1
ATOM 5991 O O . LYS B 1 250 ? 32.365 -19.088 23.947 1.00 34.87 292 LYS B O 1
ATOM 5997 N N . LYS B 1 251 ? 30.890 -17.517 23.334 1.00 33.62 293 LYS B N 1
ATOM 5998 C CA . LYS B 1 251 ? 30.608 -17.074 24.692 1.00 33.55 293 LYS B CA 1
ATOM 5999 C C . LYS B 1 251 ? 29.175 -16.535 24.723 1.00 33.26 293 LYS B C 1
ATOM 6000 O O . LYS B 1 251 ? 28.924 -15.424 24.263 1.00 33.13 293 LYS B O 1
ATOM 6006 N N . ALA B 1 252 ? 28.260 -17.338 25.278 1.00 33.99 294 ALA B N 1
ATOM 6007 C CA . ALA B 1 252 ? 26.821 -17.127 25.181 1.00 34.36 294 ALA B CA 1
ATOM 6008 C C . ALA B 1 252 ? 26.392 -15.806 25.836 1.00 33.82 294 ALA B C 1
ATOM 6009 O O . ALA B 1 252 ? 25.397 -15.239 25.416 1.00 34.24 294 ALA B O 1
ATOM 6011 N N . ASP B 1 253 ? 27.124 -15.333 26.856 1.00 33.96 295 ASP B N 1
ATOM 6012 C CA . ASP B 1 253 ? 26.752 -14.108 27.605 1.00 33.44 295 ASP B CA 1
ATOM 6013 C C . ASP B 1 253 ? 27.597 -12.903 27.150 1.00 32.25 295 ASP B C 1
ATOM 6014 O O . ASP B 1 253 ? 27.550 -11.835 27.769 1.00 30.99 295 ASP B O 1
ATOM 6019 N N . ALA B 1 254 ? 28.350 -13.051 26.054 1.00 31.41 296 ALA B N 1
ATOM 6020 C CA . ALA B 1 254 ? 29.121 -11.941 25.524 1.00 30.94 296 ALA B CA 1
ATOM 6021 C C . ALA B 1 254 ? 28.151 -10.811 25.173 1.00 30.40 296 ALA B C 1
ATOM 6022 O O . ALA B 1 254 ? 27.117 -11.065 24.570 1.00 31.43 296 ALA B O 1
ATOM 6024 N N . TYR B 1 255 ? 28.476 -9.580 25.585 1.00 29.50 297 TYR B N 1
ATOM 6025 C CA . TYR B 1 255 ? 27.605 -8.428 25.357 1.00 28.57 297 TYR B CA 1
ATOM 6026 C C . TYR B 1 255 ? 28.041 -7.697 24.085 1.00 28.80 297 TYR B C 1
ATOM 6027 O O . TYR B 1 255 ? 29.230 -7.409 23.903 1.00 28.44 297 TYR B O 1
ATOM 6036 N N . MET B 1 256 ? 27.070 -7.392 23.220 1.00 28.60 298 MET B N 1
ATOM 6037 C CA . MET B 1 256 ? 27.357 -6.688 21.986 1.00 29.92 298 MET B CA 1
ATOM 6038 C C . MET B 1 256 ? 26.404 -5.502 21.845 1.00 28.76 298 MET B C 1
ATOM 6039 O O . MET B 1 256 ? 25.185 -5.662 21.951 1.00 28.09 298 MET B O 1
ATOM 6044 N N . VAL B 1 257 ? 26.986 -4.319 21.619 1.00 27.62 299 VAL B N 1
ATOM 6045 C CA . VAL B 1 257 ? 26.217 -3.105 21.339 1.00 27.59 299 VAL B CA 1
ATOM 6046 C C . VAL B 1 257 ? 26.671 -2.545 19.980 1.00 27.75 299 VAL B C 1
ATOM 6047 O O . VAL B 1 257 ? 27.860 -2.421 19.715 1.00 26.65 299 VAL B O 1
ATOM 6051 N N . GLY B 1 258 ? 25.695 -2.237 19.116 1.00 27.79 300 GLY B N 1
ATOM 6052 C CA . GLY B 1 258 ? 25.961 -1.727 17.776 1.00 28.69 300 GLY B CA 1
ATOM 6053 C C . GLY B 1 258 ? 25.762 -0.222 17.692 1.00 28.65 300 GLY B C 1
ATOM 6054 O O . GLY B 1 258 ? 24.759 0.324 18.216 1.00 28.09 300 GLY B O 1
ATOM 6055 N N . GLU B 1 259 ? 26.722 0.446 17.042 1.00 28.40 301 GLU B N 1
ATOM 6056 C CA . GLU B 1 259 ? 26.615 1.861 16.703 1.00 28.67 301 GLU B CA 1
ATOM 6057 C C . GLU B 1 259 ? 25.916 1.982 15.345 1.00 28.99 301 GLU B C 1
ATOM 6058 O O . GLU B 1 259 ? 26.517 1.762 14.280 1.00 29.21 301 GLU B O 1
ATOM 6064 N N . GLY B 1 260 ? 24.635 2.354 15.402 1.00 28.66 302 GLY B N 1
ATOM 6065 C CA . GLY B 1 260 ? 23.841 2.690 14.232 1.00 30.03 302 GLY B CA 1
ATOM 6066 C C . GLY B 1 260 ? 23.374 4.130 14.294 1.00 30.12 302 GLY B C 1
ATOM 6067 O O . GLY B 1 260 ? 22.329 4.428 14.901 1.00 31.25 302 GLY B O 1
ATOM 6068 N N . TRP B 1 261 ? 24.168 5.017 13.693 1.00 30.03 303 TRP B N 1
ATOM 6069 C CA . TRP B 1 261 ? 23.939 6.455 13.725 1.00 30.89 303 TRP B CA 1
ATOM 6070 C C . TRP B 1 261 ? 22.838 6.820 12.724 1.00 31.02 303 TRP B C 1
ATOM 6071 O O . TRP B 1 261 ? 23.128 7.187 11.587 1.00 31.40 303 TRP B O 1
ATOM 6082 N N . THR B 1 262 ? 21.581 6.709 13.173 1.00 30.10 304 THR B N 1
ATOM 6083 C CA . THR B 1 262 ? 20.393 6.876 12.332 1.00 30.81 304 THR B CA 1
ATOM 6084 C C . THR B 1 262 ? 19.177 7.064 13.252 1.00 30.51 304 THR B C 1
ATOM 6085 O O . THR B 1 262 ? 19.340 7.204 14.457 1.00 29.50 304 THR B O 1
ATOM 6089 N N . THR B 1 263 ? 17.972 7.074 12.673 1.00 31.60 305 THR B N 1
ATOM 6090 C CA . THR B 1 263 ? 16.722 7.257 13.435 1.00 31.73 305 THR B CA 1
ATOM 6091 C C . THR B 1 263 ? 16.277 5.907 14.007 1.00 30.96 305 THR B C 1
ATOM 6092 O O . THR B 1 263 ? 16.715 4.851 13.541 1.00 30.29 305 THR B O 1
ATOM 6096 N N . TYR B 1 264 ? 15.414 5.952 15.030 1.00 30.63 306 TYR B N 1
ATOM 6097 C CA . TYR B 1 264 ? 15.030 4.757 15.771 1.00 29.82 306 TYR B CA 1
ATOM 6098 C C . TYR B 1 264 ? 14.263 3.784 14.861 1.00 30.83 306 TYR B C 1
ATOM 6099 O O . TYR B 1 264 ? 14.440 2.575 14.973 1.00 31.01 306 TYR B O 1
ATOM 6108 N N . ARG B 1 265 ? 13.434 4.291 13.942 1.00 31.47 307 ARG B N 1
ATOM 6109 C CA . ARG B 1 265 ? 12.728 3.400 13.029 1.00 32.85 307 ARG B CA 1
ATOM 6110 C C . ARG B 1 265 ? 13.745 2.550 12.253 1.00 32.68 307 ARG B C 1
ATOM 6111 O O . ARG B 1 265 ? 13.431 1.423 11.873 1.00 32.33 307 ARG B O 1
ATOM 6119 N N . GLU B 1 266 ? 14.953 3.093 12.033 1.00 32.60 308 GLU B N 1
ATOM 6120 C CA . GLU B 1 266 ? 16.006 2.420 11.264 1.00 33.07 308 GLU B CA 1
ATOM 6121 C C . GLU B 1 266 ? 16.859 1.521 12.170 1.00 31.45 308 GLU B C 1
ATOM 6122 O O . GLU B 1 266 ? 17.077 0.376 11.833 1.00 31.89 308 GLU B O 1
ATOM 6128 N N . TYR B 1 267 ? 17.362 2.038 13.295 1.00 30.25 309 TYR B N 1
ATOM 6129 C CA . TYR B 1 267 ? 18.284 1.245 14.113 1.00 29.43 309 TYR B CA 1
ATOM 6130 C C . TYR B 1 267 ? 17.531 0.148 14.893 1.00 29.20 309 TYR B C 1
ATOM 6131 O O . TYR B 1 267 ? 18.151 -0.828 15.306 1.00 28.13 309 TYR B O 1
ATOM 6140 N N . ALA B 1 268 ? 16.200 0.260 15.037 1.00 29.21 310 ALA B N 1
ATOM 6141 C CA . ALA B 1 268 ? 15.392 -0.817 15.643 1.00 29.02 310 ALA B CA 1
ATOM 6142 C C . ALA B 1 268 ? 15.496 -2.105 14.806 1.00 29.29 310 ALA B C 1
ATOM 6143 O O . ALA B 1 268 ? 15.510 -3.215 15.346 1.00 28.29 310 ALA B O 1
ATOM 6145 N N . LYS B 1 269 ? 15.567 -1.953 13.482 1.00 30.36 311 LYS B N 1
ATOM 6146 C CA . LYS B 1 269 ? 15.656 -3.095 12.550 1.00 31.89 311 LYS B CA 1
ATOM 6147 C C . LYS B 1 269 ? 16.893 -3.970 12.832 1.00 31.32 311 LYS B C 1
ATOM 6148 O O . LYS B 1 269 ? 16.851 -5.163 12.595 1.00 31.80 311 LYS B O 1
ATOM 6154 N N . TYR B 1 270 ? 17.985 -3.389 13.339 1.00 30.50 312 TYR B N 1
ATOM 6155 C CA . TYR B 1 270 ? 19.248 -4.122 13.489 1.00 31.36 312 TYR B CA 1
ATOM 6156 C C . TYR B 1 270 ? 19.151 -5.159 14.627 1.00 31.53 312 TYR B C 1
ATOM 6157 O O . TYR B 1 270 ? 20.003 -6.063 14.710 1.00 31.35 312 TYR B O 1
ATOM 6166 N N . TYR B 1 271 ? 18.107 -5.065 15.471 1.00 30.97 313 TYR B N 1
ATOM 6167 C CA . TYR B 1 271 ? 17.869 -6.042 16.555 1.00 30.67 313 TYR B CA 1
ATOM 6168 C C . TYR B 1 271 ? 17.468 -7.421 15.989 1.00 32.00 313 TYR B C 1
ATOM 6169 O O . TYR B 1 271 ? 17.514 -8.413 16.710 1.00 32.06 313 TYR B O 1
ATOM 6178 N N . LYS B 1 272 ? 17.100 -7.492 14.700 1.00 34.18 314 LYS B N 1
ATOM 6179 C CA . LYS B 1 272 ? 16.851 -8.769 13.976 1.00 35.84 314 LYS B CA 1
ATOM 6180 C C . LYS B 1 272 ? 18.098 -9.663 13.950 1.00 34.72 314 LYS B C 1
ATOM 6181 O O . LYS B 1 272 ? 17.980 -10.852 13.727 1.00 35.66 314 LYS B O 1
ATOM 6187 N N . SER B 1 273 ? 19.285 -9.072 14.118 1.00 33.21 315 SER B N 1
ATOM 6188 C CA . SER B 1 273 ? 20.556 -9.799 14.114 1.00 33.23 315 SER B CA 1
ATOM 6189 C C . SER B 1 273 ? 20.728 -10.657 15.375 1.00 32.68 315 SER B C 1
ATOM 6190 O O . SER B 1 273 ? 21.575 -11.549 15.385 1.00 32.68 315 SER B O 1
ATOM 6193 N N . GLY B 1 274 ? 19.969 -10.350 16.436 1.00 31.39 316 GLY B N 1
ATOM 6194 C CA . GLY B 1 274 ? 20.121 -10.998 17.726 1.00 31.15 316 GLY B CA 1
ATOM 6195 C C . GLY B 1 274 ? 21.109 -10.268 18.622 1.00 30.67 316 GLY B C 1
ATOM 6196 O O . GLY B 1 274 ? 21.434 -10.745 19.717 1.00 31.56 316 GLY B O 1
ATOM 6197 N N . ILE B 1 275 ? 21.605 -9.114 18.157 1.00 29.58 317 ILE B N 1
ATOM 6198 C CA . ILE B 1 275 ? 22.460 -8.254 18.952 1.00 28.37 317 ILE B CA 1
ATOM 6199 C C . ILE B 1 275 ? 21.683 -7.821 20.202 1.00 28.59 317 ILE B C 1
ATOM 6200 O O . ILE B 1 275 ? 20.441 -7.677 20.174 1.00 28.49 317 ILE B O 1
ATOM 6205 N N . ASP B 1 276 ? 22.419 -7.633 21.298 1.00 28.38 318 ASP B N 1
ATOM 6206 C CA . ASP B 1 276 ? 21.830 -7.308 22.584 1.00 28.92 318 ASP B CA 1
ATOM 6207 C C . ASP B 1 276 ? 21.321 -5.869 22.553 1.00 27.72 318 ASP B C 1
ATOM 6208 O O . ASP B 1 276 ? 20.192 -5.622 22.972 1.00 27.43 318 ASP B O 1
ATOM 6213 N N . SER B 1 277 ? 22.167 -4.955 22.055 1.00 26.30 319 SER B N 1
ATOM 6214 C CA . SER B 1 277 ? 21.925 -3.522 22.134 1.00 26.36 319 SER B CA 1
ATOM 6215 C C . SER B 1 277 ? 22.284 -2.810 20.815 1.00 26.49 319 SER B C 1
ATOM 6216 O O . SER B 1 277 ? 23.264 -3.163 20.126 1.00 25.70 319 SER B O 1
ATOM 6219 N N . MET B 1 278 ? 21.463 -1.807 20.472 1.00 26.11 320 MET B N 1
ATOM 6220 C CA . MET B 1 278 ? 21.822 -0.699 19.566 1.00 26.02 320 MET B CA 1
ATOM 6221 C C . MET B 1 278 ? 21.804 0.596 20.396 1.00 26.01 320 MET B C 1
ATOM 6222 O O . MET B 1 278 ? 20.854 0.842 21.152 1.00 25.97 320 MET B O 1
ATOM 6227 N N . PHE B 1 279 ? 22.857 1.414 20.287 1.00 25.79 321 PHE B N 1
ATOM 6228 C CA . PHE B 1 279 ? 22.873 2.716 20.959 1.00 25.60 321 PHE B CA 1
ATOM 6229 C C . PHE B 1 279 ? 21.617 3.500 20.545 1.00 26.30 321 PHE B C 1
ATOM 6230 O O . PHE B 1 279 ? 21.262 3.533 19.361 1.00 25.77 321 PHE B O 1
ATOM 6238 N N . ASN B 1 280 ? 20.948 4.119 21.534 1.00 26.80 322 ASN B N 1
ATOM 6239 C CA . ASN B 1 280 ? 19.634 4.777 21.363 1.00 27.23 322 ASN B CA 1
ATOM 6240 C C . ASN B 1 280 ? 19.852 6.227 20.917 1.00 27.45 322 ASN B C 1
ATOM 6241 O O . ASN B 1 280 ? 19.696 7.174 21.715 1.00 28.47 322 ASN B O 1
ATOM 6246 N N . PHE B 1 281 ? 20.203 6.387 19.636 1.00 27.44 323 PHE B N 1
ATOM 6247 C CA . PHE B 1 281 ? 20.760 7.640 19.093 1.00 27.63 323 PHE B CA 1
ATOM 6248 C C . PHE B 1 281 ? 19.792 8.829 19.211 1.00 27.71 323 PHE B C 1
ATOM 6249 O O . PHE B 1 281 ? 20.229 9.944 19.421 1.00 27.99 323 PHE B O 1
ATOM 6257 N N . ASP B 1 282 ? 18.485 8.600 19.090 1.00 28.29 324 ASP B N 1
ATOM 6258 C CA . ASP B 1 282 ? 17.518 9.703 18.988 1.00 29.29 324 ASP B CA 1
ATOM 6259 C C . ASP B 1 282 ? 17.379 10.465 20.322 1.00 28.39 324 ASP B C 1
ATOM 6260 O O . ASP B 1 282 ? 16.803 11.537 20.339 1.00 28.95 324 ASP B O 1
ATOM 6265 N N . PHE B 1 283 ? 17.908 9.911 21.418 1.00 27.57 325 PHE B N 1
ATOM 6266 C CA . PHE B 1 283 ? 18.008 10.580 22.728 1.00 27.76 325 PHE B CA 1
ATOM 6267 C C . PHE B 1 283 ? 19.305 11.391 22.861 1.00 27.68 325 PHE B C 1
ATOM 6268 O O . PHE B 1 283 ? 19.470 12.120 23.844 1.00 27.84 325 PHE B O 1
ATOM 6276 N N . SER B 1 284 ? 20.192 11.280 21.863 1.00 27.48 326 SER B N 1
ATOM 6277 C CA . SER B 1 284 ? 21.544 11.827 21.919 1.00 27.29 326 SER B CA 1
ATOM 6278 C C . SER B 1 284 ? 21.626 13.185 21.199 1.00 28.19 326 SER B C 1
ATOM 6279 O O . SER B 1 284 ? 20.739 13.580 20.418 1.00 27.20 326 SER B O 1
ATOM 6282 N N . GLN B 1 285 ? 22.750 13.869 21.449 1.00 29.38 327 GLN B N 1
ATOM 6283 C CA . GLN B 1 285 ? 23.125 15.136 20.812 1.00 30.94 327 GLN B CA 1
ATOM 6284 C C . GLN B 1 285 ? 22.245 16.255 21.387 1.00 31.89 327 GLN B C 1
ATOM 6285 O O . GLN B 1 285 ? 21.364 16.010 22.199 1.00 31.22 327 GLN B O 1
ATOM 6291 N N . GLN B 1 286 ? 22.503 17.486 20.940 1.00 34.32 328 GLN B N 1
ATOM 6292 C CA . GLN B 1 286 ? 21.804 18.675 21.395 1.00 36.16 328 GLN B CA 1
ATOM 6293 C C . GLN B 1 286 ? 20.333 18.637 20.960 1.00 36.40 328 GLN B C 1
ATOM 6294 O O . GLN B 1 286 ? 19.467 19.167 21.668 1.00 36.12 328 GLN B O 1
ATOM 6300 N N . ASP B 1 287 ? 20.095 18.007 19.799 1.00 36.61 329 ASP B N 1
ATOM 6301 C CA . ASP B 1 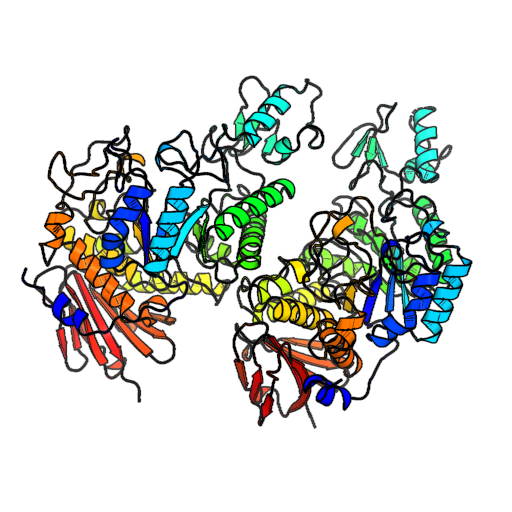287 ? 18.834 17.975 19.073 1.00 37.62 329 ASP B CA 1
ATOM 6302 C C . ASP B 1 287 ? 17.970 16.778 19.463 1.00 35.20 329 ASP B C 1
ATOM 6303 O O . ASP B 1 287 ? 16.845 16.683 18.991 1.00 34.97 329 ASP B O 1
ATOM 6308 N N . GLY B 1 288 ? 18.531 15.860 20.256 1.00 33.17 330 GLY B N 1
ATOM 6309 C CA . GLY B 1 288 ? 17.845 14.641 20.681 1.00 31.77 330 GLY B CA 1
ATOM 6310 C C . GLY B 1 288 ? 16.820 14.922 21.766 1.00 31.21 330 GLY B C 1
ATOM 6311 O O . GLY B 1 288 ? 16.666 16.061 22.206 1.00 30.46 330 GLY B O 1
ATOM 6312 N N . TYR B 1 289 ? 16.144 13.860 22.218 1.00 30.21 331 TYR B N 1
ATOM 6313 C CA . TYR B 1 289 ? 14.947 14.009 23.039 1.00 30.46 331 TYR B CA 1
ATOM 6314 C C . TYR B 1 289 ? 15.290 14.713 24.353 1.00 29.56 331 TYR B C 1
ATOM 6315 O O . TYR B 1 289 ? 14.524 15.557 24.805 1.00 30.17 331 TYR B O 1
ATOM 6324 N N . ILE B 1 290 ? 16.454 14.384 24.922 1.00 28.27 332 ILE B N 1
ATOM 6325 C CA . ILE B 1 290 ? 16.859 14.883 26.226 1.00 27.75 332 ILE B CA 1
ATOM 6326 C C . ILE B 1 290 ? 17.127 16.385 26.119 1.00 28.27 332 ILE B C 1
ATOM 6327 O O . ILE B 1 290 ? 16.547 17.185 26.865 1.00 27.82 332 ILE B O 1
ATOM 6332 N N . GLY B 1 291 ? 17.986 16.744 25.161 1.00 29.27 333 GLY B N 1
ATOM 6333 C CA . GLY B 1 291 ? 18.375 18.119 24.892 1.00 29.86 333 GLY B CA 1
ATOM 6334 C C . GLY B 1 291 ? 17.185 19.010 24.593 1.00 31.02 333 GLY B C 1
ATOM 6335 O O . GLY B 1 291 ? 17.090 20.099 25.155 1.00 31.45 333 GLY B O 1
ATOM 6336 N N . LYS B 1 292 ? 16.295 18.556 23.695 1.00 31.60 334 LYS B N 1
ATOM 6337 C CA . LYS B 1 292 ? 15.078 19.326 23.287 1.00 32.81 334 LYS B CA 1
ATOM 6338 C C . LYS B 1 292 ? 14.183 19.612 24.493 1.00 31.49 334 LYS B C 1
ATOM 6339 O O . LYS B 1 292 ? 13.613 20.684 24.595 1.00 32.53 334 LYS B O 1
ATOM 6345 N N . VAL B 1 293 ? 14.030 18.620 25.371 1.00 30.15 335 VAL B N 1
ATOM 6346 C CA . VAL B 1 293 ? 13.195 18.762 26.554 1.00 29.91 335 VAL B CA 1
ATOM 6347 C C . VAL B 1 293 ? 13.767 19.862 27.460 1.00 29.94 335 VAL B C 1
ATOM 6348 O O . VAL B 1 293 ? 13.052 20.796 27.814 1.00 31.17 335 VAL B O 1
ATOM 6352 N N . LEU B 1 294 ? 15.063 19.776 27.777 1.00 29.20 336 LEU B N 1
ATOM 6353 C CA . LEU B 1 294 ? 15.704 20.672 28.745 1.00 29.54 336 LEU B CA 1
ATOM 6354 C C . LEU B 1 294 ? 15.793 22.106 28.205 1.00 30.55 336 LEU B C 1
ATOM 6355 O O . LEU B 1 294 ? 15.716 23.041 28.996 1.00 30.86 336 LEU B O 1
ATOM 6360 N N . ASN B 1 295 ? 15.915 22.265 26.878 1.00 30.93 337 ASN B N 1
ATOM 6361 C CA . ASN B 1 295 ? 16.010 23.578 26.235 1.00 32.09 337 ASN B CA 1
ATOM 6362 C C . ASN B 1 295 ? 14.642 24.082 25.744 1.00 32.89 337 ASN B C 1
ATOM 6363 O O . ASN B 1 295 ? 14.585 25.071 25.033 1.00 33.67 337 ASN B O 1
ATOM 6368 N N . GLY B 1 296 ? 13.547 23.407 26.112 1.00 32.75 338 GLY B N 1
ATOM 6369 C CA . GLY B 1 296 ? 12.174 23.899 25.850 1.00 33.64 338 GLY B CA 1
ATOM 6370 C C . GLY B 1 296 ? 11.777 23.845 24.381 1.00 34.50 338 GLY B C 1
ATOM 6371 O O . GLY B 1 296 ? 11.002 24.672 23.917 1.00 35.54 338 GLY B O 1
ATOM 6372 N N . ALA B 1 297 ? 12.302 22.862 23.639 1.00 34.33 339 ALA B N 1
ATOM 6373 C CA . ALA B 1 297 ? 11.981 22.694 22.217 1.00 34.99 339 ALA B CA 1
ATOM 6374 C C . ALA B 1 297 ? 11.267 21.354 21.972 1.00 34.36 339 ALA B C 1
ATOM 6375 O O . ALA B 1 297 ? 11.214 20.867 20.844 1.00 34.52 339 ALA B O 1
ATOM 6377 N N . ALA B 1 298 ? 10.708 20.770 23.034 1.00 33.41 340 ALA B N 1
ATOM 6378 C CA . ALA B 1 298 ? 9.981 19.531 22.949 1.00 32.82 340 ALA B CA 1
ATOM 6379 C C . ALA B 1 298 ? 8.496 19.846 22.737 1.00 34.03 340 ALA B C 1
ATOM 6380 O O . ALA B 1 298 ? 7.964 20.774 23.319 1.00 35.55 340 ALA B O 1
ATOM 6382 N N . ASN B 1 299 ? 7.834 19.042 21.905 1.00 34.15 341 ASN B N 1
ATOM 6383 C CA . ASN B 1 299 ? 6.454 19.267 21.501 1.00 35.11 341 ASN B CA 1
ATOM 6384 C C . ASN B 1 299 ? 5.482 19.109 22.676 1.00 34.56 341 ASN B C 1
ATOM 6385 O O . ASN B 1 299 ? 4.445 19.752 22.669 1.00 35.38 341 ASN B O 1
ATOM 6390 N N . HIS B 1 300 ? 5.817 18.232 23.636 1.00 33.16 342 HIS B N 1
ATOM 6391 C CA . HIS B 1 300 ? 4.982 17.921 24.812 1.00 33.03 342 HIS B CA 1
ATOM 6392 C C . HIS B 1 300 ? 5.777 18.135 26.111 1.00 32.31 342 HIS B C 1
ATOM 6393 O O . HIS B 1 300 ? 5.447 17.568 27.164 1.00 31.00 342 HIS B O 1
ATOM 6400 N N . GLY B 1 301 ? 6.797 19.002 26.035 1.00 32.67 343 GLY B N 1
ATOM 6401 C CA . GLY B 1 301 ? 7.686 19.283 27.152 1.00 31.97 343 GLY B CA 1
ATOM 6402 C C . GLY B 1 301 ? 8.249 18.006 27.734 1.00 30.62 343 GLY B C 1
ATOM 6403 O O . GLY B 1 301 ? 8.751 17.159 26.997 1.00 30.50 343 GLY B O 1
ATOM 6404 N N . ALA B 1 302 ? 8.132 17.861 29.059 1.00 29.87 344 ALA B N 1
ATOM 6405 C CA . ALA B 1 302 ? 8.659 16.696 29.785 1.00 28.43 344 ALA B CA 1
ATOM 6406 C C . ALA B 1 302 ? 8.085 15.395 29.208 1.00 27.71 344 ALA B C 1
ATOM 6407 O O . ALA B 1 302 ? 8.793 14.407 29.105 1.00 27.16 344 ALA B O 1
ATOM 6409 N N . SER B 1 303 ? 6.807 15.410 28.820 1.00 28.45 345 SER B N 1
ATOM 6410 C CA . SER B 1 303 ? 6.121 14.211 28.339 1.00 28.56 345 SER B CA 1
ATOM 6411 C C . SER B 1 303 ? 6.685 13.728 26.992 1.00 28.37 345 SER B C 1
ATOM 6412 O O . SER B 1 303 ? 6.442 12.596 26.601 1.00 28.64 345 SER B O 1
ATOM 6415 N N . THR B 1 304 ? 7.439 14.572 26.283 1.00 28.68 346 THR B N 1
ATOM 6416 C CA . THR B 1 304 ? 8.119 14.156 25.037 1.00 28.72 346 THR B CA 1
ATOM 6417 C C . THR B 1 304 ? 9.134 13.047 25.345 1.00 27.67 346 THR B C 1
ATOM 6418 O O . THR B 1 304 ? 9.288 12.119 24.559 1.00 28.24 346 THR B O 1
ATOM 6422 N N . TYR B 1 305 ? 9.823 13.161 26.479 1.00 27.55 347 TYR B N 1
ATOM 6423 C CA . TYR B 1 305 ? 10.788 12.152 26.942 1.00 27.42 347 TYR B CA 1
ATOM 6424 C C . TYR B 1 305 ? 10.073 10.816 27.172 1.00 27.51 347 TYR B C 1
ATOM 6425 O O . TYR B 1 305 ? 10.572 9.752 26.791 1.00 27.17 347 TYR B O 1
ATOM 6434 N N . GLY B 1 306 ? 8.906 10.902 27.815 1.00 27.82 348 GLY B N 1
ATOM 6435 C CA . GLY B 1 306 ? 7.990 9.791 27.987 1.00 27.91 348 GLY B CA 1
ATOM 6436 C C . GLY B 1 306 ? 7.545 9.173 26.672 1.00 27.66 348 GLY B C 1
ATOM 6437 O O . GLY B 1 306 ? 7.734 7.983 26.470 1.00 27.71 348 GLY B O 1
ATOM 6438 N N . ASN B 1 307 ? 6.945 9.976 25.796 1.00 27.82 349 ASN B N 1
ATOM 6439 C CA . ASN B 1 307 ? 6.508 9.526 24.473 1.00 29.23 349 ASN B CA 1
ATOM 6440 C C . ASN B 1 307 ? 7.659 8.862 23.691 1.00 29.16 349 ASN B C 1
ATOM 6441 O O . ASN B 1 307 ? 7.440 7.853 23.012 1.00 28.80 349 ASN B O 1
ATOM 6446 N N . ALA B 1 308 ? 8.867 9.441 23.760 1.00 28.73 350 ALA B N 1
ATOM 6447 C CA . ALA B 1 308 ? 10.006 8.944 22.978 1.00 29.01 350 ALA B CA 1
ATOM 6448 C C . ALA B 1 308 ? 10.383 7.535 23.446 1.00 29.12 350 ALA B C 1
ATOM 6449 O O . ALA B 1 308 ? 10.576 6.643 22.619 1.00 28.31 350 ALA B O 1
ATOM 6451 N N . LEU B 1 309 ? 10.476 7.345 24.769 1.00 29.80 351 LEU B N 1
ATOM 6452 C CA . LEU B 1 309 ? 10.873 6.041 25.350 1.00 30.80 351 LEU B CA 1
ATOM 6453 C C . LEU B 1 309 ? 9.939 4.922 24.872 1.00 31.25 351 LEU B C 1
ATOM 6454 O O . LEU B 1 309 ? 10.414 3.878 24.429 1.00 32.02 351 LEU B O 1
ATOM 6459 N N . VAL B 1 310 ? 8.628 5.154 24.982 1.00 31.10 352 VAL B N 1
ATOM 6460 C CA . VAL B 1 310 ? 7.596 4.187 24.616 1.00 32.13 352 VAL B CA 1
ATOM 6461 C C . VAL B 1 310 ? 7.657 3.875 23.114 1.00 31.86 352 VAL B C 1
ATOM 6462 O O . VAL B 1 310 ? 7.525 2.724 22.711 1.00 32.25 352 VAL B O 1
ATOM 6466 N N . ASP B 1 311 ? 7.822 4.905 22.283 1.00 31.29 353 ASP B N 1
ATOM 6467 C CA . ASP B 1 311 ? 7.886 4.725 20.835 1.00 31.30 353 ASP B CA 1
ATOM 6468 C C . ASP B 1 311 ? 9.096 3.867 20.440 1.00 30.31 353 ASP B C 1
ATOM 6469 O O . ASP B 1 311 ? 8.978 2.982 19.600 1.00 30.48 353 ASP B O 1
ATOM 6474 N N . VAL B 1 312 ? 10.261 4.118 21.042 1.00 29.53 354 VAL B N 1
ATOM 6475 C CA . VAL B 1 312 ? 11.464 3.357 20.675 1.00 29.34 354 VAL B CA 1
ATOM 6476 C C . VAL B 1 312 ? 11.318 1.908 21.163 1.00 29.53 354 VAL B C 1
ATOM 6477 O O . VAL B 1 312 ? 11.617 0.984 20.421 1.00 28.40 354 VAL B O 1
ATOM 6481 N N . GLU B 1 313 ? 10.850 1.735 22.403 1.00 30.02 355 GLU B N 1
ATOM 6482 C CA . GLU B 1 313 ? 10.603 0.408 22.985 1.00 30.91 355 GLU B CA 1
ATOM 6483 C C . GLU B 1 313 ? 9.647 -0.393 22.088 1.00 31.49 355 GLU B C 1
ATOM 6484 O O . GLU B 1 313 ? 9.883 -1.571 21.800 1.00 31.64 355 GLU B O 1
ATOM 6490 N N . ASN B 1 314 ? 8.578 0.257 21.630 1.00 32.16 356 ASN B N 1
ATOM 6491 C CA . ASN B 1 314 ? 7.556 -0.393 20.805 1.00 33.50 356 ASN B CA 1
ATOM 6492 C C . ASN B 1 314 ? 8.134 -0.757 19.435 1.00 33.57 356 ASN B C 1
ATOM 6493 O O . ASN B 1 314 ? 7.774 -1.780 18.867 1.00 33.64 356 ASN B O 1
ATOM 6498 N N . GLU B 1 315 ? 9.031 0.088 18.918 1.00 33.31 357 GLU B N 1
ATOM 6499 C CA . GLU B 1 315 ? 9.641 -0.136 17.610 1.00 33.62 357 GLU B CA 1
ATOM 6500 C C . GLU B 1 315 ? 10.588 -1.343 17.672 1.00 33.00 357 GLU B C 1
ATOM 6501 O O . GLU B 1 315 ? 10.542 -2.200 16.807 1.00 33.37 357 GLU B O 1
ATOM 6507 N N . ILE B 1 316 ? 11.425 -1.416 18.711 1.00 32.22 358 ILE B N 1
ATOM 6508 C CA . ILE B 1 316 ? 12.377 -2.519 18.871 1.00 32.36 358 ILE B CA 1
ATOM 6509 C C . ILE B 1 316 ? 11.633 -3.863 18.983 1.00 33.63 358 ILE B C 1
ATOM 6510 O O . ILE B 1 316 ? 12.093 -4.874 18.437 1.00 33.12 358 ILE B O 1
ATOM 6515 N N . LYS B 1 317 ? 10.476 -3.860 19.659 1.00 35.39 359 LYS B N 1
ATOM 6516 C CA . LYS B 1 317 ? 9.694 -5.078 19.938 1.00 37.39 359 LYS B CA 1
ATOM 6517 C C . LYS B 1 317 ? 9.093 -5.674 18.652 1.00 37.46 359 LYS B C 1
ATOM 6518 O O . LYS B 1 317 ? 8.616 -6.811 18.673 1.00 36.89 359 LYS B O 1
ATOM 6524 N N . LYS B 1 318 ? 9.104 -4.906 17.553 1.00 37.15 360 LYS B N 1
ATOM 6525 C CA . LYS B 1 318 ? 8.701 -5.379 16.231 1.00 37.83 360 LYS B CA 1
ATOM 6526 C C . LYS B 1 318 ? 9.739 -6.345 15.645 1.00 36.55 360 LYS B C 1
ATOM 6527 O O . LYS B 1 318 ? 9.412 -7.115 14.748 1.00 36.92 360 LYS B O 1
ATOM 6533 N N . TYR B 1 319 ? 10.982 -6.289 16.138 1.00 34.95 361 TYR B N 1
ATOM 6534 C CA . TYR B 1 319 ? 12.106 -6.985 15.514 1.00 34.52 361 TYR B CA 1
ATOM 6535 C C . TYR B 1 319 ? 12.762 -8.028 16.433 1.00 34.87 361 TYR B C 1
ATOM 6536 O O . TYR B 1 319 ? 13.611 -8.798 15.968 1.00 35.76 361 TYR B O 1
ATOM 6545 N N . THR B 1 320 ? 12.426 -8.034 17.724 1.00 34.81 362 THR B N 1
ATOM 6546 C CA . THR B 1 320 ? 13.074 -8.934 18.673 1.00 35.35 362 THR B CA 1
ATOM 6547 C C . THR B 1 320 ? 12.201 -9.064 19.921 1.00 36.58 362 THR B C 1
ATOM 6548 O O . THR B 1 320 ? 11.428 -8.161 20.234 1.00 35.35 362 THR B O 1
ATOM 6552 N N . ASP B 1 321 ? 12.346 -10.196 20.614 1.00 39.62 363 ASP B N 1
ATOM 6553 C CA . ASP B 1 321 ? 11.544 -10.517 21.803 1.00 43.17 363 ASP B CA 1
ATOM 6554 C C . ASP B 1 321 ? 12.395 -10.325 23.070 1.00 42.53 363 ASP B C 1
ATOM 6555 O O . ASP B 1 321 ? 11.905 -10.445 24.184 1.00 44.24 363 ASP B O 1
ATOM 6560 N N . SER B 1 322 ? 13.675 -9.998 22.890 1.00 41.64 364 SER B N 1
ATOM 6561 C CA . SER B 1 322 ? 14.612 -9.941 23.981 1.00 39.69 364 SER B CA 1
ATOM 6562 C C . SER B 1 322 ? 15.760 -9.023 23.574 1.00 36.66 364 SER B C 1
ATOM 6563 O O . SER B 1 322 ? 16.425 -9.280 22.585 1.00 38.64 364 SER B O 1
ATOM 6566 N N . TYR B 1 323 ? 15.958 -7.948 24.335 1.00 34.45 365 TYR B N 1
ATOM 6567 C CA . TYR B 1 323 ? 16.995 -6.977 24.039 1.00 32.89 365 TYR B CA 1
ATOM 6568 C C . TYR B 1 323 ? 17.335 -6.165 25.299 1.00 31.33 365 TYR B C 1
ATOM 6569 O O . TYR B 1 323 ? 16.646 -6.227 26.326 1.00 31.08 365 TYR B O 1
ATOM 6578 N N . ILE B 1 324 ? 18.422 -5.403 25.181 1.00 29.39 366 ILE B N 1
ATOM 6579 C CA . ILE B 1 324 ? 18.900 -4.500 26.190 1.00 29.05 366 ILE B CA 1
ATOM 6580 C C . ILE B 1 324 ? 19.169 -3.160 25.505 1.00 27.93 366 ILE B C 1
ATOM 6581 O O . ILE B 1 324 ? 20.004 -3.090 24.592 1.00 27.56 366 ILE B O 1
ATOM 6586 N N . ASP B 1 325 ? 18.463 -2.104 25.915 1.00 27.63 367 ASP B N 1
ATOM 6587 C CA . ASP B 1 325 ? 18.706 -0.792 25.303 1.00 28.40 367 ASP B CA 1
ATOM 6588 C C . ASP B 1 325 ? 20.076 -0.274 25.761 1.00 27.34 367 ASP B C 1
ATOM 6589 O O . ASP B 1 325 ? 20.645 -0.745 26.740 1.00 26.77 367 ASP B O 1
ATOM 6594 N N . ALA B 1 326 ? 20.615 0.671 24.988 1.00 27.20 368 ALA B N 1
ATOM 6595 C CA . ALA B 1 326 ? 21.882 1.298 25.261 1.00 26.15 368 ALA B CA 1
ATOM 6596 C C . ALA B 1 326 ? 21.708 2.807 25.151 1.00 25.66 368 ALA B C 1
ATOM 6597 O O . ALA B 1 326 ? 22.098 3.413 24.147 1.00 25.66 368 ALA B O 1
ATOM 6599 N N . PRO B 1 327 ? 21.098 3.446 26.178 1.00 24.81 369 PRO B N 1
ATOM 6600 C CA . PRO B 1 327 ? 21.078 4.905 26.281 1.00 24.57 369 PRO B CA 1
ATOM 6601 C C . PRO B 1 327 ? 22.488 5.426 26.578 1.00 23.94 369 PRO B C 1
ATOM 6602 O O . PRO B 1 327 ? 23.199 4.822 27.380 1.00 23.04 369 PRO B O 1
ATOM 6606 N N . PHE B 1 328 ? 22.878 6.525 25.925 1.00 23.64 370 PHE B N 1
ATOM 6607 C CA . PHE B 1 328 ? 24.234 7.025 26.094 1.00 23.59 370 PHE B CA 1
ATOM 6608 C C . PHE B 1 328 ? 24.253 8.563 26.136 1.00 23.82 370 PHE B C 1
ATOM 6609 O O . PHE B 1 328 ? 25.066 9.141 26.853 1.00 23.96 370 PHE B O 1
ATOM 6617 N N . TYR B 1 329 ? 23.391 9.210 25.342 1.00 24.21 371 TYR B N 1
ATOM 6618 C CA . TYR B 1 329 ? 23.138 10.651 25.378 1.00 24.47 371 TYR B CA 1
ATOM 6619 C C . TYR B 1 329 ? 24.274 11.411 24.682 1.00 25.20 371 TYR B C 1
ATOM 6620 O O . TYR B 1 329 ? 24.004 12.203 23.779 1.00 25.73 371 TYR B O 1
ATOM 6629 N N . THR B 1 330 ? 25.525 11.210 25.119 1.00 25.79 372 THR B N 1
ATOM 6630 C CA . THR B 1 330 ? 26.691 11.849 24.462 1.00 26.99 372 THR B CA 1
ATOM 6631 C C . THR B 1 330 ? 27.863 10.871 24.418 1.00 26.14 372 THR B C 1
ATOM 6632 O O . THR B 1 330 ? 27.933 9.961 25.202 1.00 25.99 372 THR B O 1
ATOM 6636 N N . ASN B 1 331 ? 28.796 11.117 23.499 1.00 26.77 373 ASN B N 1
ATOM 6637 C CA . ASN B 1 331 ? 29.969 10.259 23.297 1.00 26.19 373 ASN B CA 1
ATOM 6638 C C . ASN B 1 331 ? 31.049 11.071 22.569 1.00 26.59 373 ASN B C 1
ATOM 6639 O O . ASN B 1 331 ? 30.900 12.278 22.372 1.00 27.07 373 ASN B O 1
ATOM 6644 N N . HIS B 1 332 ? 32.127 10.389 22.171 1.00 26.65 374 HIS B N 1
ATOM 6645 C CA . HIS B 1 332 ? 33.347 11.014 21.627 1.00 27.51 374 HIS B CA 1
ATOM 6646 C C . HIS B 1 332 ? 33.149 11.636 20.237 1.00 28.40 374 HIS B C 1
ATOM 6647 O O . HIS B 1 332 ? 34.070 12.309 19.759 1.00 29.43 374 HIS B O 1
ATOM 6654 N N . ASP B 1 333 ? 31.991 11.402 19.589 1.00 28.26 375 ASP B N 1
ATOM 6655 C CA . ASP B 1 333 ? 31.685 11.980 18.272 1.00 29.04 375 ASP B CA 1
ATOM 6656 C C . ASP B 1 333 ? 30.794 13.229 18.402 1.00 29.50 375 ASP B C 1
ATOM 6657 O O . ASP B 1 333 ? 30.538 13.912 17.417 1.00 29.43 375 ASP B O 1
ATOM 6662 N N . MET B 1 334 ? 30.311 13.538 19.607 1.00 29.79 376 MET B N 1
ATOM 6663 C CA . MET B 1 334 ? 29.374 14.657 19.764 1.00 30.79 376 MET B CA 1
ATOM 6664 C C . MET B 1 334 ? 29.952 15.720 20.691 1.00 30.91 376 MET B C 1
ATOM 6665 O O . MET B 1 334 ? 30.849 15.461 21.488 1.00 30.44 376 MET B O 1
ATOM 6670 N N . GLY B 1 335 ? 29.399 16.925 20.572 1.00 31.99 377 GLY B N 1
ATOM 6671 C CA . GLY B 1 335 ? 29.682 17.994 21.501 1.00 32.55 377 GLY B CA 1
ATOM 6672 C C . GLY B 1 335 ? 29.333 17.539 22.899 1.00 31.72 377 GLY B C 1
ATOM 6673 O O . GLY B 1 335 ? 28.427 16.727 23.072 1.00 30.89 377 GLY B O 1
ATOM 6674 N N . ARG B 1 336 ? 30.086 18.023 23.888 1.00 32.07 378 ARG B N 1
ATOM 6675 C CA . ARG B 1 336 ? 29.868 17.607 25.256 1.00 31.29 378 ARG B CA 1
ATOM 6676 C C . ARG B 1 336 ? 28.561 18.242 25.748 1.00 30.88 378 ARG B C 1
ATOM 6677 O O . ARG B 1 336 ? 28.138 19.300 25.280 1.00 31.16 378 ARG B O 1
ATOM 6685 N N . SER B 1 337 ? 27.912 17.541 26.674 1.00 30.11 379 SER B N 1
ATOM 6686 C CA . SER B 1 337 ? 26.610 17.903 27.214 1.00 29.71 379 SER B CA 1
ATOM 6687 C C . SER B 1 337 ? 26.620 19.321 27.810 1.00 30.97 379 SER B C 1
ATOM 6688 O O . SER B 1 337 ? 25.655 20.086 27.665 1.00 31.02 379 SER B O 1
ATOM 6691 N N . ALA B 1 338 ? 27.712 19.678 28.497 1.00 31.45 380 ALA B N 1
ATOM 6692 C CA . ALA B 1 338 ? 27.783 20.960 29.168 1.00 32.33 380 ALA B CA 1
ATOM 6693 C C . ALA B 1 338 ? 27.639 22.097 28.147 1.00 33.07 380 ALA B C 1
ATOM 6694 O O . ALA B 1 338 ? 27.139 23.165 28.483 1.00 34.06 380 ALA B O 1
ATOM 6696 N N . GLY B 1 339 ? 28.077 21.848 26.906 1.00 32.64 381 GLY B N 1
ATOM 6697 C CA . GLY B 1 339 ? 27.990 22.804 25.799 1.00 33.55 381 GLY B CA 1
ATOM 6698 C C . GLY B 1 339 ? 26.572 23.024 25.290 1.00 33.26 381 GLY B C 1
ATOM 6699 O O . GLY B 1 339 ? 26.309 24.002 24.637 1.00 34.51 381 GLY B O 1
ATOM 6700 N N . TYR B 1 340 ? 25.649 22.113 25.603 1.00 32.63 382 TYR B N 1
ATOM 6701 C CA . TYR B 1 340 ? 24.274 22.161 25.073 1.00 32.52 382 TYR B CA 1
ATOM 6702 C C . TYR B 1 340 ? 23.411 23.202 25.801 1.00 33.61 382 TYR B C 1
ATOM 6703 O O . TYR B 1 340 ? 22.401 23.624 25.261 1.00 34.48 382 TYR B O 1
ATOM 6712 N N . TYR B 1 341 ? 23.814 23.611 27.011 1.00 34.42 383 TYR B N 1
ATOM 6713 C CA . TYR B 1 341 ? 22.996 24.462 27.885 1.00 35.49 383 TYR B CA 1
ATOM 6714 C C . TYR B 1 341 ? 23.762 25.740 28.242 1.00 37.56 383 TYR B C 1
ATOM 6715 O O . TYR B 1 341 ? 24.967 25.693 28.494 1.00 38.42 383 TYR B O 1
ATOM 6724 N N . ASN B 1 342 ? 23.040 26.872 28.239 1.00 39.44 384 ASN B N 1
ATOM 6725 C CA . ASN B 1 342 ? 23.590 28.211 28.512 1.00 41.49 384 ASN B CA 1
ATOM 6726 C C . ASN B 1 342 ? 22.598 29.030 29.337 1.00 42.35 384 ASN B C 1
ATOM 6727 O O . ASN B 1 342 ? 21.449 28.654 29.484 1.00 41.71 384 ASN B O 1
ATOM 6732 N N . GLY B 1 343 ? 23.076 30.163 29.860 1.00 44.38 385 GLY B N 1
ATOM 6733 C CA . GLY B 1 343 ? 22.293 31.033 30.710 1.00 45.47 385 GLY B CA 1
ATOM 6734 C C . GLY B 1 343 ? 22.093 30.444 32.093 1.00 45.49 385 GLY B C 1
ATOM 6735 O O . GLY B 1 343 ? 22.786 29.495 32.518 1.00 43.94 385 GLY B O 1
ATOM 6736 N N . ASP B 1 344 ? 21.136 31.023 32.814 1.00 47.90 386 ASP B N 1
ATOM 6737 C CA . ASP B 1 344 ? 20.753 30.528 34.131 1.00 48.98 386 ASP B CA 1
ATOM 6738 C C . ASP B 1 344 ? 20.113 29.146 33.931 1.00 46.78 386 ASP B C 1
ATOM 6739 O O . ASP B 1 344 ? 19.431 28.894 32.908 1.00 47.65 386 ASP B O 1
ATOM 6744 N N . ASN B 1 345 ? 20.399 28.244 34.874 1.00 43.83 387 ASN B N 1
ATOM 6745 C CA . ASN B 1 345 ? 19.885 26.882 34.894 1.00 41.26 387 ASN B CA 1
ATOM 6746 C C . ASN B 1 345 ? 20.739 25.962 34.012 1.00 38.56 387 ASN B C 1
ATOM 6747 O O . ASN B 1 345 ? 20.385 24.806 33.834 1.00 36.89 387 ASN B O 1
ATOM 6752 N N . ALA B 1 346 ? 21.872 26.458 33.501 1.00 38.24 388 ALA B N 1
ATOM 6753 C CA . ALA B 1 346 ? 22.738 25.666 32.619 1.00 36.70 388 ALA B CA 1
ATOM 6754 C C . ALA B 1 346 ? 23.309 24.474 33.388 1.00 35.39 388 ALA B C 1
ATOM 6755 O O . ALA B 1 346 ? 23.391 23.379 32.841 1.00 34.81 388 ALA B O 1
ATOM 6757 N N . GLU B 1 347 ? 23.716 24.690 34.646 1.00 35.41 389 GLU B N 1
ATOM 6758 C CA . GLU B 1 347 ? 24.310 23.618 35.452 1.00 34.53 389 GLU B CA 1
ATOM 6759 C C . GLU B 1 347 ? 23.214 22.618 35.839 1.00 33.07 389 GLU B C 1
ATOM 6760 O O . GLU B 1 347 ? 23.448 21.414 35.839 1.00 31.39 389 GLU B O 1
ATOM 6766 N N . GLU B 1 348 ? 22.024 23.137 36.154 1.00 33.53 390 GLU B N 1
ATOM 6767 C CA . GLU B 1 348 ? 20.856 22.315 36.493 1.00 32.92 390 GLU B CA 1
ATOM 6768 C C . GLU B 1 348 ? 20.485 21.406 35.311 1.00 31.66 390 GLU B C 1
ATOM 6769 O O . GLU B 1 348 ? 20.202 20.227 35.497 1.00 30.56 390 GLU B O 1
ATOM 6775 N N . LYS B 1 349 ? 20.508 21.957 34.092 1.00 31.91 391 LYS B N 1
ATOM 6776 C CA . LYS B 1 349 ? 20.182 21.201 32.880 1.00 30.84 391 LYS B CA 1
ATOM 6777 C C . LYS B 1 349 ? 21.239 20.120 32.626 1.00 29.80 391 LYS B C 1
ATOM 6778 O O . LYS B 1 349 ? 20.890 19.014 32.230 1.00 28.82 391 LYS B O 1
ATOM 6784 N N . THR B 1 350 ? 22.520 20.465 32.819 1.00 30.20 392 THR B N 1
ATOM 6785 C CA . THR B 1 350 ? 23.625 19.540 32.555 1.00 29.81 392 THR B CA 1
ATOM 6786 C C . THR B 1 350 ? 23.478 18.317 33.474 1.00 29.13 392 THR B C 1
ATOM 6787 O O . THR B 1 350 ? 23.691 17.189 33.058 1.00 28.38 392 THR B O 1
ATOM 6791 N N . LYS B 1 351 ? 23.125 18.567 34.736 1.00 29.69 393 LYS B N 1
ATOM 6792 C CA . LYS B 1 351 ? 22.897 17.511 35.706 1.00 29.28 393 LYS B CA 1
ATOM 6793 C C . LYS B 1 351 ? 21.697 16.663 35.281 1.00 28.88 393 LYS B C 1
ATOM 6794 O O . LYS B 1 351 ? 21.819 15.464 35.177 1.00 29.13 393 LYS B O 1
ATOM 6800 N N . MET B 1 352 ? 20.551 17.300 35.029 1.00 29.84 394 MET B N 1
ATOM 6801 C CA . MET B 1 352 ? 19.308 16.584 34.702 1.00 30.39 394 MET B CA 1
ATOM 6802 C C . MET B 1 352 ? 19.473 15.716 33.446 1.00 29.52 394 MET B C 1
ATOM 6803 O O . MET B 1 352 ? 18.875 14.647 33.341 1.00 28.85 394 MET B O 1
ATOM 6808 N N . ALA B 1 353 ? 20.279 16.175 32.489 1.00 29.60 395 ALA B N 1
ATOM 6809 C CA . ALA B 1 353 ? 20.515 15.411 31.267 1.00 29.28 395 ALA B CA 1
ATOM 6810 C C . ALA B 1 353 ? 21.080 14.021 31.600 1.00 28.47 395 ALA B C 1
ATOM 6811 O O . ALA B 1 353 ? 20.666 13.024 30.998 1.00 26.69 395 ALA B O 1
ATOM 6813 N N . GLN B 1 354 ? 21.999 13.955 32.574 1.00 29.06 396 GLN B N 1
ATOM 6814 C CA . GLN B 1 354 ? 22.643 12.687 32.953 1.00 29.58 396 GLN B CA 1
ATOM 6815 C C . GLN B 1 354 ? 21.661 11.822 33.755 1.00 28.85 396 GLN B C 1
ATOM 6816 O O . GLN B 1 354 ? 21.666 10.604 33.624 1.00 28.54 396 GLN B O 1
ATOM 6822 N N . ALA B 1 355 ? 20.814 12.453 34.575 1.00 29.00 397 ALA B N 1
ATOM 6823 C CA . ALA B 1 355 ? 19.717 11.748 35.230 1.00 28.42 397 ALA B CA 1
ATOM 6824 C C . ALA B 1 355 ? 18.800 11.106 34.176 1.00 27.42 397 ALA B C 1
ATOM 6825 O O . ALA B 1 355 ? 18.446 9.937 34.283 1.00 27.05 397 ALA B O 1
ATOM 6827 N N . MET B 1 356 ? 18.449 11.863 33.138 1.00 27.24 398 MET B N 1
ATOM 6828 C CA . MET B 1 356 ? 17.505 11.391 32.130 1.00 27.07 398 MET B CA 1
ATOM 6829 C C . MET B 1 356 ? 18.144 10.324 31.226 1.00 25.97 398 MET B C 1
ATOM 6830 O O . MET B 1 356 ? 17.452 9.526 30.610 1.00 25.91 398 MET B O 1
ATOM 6835 N N . ASN B 1 357 ? 19.474 10.335 31.128 1.00 25.21 399 ASN B N 1
ATOM 6836 C CA . ASN B 1 357 ? 20.232 9.345 30.392 1.00 24.38 399 ASN B CA 1
ATOM 6837 C C . ASN B 1 357 ? 20.369 8.051 31.220 1.00 24.39 399 ASN B C 1
ATOM 6838 O O . ASN B 1 357 ? 19.980 6.960 30.790 1.00 23.86 399 ASN B O 1
ATOM 6843 N N . LEU B 1 358 ? 20.952 8.169 32.415 1.00 24.31 400 LEU B N 1
ATOM 6844 C CA . LEU B 1 358 ? 21.394 7.005 33.145 1.00 24.97 400 LEU B CA 1
ATOM 6845 C C . LEU B 1 358 ? 20.219 6.263 33.808 1.00 25.30 400 LEU B C 1
ATOM 6846 O O . LEU B 1 358 ? 20.337 5.063 34.048 1.00 26.36 400 LEU B O 1
ATOM 6851 N N . LEU B 1 359 ? 19.079 6.933 34.050 1.00 24.86 401 LEU B N 1
ATOM 6852 C CA . LEU B 1 359 ? 17.905 6.253 34.648 1.00 24.97 401 LEU B CA 1
ATOM 6853 C C . LEU B 1 359 ? 16.970 5.673 33.572 1.00 24.98 401 LEU B C 1
ATOM 6854 O O . LEU B 1 359 ? 15.818 5.295 33.879 1.00 24.81 401 LEU B O 1
ATOM 6859 N N . MET B 1 360 ? 17.449 5.576 32.322 1.00 24.92 402 MET B N 1
ATOM 6860 C CA . MET B 1 360 ? 16.690 4.905 31.255 1.00 24.75 402 MET B CA 1
ATOM 6861 C C . MET B 1 360 ? 16.907 3.397 31.353 1.00 24.69 402 MET B C 1
ATOM 6862 O O . MET B 1 360 ? 17.906 2.943 31.899 1.00 24.13 402 MET B O 1
ATOM 6867 N N . PRO B 1 361 ? 15.955 2.569 30.868 1.00 25.59 403 PRO B N 1
ATOM 6868 C CA . PRO B 1 361 ? 16.138 1.117 30.824 1.00 26.13 403 PRO B CA 1
ATOM 6869 C C . PRO B 1 361 ? 17.374 0.645 30.037 1.00 26.58 403 PRO B C 1
ATOM 6870 O O . PRO B 1 361 ? 17.789 1.283 29.073 1.00 25.81 403 PRO B O 1
ATOM 6874 N N . GLY B 1 362 ? 17.947 -0.480 30.471 1.00 27.28 404 GLY B N 1
ATOM 6875 C CA . GLY B 1 362 ? 18.996 -1.164 29.739 1.00 27.70 404 GLY B CA 1
ATOM 6876 C C . GLY B 1 362 ? 20.373 -0.914 30.329 1.00 27.50 404 GLY B C 1
ATOM 6877 O O . GLY B 1 362 ? 20.527 -0.773 31.536 1.00 28.04 404 GLY B O 1
ATOM 6878 N N . ASN B 1 363 ? 21.370 -0.907 29.443 1.00 26.97 405 ASN B N 1
ATOM 6879 C CA . ASN B 1 363 ? 22.779 -0.786 29.767 1.00 26.91 405 ASN B CA 1
ATOM 6880 C C . ASN B 1 363 ? 23.174 0.664 29.475 1.00 26.58 405 ASN B C 1
ATOM 6881 O O . ASN B 1 363 ? 23.273 1.046 28.312 1.00 26.72 405 ASN B O 1
ATOM 6886 N N . ALA B 1 364 ? 23.360 1.466 30.529 1.00 26.14 406 ALA B N 1
ATOM 6887 C CA . ALA B 1 364 ? 23.541 2.920 30.408 1.00 25.72 406 ALA B CA 1
ATOM 6888 C C . ALA B 1 364 ? 25.025 3.257 30.237 1.00 25.22 406 ALA B C 1
ATOM 6889 O O . ALA B 1 364 ? 25.868 2.672 30.900 1.00 24.99 406 ALA B O 1
ATOM 6891 N N . PHE B 1 365 ? 25.311 4.234 29.371 1.00 24.66 407 PHE B N 1
ATOM 6892 C CA . PHE B 1 365 ? 26.669 4.631 29.034 1.00 24.27 407 PHE B CA 1
ATOM 6893 C C . PHE B 1 365 ? 26.916 6.080 29.449 1.00 23.90 407 PHE B C 1
ATOM 6894 O O . PHE B 1 365 ? 26.126 6.943 29.122 1.00 23.20 407 PHE B O 1
ATOM 6902 N N . LEU B 1 366 ? 28.054 6.298 30.122 1.00 24.34 408 LEU B N 1
ATOM 6903 C CA . LEU B 1 366 ? 28.554 7.609 30.541 1.00 24.91 408 LEU B CA 1
ATOM 6904 C C . LEU B 1 366 ? 29.928 7.864 29.903 1.00 25.01 408 LEU B C 1
ATOM 6905 O O . LEU B 1 366 ? 30.874 7.137 30.148 1.00 24.77 408 LEU B O 1
ATOM 6910 N N . TYR B 1 367 ? 30.035 8.944 29.127 1.00 25.70 409 TYR B N 1
ATOM 6911 C CA . TYR B 1 367 ? 31.289 9.327 28.459 1.00 26.24 409 TYR B CA 1
ATOM 6912 C C . TYR B 1 367 ? 32.226 10.019 29.464 1.00 26.68 409 TYR B C 1
ATOM 6913 O O . TYR B 1 367 ? 31.821 10.962 30.154 1.00 27.32 409 TYR B O 1
ATOM 6922 N N . TYR B 1 368 ? 33.486 9.567 29.528 1.00 26.68 410 TYR B N 1
ATOM 6923 C CA . TYR B 1 368 ? 34.472 10.141 30.452 1.00 27.18 410 TYR B CA 1
ATOM 6924 C C . TYR B 1 368 ? 34.431 11.669 30.334 1.00 28.25 410 TYR B C 1
ATOM 6925 O O . TYR B 1 368 ? 34.380 12.223 29.226 1.00 28.32 410 TYR B O 1
ATOM 6934 N N . GLY B 1 369 ? 34.412 12.340 31.488 1.00 29.21 411 GLY B N 1
ATOM 6935 C CA . GLY B 1 369 ? 34.432 13.798 31.553 1.00 30.68 411 GLY B CA 1
ATOM 6936 C C . GLY B 1 369 ? 33.050 14.420 31.707 1.00 30.83 411 GLY B C 1
ATOM 6937 O O . GLY B 1 369 ? 32.930 15.549 32.190 1.00 30.85 411 GLY B O 1
ATOM 6938 N N . GLU B 1 370 ? 32.004 13.706 31.279 1.00 30.49 412 GLU B N 1
ATOM 6939 C CA . GLU B 1 370 ? 30.648 14.222 31.374 1.00 31.25 412 GLU B CA 1
ATOM 6940 C C . GLU B 1 370 ? 30.232 14.362 32.846 1.00 30.85 412 GLU B C 1
ATOM 6941 O O . GLU B 1 370 ? 29.393 15.191 33.153 1.00 31.11 412 GLU B O 1
ATOM 6947 N N . GLU B 1 371 ? 30.829 13.563 33.743 1.00 30.52 413 GLU B N 1
ATOM 6948 C CA . GLU B 1 371 ? 30.493 13.605 35.172 1.00 30.14 413 GLU B CA 1
ATOM 6949 C C . GLU B 1 371 ? 31.084 14.858 35.833 1.00 30.98 413 GLU B C 1
ATOM 6950 O O . GLU B 1 371 ? 30.665 15.190 36.943 1.00 31.47 413 GLU B O 1
ATOM 6956 N N . ILE B 1 372 ? 32.030 15.554 35.174 1.00 30.45 414 ILE B N 1
ATOM 6957 C CA . ILE B 1 372 ? 32.538 16.826 35.706 1.00 31.47 414 ILE B CA 1
ATOM 6958 C C . ILE B 1 372 ? 32.232 17.987 34.744 1.00 31.88 414 ILE B C 1
ATOM 6959 O O . ILE B 1 372 ? 32.796 19.062 34.891 1.00 32.49 414 ILE B O 1
ATOM 6964 N N . GLY B 1 373 ? 31.315 17.783 33.792 1.00 31.54 415 GLY B N 1
ATOM 6965 C CA . GLY B 1 373 ? 30.831 18.849 32.911 1.00 32.36 415 GLY B CA 1
ATOM 6966 C C . GLY B 1 373 ? 31.934 19.477 32.070 1.00 33.74 415 GLY B C 1
ATOM 6967 O O . GLY B 1 373 ? 31.996 20.695 31.905 1.00 34.24 415 GLY B O 1
ATOM 6968 N N . MET B 1 374 ? 32.811 18.642 31.519 1.00 34.36 416 MET B N 1
ATOM 6969 C CA . MET B 1 374 ? 33.805 19.112 30.571 1.00 36.28 416 MET B CA 1
ATOM 6970 C C . MET B 1 374 ? 33.086 19.676 29.336 1.00 36.69 416 MET B C 1
ATOM 6971 O O . MET B 1 374 ? 32.044 19.178 28.920 1.00 36.04 416 MET B O 1
ATOM 6976 N N . ARG B 1 375 ? 33.646 20.750 28.784 1.00 39.00 417 ARG B N 1
ATOM 6977 C CA . ARG B 1 375 ? 33.190 21.340 27.540 1.00 40.09 417 ARG B CA 1
ATOM 6978 C C . ARG B 1 375 ? 34.133 20.932 26.403 1.00 39.94 417 ARG B C 1
ATOM 6979 O O . ARG B 1 375 ? 35.322 20.629 26.619 1.00 39.31 417 ARG B O 1
ATOM 6987 N N . GLY B 1 376 ? 33.579 20.935 25.188 1.00 39.88 418 GLY B N 1
ATOM 6988 C CA . GLY B 1 376 ? 34.356 20.740 23.961 1.00 40.80 418 GLY B CA 1
ATOM 6989 C C . GLY B 1 376 ? 33.489 20.253 22.811 1.00 39.71 418 GLY B C 1
ATOM 6990 O O . GLY B 1 376 ? 32.773 19.247 22.971 1.00 36.61 418 GLY B O 1
ATOM 6991 N N . THR B 1 377 ? 33.575 20.958 21.666 1.00 40.58 419 THR B N 1
ATOM 6992 C CA . THR B 1 377 ? 32.734 20.666 20.485 1.00 40.47 419 THR B CA 1
ATOM 6993 C C . THR B 1 377 ? 33.306 21.202 19.156 1.00 41.33 419 THR B C 1
ATOM 6994 O O . THR B 1 377 ? 32.830 20.788 18.096 1.00 41.59 419 THR B O 1
ATOM 6998 N N . ALA B 1 378 ? 34.301 22.103 19.187 1.00 41.73 420 ALA B N 1
ATOM 6999 C CA . ALA B 1 378 ? 34.779 22.821 17.978 1.00 42.55 420 ALA B CA 1
ATOM 7000 C C . ALA B 1 378 ? 35.187 21.844 16.869 1.00 41.61 420 ALA B C 1
ATOM 7001 O O . ALA B 1 378 ? 34.967 22.123 15.704 1.00 42.83 420 ALA B O 1
ATOM 7003 N N . ASN B 1 379 ? 35.810 20.724 17.245 1.00 39.85 421 ASN B N 1
ATOM 7004 C CA . ASN B 1 379 ? 36.149 19.637 16.318 1.00 39.27 421 ASN B CA 1
ATOM 7005 C C . ASN B 1 379 ? 36.222 18.343 17.132 1.00 38.26 421 ASN B C 1
ATOM 7006 O O . ASN B 1 379 ? 36.103 18.377 18.365 1.00 37.76 421 ASN B O 1
ATOM 7011 N N . ASP B 1 380 ? 36.399 17.205 16.452 1.00 38.09 422 ASP B N 1
ATOM 7012 C CA . ASP B 1 380 ? 36.370 15.890 17.138 1.00 36.51 422 ASP B CA 1
ATOM 7013 C C . ASP B 1 380 ? 37.459 15.834 18.227 1.00 35.91 422 ASP B C 1
ATOM 7014 O O . ASP B 1 380 ? 37.228 15.304 19.320 1.00 34.56 422 ASP B O 1
ATOM 7019 N N . GLU B 1 381 ? 38.638 16.391 17.926 1.00 36.36 423 GLU B N 1
ATOM 7020 C CA . GLU B 1 381 ? 39.777 16.437 18.855 1.00 36.42 423 GLU B CA 1
ATOM 7021 C C . GLU B 1 381 ? 39.339 17.089 20.175 1.00 35.41 423 GLU B C 1
ATOM 7022 O O . GLU B 1 381 ? 39.693 16.619 21.246 1.00 33.88 423 GLU B O 1
ATOM 7028 N N . THR B 1 382 ? 38.546 18.161 20.075 1.00 35.46 424 THR B N 1
ATOM 7029 C CA . THR B 1 382 ? 38.172 18.999 21.215 1.00 35.49 424 THR B CA 1
ATOM 7030 C C . THR B 1 382 ? 37.072 18.325 22.058 1.00 33.70 424 THR B C 1
ATOM 7031 O O . THR B 1 382 ? 36.803 18.733 23.188 1.00 33.66 424 THR B O 1
ATOM 7035 N N . LYS B 1 383 ? 36.423 17.293 21.514 1.00 32.50 425 LYS B N 1
ATOM 7036 C CA . LYS B 1 383 ? 35.462 16.506 22.273 1.00 31.33 425 LYS B CA 1
ATOM 7037 C C . LYS B 1 383 ? 36.188 15.464 23.131 1.00 30.54 425 LYS B C 1
ATOM 7038 O O . LYS B 1 383 ? 35.548 14.704 23.872 1.00 29.47 425 LYS B O 1
ATOM 7044 N N . ARG B 1 384 ? 37.521 15.441 23.027 1.00 30.94 426 ARG B N 1
ATOM 7045 C CA . ARG B 1 384 ? 38.330 14.350 23.498 1.00 30.81 426 ARG B CA 1
ATOM 7046 C C . ARG B 1 384 ? 39.547 14.882 24.260 1.00 32.36 426 ARG B C 1
ATOM 7047 O O . ARG B 1 384 ? 40.615 14.276 24.183 1.00 32.71 426 ARG B O 1
ATOM 7055 N N . LEU B 1 385 ? 39.348 15.963 25.034 1.00 33.38 427 LEU B N 1
ATOM 7056 C CA . LEU B 1 385 ? 40.403 16.620 25.836 1.00 35.02 427 LEU B CA 1
ATOM 7057 C C . LEU B 1 385 ? 40.752 15.768 27.067 1.00 34.71 427 LEU B C 1
ATOM 7058 O O . LEU B 1 385 ? 40.003 14.866 27.462 1.00 33.31 427 LEU B O 1
ATOM 7063 N N . ALA B 1 386 ? 41.898 16.082 27.679 1.00 36.17 428 ALA B N 1
ATOM 7064 C CA . ALA B 1 386 ? 42.427 15.334 28.826 1.00 36.38 428 ALA B CA 1
ATOM 7065 C C . ALA B 1 386 ? 41.450 15.411 30.001 1.00 36.19 428 ALA B C 1
ATOM 7066 O O . ALA B 1 386 ? 40.888 16.468 30.280 1.00 36.16 428 ALA B O 1
ATOM 7068 N N . MET B 1 387 ? 41.263 14.271 30.675 1.00 36.29 429 MET B N 1
ATOM 7069 C CA . MET B 1 387 ? 40.436 14.181 31.872 1.00 35.64 429 MET B CA 1
ATOM 7070 C C . MET B 1 387 ? 40.988 15.165 32.911 1.00 37.03 429 MET B C 1
ATOM 7071 O O . MET B 1 387 ? 42.184 15.176 33.154 1.00 37.80 429 MET B O 1
ATOM 7076 N N . ARG B 1 388 ? 40.108 15.996 33.494 1.00 37.62 430 ARG B N 1
ATOM 7077 C CA . ARG B 1 388 ? 40.502 17.151 34.344 1.00 38.86 430 ARG B CA 1
ATOM 7078 C C . ARG B 1 388 ? 40.587 16.728 35.817 1.00 39.42 430 ARG B C 1
ATOM 7079 O O . ARG B 1 388 ? 39.714 17.074 36.618 1.00 39.63 430 ARG B O 1
ATOM 7087 N N . TRP B 1 389 ? 41.674 16.018 36.153 1.00 40.08 431 TRP B N 1
ATOM 7088 C CA . TRP B 1 389 ? 41.906 15.423 37.470 1.00 40.93 431 TRP B CA 1
ATOM 7089 C C . TRP B 1 389 ? 42.124 16.507 38.533 1.00 44.42 431 TRP B C 1
ATOM 7090 O O . TRP B 1 389 ? 41.678 16.347 39.673 1.00 44.28 431 TRP B O 1
ATOM 7101 N N . SER B 1 390 ? 42.823 17.586 38.149 1.00 48.76 432 SER B N 1
ATOM 7102 C CA . SER B 1 390 ? 43.165 18.722 39.026 1.00 52.98 432 SER B CA 1
ATOM 7103 C C . SER B 1 390 ? 43.764 19.858 38.188 1.00 56.56 432 SER B C 1
ATOM 7104 O O . SER B 1 390 ? 44.163 19.643 37.047 1.00 56.69 432 SER B O 1
ATOM 7107 N N . GLY B 1 391 ? 43.866 21.044 38.799 1.00 60.93 433 GLY B N 1
ATOM 7108 C CA . GLY B 1 391 ? 44.215 22.298 38.127 1.00 65.06 433 GLY B CA 1
ATOM 7109 C C . GLY B 1 391 ? 45.615 22.318 37.520 1.00 69.20 433 GLY B C 1
ATOM 7110 O O . GLY B 1 391 ? 45.779 22.715 36.364 1.00 70.56 433 GLY B O 1
ATOM 7111 N N . ASP B 1 392 ? 46.638 21.926 38.290 1.00 73.05 434 ASP B N 1
ATOM 7112 C CA . ASP B 1 392 ? 48.041 22.106 37.848 1.00 77.45 434 ASP B CA 1
ATOM 7113 C C . ASP B 1 392 ? 48.384 21.098 36.740 1.00 76.88 434 ASP B C 1
ATOM 7114 O O . ASP B 1 392 ? 47.736 20.063 36.580 1.00 75.33 434 ASP B O 1
ATOM 7119 N N . LYS B 1 394 ? 50.572 19.669 35.282 1.00 73.42 436 LYS B N 1
ATOM 7120 C CA . LYS B 1 394 ? 51.671 19.606 36.249 1.00 75.82 436 LYS B CA 1
ATOM 7121 C C . LYS B 1 394 ? 51.535 18.336 37.100 1.00 74.56 436 LYS B C 1
ATOM 7122 O O . LYS B 1 394 ? 52.521 17.635 37.341 1.00 76.49 436 LYS B O 1
ATOM 7124 N N . ALA B 1 395 ? 50.304 18.066 37.556 1.00 71.77 437 ALA B N 1
ATOM 7125 C CA . ALA B 1 395 ? 49.979 16.922 38.408 1.00 68.94 437 ALA B CA 1
ATOM 7126 C C . ALA B 1 395 ? 50.328 15.623 37.674 1.00 66.22 437 ALA B C 1
ATOM 7127 O O . ALA B 1 395 ? 50.134 15.519 36.461 1.00 65.36 437 ALA B O 1
ATOM 7129 N N . LYS B 1 396 ? 50.834 14.643 38.428 1.00 64.43 438 LYS B N 1
ATOM 7130 C CA . LYS B 1 396 ? 51.295 13.380 37.871 1.00 63.45 438 LYS B CA 1
ATOM 7131 C C . LYS B 1 396 ? 50.111 12.670 37.199 1.00 59.01 438 LYS B C 1
ATOM 7132 O O . LYS B 1 396 ? 49.010 12.623 37.758 1.00 56.30 438 LYS B O 1
ATOM 7138 N N . GLY B 1 397 ? 50.352 12.169 35.978 1.00 55.31 439 GLY B N 1
ATOM 7139 C CA . GLY B 1 397 ? 49.405 11.351 35.226 1.00 51.72 439 GLY B CA 1
ATOM 7140 C C . GLY B 1 397 ? 48.433 12.157 34.372 1.00 49.18 439 GLY B C 1
ATOM 7141 O O . GLY B 1 397 ? 47.613 11.580 33.678 1.00 46.34 439 GLY B O 1
ATOM 7142 N N . MET B 1 398 ? 48.527 13.489 34.428 1.00 49.05 440 MET B N 1
ATOM 7143 C CA . MET B 1 398 ? 47.703 14.374 33.632 1.00 48.97 440 MET B CA 1
ATOM 7144 C C . MET B 1 398 ? 48.107 14.226 32.162 1.00 47.72 440 MET B C 1
ATOM 7145 O O . MET B 1 398 ? 49.296 14.096 31.856 1.00 49.05 440 MET B O 1
ATOM 7150 N N . CYS B 1 399 ? 47.117 14.242 31.264 1.00 44.71 441 CYS B N 1
ATOM 7151 C CA . CYS B 1 399 ? 47.362 14.018 29.852 1.00 44.11 441 CYS B CA 1
ATOM 7152 C C . CYS B 1 399 ? 47.336 15.348 29.087 1.00 44.41 441 CYS B C 1
ATOM 7153 O O . CYS B 1 399 ? 46.747 16.336 29.543 1.00 44.66 441 CYS B O 1
ATOM 7156 N N . VAL B 1 400 ? 47.998 15.341 27.925 1.00 43.98 442 VAL B N 1
ATOM 7157 C CA . VAL B 1 400 ? 48.166 16.501 27.058 1.00 44.88 442 VAL B CA 1
ATOM 7158 C C . VAL B 1 400 ? 46.917 16.670 26.185 1.00 43.52 442 VAL B C 1
ATOM 7159 O O . VAL B 1 400 ? 46.542 17.785 25.855 1.00 43.55 442 VAL B O 1
ATOM 7163 N N . GLY B 1 401 ? 46.295 15.549 25.805 1.00 42.85 443 GLY B N 1
ATOM 7164 C CA . GLY B 1 401 ? 45.120 15.541 24.925 1.00 41.73 443 GLY B CA 1
ATOM 7165 C C . GLY B 1 401 ? 45.510 15.681 23.454 1.00 42.12 443 GLY B C 1
ATOM 7166 O O . GLY B 1 401 ? 46.674 15.923 23.136 1.00 42.58 443 GLY B O 1
ATOM 7167 N N . PRO B 1 402 ? 44.546 15.531 22.518 1.00 41.86 444 PRO B N 1
ATOM 7168 C CA . PRO B 1 402 ? 44.828 15.637 21.082 1.00 43.10 444 PRO B CA 1
ATOM 7169 C C . PRO B 1 402 ? 45.509 16.955 20.664 1.00 45.94 444 PRO B C 1
ATOM 7170 O O . PRO B 1 402 ? 45.087 18.035 21.084 1.00 46.00 444 PRO B O 1
ATOM 7174 N N . GLN B 1 403 ? 46.547 16.859 19.824 1.00 48.61 445 GLN B N 1
ATOM 7175 C CA . GLN B 1 403 ? 47.399 18.019 19.496 1.00 52.87 445 GLN B CA 1
ATOM 7176 C C . GLN B 1 403 ? 46.621 19.072 18.691 1.00 53.13 445 GLN B C 1
ATOM 7177 O O . GLN B 1 403 ? 46.903 20.260 18.823 1.00 54.94 445 GLN B O 1
ATOM 7183 N N . ASN B 1 404 ? 45.642 18.637 17.888 1.00 52.37 446 ASN B N 1
ATOM 7184 C CA . ASN B 1 404 ? 44.879 19.527 17.015 1.00 53.31 446 ASN B CA 1
ATOM 7185 C C . ASN B 1 404 ? 43.543 19.935 17.643 1.00 53.74 446 ASN B C 1
ATOM 7186 O O . ASN B 1 404 ? 42.668 20.426 16.929 1.00 54.23 446 ASN B O 1
ATOM 7191 N N . ALA B 1 405 ? 43.388 19.744 18.960 1.00 53.83 447 ALA B N 1
ATOM 7192 C CA . ALA B 1 405 ? 42.244 20.281 19.686 1.00 54.27 447 ALA B CA 1
ATOM 7193 C C . ALA B 1 405 ? 42.367 21.807 19.727 1.00 56.85 447 ALA B C 1
ATOM 7194 O O . ALA B 1 405 ? 43.450 22.336 19.564 1.00 57.32 447 ALA B O 1
ATOM 7196 N N . GLU B 1 406 ? 41.238 22.492 19.928 1.00 59.33 448 GLU B N 1
ATOM 7197 C CA . GLU B 1 406 ? 41.199 23.948 20.073 1.00 62.64 448 GLU B CA 1
ATOM 7198 C C . GLU B 1 406 ? 41.012 24.300 21.551 1.00 62.41 448 GLU B C 1
ATOM 7199 O O . GLU B 1 406 ? 40.385 23.548 22.292 1.00 61.42 448 GLU B O 1
ATOM 7205 N N . GLU B 1 407 ? 41.566 25.446 21.961 1.00 65.02 449 GLU B N 1
ATOM 7206 C CA . GLU B 1 407 ? 41.417 25.968 23.323 1.00 66.01 449 GLU B CA 1
ATOM 7207 C C . GLU B 1 407 ? 39.928 26.230 23.572 1.00 63.14 449 GLU B C 1
ATOM 7208 O O . GLU B 1 407 ? 39.242 26.798 22.722 1.00 61.75 449 GLU B O 1
ATOM 7214 N N . THR B 1 408 ? 39.445 25.763 24.728 1.00 61.70 450 THR B N 1
ATOM 7215 C CA . THR B 1 408 ? 38.038 25.840 25.118 1.00 60.12 450 THR B CA 1
ATOM 7216 C C . THR B 1 408 ? 37.954 26.240 26.590 1.00 59.79 450 THR B C 1
ATOM 7217 O O . THR B 1 408 ? 38.620 25.624 27.418 1.00 59.12 450 THR B O 1
ATOM 7221 N N . GLU B 1 409 ? 37.141 27.256 26.904 1.00 60.35 451 GLU B N 1
ATOM 7222 C CA . GLU B 1 409 ? 36.935 27.650 28.298 1.00 60.67 451 GLU B CA 1
ATOM 7223 C C . GLU B 1 409 ? 36.070 26.577 28.979 1.00 57.19 451 GLU B C 1
ATOM 7224 O O . GLU B 1 409 ? 35.003 26.206 28.480 1.00 56.34 451 GLU B O 1
ATOM 7230 N N . GLN B 1 410 ? 36.579 26.047 30.096 1.00 54.47 452 GLN B N 1
ATOM 7231 C CA . GLN B 1 410 ? 35.855 25.117 30.953 1.00 51.01 452 GLN B CA 1
ATOM 7232 C C . GLN B 1 410 ? 35.117 25.938 32.023 1.00 50.75 452 GLN B C 1
ATOM 7233 O O . GLN B 1 410 ? 35.720 26.774 32.665 1.00 52.42 452 GLN B O 1
ATOM 7239 N N . THR B 1 411 ? 33.809 25.715 32.193 1.00 48.96 453 THR B N 1
ATOM 7240 C CA . THR B 1 411 ? 33.006 26.539 33.093 1.00 48.75 453 THR B CA 1
ATOM 7241 C C . THR B 1 411 ? 32.943 25.916 34.495 1.00 47.25 453 THR B C 1
ATOM 7242 O O . THR B 1 411 ? 32.673 26.627 35.456 1.00 47.92 453 THR B O 1
ATOM 7246 N N . TYR B 1 412 ? 33.187 24.602 34.601 1.00 44.71 454 TYR B N 1
ATOM 7247 C CA . TYR B 1 412 ? 33.040 23.859 35.864 1.00 43.09 454 TYR B CA 1
ATOM 7248 C C . TYR B 1 412 ? 34.425 23.507 36.421 1.00 43.57 454 TYR B C 1
ATOM 7249 O O . TYR B 1 412 ? 35.435 23.612 35.727 1.00 43.89 454 TYR B O 1
ATOM 7258 N N . ASP B 1 413 ? 34.448 23.096 37.690 1.00 43.28 455 ASP B N 1
ATOM 7259 C CA . ASP B 1 413 ? 35.679 22.825 38.421 1.00 44.18 455 ASP B CA 1
ATOM 7260 C C . ASP B 1 413 ? 36.285 21.489 37.962 1.00 41.89 455 ASP B C 1
ATOM 7261 O O . ASP B 1 413 ? 35.608 20.658 37.354 1.00 39.21 455 ASP B O 1
ATOM 7266 N N . THR B 1 414 ? 37.577 21.309 38.269 1.00 41.48 456 THR B N 1
ATOM 7267 C CA . THR B 1 414 ? 38.289 20.049 38.090 1.00 40.14 456 THR B CA 1
ATOM 7268 C C . THR B 1 414 ? 37.726 19.031 39.095 1.00 39.15 456 THR B C 1
ATOM 7269 O O . THR B 1 414 ? 36.981 19.396 40.017 1.00 38.27 456 THR B O 1
ATOM 7273 N N . LEU B 1 415 ? 38.092 17.759 38.905 1.00 38.34 457 LEU B N 1
ATOM 7274 C CA . LEU B 1 415 ? 37.474 16.630 39.612 1.00 37.73 457 LEU B CA 1
ATOM 7275 C C . LEU B 1 415 ? 37.745 16.684 41.122 1.00 38.96 457 LEU B C 1
ATOM 7276 O O . LEU B 1 415 ? 36.831 16.441 41.907 1.00 38.03 457 LEU B O 1
ATOM 7281 N N . ASP B 1 416 ? 38.998 16.958 41.508 1.00 41.23 458 ASP B N 1
ATOM 7282 C CA . ASP B 1 416 ? 39.415 17.028 42.921 1.00 43.74 458 ASP B CA 1
ATOM 7283 C C . ASP B 1 416 ? 38.491 17.975 43.702 1.00 44.77 458 ASP B C 1
ATOM 7284 O O . ASP B 1 416 ? 38.097 17.673 44.831 1.00 45.30 458 ASP B O 1
ATOM 7289 N N . LYS B 1 417 ? 38.133 19.107 43.088 1.00 45.61 459 LYS B N 1
ATOM 7290 C CA . LYS B 1 417 ? 37.325 20.126 43.746 1.00 47.12 459 LYS B CA 1
ATOM 7291 C C . LYS B 1 417 ? 35.838 19.738 43.722 1.00 44.86 459 LYS B C 1
ATOM 7292 O O . LYS B 1 417 ? 35.137 19.981 44.700 1.00 44.87 459 LYS B O 1
ATOM 7298 N N . GLN B 1 418 ? 35.379 19.124 42.624 1.00 42.72 460 GLN B N 1
ATOM 7299 C CA . GLN B 1 418 ? 33.971 18.716 42.455 1.00 40.80 460 GLN B CA 1
ATOM 7300 C C . GLN B 1 418 ? 33.594 17.621 43.467 1.00 40.03 460 GLN B C 1
ATOM 7301 O O . GLN B 1 418 ? 32.464 17.569 43.918 1.00 38.85 460 GLN B O 1
ATOM 7307 N N . MET B 1 419 ? 34.548 16.759 43.827 1.00 40.59 461 MET B N 1
ATOM 7308 C CA . MET B 1 419 ? 34.323 15.709 44.816 1.00 40.61 461 MET B CA 1
ATOM 7309 C C . MET B 1 419 ? 33.946 16.302 46.181 1.00 41.15 461 MET B C 1
ATOM 7310 O O . MET B 1 419 ? 33.071 15.758 46.860 1.00 40.67 461 MET B O 1
ATOM 7315 N N . GLU B 1 420 ? 34.599 17.403 46.570 1.00 42.32 462 GLU B N 1
ATOM 7316 C CA . GLU B 1 420 ? 34.396 18.029 47.896 1.00 44.07 462 GLU B CA 1
ATOM 7317 C C . GLU B 1 420 ? 33.255 19.057 47.853 1.00 43.05 462 GLU B C 1
ATOM 7318 O O . GLU B 1 420 ? 33.006 19.723 48.852 1.00 44.54 462 GLU B O 1
ATOM 7324 N N . ASP B 1 421 ? 32.565 19.175 46.708 1.00 40.80 463 ASP B N 1
ATOM 7325 C CA . ASP B 1 421 ? 31.420 20.058 46.551 1.00 39.89 463 ASP B CA 1
ATOM 7326 C C . ASP B 1 421 ? 30.146 19.213 46.490 1.00 38.09 463 ASP B C 1
ATOM 7327 O O . ASP B 1 421 ? 29.892 18.508 45.519 1.00 35.93 463 ASP B O 1
ATOM 7332 N N . PRO B 1 422 ? 29.286 19.243 47.530 1.00 38.06 464 PRO B N 1
ATOM 7333 C CA . PRO B 1 422 ? 28.093 18.402 47.528 1.00 37.12 464 PRO B CA 1
ATOM 7334 C C . PRO B 1 422 ? 27.136 18.720 46.364 1.00 36.03 464 PRO B C 1
ATOM 7335 O O . PRO B 1 422 ? 26.363 17.850 45.965 1.00 35.60 464 PRO B O 1
ATOM 7339 N N . TYR B 1 423 ? 27.217 19.927 45.797 1.00 36.01 465 TYR B N 1
ATOM 7340 C CA . TYR B 1 423 ? 26.308 20.331 44.722 1.00 35.62 465 TYR B CA 1
ATOM 7341 C C . TYR B 1 423 ? 27.015 20.324 43.361 1.00 34.91 465 TYR B C 1
ATOM 7342 O O . TYR B 1 423 ? 26.545 20.938 42.405 1.00 34.75 465 TYR B O 1
ATOM 7351 N N . SER B 1 424 ? 28.126 19.590 43.259 1.00 34.67 466 SER B N 1
ATOM 7352 C CA . SER B 1 424 ? 28.876 19.503 42.008 1.00 34.13 466 SER B CA 1
ATOM 7353 C C . SER B 1 424 ? 28.170 18.528 41.067 1.00 32.60 466 SER B C 1
ATOM 7354 O O . SER B 1 424 ? 27.305 17.760 41.503 1.00 31.58 466 SER B O 1
ATOM 7357 N N . ILE B 1 425 ? 28.562 18.577 39.789 1.00 32.44 467 ILE B N 1
ATOM 7358 C CA . ILE B 1 425 ? 28.015 17.690 38.758 1.00 31.48 467 ILE B CA 1
ATOM 7359 C C . ILE B 1 425 ? 28.460 16.260 39.076 1.00 30.16 467 ILE B C 1
ATOM 7360 O O . ILE B 1 425 ? 27.664 15.323 39.001 1.00 28.62 467 ILE B O 1
ATOM 7365 N N . TYR B 1 426 ? 29.732 16.123 39.460 1.00 30.11 468 TYR B N 1
ATOM 7366 C CA . TYR B 1 426 ? 30.280 14.857 39.895 1.00 30.08 468 TYR B CA 1
ATOM 7367 C C . TYR B 1 426 ? 29.344 14.183 40.920 1.00 29.67 468 TYR B C 1
ATOM 7368 O O . TYR B 1 426 ? 28.913 13.045 40.728 1.00 29.00 468 TYR B O 1
ATOM 7377 N N . ASN B 1 427 ? 29.020 14.895 42.000 1.00 29.56 469 ASN B N 1
ATOM 7378 C CA . ASN B 1 427 ? 28.265 14.298 43.094 1.00 29.69 469 ASN B CA 1
ATOM 7379 C C . ASN B 1 427 ? 26.829 13.993 42.651 1.00 28.80 469 ASN B C 1
ATOM 7380 O O . ASN B 1 427 ? 26.235 13.045 43.146 1.00 28.34 469 ASN B O 1
ATOM 7385 N N . PHE B 1 428 ? 26.304 14.775 41.704 1.00 28.32 470 PHE B N 1
ATOM 7386 C CA . PHE B 1 428 ? 24.963 14.574 41.179 1.00 27.95 470 PHE B CA 1
ATOM 7387 C C . PHE B 1 428 ? 24.895 13.259 40.389 1.00 27.66 470 PHE B C 1
ATOM 7388 O O . PHE B 1 428 ? 23.913 12.518 40.489 1.00 27.45 470 PHE B O 1
ATOM 7396 N N . VAL B 1 429 ? 25.923 13.009 39.568 1.00 27.76 471 VAL B N 1
ATOM 7397 C CA . VAL B 1 429 ? 25.983 11.842 38.687 1.00 26.91 471 VAL B CA 1
ATOM 7398 C C . VAL B 1 429 ? 26.226 10.582 39.531 1.00 27.07 471 VAL B C 1
ATOM 7399 O O . VAL B 1 429 ? 25.602 9.537 39.293 1.00 26.59 471 VAL B O 1
ATOM 7403 N N . LYS B 1 430 ? 27.130 10.696 40.510 1.00 27.30 472 LYS B N 1
ATOM 7404 C CA . LYS B 1 430 ? 27.400 9.642 41.467 1.00 28.01 472 LYS B CA 1
ATOM 7405 C C . LYS B 1 430 ? 26.108 9.234 42.196 1.00 27.42 472 LYS B C 1
ATOM 7406 O O . LYS B 1 430 ? 25.852 8.053 42.371 1.00 27.20 472 LYS B O 1
ATOM 7412 N N . GLN B 1 431 ? 25.311 10.218 42.625 1.00 27.18 473 GLN B N 1
ATOM 7413 C CA . GLN B 1 431 ? 24.016 9.948 43.269 1.00 27.32 473 GLN B CA 1
ATOM 7414 C C . GLN B 1 431 ? 23.052 9.259 42.295 1.00 26.47 473 GLN B C 1
ATOM 7415 O O . GLN B 1 431 ? 22.337 8.336 42.689 1.00 26.69 473 GLN B O 1
ATOM 7421 N N . THR B 1 432 ? 23.025 9.727 41.041 1.00 25.79 474 THR B N 1
ATOM 7422 C CA . THR B 1 432 ? 22.179 9.142 39.995 1.00 25.20 474 THR B CA 1
ATOM 7423 C C . THR B 1 432 ? 22.490 7.649 39.827 1.00 25.45 474 THR B C 1
ATOM 7424 O O . THR B 1 432 ? 21.583 6.818 39.815 1.00 26.11 474 THR B O 1
ATOM 7428 N N . ILE B 1 433 ? 23.782 7.326 39.684 1.00 25.69 475 ILE B N 1
ATOM 7429 C CA . ILE B 1 433 ? 24.225 5.971 39.439 1.00 25.61 475 ILE B CA 1
ATOM 7430 C C . ILE B 1 433 ? 23.899 5.118 40.672 1.00 26.47 475 ILE B C 1
ATOM 7431 O O . ILE B 1 433 ? 23.584 3.944 40.518 1.00 26.88 475 ILE B O 1
ATOM 7436 N N . SER B 1 434 ? 23.968 5.709 41.872 1.00 27.28 476 SER B N 1
ATOM 7437 C CA . SER B 1 434 ? 23.682 4.993 43.117 1.00 28.84 476 SER B CA 1
ATOM 7438 C C . SER B 1 434 ? 22.204 4.573 43.172 1.00 28.17 476 SER B C 1
ATOM 7439 O O . SER B 1 434 ? 21.893 3.485 43.649 1.00 28.24 476 SER B O 1
ATOM 7442 N N . ILE B 1 435 ? 21.305 5.425 42.673 1.00 27.93 477 ILE B N 1
ATOM 7443 C CA . ILE B 1 435 ? 19.865 5.094 42.583 1.00 27.84 477 ILE B CA 1
ATOM 7444 C C . ILE B 1 435 ? 19.702 3.911 41.620 1.00 27.51 477 ILE B C 1
ATOM 7445 O O . ILE B 1 435 ? 19.039 2.922 41.934 1.00 27.60 477 ILE B O 1
ATOM 7450 N N . ARG B 1 436 ? 20.351 4.004 40.456 1.00 27.66 478 ARG B N 1
ATOM 7451 C CA . ARG B 1 436 ? 20.340 2.930 39.468 1.00 26.92 478 ARG B CA 1
ATOM 7452 C C . ARG B 1 436 ? 20.784 1.613 40.128 1.00 27.30 478 ARG B C 1
ATOM 7453 O O . ARG B 1 436 ? 20.137 0.575 39.945 1.00 27.58 478 ARG B O 1
ATOM 7461 N N . ASN B 1 437 ? 21.874 1.670 40.911 1.00 27.05 479 ASN B N 1
ATOM 7462 C CA . ASN B 1 437 ? 22.521 0.502 41.491 1.00 27.04 479 ASN B CA 1
ATOM 7463 C C . ASN B 1 437 ? 21.717 -0.039 42.690 1.00 27.45 479 ASN B C 1
ATOM 7464 O O . ASN B 1 437 ? 21.985 -1.140 43.146 1.00 28.49 479 ASN B O 1
ATOM 7469 N N . ALA B 1 438 ? 20.764 0.740 43.214 1.00 27.19 480 ALA B N 1
ATOM 7470 C CA . ALA B 1 438 ? 19.933 0.355 44.379 1.00 27.98 480 ALA B CA 1
ATOM 7471 C C . ALA B 1 438 ? 18.647 -0.354 43.938 1.00 27.68 480 ALA B C 1
ATOM 7472 O O . ALA B 1 438 ? 18.073 -1.101 44.715 1.00 28.39 480 ALA B O 1
ATOM 7474 N N . PHE B 1 439 ? 18.185 -0.084 42.713 1.00 27.12 481 PHE B N 1
ATOM 7475 C CA . PHE B 1 439 ? 16.867 -0.520 42.249 1.00 27.94 481 PHE B CA 1
ATOM 7476 C C . PHE B 1 439 ? 16.992 -1.148 40.866 1.00 28.13 481 PHE B C 1
ATOM 7477 O O . PHE B 1 439 ? 16.921 -0.458 39.849 1.00 26.92 481 PHE B O 1
ATOM 7485 N N . PRO B 1 440 ? 17.211 -2.477 40.804 1.00 29.14 482 PRO B N 1
ATOM 7486 C CA . PRO B 1 440 ? 17.369 -3.192 39.538 1.00 29.31 482 PRO B CA 1
ATOM 7487 C C . PRO B 1 440 ? 16.237 -3.032 38.516 1.00 28.91 482 PRO B C 1
ATOM 7488 O O . PRO B 1 440 ? 16.484 -3.212 37.323 1.00 28.74 482 PRO B O 1
ATOM 7492 N N . GLU B 1 441 ? 15.028 -2.702 38.980 1.00 28.62 483 GLU B N 1
ATOM 7493 C CA . GLU B 1 441 ? 13.894 -2.509 38.082 1.00 29.16 483 GLU B CA 1
ATOM 7494 C C . GLU B 1 441 ? 14.082 -1.266 37.195 1.00 27.95 483 GLU B C 1
ATOM 7495 O O . GLU B 1 441 ? 13.429 -1.144 36.162 1.00 27.81 483 GLU B O 1
ATOM 7501 N N . ILE B 1 442 ? 14.942 -0.323 37.586 1.00 27.07 484 ILE B N 1
ATOM 7502 C CA . ILE B 1 442 ? 15.092 0.889 36.776 1.00 26.57 484 ILE B CA 1
ATOM 7503 C C . ILE B 1 442 ? 15.676 0.497 35.412 1.00 26.19 484 ILE B C 1
ATOM 7504 O O . ILE B 1 442 ? 15.185 0.959 34.381 1.00 26.28 484 ILE B O 1
ATOM 7509 N N . ALA B 1 443 ? 16.664 -0.400 35.409 1.00 25.91 485 ALA B N 1
ATOM 7510 C CA . ALA B 1 443 ? 17.333 -0.802 34.167 1.00 26.58 485 ALA B CA 1
ATOM 7511 C C . ALA B 1 443 ? 16.585 -1.948 33.472 1.00 27.24 485 ALA B C 1
ATOM 7512 O O . ALA B 1 443 ? 16.537 -1.980 32.242 1.00 28.14 485 ALA B O 1
ATOM 7514 N N . ARG B 1 444 ? 16.035 -2.885 34.258 1.00 27.67 486 ARG B N 1
ATOM 7515 C CA . ARG B 1 444 ? 15.595 -4.191 33.764 1.00 27.87 486 ARG B CA 1
ATOM 7516 C C . ARG B 1 444 ? 14.070 -4.311 33.697 1.00 28.46 486 ARG B C 1
ATOM 7517 O O . ARG B 1 444 ? 13.577 -5.310 33.214 1.00 28.84 486 ARG B O 1
ATOM 7525 N N . GLY B 1 445 ? 13.333 -3.321 34.207 1.00 28.66 487 GLY B N 1
ATOM 7526 C CA . GLY B 1 445 ? 11.887 -3.455 34.358 1.00 29.48 487 GLY B CA 1
ATOM 7527 C C . GLY B 1 445 ? 11.136 -3.071 33.096 1.00 29.89 487 GLY B C 1
ATOM 7528 O O . GLY B 1 445 ? 11.676 -2.394 32.206 1.00 29.02 487 GLY B O 1
ATOM 7529 N N . THR B 1 446 ? 9.884 -3.531 33.018 1.00 31.43 488 THR B N 1
ATOM 7530 C CA . THR B 1 446 ? 8.921 -3.040 32.042 1.00 32.12 488 THR B CA 1
ATOM 7531 C C . THR B 1 446 ? 8.707 -1.550 32.301 1.00 31.31 488 THR B C 1
ATOM 7532 O O . THR B 1 446 ? 8.560 -1.126 33.442 1.00 31.68 488 THR B O 1
ATOM 7536 N N . ASN B 1 447 ? 8.699 -0.774 31.224 1.00 30.79 489 ASN B N 1
ATOM 7537 C CA . ASN B 1 447 ? 8.541 0.656 31.296 1.00 30.22 489 ASN B CA 1
ATOM 7538 C C . ASN B 1 447 ? 7.105 1.006 30.901 1.00 30.31 489 ASN B C 1
ATOM 7539 O O . ASN B 1 447 ? 6.679 0.677 29.815 1.00 30.63 489 ASN B O 1
ATOM 7544 N N . THR B 1 448 ? 6.379 1.654 31.810 1.00 30.59 490 THR B N 1
ATOM 7545 C CA . THR B 1 448 ? 5.068 2.248 31.528 1.00 31.21 490 THR B CA 1
ATOM 7546 C C . THR B 1 448 ? 5.216 3.762 31.645 1.00 30.48 490 THR B C 1
ATOM 7547 O O . THR B 1 448 ? 5.696 4.236 32.656 1.00 30.26 490 THR B O 1
ATOM 7551 N N . PHE B 1 449 ? 4.851 4.505 30.593 1.00 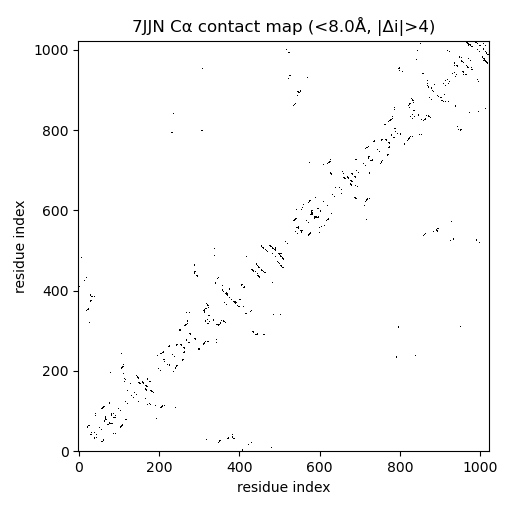30.72 491 PHE B N 1
ATOM 7552 C CA . PHE B 1 449 ? 4.791 5.957 30.681 1.00 30.28 491 PHE B CA 1
ATOM 7553 C C . PHE B 1 449 ? 3.386 6.324 31.169 1.00 31.18 491 PHE B C 1
ATOM 7554 O O . PHE B 1 449 ? 2.394 5.972 30.537 1.00 31.50 491 PHE B O 1
ATOM 7562 N N . GLU B 1 450 ? 3.323 7.002 32.316 1.00 31.49 492 GLU B N 1
ATOM 7563 C CA . GLU B 1 450 ? 2.051 7.358 32.945 1.00 32.94 492 GLU B CA 1
ATOM 7564 C C . GLU B 1 450 ? 1.579 8.686 32.344 1.00 33.49 492 GLU B C 1
ATOM 7565 O O . GLU B 1 450 ? 1.639 9.748 32.978 1.00 32.81 492 GLU B O 1
ATOM 7571 N N . LYS B 1 451 ? 1.108 8.584 31.101 1.00 34.86 493 LYS B N 1
ATOM 7572 C CA . LYS B 1 451 ? 0.826 9.720 30.234 1.00 36.59 493 LYS B CA 1
ATOM 7573 C C . LYS B 1 451 ? -0.253 10.613 30.860 1.00 37.31 493 LYS B C 1
ATOM 7574 O O . LYS B 1 451 ? -0.125 11.834 30.840 1.00 36.03 493 LYS B O 1
ATOM 7580 N N . ASP B 1 452 ? -1.289 9.991 31.435 1.00 39.07 494 ASP B N 1
ATOM 7581 C CA . ASP B 1 452 ? -2.454 10.716 31.982 1.00 41.40 494 ASP B CA 1
ATOM 7582 C C . ASP B 1 452 ? -2.061 11.562 33.207 1.00 39.26 494 ASP B C 1
ATOM 7583 O O . ASP B 1 452 ? -2.748 12.512 33.508 1.00 40.28 494 ASP B O 1
ATOM 7588 N N . LEU B 1 453 ? -0.960 11.233 33.893 1.00 36.99 495 LEU B N 1
ATOM 7589 C CA . LEU B 1 453 ? -0.492 12.011 35.067 1.00 36.00 495 LEU B CA 1
ATOM 7590 C C . LEU B 1 453 ? 0.633 12.985 34.691 1.00 33.91 495 LEU B C 1
ATOM 7591 O O . LEU B 1 453 ? 1.038 13.774 35.512 1.00 33.79 495 LEU B O 1
ATOM 7596 N N . SER B 1 454 ? 1.150 12.892 33.465 1.00 32.54 496 SER B N 1
ATOM 7597 C CA . SER B 1 454 ? 2.302 13.677 33.007 1.00 31.34 496 SER B CA 1
ATOM 7598 C C . SER B 1 454 ? 1.814 14.867 32.178 1.00 31.63 496 SER B C 1
ATOM 7599 O O . SER B 1 454 ? 0.713 14.834 31.650 1.00 32.26 496 SER B O 1
ATOM 7602 N N . ASN B 1 455 ? 2.669 15.889 32.050 1.00 31.25 497 ASN B N 1
ATOM 7603 C CA . ASN B 1 455 ? 2.339 17.127 31.349 1.00 31.98 497 ASN B CA 1
ATOM 7604 C C . ASN B 1 455 ? 3.637 17.727 30.782 1.00 31.59 497 ASN B C 1
ATOM 7605 O O . ASN B 1 455 ? 4.582 16.980 30.477 1.00 30.70 497 ASN B O 1
ATOM 7610 N N . ASP B 1 456 ? 3.686 19.059 30.640 1.00 32.31 498 ASP B N 1
ATOM 7611 C CA . ASP B 1 456 ? 4.819 19.765 30.046 1.00 32.78 498 ASP B CA 1
ATOM 7612 C C . ASP B 1 456 ? 5.958 19.910 31.066 1.00 32.24 498 ASP B C 1
ATOM 7613 O O . ASP B 1 456 ? 7.100 20.157 30.677 1.00 31.25 498 ASP B O 1
ATOM 7618 N N . ASN B 1 457 ? 5.649 19.748 32.359 1.00 32.71 499 ASN B N 1
ATOM 7619 C CA . ASN B 1 457 ? 6.616 19.997 33.444 1.00 32.76 499 ASN B CA 1
ATOM 7620 C C . ASN B 1 457 ? 7.125 18.683 34.058 1.00 31.96 499 ASN B C 1
ATOM 7621 O O . ASN B 1 457 ? 8.291 18.607 34.441 1.00 31.10 499 ASN B O 1
ATOM 7626 N N . VAL B 1 458 ? 6.259 17.672 34.186 1.00 32.08 500 VAL B N 1
ATOM 7627 C CA . VAL B 1 458 ? 6.670 16.443 34.825 1.00 32.47 500 VAL B CA 1
ATOM 7628 C C . VAL B 1 458 ? 6.364 15.244 33.929 1.00 32.16 500 VAL B C 1
ATOM 7629 O O . VAL B 1 458 ? 5.361 15.178 33.230 1.00 32.17 500 VAL B O 1
ATOM 7633 N N . CYS B 1 459 ? 7.266 14.276 34.030 1.00 32.67 501 CYS B N 1
ATOM 7634 C CA . CYS B 1 459 ? 7.251 13.044 33.288 1.00 33.51 501 CYS B CA 1
ATOM 7635 C C . CYS B 1 459 ? 7.318 11.881 34.282 1.00 31.91 501 CYS B C 1
ATOM 7636 O O . CYS B 1 459 ? 8.260 11.803 35.062 1.00 30.89 501 CYS B O 1
ATOM 7639 N N . ILE B 1 460 ? 6.334 10.980 34.238 1.00 31.85 502 ILE B N 1
ATOM 7640 C CA . ILE B 1 460 ? 6.190 9.934 35.248 1.00 31.41 502 ILE B CA 1
ATOM 7641 C C . ILE B 1 460 ? 6.236 8.558 34.575 1.00 30.89 502 ILE B C 1
ATOM 7642 O O . ILE B 1 460 ? 5.489 8.315 33.634 1.00 31.34 502 ILE B O 1
ATOM 7647 N N . PHE B 1 461 ? 7.087 7.664 35.104 1.00 30.49 503 PHE B N 1
ATOM 7648 C CA . PHE B 1 461 ? 7.211 6.261 34.658 1.00 30.70 503 PHE B CA 1
ATOM 7649 C C . PHE B 1 461 ? 7.004 5.290 35.822 1.00 30.27 503 PHE B C 1
ATOM 7650 O O . PHE B 1 461 ? 7.319 5.616 36.956 1.00 30.05 503 PHE B O 1
ATOM 7658 N N . THR B 1 462 ? 6.508 4.090 35.515 1.00 30.22 504 THR B N 1
ATOM 7659 C CA . THR B 1 462 ? 6.618 2.963 36.422 1.00 31.15 504 THR B CA 1
ATOM 7660 C C . THR B 1 462 ? 7.533 1.912 35.777 1.00 30.14 504 THR B C 1
ATOM 7661 O O . THR B 1 462 ? 7.472 1.665 34.584 1.00 29.86 504 THR B O 1
ATOM 7665 N N . ARG B 1 463 ? 8.415 1.343 36.599 1.00 29.82 505 ARG B N 1
ATOM 7666 C CA . ARG B 1 463 ? 9.320 0.276 36.227 1.00 29.62 505 ARG B CA 1
ATOM 7667 C C . ARG B 1 463 ? 8.958 -0.961 37.062 1.00 30.69 505 ARG B C 1
ATOM 7668 O O . ARG B 1 463 ? 8.881 -0.868 38.282 1.00 30.11 505 ARG B O 1
ATOM 7676 N N . GLU B 1 464 ? 8.706 -2.092 36.393 1.00 31.90 506 GLU B N 1
ATOM 7677 C CA . GLU B 1 464 ? 8.281 -3.315 37.060 1.00 34.14 506 GLU B CA 1
ATOM 7678 C C . GLU B 1 464 ? 9.177 -4.485 36.638 1.00 33.51 506 GLU B C 1
ATOM 7679 O O . GLU B 1 464 ? 9.248 -4.826 35.475 1.00 32.15 506 GLU B O 1
ATOM 7685 N N . TYR B 1 465 ? 9.795 -5.122 37.636 1.00 34.50 507 TYR B N 1
ATOM 7686 C CA . TYR B 1 465 ? 10.728 -6.212 37.451 1.00 35.80 507 TYR B CA 1
ATOM 7687 C C . TYR B 1 465 ? 10.526 -7.242 38.565 1.00 36.99 507 TYR B C 1
ATOM 7688 O O . TYR B 1 465 ? 10.839 -6.971 39.725 1.00 36.81 507 TYR B O 1
ATOM 7697 N N . ASN B 1 466 ? 9.992 -8.411 38.190 1.00 39.14 508 ASN B N 1
ATOM 7698 C CA . ASN B 1 466 ? 9.865 -9.578 39.075 1.00 41.23 508 ASN B CA 1
ATOM 7699 C C . ASN B 1 466 ? 9.164 -9.170 40.378 1.00 42.37 508 ASN B C 1
ATOM 7700 O O . ASN B 1 466 ? 9.712 -9.352 41.479 1.00 42.02 508 ASN B O 1
ATOM 7705 N N . GLY B 1 467 ? 7.974 -8.575 40.245 1.00 43.06 509 GLY B N 1
ATOM 7706 C CA . GLY B 1 467 ? 7.117 -8.277 41.391 1.00 44.51 509 GLY B CA 1
ATOM 7707 C C . GLY B 1 467 ? 7.389 -6.916 42.020 1.00 44.43 509 GLY B C 1
ATOM 7708 O O . GLY B 1 467 ? 6.498 -6.377 42.688 1.00 46.10 509 GLY B O 1
ATOM 7709 N N . GLU B 1 468 ? 8.601 -6.373 41.819 1.00 42.88 510 GLU B N 1
ATOM 7710 C CA . GLU B 1 468 ? 9.037 -5.092 42.388 1.00 42.58 510 GLU B CA 1
ATOM 7711 C C . GLU B 1 468 ? 8.753 -3.966 41.387 1.00 40.96 510 GLU B C 1
ATOM 7712 O O . GLU B 1 468 ? 8.987 -4.099 40.179 1.00 39.17 510 GLU B O 1
ATOM 7718 N N . LYS B 1 469 ? 8.302 -2.832 41.920 1.00 39.45 511 LYS B N 1
ATOM 7719 C CA . LYS B 1 469 ? 7.729 -1.781 41.119 1.00 38.94 511 LYS B CA 1
ATOM 7720 C C . LYS B 1 469 ? 8.205 -0.423 41.658 1.00 36.67 511 LYS B C 1
ATOM 7721 O O . LYS B 1 469 ? 8.021 -0.125 42.834 1.00 37.05 511 LYS B O 1
ATOM 7727 N N . ALA B 1 470 ? 8.821 0.387 40.790 1.00 33.49 512 ALA B N 1
ATOM 7728 C CA . ALA B 1 470 ? 9.276 1.721 41.146 1.00 32.18 512 ALA B CA 1
ATOM 7729 C C . ALA B 1 470 ? 8.594 2.766 40.257 1.00 31.37 512 ALA B C 1
ATOM 7730 O O . ALA B 1 470 ? 8.207 2.472 39.127 1.00 30.51 512 ALA B O 1
ATOM 7732 N N . VAL B 1 471 ? 8.443 3.985 40.799 1.00 31.01 513 VAL B N 1
ATOM 7733 C CA . VAL B 1 471 ? 7.896 5.136 40.080 1.00 30.31 513 VAL B CA 1
ATOM 7734 C C . VAL B 1 471 ? 8.993 6.193 39.943 1.00 29.60 513 VAL B C 1
ATOM 7735 O O . VAL B 1 471 ? 9.566 6.589 40.939 1.00 29.71 513 VAL B O 1
ATOM 7739 N N . LEU B 1 472 ? 9.255 6.636 38.706 1.00 29.21 514 LEU B N 1
ATOM 7740 C CA . LEU B 1 472 ? 10.196 7.714 38.429 1.00 29.16 514 LEU B CA 1
ATOM 7741 C C . LEU B 1 472 ? 9.409 8.965 38.042 1.00 29.11 514 LEU B C 1
ATOM 7742 O O . LEU B 1 472 ? 8.575 8.922 37.157 1.00 28.50 514 LEU B O 1
ATOM 7747 N N . ILE B 1 473 ? 9.724 10.077 38.708 1.00 29.06 515 ILE B N 1
ATOM 7748 C CA . ILE B 1 473 ? 9.145 11.361 38.408 1.00 29.41 515 ILE B CA 1
ATOM 7749 C C . ILE B 1 473 ? 10.282 12.338 38.097 1.00 28.89 515 ILE B C 1
ATOM 7750 O O . ILE B 1 473 ? 11.109 12.596 38.969 1.00 28.44 515 ILE B O 1
ATOM 7755 N N . PHE B 1 474 ? 10.280 12.872 36.869 1.00 29.05 516 PHE B N 1
ATOM 7756 C CA . PHE B 1 474 ? 11.250 13.868 36.401 1.00 29.18 516 PHE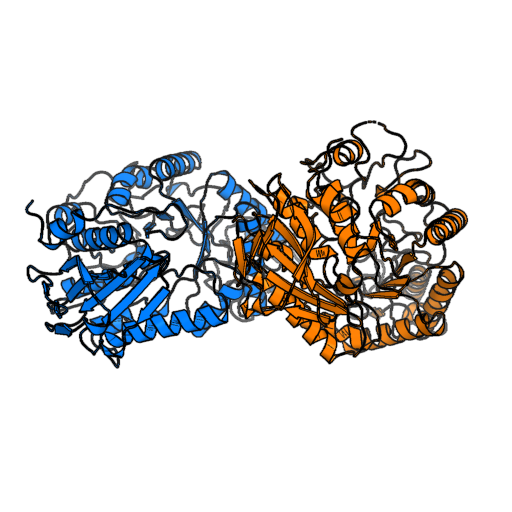 B CA 1
ATOM 7757 C C . PHE B 1 474 ? 10.560 15.224 36.255 1.00 29.80 516 PHE B C 1
ATOM 7758 O O . PHE B 1 474 ? 9.459 15.298 35.706 1.00 30.46 516 PHE B O 1
ATOM 7766 N N . ASN B 1 475 ? 11.222 16.277 36.751 1.00 30.11 517 ASN B N 1
ATOM 7767 C CA . ASN B 1 475 ? 10.862 17.665 36.477 1.00 31.28 517 ASN B CA 1
ATOM 7768 C C . ASN B 1 475 ? 12.023 18.297 35.717 1.00 31.79 517 ASN B C 1
ATOM 7769 O O . ASN B 1 475 ? 12.871 18.940 36.326 1.00 31.91 517 ASN B O 1
ATOM 7774 N N . PRO B 1 476 ? 12.100 18.134 34.376 1.00 32.53 518 PRO B N 1
ATOM 7775 C CA . PRO B 1 476 ? 13.148 18.763 33.576 1.00 33.50 518 PRO B CA 1
ATOM 7776 C C . PRO B 1 476 ? 12.798 20.187 33.123 1.00 35.48 518 PRO B C 1
ATOM 7777 O O . PRO B 1 476 ? 13.301 20.622 32.086 1.00 36.44 518 PRO B O 1
ATOM 7781 N N . SER B 1 477 ? 11.934 20.875 33.887 1.00 36.18 519 SER B N 1
ATOM 7782 C CA . SER B 1 477 ? 11.476 22.221 33.581 1.00 37.80 519 SER B CA 1
ATOM 7783 C C . SER B 1 477 ? 12.020 23.199 34.624 1.00 38.97 519 SER B C 1
ATOM 7784 O O . SER B 1 477 ? 12.543 22.786 35.663 1.00 38.36 519 SER B O 1
ATOM 7787 N N . LYS B 1 478 ? 11.873 24.499 34.341 1.00 41.18 520 LYS B N 1
ATOM 7788 C CA . LYS B 1 478 ? 12.404 25.543 35.206 1.00 43.28 520 LYS B CA 1
ATOM 7789 C C . LYS B 1 478 ? 11.390 25.924 36.298 1.00 43.73 520 LYS B C 1
ATOM 7790 O O . LYS B 1 478 ? 11.629 26.882 37.026 1.00 44.49 520 LYS B O 1
ATOM 7796 N N . ASP B 1 479 ? 10.295 25.162 36.438 1.00 43.28 521 ASP B N 1
ATOM 7797 C CA . ASP B 1 479 ? 9.211 25.498 37.368 1.00 44.16 521 ASP B CA 1
ATOM 7798 C C . ASP B 1 479 ? 9.013 24.373 38.391 1.00 43.38 521 ASP B C 1
ATOM 7799 O O . ASP B 1 479 ? 9.060 23.184 38.053 1.00 43.01 521 ASP B O 1
ATOM 7804 N N . GLU B 1 480 ? 8.789 24.775 39.648 1.00 44.17 522 GLU B N 1
ATOM 7805 C CA . GLU B 1 480 ? 8.210 23.923 40.681 1.00 43.95 522 GLU B CA 1
ATOM 7806 C C . GLU B 1 480 ? 6.929 23.300 40.108 1.00 42.11 522 GLU B C 1
ATOM 7807 O O . GLU B 1 480 ? 6.131 23.988 39.477 1.00 42.04 522 GLU B O 1
ATOM 7813 N N . ALA B 1 481 ? 6.770 21.988 40.299 1.00 39.83 523 ALA B N 1
ATOM 7814 C CA . ALA B 1 481 ? 5.614 21.257 39.832 1.00 39.26 523 ALA B CA 1
ATOM 7815 C C . ALA B 1 481 ? 5.188 20.247 40.900 1.00 38.59 523 ALA B C 1
ATOM 7816 O O . ALA B 1 481 ? 6.025 19.608 41.538 1.00 38.66 523 ALA B O 1
ATOM 7818 N N . SER B 1 482 ? 3.874 20.120 41.100 1.00 38.64 524 SER B N 1
ATOM 7819 C CA . SER B 1 482 ? 3.330 19.114 41.990 1.00 38.38 524 SER B CA 1
ATOM 7820 C C . SER B 1 482 ? 2.395 18.203 41.193 1.00 37.42 524 SER B C 1
ATOM 7821 O O . SER B 1 482 ? 1.801 18.625 40.221 1.00 37.82 524 SER B O 1
ATOM 7824 N N . VAL B 1 483 ? 2.299 16.938 41.601 1.00 36.17 525 VAL B N 1
ATOM 7825 C CA . VAL B 1 483 ? 1.500 15.995 40.868 1.00 35.62 525 VAL B CA 1
ATOM 7826 C C . VAL B 1 483 ? 0.989 14.918 41.830 1.00 35.16 525 VAL B C 1
ATOM 7827 O O . VAL B 1 483 ? 1.737 14.403 42.670 1.00 34.43 525 VAL B O 1
ATOM 7831 N N . ASP B 1 484 ? -0.302 14.604 41.686 1.00 35.49 526 ASP B N 1
ATOM 7832 C CA . ASP B 1 484 ? -0.993 13.604 42.471 1.00 35.58 526 ASP B CA 1
ATOM 7833 C C . ASP B 1 484 ? -0.817 12.245 41.781 1.00 34.98 526 ASP B C 1
ATOM 7834 O O . ASP B 1 484 ? -1.328 12.039 40.683 1.00 34.96 526 ASP B O 1
ATOM 7839 N N . VAL B 1 485 ? -0.103 11.318 42.431 1.00 34.14 527 VAL B N 1
ATOM 7840 C CA . VAL B 1 485 ? 0.190 10.009 41.837 1.00 33.92 527 VAL B CA 1
ATOM 7841 C C . VAL B 1 485 ? -0.537 8.898 42.616 1.00 34.09 527 VAL B C 1
ATOM 7842 O O . VAL B 1 485 ? -0.183 7.722 42.486 1.00 33.60 527 VAL B O 1
ATOM 7846 N N . SER B 1 486 ? -1.581 9.255 43.376 1.00 34.94 528 SER B N 1
ATOM 7847 C CA . SER B 1 486 ? -2.271 8.274 44.219 1.00 35.85 528 SER B CA 1
ATOM 7848 C C . SER B 1 486 ? -3.107 7.292 43.375 1.00 36.56 528 SER B C 1
ATOM 7849 O O . SER B 1 486 ? -3.421 6.199 43.841 1.00 37.18 528 SER B O 1
ATOM 7852 N N . SER B 1 487 ? -3.404 7.635 42.116 1.00 36.89 529 SER B N 1
ATOM 7853 C CA . SER B 1 487 ? -4.085 6.701 41.199 1.00 37.89 529 SER B CA 1
ATOM 7854 C C . SER B 1 487 ? -3.191 5.500 40.834 1.00 37.61 529 SER B C 1
ATOM 7855 O O . SER B 1 487 ? -3.702 4.507 40.322 1.00 38.47 529 SER B O 1
ATOM 7858 N N . LEU B 1 488 ? -1.877 5.580 41.097 1.00 36.87 530 LEU B N 1
ATOM 7859 C CA . LEU B 1 488 ? -0.937 4.485 40.828 1.00 36.84 530 LEU B CA 1
ATOM 7860 C C . LEU B 1 488 ? -0.929 3.461 41.975 1.00 37.93 530 LEU B C 1
ATOM 7861 O O . LEU B 1 488 ? -0.422 2.342 41.809 1.00 38.74 530 LEU B O 1
ATOM 7866 N N . GLY B 1 489 ? -1.445 3.858 43.142 1.00 38.62 531 GLY B N 1
ATOM 7867 C CA . GLY B 1 489 ? -1.437 3.043 44.357 1.00 38.96 531 GLY B CA 1
ATOM 7868 C C . GLY B 1 489 ? -0.703 3.731 45.502 1.00 38.35 531 GLY B C 1
ATOM 7869 O O . GLY B 1 489 ? -0.465 4.939 45.478 1.00 38.02 531 GLY B O 1
ATOM 7870 N N . VAL B 1 490 ? -0.340 2.930 46.506 1.00 38.00 532 VAL B N 1
ATOM 7871 C CA . VAL B 1 490 ? 0.317 3.371 47.733 1.00 37.12 532 VAL B CA 1
ATOM 7872 C C . VAL B 1 490 ? 1.834 3.383 47.488 1.00 35.59 532 VAL B C 1
ATOM 7873 O O . VAL B 1 490 ? 2.411 2.370 47.129 1.00 35.60 532 VAL B O 1
ATOM 7877 N N . ASN B 1 491 ? 2.472 4.535 47.703 1.00 34.72 533 ASN B N 1
ATOM 7878 C CA . ASN B 1 491 ? 3.869 4.725 47.381 1.00 33.72 533 ASN B CA 1
ATOM 7879 C C . ASN B 1 491 ? 4.650 5.195 48.608 1.00 33.06 533 ASN B C 1
ATOM 7880 O O . ASN B 1 491 ? 4.107 5.804 49.520 1.00 32.71 533 ASN B O 1
ATOM 7885 N N . ASP B 1 492 ? 5.948 4.885 48.587 1.00 32.07 534 ASP B N 1
ATOM 7886 C CA . ASP B 1 492 ? 6.932 5.364 49.538 1.00 31.70 534 ASP B CA 1
ATOM 7887 C C . ASP B 1 492 ? 8.089 5.991 48.752 1.00 30.34 534 ASP B C 1
ATOM 7888 O O . ASP B 1 492 ? 8.685 5.335 47.901 1.00 30.18 534 ASP B O 1
ATOM 7893 N N . ALA B 1 493 ? 8.383 7.262 49.029 1.00 29.90 535 ALA B N 1
ATOM 7894 C CA . ALA B 1 493 ? 9.558 7.931 48.477 1.00 29.39 535 ALA B CA 1
ATOM 7895 C C . ALA B 1 493 ? 10.821 7.320 49.092 1.00 29.23 535 ALA B C 1
ATOM 7896 O O . ALA B 1 493 ? 10.962 7.277 50.315 1.00 30.82 535 ALA B O 1
ATOM 7898 N N . VAL B 1 494 ? 11.731 6.869 48.229 1.00 28.17 536 VAL B N 1
ATOM 7899 C CA . VAL B 1 494 ? 12.939 6.173 48.649 1.00 28.15 536 VAL B CA 1
ATOM 7900 C C . VAL B 1 494 ? 14.196 6.928 48.209 1.00 27.92 536 VAL B C 1
ATOM 7901 O O . VAL B 1 494 ? 15.218 6.797 48.866 1.00 28.71 536 VAL B O 1
ATOM 7905 N N . ALA B 1 495 ? 14.135 7.687 47.107 1.00 27.46 537 ALA B N 1
ATOM 7906 C CA . ALA B 1 495 ? 15.315 8.346 46.558 1.00 27.26 537 ALA B CA 1
ATOM 7907 C C . ALA B 1 495 ? 14.927 9.633 45.824 1.00 27.17 537 ALA B C 1
ATOM 7908 O O . ALA B 1 495 ? 13.774 9.808 45.421 1.00 27.33 537 ALA B O 1
ATOM 7910 N N . MET B 1 496 ? 15.899 10.536 45.678 1.00 27.30 538 MET B N 1
ATOM 7911 C CA . MET B 1 496 ? 15.696 11.759 44.906 1.00 28.42 538 MET B CA 1
ATOM 7912 C C . MET B 1 496 ? 17.030 12.290 44.356 1.00 27.85 538 MET B C 1
ATOM 7913 O O . MET B 1 496 ? 18.113 11.879 44.784 1.00 27.88 538 MET B O 1
ATOM 7918 N N . LEU B 1 497 ? 16.917 13.191 43.378 1.00 27.92 539 LEU B N 1
ATOM 7919 C CA . LEU B 1 497 ? 18.029 14.001 42.852 1.00 27.90 539 LEU B CA 1
ATOM 7920 C C . LEU B 1 497 ? 17.618 15.481 42.878 1.00 28.42 539 LEU B C 1
ATOM 7921 O O . LEU B 1 497 ? 16.515 15.841 42.489 1.00 28.11 539 LEU B O 1
ATOM 7926 N N . GLN B 1 498 ? 18.534 16.336 43.338 1.00 29.22 540 GLN B N 1
ATOM 7927 C CA . GLN B 1 498 ? 18.311 17.751 43.434 1.00 29.87 540 GLN B CA 1
ATOM 7928 C C . GLN B 1 498 ? 19.482 18.464 42.760 1.00 30.40 540 GLN B C 1
ATOM 7929 O O . GLN B 1 498 ? 20.620 18.059 42.910 1.00 30.74 540 GLN B O 1
ATOM 7935 N N . THR B 1 499 ? 19.178 19.514 41.998 1.00 31.35 541 THR B N 1
ATOM 7936 C CA . THR B 1 499 ? 20.195 20.284 41.293 1.00 32.00 541 THR B CA 1
ATOM 7937 C C . THR B 1 499 ? 20.562 21.544 42.085 1.00 33.33 541 THR B C 1
ATOM 7938 O O . THR B 1 499 ? 21.633 22.097 41.882 1.00 34.03 541 THR B O 1
ATOM 7942 N N . THR B 1 500 ? 19.665 21.985 42.972 1.00 34.16 542 THR B N 1
ATOM 7943 C CA . THR B 1 500 ? 19.937 23.063 43.924 1.00 35.79 542 THR B CA 1
ATOM 7944 C C . THR B 1 500 ? 19.624 22.580 45.347 1.00 36.11 542 THR B C 1
ATOM 7945 O O . THR B 1 500 ? 19.284 21.416 45.553 1.00 35.79 542 THR B O 1
ATOM 7949 N N . ALA B 1 501 ? 19.736 23.497 46.318 1.00 37.59 543 ALA B N 1
ATOM 7950 C CA . ALA B 1 501 ? 19.371 23.262 47.721 1.00 37.70 543 ALA B CA 1
ATOM 7951 C C . ALA B 1 501 ? 17.877 22.922 47.848 1.00 37.40 543 ALA B C 1
ATOM 7952 O O . ALA B 1 501 ? 17.475 22.334 48.844 1.00 37.63 543 ALA B O 1
ATOM 7954 N N . ALA B 1 502 ? 17.060 23.295 46.851 1.00 36.70 544 ALA B N 1
ATOM 7955 C CA . ALA B 1 502 ? 15.647 22.924 46.830 1.00 36.62 544 ALA B CA 1
ATOM 7956 C C . ALA B 1 502 ? 15.516 21.445 46.437 1.00 35.50 544 ALA B C 1
ATOM 7957 O O . ALA B 1 502 ? 16.080 21.012 45.422 1.00 35.62 544 ALA B O 1
ATOM 7959 N N . ALA B 1 503 ? 14.776 20.690 47.260 1.00 34.69 545 ALA B N 1
ATOM 7960 C CA . ALA B 1 503 ? 14.682 19.236 47.189 1.00 33.25 545 ALA B CA 1
ATOM 7961 C C . ALA B 1 503 ? 13.233 18.801 46.973 1.00 32.48 545 ALA B C 1
ATOM 7962 O O . ALA B 1 503 ? 12.312 19.405 47.513 1.00 33.00 545 ALA B O 1
ATOM 7964 N N . PRO B 1 504 ? 12.979 17.752 46.165 1.00 31.52 546 PRO B N 1
ATOM 7965 C CA . PRO B 1 504 ? 11.657 17.123 46.100 1.00 31.59 546 PRO B CA 1
ATOM 7966 C C . PRO B 1 504 ? 11.109 16.640 47.451 1.00 32.26 546 PRO B C 1
ATOM 7967 O O . PRO B 1 504 ? 11.867 16.194 48.309 1.00 32.71 546 PRO B O 1
ATOM 7971 N N . SER B 1 505 ? 9.788 16.723 47.603 1.00 32.98 547 SER B N 1
ATOM 7972 C CA . SER B 1 505 ? 9.073 16.207 48.753 1.00 33.44 547 SER B CA 1
ATOM 7973 C C . SER B 1 505 ? 7.886 15.371 48.271 1.00 33.42 547 SER B C 1
ATOM 7974 O O . SER B 1 505 ? 7.423 15.529 47.150 1.00 33.66 547 SER B O 1
ATOM 7977 N N . TYR B 1 506 ? 7.416 14.484 49.150 1.00 34.04 548 TYR B N 1
ATOM 7978 C CA . TYR B 1 506 ? 6.318 13.580 48.899 1.00 33.91 548 TYR B CA 1
ATOM 7979 C C . TYR B 1 506 ? 5.499 13.430 50.184 1.00 35.26 548 TYR B C 1
ATOM 7980 O O . TYR B 1 506 ? 6.065 13.287 51.264 1.00 34.64 548 TYR B O 1
ATOM 7989 N N . LYS B 1 507 ? 4.169 13.464 50.042 1.00 36.91 549 LYS B N 1
ATOM 7990 C CA . LYS B 1 507 ? 3.246 13.257 51.144 1.00 39.23 549 LYS B CA 1
ATOM 7991 C C . LYS B 1 507 ? 1.854 12.937 50.589 1.00 39.69 549 LYS B C 1
ATOM 7992 O O . LYS B 1 507 ? 1.299 13.693 49.807 1.00 39.88 549 LYS B O 1
ATOM 7998 N N . ASP B 1 508 ? 1.323 11.779 50.984 1.00 40.71 550 ASP B N 1
ATOM 7999 C CA . ASP B 1 508 ? -0.082 11.416 50.793 1.00 41.87 550 ASP B CA 1
ATOM 8000 C C . ASP B 1 508 ? -0.453 11.471 49.306 1.00 40.04 550 ASP B C 1
ATOM 8001 O O . ASP B 1 508 ? -1.489 12.005 48.921 1.00 40.05 550 ASP B O 1
ATOM 8006 N N . GLY B 1 509 ? 0.430 10.908 48.485 1.00 38.17 551 GLY B N 1
ATOM 8007 C CA . GLY B 1 509 ? 0.201 10.733 47.076 1.00 37.98 551 GLY B CA 1
ATOM 8008 C C . GLY B 1 509 ? 0.438 11.992 46.257 1.00 36.99 551 GLY B C 1
ATOM 8009 O O . GLY B 1 509 ? 0.176 11.966 45.078 1.00 37.72 551 GLY B O 1
ATOM 8010 N N . THR B 1 510 ? 0.909 13.089 46.864 1.00 36.69 552 THR B N 1
ATOM 8011 C CA . THR B 1 510 ? 1.321 14.270 46.098 1.00 36.02 552 THR B CA 1
ATOM 8012 C C . THR B 1 510 ? 2.846 14.443 46.182 1.00 35.00 552 THR B C 1
ATOM 8013 O O . THR B 1 510 ? 3.409 14.629 47.258 1.00 34.26 552 THR B O 1
ATOM 8017 N N . ALA B 1 511 ? 3.489 14.370 45.009 1.00 34.40 553 ALA B N 1
ATOM 8018 C CA . ALA B 1 511 ? 4.891 14.727 44.803 1.00 33.84 553 ALA B CA 1
ATOM 8019 C C . ALA B 1 511 ? 4.983 16.219 44.463 1.00 34.27 553 ALA B C 1
ATOM 8020 O O . ALA B 1 511 ? 4.247 16.697 43.609 1.00 34.76 553 ALA B O 1
ATOM 8022 N N . LYS B 1 512 ? 5.859 16.943 45.163 1.00 34.90 554 LYS B N 1
ATOM 8023 C CA . LYS B 1 512 ? 6.247 18.301 44.790 1.00 36.24 554 LYS B CA 1
ATOM 8024 C C . LYS B 1 512 ? 7.728 18.280 44.399 1.00 35.30 554 LYS B C 1
ATOM 8025 O O . LYS B 1 512 ? 8.585 17.906 45.200 1.00 34.68 554 LYS B O 1
ATOM 8031 N N . LEU B 1 513 ? 8.000 18.661 43.149 1.00 34.86 555 LEU B N 1
ATOM 8032 C CA . LEU B 1 513 ? 9.337 18.669 42.596 1.00 34.69 555 LEU B CA 1
ATOM 8033 C C . LEU B 1 513 ? 9.740 20.100 42.259 1.00 35.31 555 LEU B C 1
ATOM 8034 O O . LEU B 1 513 ? 9.120 20.742 41.412 1.00 35.91 555 LEU B O 1
ATOM 8039 N N . PRO B 1 514 ? 10.833 20.627 42.850 1.00 35.20 556 PRO B N 1
ATOM 8040 C CA . PRO B 1 514 ? 11.380 21.900 42.406 1.00 35.54 556 PRO B CA 1
ATOM 8041 C C . PRO B 1 514 ? 11.916 21.719 40.981 1.00 34.31 556 PRO B C 1
ATOM 8042 O O . PRO B 1 514 ? 12.036 20.600 40.487 1.00 32.67 556 PRO B O 1
ATOM 8046 N N . ALA B 1 515 ? 12.229 22.842 40.347 1.00 34.78 557 ALA B N 1
ATOM 8047 C CA . ALA B 1 515 ? 12.832 22.851 39.040 1.00 34.44 557 ALA B CA 1
ATOM 8048 C C . ALA B 1 515 ? 14.071 21.948 39.039 1.00 33.12 557 ALA B C 1
ATOM 8049 O O . ALA B 1 515 ? 14.900 22.013 39.952 1.00 32.91 557 ALA B O 1
ATOM 8051 N N . TYR B 1 516 ? 14.155 21.095 38.010 1.00 32.26 558 TYR B N 1
ATOM 8052 C CA . TYR B 1 516 ? 15.356 20.325 37.679 1.00 30.88 558 TYR B CA 1
ATOM 8053 C C . TYR B 1 516 ? 15.682 19.382 38.843 1.00 30.31 558 TYR B C 1
ATOM 8054 O O . TYR B 1 516 ? 16.741 19.483 39.478 1.00 30.90 558 TYR B O 1
ATOM 8063 N N . SER B 1 517 ? 14.748 18.460 39.097 1.00 29.19 559 SER B N 1
ATOM 8064 C CA . SER B 1 517 ? 14.855 17.469 40.159 1.00 28.42 559 SER B CA 1
ATOM 8065 C C . SER B 1 517 ? 14.197 16.154 39.714 1.00 27.19 559 SER B C 1
ATOM 8066 O O . SER B 1 517 ? 13.502 16.111 38.713 1.00 27.03 559 SER B O 1
ATOM 8069 N N . VAL B 1 518 ? 14.459 15.085 40.467 1.00 26.49 560 VAL B N 1
ATOM 8070 C CA . VAL B 1 518 ? 13.933 13.749 40.209 1.00 26.10 560 VAL B CA 1
ATOM 8071 C C . VA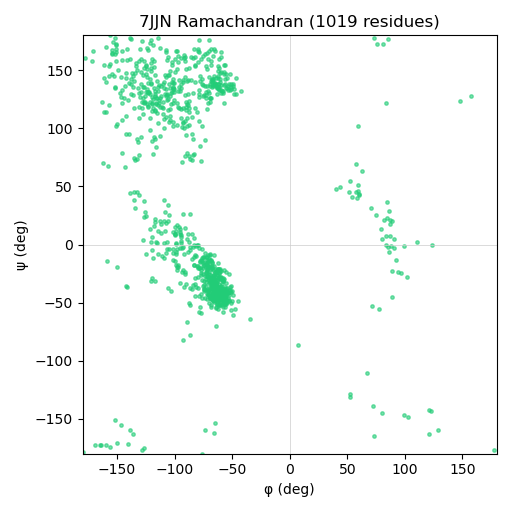L B 1 518 ? 13.458 13.175 41.548 1.00 26.36 560 VAL B C 1
ATOM 8072 O O . VAL B 1 518 ? 14.108 13.364 42.570 1.00 26.77 560 VAL B O 1
ATOM 8076 N N . LEU B 1 519 ? 12.327 12.469 41.534 1.00 26.67 561 LEU B N 1
ATOM 8077 C CA . LEU B 1 519 ? 11.838 11.775 42.723 1.00 27.11 561 LEU B CA 1
ATOM 8078 C C . LEU B 1 519 ? 11.587 10.318 42.357 1.00 27.04 561 LEU B C 1
ATOM 8079 O O . LEU B 1 519 ? 11.047 10.028 41.291 1.00 27.01 561 LEU B O 1
ATOM 8084 N N . VAL B 1 520 ? 12.022 9.419 43.243 1.00 27.93 562 VAL B N 1
ATOM 8085 C CA . VAL B 1 520 ? 11.861 7.993 43.051 1.00 28.36 562 VAL B CA 1
ATOM 8086 C C . VAL B 1 520 ? 11.024 7.427 44.197 1.00 29.69 562 VAL B C 1
ATOM 8087 O O . VAL B 1 520 ? 11.333 7.654 45.380 1.00 29.65 562 VAL B O 1
ATOM 8091 N N . LEU B 1 521 ? 9.965 6.706 43.819 1.00 30.37 563 LEU B N 1
ATOM 8092 C CA . LEU B 1 521 ? 9.104 6.027 44.762 1.00 32.01 563 LEU B CA 1
ATOM 8093 C C . LEU B 1 521 ? 9.148 4.517 44.522 1.00 32.57 563 LEU B C 1
ATOM 8094 O O . LEU B 1 521 ? 9.447 4.030 43.431 1.00 30.45 563 LEU B O 1
ATOM 8099 N N . LYS B 1 522 ? 8.779 3.801 45.581 1.00 35.23 564 LYS B N 1
ATOM 8100 C CA . LYS B 1 522 ? 8.523 2.396 45.563 1.00 37.40 564 LYS B CA 1
ATOM 8101 C C . LYS B 1 522 ? 7.023 2.188 45.807 1.00 39.04 564 LYS B C 1
ATOM 8102 O O . LYS B 1 522 ? 6.445 2.856 46.667 1.00 38.93 564 LYS B O 1
ATOM 8108 N N . GLU B 1 523 ? 6.401 1.281 45.044 1.00 40.54 565 GLU B N 1
ATOM 8109 C CA . GLU B 1 523 ? 4.992 0.948 45.226 1.00 43.64 565 GLU B CA 1
ATOM 8110 C C . GLU B 1 523 ? 4.880 -0.300 46.103 1.00 44.83 565 GLU B C 1
ATOM 8111 O O . GLU B 1 523 ? 5.674 -1.227 45.967 1.00 44.28 565 GLU B O 1
ATOM 8117 N N . ASN B 1 524 ? 3.883 -0.312 46.991 1.00 46.83 566 ASN B N 1
ATOM 8118 C CA . ASN B 1 524 ? 3.620 -1.447 47.868 1.00 50.11 566 ASN B CA 1
ATOM 8119 C C . ASN B 1 524 ? 2.314 -2.110 47.412 1.00 53.11 566 ASN B C 1
ATOM 8120 O O . ASN B 1 524 ? 1.243 -1.517 47.550 1.00 53.60 566 ASN B O 1
ATOM 8125 N N . LEU B 1 525 ? 2.412 -3.339 46.890 1.00 56.18 567 LEU B N 1
ATOM 8126 C CA . LEU B 1 525 ? 1.334 -3.960 46.104 1.00 59.88 567 LEU B CA 1
ATOM 8127 C C . LEU B 1 525 ? 0.349 -4.736 47.001 1.00 63.70 567 LEU B C 1
ATOM 8128 O O . LEU B 1 525 ? -0.821 -4.332 47.114 1.00 66.17 567 LEU B O 1
ATOM 8133 N N . TYR B 1 526 ? 0.795 -5.832 47.630 1.00 64.42 568 TYR B N 1
ATOM 8134 C CA . TYR B 1 526 ? -0.074 -6.670 48.513 1.00 66.84 568 TYR B CA 1
ATOM 8135 C C . TYR B 1 526 ? -1.189 -7.332 47.687 1.00 68.36 568 TYR B C 1
ATOM 8136 O O . TYR B 1 526 ? -0.944 -8.249 46.892 1.00 68.47 568 TYR B O 1
#

Radius of gyration: 32.48 Å; Cα contacts (8 Å, |Δi|>4): 2368; chains: 2; bounding box: 84×87×74 Å

Foldseek 3Di:
DDFFPQVVQLVVFDFAFDLAQQWEEEEDAQQFEFAAPPPQGGALLRVLVCVCVVVLLPGQEYEYQAFAADPDSRCLAHQDLQWGHVSHPTVVSVLSSLVSSVVSNHAYAYADRQQWHFCNHPLNVQLLVQQLPAPPVDDDDCVVPVSVQQWDKDLDDDAQWDDSPPDSMITHHNPDPRITGTPLVDPVSVVVVLVSLCSVVVSPHQEYEYEPLCPSPHPPNPVSLVSLLSVVCSNCVVPVSRAYEYEDQDALLPQLVSCLSVHQEYEHNLLAACNHQLNCLLVVNDPWRQCSLVVSLVVSVVSNVVRDPHHFYEQERDELQAWALLVSADDPPSQLSLLLSLLSRQLAAGHGYYYQQSLQSFGAGPHSQRSWHHQQQDPDPDPHTRHRGDPPGDDDDGDGHHPVVQVVPSLGSNVSSSSSSSSCSSDVQSHHFDWDWPSVFDGNFKTWIWGDDPHKIKIKIWGSAQAKDKTQQCVVDDKDWRRKGDNDSDTWDDDPRMIIGHHSMMTMITHDDD/DDFAPQCVQLVVFDFDFDLAQAWEEEEDAQQFEFPDPPPQGGALLRVLVCVCVCVLLQGQEYEYQAFAADPDSSCLAHQDLQWGHVSHPTVVSVLVSLVSSVVSNHAYAYADHQQWHFCNHPLNVQLLVQVLPDVDDCVVRVSVLQWPKDLPDDAQWDDSPPDSMITHHNPDPRTTGTQLVDPVSLVVVLVSLVSVVVSPHQAYEYPPLCSSPPNDLVVSLVSLLSNVCSNCVVPVRRAYEYEDQDALLRQLQSCLSVHAEYEHNQCAACNHQLNCLLVVNAPFRQCSLVVSLVVSVVSNVVRDVHHFYEQERDELQYWALLVSADDPCSLLSLLLSLLSRQLAAGHGYYYQQSLQSFGAGPHSQRSWHHQQQADDVDHGRHGGDPPGDDDDGPGHHPVVQVVPSLGSNVLSSSSSSSCSSDVQSHHFDWDWPSVFDGNFKTWIWGDDPHWIKIKIWGSAQAWDKTQQCVVPDKDWRRKGDNDSDTWDDDDRMIIGHHSMMTMITHDDD